Protein AF-A0A1V9Y0Q7-F1 (afdb_monomer)

Mean predicted aligned error: 17.85 Å

Organism: NCBI:txid418985

pLDDT: mean 79.02, std 21.68, range [22.36, 98.44]

InterPro domains:
  IPR000162 GPCR, family 3, metabotropic glutamate receptor [PR00593] (241-253)
  IPR000162 GPCR, family 3, metabotropic glutamate receptor [PR00593] (308-323)
  IPR000162 GPCR, family 3, metabotropic glutamate receptor [PR00593] (645-659)
  IPR000162 GPCR, family 3, metabotropic glutamate receptor [PR00593] (801-815)
  IPR000337 GPCR, family 3 [PR00248] (16-28)
  IPR000337 GPCR, family 3 [PR00248] (45-60)
  IPR000337 GPCR, family 3 [PR00248] (60-79)
  IPR000337 GPCR, family 3 [PR00248] (130-156)
  IPR000337 GPCR, family 3 [PR00248] (163-182)
  IPR000337 GPCR, family 3 [PR00248] (182-198)
  IPR000337 GPCR, family 3 [PR00248] (198-215)
  IPR000337 GPCR, family 3 [PR00248] (604-626)
  IPR000337 GPCR, family 3 [PR00248] (649-670)
  IPR000337 GPCR, family 3 [PR00248] (689-712)
  IPR000337 GPCR, family 3 [PR00248] (743-766)
  IPR000337 GPCR, family 3 [PR00248] (766-787)
  IPR001828 Receptor, ligand binding region [PF01094] (48-460)
  IPR011500 GPCR, family 3, nine cysteines domain [PF07562] (505-555)
  IPR017978 GPCR family 3, C-terminal [PF00003] (570-821)
  IPR017978 GPCR family 3, C-terminal [PS50259] (576-841)

Radius of gyration: 60.85 Å; Cα contacts (8 Å, |Δi|>4): 1452; chains: 1; bounding box: 143×88×180 Å

Sequence (961 aa):
MPRSTRWPIQRSSNISGDIMLGALFPIHEANSSYECGRIQIEDEGVQQLEALLYTIKKINEDQSILPGVKLGVIALDSCDNSAYALEQSLDFIKGFISRNNFFKTERQLLCSDGSLPTYRNGSFDNVVGIIGGQSSSVSIQLANLLRLFKVPQISYQSTSPTLSNKGKFEYFFRTVPSDSNQVLAIMEILKEFRWTYVSIVYSDTDYGNRGYEKLQELAARYNICFSNPQSINADFNETKYDLIIQNLMNKSNARVVVVFSDKQVAKKLMKAAYRKRASRRFVWIGSDAWGGLKTLFETDGERAVVEGAINVLPKQRALAGFKEYFSQLNPTTHKQNPWFAEYWEEFWKCRMVEFAETPFNGNFTSWCNTNKSIPTQEFKGLHFVRDAAYAFAYALHDIHKMRCGNQTGICGEMRNMGIDGTVLKSALEKVSFKDESGKPFRFLPSGDAPPRYTIINFQRNERPDGKHEFIWKPVGSYDPSDDGEAHLELRRDEMVFKWDETPYPRSYCSEECRRDQVMLKLEGDTCCWICSNCTQYQFLRDKNHCEDCELGYLPNDDKTKCVKIPEVYLDYRNPWAIGSISFASFGMLVVVFIALVFRKFSSTPIIKASGRELSYLLLFGIFLSFLLTFVIVAKPTSITCGLTRFFLGFCYTMCYAAIVTKTSRIARIFAQGSRGRQAKIRYTSPTSQLFITAILVSVEVVVNALWLMHDPPKPTNIYPTREESVLICARSDDHKYLIGLVYPFVLMCFCTIYAFKTRKCPDGFNEARYLTFTNYTTCVIWLAFLPLFILSTSNAIRAVTLSFLLNLSGTVQIFCLFVPKVYIALFKPSKNTKESIMCHHNRIGQQQFCQSSTLSRSTGTICCNAQLSVSEGHINRFCHRDVHTGVPLPGISLNNSTSNIFLVVPQSNEAGDIQSLASSDLISLAPTREVKALVHLRTSGSSSATASKVTCTAERNSDTM

Structure (mmCIF, N/CA/C/O backbone):
data_AF-A0A1V9Y0Q7-F1
#
_entry.id   AF-A0A1V9Y0Q7-F1
#
loop_
_atom_site.group_PDB
_atom_site.id
_atom_site.type_symbol
_atom_site.label_atom_id
_atom_site.label_alt_id
_atom_site.label_comp_id
_atom_site.label_asym_id
_atom_site.label_entity_id
_atom_site.label_seq_id
_atom_site.pdbx_PDB_ins_code
_atom_site.Cartn_x
_atom_site.Cartn_y
_atom_site.Cartn_z
_atom_site.occupancy
_atom_site.B_iso_or_equiv
_atom_site.auth_seq_id
_atom_site.auth_comp_id
_atom_site.auth_asym_id
_atom_site.auth_atom_id
_atom_site.pdbx_PDB_model_num
ATOM 1 N N . MET A 1 1 ? -14.344 29.943 49.797 1.00 30.12 1 MET A N 1
ATOM 2 C CA . MET A 1 1 ? -14.377 28.673 49.040 1.00 30.12 1 MET A CA 1
ATOM 3 C C . MET A 1 1 ? -15.531 27.836 49.575 1.00 30.12 1 MET A C 1
ATOM 5 O O . MET A 1 1 ? -15.540 27.601 50.779 1.00 30.12 1 MET A O 1
ATOM 9 N N . PRO A 1 2 ? -16.513 27.435 48.750 1.00 35.03 2 PRO A N 1
ATOM 10 C CA . PRO A 1 2 ? -17.442 26.357 49.092 1.00 35.03 2 PRO A CA 1
ATOM 11 C C . PRO A 1 2 ? -16.703 25.012 49.198 1.00 35.03 2 PRO A C 1
ATOM 13 O O . PRO A 1 2 ? -15.532 24.911 48.830 1.00 35.03 2 PRO A O 1
ATOM 16 N N . ARG A 1 3 ? -17.377 23.986 49.728 1.00 35.16 3 ARG A N 1
ATOM 17 C CA . ARG A 1 3 ? -16.796 22.653 49.968 1.00 35.16 3 ARG A CA 1
ATOM 18 C C . ARG A 1 3 ? -16.327 21.998 48.664 1.00 35.16 3 ARG A C 1
ATOM 20 O O . ARG A 1 3 ? -17.037 22.052 47.667 1.00 35.16 3 ARG A O 1
ATOM 27 N N . SER A 1 4 ? -15.187 21.307 48.716 1.00 43.09 4 SER A N 1
ATOM 28 C CA . SER A 1 4 ? -14.802 20.349 47.676 1.00 43.09 4 SER A CA 1
ATOM 29 C C . SER A 1 4 ? -15.705 19.116 47.769 1.00 43.09 4 SER A C 1
ATOM 31 O O . SER A 1 4 ? -15.537 18.278 48.656 1.00 43.09 4 SER A O 1
ATOM 33 N N . THR A 1 5 ? -16.700 19.027 46.891 1.00 54.91 5 THR A N 1
ATOM 34 C CA . THR A 1 5 ? -17.446 17.794 46.632 1.00 54.91 5 THR A CA 1
ATOM 35 C C . THR A 1 5 ? -16.606 16.912 45.713 1.00 54.91 5 THR A C 1
ATOM 37 O O . THR A 1 5 ? -16.371 17.279 44.562 1.00 54.91 5 THR A O 1
ATOM 40 N N . ARG A 1 6 ? -16.151 15.748 46.203 1.00 70.94 6 ARG A N 1
ATOM 41 C CA . ARG A 1 6 ? -15.485 14.744 45.355 1.00 70.94 6 ARG A CA 1
ATOM 42 C C . ARG A 1 6 ? -16.469 14.320 44.259 1.00 70.94 6 ARG A C 1
ATOM 44 O O . ARG A 1 6 ? -17.574 13.879 44.575 1.00 70.94 6 ARG A O 1
ATOM 51 N N . TRP A 1 7 ? -16.082 14.520 43.000 1.00 77.81 7 TRP A N 1
ATOM 52 C CA . TRP A 1 7 ? -16.889 14.195 41.826 1.00 77.81 7 TRP A CA 1
ATOM 53 C C . TRP A 1 7 ? -16.145 13.178 40.948 1.00 77.81 7 TRP A C 1
ATOM 55 O O . TRP A 1 7 ? -14.990 13.452 40.604 1.00 77.81 7 TRP A O 1
ATOM 65 N N . PRO A 1 8 ? -16.788 12.060 40.560 1.00 79.94 8 PRO A N 1
ATOM 66 C CA . PRO A 1 8 ? -18.205 11.741 40.751 1.00 79.94 8 PRO A CA 1
ATOM 67 C C . PRO A 1 8 ? -18.516 11.203 42.156 1.00 79.94 8 PRO A C 1
ATOM 69 O O . PRO A 1 8 ? -17.638 10.806 42.920 1.00 79.94 8 PRO A O 1
ATOM 72 N N . ILE A 1 9 ? -19.806 11.143 42.488 1.00 82.06 9 ILE A N 1
ATOM 73 C CA . ILE A 1 9 ? -20.286 10.392 43.654 1.00 82.06 9 ILE A CA 1
ATOM 74 C C . ILE A 1 9 ? -20.245 8.899 43.297 1.00 82.06 9 ILE A C 1
ATOM 76 O O . ILE A 1 9 ? -20.854 8.511 42.301 1.00 82.06 9 ILE A O 1
ATOM 80 N N . GLN A 1 10 ? -19.583 8.053 44.102 1.00 82.31 10 GLN A N 1
ATOM 81 C CA . GLN A 1 10 ? -19.576 6.603 43.854 1.00 82.31 10 GLN A CA 1
ATOM 82 C C . GLN A 1 10 ? -21.015 6.059 43.905 1.00 82.31 10 GLN A C 1
ATOM 84 O O . GLN A 1 10 ? -21.682 6.122 44.939 1.00 82.31 10 GLN A O 1
ATOM 89 N N . ARG A 1 11 ? -21.488 5.522 42.779 1.00 87.56 11 ARG A N 1
ATOM 90 C CA . ARG A 1 11 ? -22.803 4.888 42.609 1.00 87.56 11 ARG A CA 1
ATOM 91 C C . ARG A 1 11 ? -22.612 3.513 41.961 1.00 87.56 11 ARG A C 1
ATOM 93 O O . ARG A 1 11 ? -21.604 3.270 41.301 1.00 87.56 11 ARG A O 1
ATOM 100 N N . SER A 1 12 ? -23.583 2.622 42.138 1.00 90.62 12 SER A N 1
ATOM 101 C CA . SER A 1 12 ? -23.622 1.319 41.473 1.00 90.62 12 SER A CA 1
ATOM 102 C C . SER A 1 12 ? -25.061 0.928 41.150 1.00 90.62 12 SER A C 1
ATOM 104 O O . SER A 1 12 ? -25.950 1.071 41.988 1.00 90.62 12 SER A O 1
ATOM 106 N N . SER A 1 13 ? -25.301 0.419 39.941 1.00 92.12 13 SER A N 1
ATOM 107 C CA . SER A 1 13 ? -26.555 -0.284 39.645 1.00 92.12 13 SER A CA 1
ATOM 108 C C . SER A 1 13 ? -26.420 -1.716 40.158 1.00 92.12 13 SER A C 1
ATOM 110 O O . SER A 1 13 ? -25.427 -2.373 39.853 1.00 92.12 13 SER A O 1
ATOM 112 N N . ASN A 1 14 ? -27.371 -2.187 40.966 1.00 92.31 14 ASN A N 1
ATOM 113 C CA . ASN A 1 14 ? -27.361 -3.534 41.540 1.00 92.31 14 ASN A CA 1
ATOM 114 C C . ASN A 1 14 ? -28.741 -4.183 41.367 1.00 92.31 14 ASN A C 1
ATOM 116 O O . ASN A 1 14 ? -29.726 -3.712 41.937 1.00 92.31 14 ASN A O 1
ATOM 120 N N . ILE A 1 15 ? -28.804 -5.261 40.586 1.00 92.25 15 ILE A N 1
ATOM 121 C CA . ILE A 1 15 ? -29.971 -6.137 40.461 1.00 92.25 15 ILE A CA 1
ATOM 122 C C . ILE A 1 15 ? -29.576 -7.503 41.013 1.00 92.25 15 ILE A C 1
ATOM 124 O O . ILE A 1 15 ? -28.804 -8.220 40.380 1.00 92.25 15 ILE A O 1
ATOM 128 N N . SER A 1 16 ? -30.118 -7.868 42.174 1.00 90.62 16 SER A N 1
ATOM 129 C CA . SER A 1 16 ? -29.838 -9.145 42.833 1.00 90.62 16 SER A CA 1
ATOM 130 C C . SER A 1 16 ? -30.293 -10.353 42.006 1.00 90.62 16 SER A C 1
ATOM 132 O O . SER A 1 16 ? -31.409 -10.378 41.484 1.00 90.62 16 SER A O 1
ATOM 134 N N . GLY A 1 17 ? -29.459 -11.389 41.977 1.00 91.19 17 GLY A N 1
ATOM 135 C CA . GLY A 1 17 ? -29.755 -12.718 41.445 1.00 91.19 17 GLY A CA 1
ATOM 136 C C . GLY A 1 17 ? -29.002 -13.794 42.230 1.00 91.19 17 GLY A C 1
ATOM 137 O O . GLY A 1 17 ? -28.267 -13.483 43.166 1.00 91.19 17 GLY A O 1
ATOM 138 N N . ASP A 1 18 ? -29.182 -15.056 41.849 1.00 90.56 18 ASP A N 1
ATOM 139 C CA . ASP A 1 18 ? -28.507 -16.201 42.473 1.00 90.56 18 ASP A CA 1
ATOM 140 C C . ASP A 1 18 ? -27.046 -16.345 41.993 1.00 90.56 18 ASP A C 1
ATOM 142 O O . ASP A 1 18 ? -26.212 -16.935 42.679 1.00 90.56 18 ASP A O 1
ATOM 146 N N . ILE A 1 19 ? -26.729 -15.794 40.814 1.00 92.50 19 ILE A N 1
ATOM 147 C CA . ILE A 1 19 ? -25.373 -15.648 40.259 1.00 92.50 19 ILE A CA 1
ATOM 148 C C . ILE A 1 19 ? -25.228 -14.203 39.774 1.00 92.50 19 ILE A C 1
ATOM 150 O O . ILE A 1 19 ? -26.077 -13.733 39.017 1.00 92.50 19 ILE A O 1
ATOM 154 N N . MET A 1 20 ? -24.158 -13.501 40.159 1.00 94.00 20 MET A N 1
ATOM 155 C CA . MET A 1 20 ? -23.948 -12.104 39.762 1.00 94.00 20 MET A CA 1
ATOM 156 C C . MET A 1 20 ? -22.920 -11.984 38.627 1.00 94.00 20 MET A C 1
ATOM 158 O O . MET A 1 20 ? -21.883 -12.654 38.618 1.00 94.00 20 MET A O 1
ATOM 162 N N . LEU A 1 21 ? -23.170 -11.066 37.696 1.00 96.56 21 LEU A N 1
ATOM 163 C CA . LEU A 1 21 ? -22.183 -10.564 36.740 1.00 96.56 21 LEU A CA 1
ATOM 164 C C . LEU A 1 21 ? -21.789 -9.135 37.131 1.00 96.56 21 LEU A C 1
ATOM 166 O O . LEU A 1 21 ? -22.640 -8.315 37.470 1.00 96.56 21 LEU A O 1
ATOM 170 N N . GLY A 1 22 ? -20.499 -8.821 37.094 1.00 96.00 22 GLY A N 1
ATOM 171 C CA . GLY A 1 22 ? -20.039 -7.441 37.214 1.00 96.00 22 GLY A CA 1
ATOM 172 C C . GLY A 1 22 ? -20.061 -6.765 35.847 1.00 96.00 22 GLY A C 1
ATOM 173 O O . GLY A 1 22 ? -19.923 -7.432 34.822 1.00 96.00 22 GLY A O 1
ATOM 174 N N . ALA A 1 23 ? -20.209 -5.447 35.806 1.00 96.44 23 ALA A N 1
ATOM 175 C CA . ALA A 1 23 ? -20.116 -4.688 34.567 1.00 96.44 23 ALA A CA 1
ATOM 176 C C . ALA A 1 23 ? -19.411 -3.343 34.764 1.00 96.44 23 ALA A C 1
ATOM 178 O O . ALA A 1 23 ? -19.514 -2.732 35.830 1.00 96.44 23 ALA A O 1
ATOM 179 N N . LEU A 1 24 ? -18.716 -2.883 33.723 1.00 95.25 24 LEU A N 1
ATOM 180 C CA . LEU A 1 24 ? -18.186 -1.524 33.631 1.00 95.25 24 LEU A CA 1
ATOM 181 C C . LEU A 1 24 ? -18.662 -0.861 32.332 1.00 95.25 24 LEU A C 1
ATOM 183 O O . LEU A 1 24 ? -18.374 -1.344 31.231 1.00 95.25 24 LEU A O 1
ATOM 187 N N . PHE A 1 25 ? -19.345 0.272 32.480 1.00 93.56 25 PHE A N 1
ATOM 188 C CA . PHE A 1 25 ? -19.798 1.133 31.385 1.00 93.56 25 PHE A CA 1
ATOM 189 C C . PHE A 1 25 ? -19.267 2.555 31.593 1.00 93.56 25 PHE A C 1
ATOM 191 O O . PHE A 1 25 ? -19.192 2.994 32.741 1.00 93.56 25 PHE A O 1
ATOM 198 N N . PRO A 1 26 ? -18.898 3.285 30.528 1.00 91.19 26 PRO A N 1
ATOM 199 C CA . PRO A 1 26 ? -18.490 4.677 30.647 1.00 91.19 26 PRO A CA 1
ATOM 200 C C . PRO A 1 26 ? -19.744 5.551 30.756 1.00 91.19 26 PRO A C 1
ATOM 202 O O . PRO A 1 26 ? -20.305 6.005 29.762 1.00 91.19 26 PRO A O 1
ATOM 205 N N . ILE A 1 27 ? -20.236 5.747 31.979 1.00 92.88 27 ILE A N 1
ATOM 206 C CA . ILE A 1 27 ? -21.424 6.569 32.212 1.00 92.88 27 ILE A CA 1
ATOM 207 C C . ILE A 1 27 ? -21.067 8.046 32.040 1.00 92.88 27 ILE A C 1
ATOM 209 O O . ILE A 1 27 ? -21.832 8.774 31.415 1.00 92.88 27 ILE A O 1
ATOM 213 N N . HIS A 1 28 ? -19.891 8.478 32.505 1.00 90.38 28 HIS A N 1
ATOM 214 C CA . HIS A 1 28 ? -19.380 9.843 32.323 1.00 90.38 28 HIS A CA 1
ATOM 215 C C . HIS A 1 28 ? -18.194 9.914 31.349 1.00 90.38 28 HIS A C 1
ATOM 217 O O . HIS A 1 28 ? -17.474 8.940 31.150 1.00 90.38 28 HIS A O 1
ATOM 223 N N . GLU A 1 29 ? -17.985 11.059 30.699 1.00 84.25 29 GLU A N 1
ATOM 224 C CA . GLU A 1 29 ? -16.807 11.327 29.859 1.00 84.25 29 GLU A CA 1
ATOM 225 C C . GLU A 1 29 ? -15.522 11.422 30.701 1.00 84.25 29 GLU A C 1
ATOM 227 O O . GLU A 1 29 ? -15.556 11.824 31.868 1.00 84.25 29 GLU A O 1
ATOM 232 N N . ALA A 1 30 ? -14.371 11.116 30.100 1.00 80.25 30 ALA A N 1
ATOM 233 C CA . ALA A 1 30 ? -13.083 11.401 30.722 1.00 80.25 30 ALA A CA 1
ATOM 234 C C . ALA A 1 30 ? -12.863 12.924 30.808 1.00 80.25 30 ALA A C 1
ATOM 236 O O . ALA A 1 30 ? -13.125 13.658 29.852 1.00 80.25 30 ALA A O 1
ATOM 237 N N . ASN A 1 31 ? -12.369 13.414 31.947 1.00 81.50 31 ASN A N 1
ATOM 238 C CA . ASN A 1 31 ? -12.177 14.843 32.204 1.00 81.50 31 ASN A CA 1
ATOM 239 C C . ASN A 1 31 ? -10.793 15.115 32.818 1.00 81.50 31 ASN A C 1
ATOM 241 O O . ASN A 1 31 ? -10.178 14.223 33.395 1.00 81.50 31 ASN A O 1
ATOM 245 N N . SER A 1 32 ? -10.296 16.347 32.681 1.00 71.25 32 SER A N 1
ATOM 246 C CA . SER A 1 32 ? -9.000 16.784 33.226 1.00 71.25 32 SER A CA 1
ATOM 247 C C . SER A 1 32 ? -9.115 17.650 34.487 1.00 71.25 32 SER A C 1
ATOM 249 O O . SER A 1 32 ? -8.124 17.825 35.193 1.00 71.25 32 SER A O 1
ATOM 251 N N . SER A 1 33 ? -10.307 18.179 34.786 1.00 72.12 33 SER A N 1
ATOM 252 C CA . SER A 1 33 ? -10.583 19.038 35.952 1.00 72.12 33 SER A CA 1
ATOM 253 C C . SER A 1 33 ? -11.250 18.294 37.117 1.00 72.12 33 SER A C 1
ATOM 255 O O . SER A 1 33 ? -11.296 18.813 38.230 1.00 72.12 33 SER A O 1
ATOM 257 N N . TYR A 1 34 ? -11.777 17.097 36.859 1.00 73.81 34 TYR A N 1
ATOM 258 C CA . TYR A 1 34 ? -12.482 16.217 37.797 1.00 73.81 34 TYR A CA 1
ATOM 259 C C . TYR A 1 34 ? -12.119 14.756 37.486 1.00 73.81 34 TYR A C 1
ATOM 261 O O . TYR A 1 34 ? -11.660 14.479 36.380 1.00 73.81 34 TYR A O 1
ATOM 269 N N . GLU A 1 35 ? -12.360 13.813 38.409 1.00 80.31 35 GLU A N 1
ATOM 270 C CA . GLU A 1 35 ? -12.104 12.380 38.152 1.00 80.31 35 GLU A CA 1
ATOM 271 C C . GLU A 1 35 ? -12.927 11.871 36.945 1.00 80.31 35 GLU A C 1
ATOM 273 O O . GLU A 1 35 ? -12.442 11.048 36.164 1.00 80.31 35 GLU A O 1
ATOM 278 N N . CYS A 1 36 ? -14.136 12.425 36.762 1.00 87.81 36 CYS A N 1
ATOM 279 C CA . CYS A 1 36 ? -15.059 12.163 35.653 1.00 87.81 36 CYS A CA 1
ATOM 280 C C . CYS A 1 36 ? -15.813 13.437 35.218 1.00 87.81 36 CYS A C 1
ATOM 282 O O . CYS A 1 36 ? -15.979 14.364 36.012 1.00 87.81 36 CYS A O 1
ATOM 284 N N . GLY A 1 37 ? -16.277 13.498 33.968 1.00 87.81 37 GLY A N 1
ATOM 285 C CA . GLY A 1 37 ? -16.950 14.660 33.370 1.00 87.81 37 GLY A CA 1
ATOM 286 C C . GLY A 1 37 ? -18.480 14.568 33.326 1.00 87.81 37 GLY A C 1
ATOM 287 O O . GLY A 1 37 ? -19.103 14.046 34.251 1.00 87.81 37 GLY A O 1
ATOM 288 N N . ARG A 1 38 ? -19.081 15.108 32.255 1.00 87.88 38 ARG A N 1
ATOM 289 C CA . ARG A 1 38 ? -20.522 15.028 31.947 1.00 87.88 38 ARG A CA 1
ATOM 290 C C . ARG A 1 38 ? -20.963 13.600 31.635 1.00 87.88 38 ARG A C 1
ATOM 292 O O . ARG A 1 38 ? -20.158 12.780 31.204 1.00 87.88 38 ARG A O 1
ATOM 299 N N . ILE A 1 39 ? -22.256 13.320 31.785 1.00 88.38 39 ILE A N 1
ATOM 300 C CA . ILE A 1 39 ? -22.839 12.020 31.434 1.00 88.38 39 ILE A CA 1
ATOM 301 C C . ILE A 1 39 ? -22.874 11.812 29.904 1.00 88.38 39 ILE A C 1
ATOM 303 O O . ILE A 1 39 ? -23.230 12.717 29.144 1.00 88.38 39 ILE A O 1
ATOM 307 N N . GLN A 1 40 ? -22.473 10.628 29.432 1.00 82.69 40 GLN A N 1
ATOM 308 C CA . GLN A 1 40 ? -22.271 10.330 28.011 1.00 82.69 40 GLN A CA 1
ATOM 309 C C . GLN A 1 40 ? -23.606 10.095 27.285 1.00 82.69 40 GLN A C 1
ATOM 311 O O . GLN A 1 40 ? -24.157 8.993 27.288 1.00 82.69 40 GLN A O 1
ATOM 316 N N . ILE A 1 41 ? -24.112 11.134 26.612 1.00 79.75 41 ILE A N 1
ATOM 317 C CA . ILE A 1 41 ? -25.256 11.011 25.691 1.00 79.75 41 ILE A CA 1
ATOM 318 C C . ILE A 1 41 ? -24.823 10.429 24.330 1.00 79.75 41 ILE A C 1
ATOM 320 O O . ILE A 1 41 ? -25.581 9.677 23.724 1.00 79.75 41 ILE A O 1
ATOM 324 N N . GLU A 1 42 ? -23.619 10.762 23.841 1.00 64.75 42 GLU A N 1
ATOM 325 C CA . GLU A 1 42 ? -23.163 10.399 22.483 1.00 64.75 42 GLU A CA 1
ATOM 326 C C . GLU A 1 42 ? -22.651 8.962 22.336 1.00 64.75 42 GLU A C 1
ATOM 328 O O . GLU A 1 42 ? -22.814 8.368 21.276 1.00 64.75 42 GLU A O 1
ATOM 333 N N . ASP A 1 43 ? -22.006 8.424 23.371 1.00 64.44 43 ASP A N 1
ATOM 334 C CA . ASP A 1 43 ? -21.430 7.070 23.385 1.00 64.44 43 ASP A CA 1
ATOM 335 C C . ASP A 1 43 ? -22.392 6.027 23.970 1.00 64.44 43 ASP A C 1
ATOM 337 O O . ASP A 1 43 ? -22.035 4.867 24.154 1.00 64.44 43 ASP A O 1
ATOM 341 N N . GLU A 1 44 ? -23.627 6.443 24.266 1.00 76.44 44 GLU A N 1
ATOM 342 C CA . GLU A 1 44 ? -24.729 5.571 24.671 1.00 76.44 44 GLU A CA 1
ATOM 343 C C . GLU A 1 44 ? -24.506 4.826 26.011 1.00 76.44 44 GLU A C 1
ATOM 345 O O . GLU A 1 44 ? -25.300 3.954 26.339 1.00 76.44 44 GLU A O 1
ATOM 350 N N . GLY A 1 45 ? -23.499 5.159 26.834 1.00 86.44 45 GLY A N 1
ATOM 351 C CA . GLY A 1 45 ? -23.095 4.373 28.022 1.00 86.44 45 GLY A CA 1
ATOM 352 C C . GLY A 1 45 ? -24.221 4.023 29.015 1.00 86.44 45 GLY A C 1
ATOM 353 O O . GLY A 1 45 ? -24.308 2.893 29.497 1.00 86.44 45 GLY A O 1
ATOM 354 N N . VAL A 1 46 ? -25.160 4.946 29.258 1.00 91.12 46 VAL A N 1
ATOM 355 C CA . VAL A 1 46 ? -26.379 4.684 30.058 1.00 91.12 46 VAL A CA 1
ATOM 356 C C . VAL A 1 46 ? -27.315 3.682 29.374 1.00 91.12 46 VAL A C 1
ATOM 358 O O . VAL A 1 46 ? -27.928 2.850 30.035 1.00 91.12 46 VAL A O 1
ATOM 361 N N . GLN A 1 47 ? -27.420 3.734 28.049 1.00 91.12 47 GLN A N 1
ATOM 362 C CA . GLN A 1 47 ? -28.248 2.836 27.246 1.00 91.12 47 GLN A CA 1
ATOM 363 C C . GLN A 1 47 ? -27.600 1.459 27.075 1.00 91.12 47 GLN A C 1
ATOM 365 O O . GLN A 1 47 ? -28.314 0.466 27.019 1.00 91.12 47 GLN A O 1
ATOM 370 N N . GLN A 1 48 ? -26.267 1.380 27.031 1.00 92.19 48 GLN A N 1
ATOM 371 C CA . GLN A 1 48 ? -25.522 0.121 27.086 1.00 92.19 48 GLN A CA 1
ATOM 372 C C . GLN A 1 48 ? -25.782 -0.600 28.416 1.00 92.19 48 GLN A C 1
ATOM 374 O O . GLN A 1 48 ? -26.066 -1.800 28.420 1.00 92.19 48 GLN A O 1
ATOM 379 N N . LEU A 1 49 ? -25.782 0.144 29.531 1.00 94.44 49 LEU A N 1
ATOM 380 C CA . LEU A 1 49 ? -26.219 -0.368 30.828 1.00 94.44 49 LEU A CA 1
ATOM 381 C C . LEU A 1 49 ? -27.680 -0.845 30.772 1.00 94.44 49 LEU A C 1
ATOM 383 O O . LEU A 1 49 ? -27.938 -2.004 31.084 1.00 94.44 49 LEU A O 1
ATOM 387 N N . GLU A 1 50 ? -28.628 -0.023 30.307 1.00 94.06 50 GLU A N 1
ATOM 388 C CA . GLU A 1 50 ? -30.031 -0.456 30.161 1.00 94.06 50 GLU A CA 1
ATOM 389 C C . GLU A 1 50 ? -30.199 -1.666 29.226 1.00 94.06 50 GLU A C 1
ATOM 391 O O . GLU A 1 50 ? -31.050 -2.516 29.476 1.00 94.06 50 GLU A O 1
ATOM 396 N N . ALA A 1 51 ? -29.387 -1.799 28.174 1.00 94.75 51 ALA A N 1
ATOM 397 C CA . ALA A 1 51 ? -29.405 -2.953 27.277 1.00 94.75 51 ALA A CA 1
ATOM 398 C C . ALA A 1 51 ? -28.941 -4.231 27.992 1.00 94.75 51 ALA A C 1
ATOM 400 O O . ALA A 1 51 ? -29.499 -5.304 27.740 1.00 94.75 51 ALA A O 1
ATOM 401 N N . LEU A 1 52 ? -27.991 -4.130 28.931 1.00 96.56 52 LEU A N 1
ATOM 402 C CA . LEU A 1 52 ? -27.650 -5.230 29.832 1.00 96.56 52 LEU A CA 1
ATOM 403 C C . LEU A 1 52 ? -28.806 -5.548 30.792 1.00 96.56 52 LEU A C 1
ATOM 405 O O . LEU A 1 52 ? -29.172 -6.716 30.909 1.00 96.56 52 LEU A O 1
ATOM 409 N N . LEU A 1 53 ? -29.415 -4.545 31.439 1.00 95.94 53 LEU A N 1
ATOM 410 C CA . LEU A 1 53 ? -30.527 -4.765 32.381 1.00 95.94 53 LEU A CA 1
ATOM 411 C C . LEU A 1 53 ? -31.743 -5.408 31.678 1.00 95.94 53 LEU A C 1
ATOM 413 O O . LEU A 1 53 ? -32.313 -6.380 32.179 1.00 95.94 53 LEU A O 1
ATOM 417 N N . TYR A 1 54 ? -32.081 -4.930 30.477 1.00 95.19 54 TYR A N 1
ATOM 418 C CA . TYR A 1 54 ? -33.092 -5.504 29.586 1.00 95.19 54 TYR A CA 1
ATOM 419 C C . TYR A 1 54 ? -32.763 -6.946 29.185 1.00 95.19 54 TYR A C 1
ATOM 421 O O . TYR A 1 54 ? -33.618 -7.828 29.287 1.00 95.19 54 TYR A O 1
ATOM 429 N N . THR A 1 55 ? -31.520 -7.211 28.769 1.00 96.38 55 THR A N 1
ATOM 430 C CA . THR A 1 55 ? -31.098 -8.556 28.349 1.00 96.38 55 THR A CA 1
ATOM 431 C C . THR A 1 55 ? -31.130 -9.546 29.511 1.00 96.38 55 THR A C 1
ATOM 433 O O . THR A 1 55 ? -31.621 -10.659 29.353 1.00 96.38 55 THR A O 1
ATOM 436 N N . ILE A 1 56 ? -30.673 -9.147 30.699 1.00 97.06 56 ILE A N 1
ATOM 437 C CA . ILE A 1 56 ? -30.693 -9.996 31.897 1.00 97.06 56 ILE A CA 1
ATOM 438 C C . ILE A 1 56 ? -32.130 -10.267 32.350 1.00 97.06 56 ILE A C 1
ATOM 440 O O . ILE A 1 56 ? -32.456 -11.404 32.687 1.00 97.06 56 ILE A O 1
ATOM 444 N N . LYS A 1 57 ? -33.030 -9.277 32.259 1.00 95.81 57 LYS A N 1
ATOM 445 C CA . LYS A 1 57 ? -34.471 -9.512 32.427 1.00 95.81 57 LYS A CA 1
ATOM 446 C C . LYS A 1 57 ? -34.993 -10.549 31.423 1.00 95.81 57 LYS A C 1
ATOM 448 O O . LYS A 1 57 ? -35.707 -11.454 31.836 1.00 95.81 57 LYS A O 1
ATOM 453 N N . LYS A 1 58 ? -34.617 -10.460 30.142 1.00 95.81 58 LYS A N 1
ATOM 454 C CA . LYS A 1 58 ? -35.039 -11.419 29.105 1.00 95.81 58 LYS A CA 1
ATOM 455 C C . LYS A 1 58 ? -34.507 -12.834 29.335 1.00 95.81 58 LYS A C 1
ATOM 457 O O . LYS A 1 58 ? -35.271 -13.781 29.192 1.00 95.81 58 LYS A O 1
ATOM 462 N N . ILE A 1 59 ? -33.250 -12.981 29.752 1.00 96.81 59 ILE A N 1
ATOM 463 C CA . ILE A 1 59 ? -32.669 -14.283 30.116 1.00 96.81 59 ILE A CA 1
ATOM 464 C C . ILE A 1 59 ? -33.398 -14.874 31.334 1.00 96.81 59 ILE A C 1
ATOM 466 O O . ILE A 1 59 ? -33.744 -16.045 31.318 1.00 96.81 59 ILE A O 1
ATOM 470 N N . ASN A 1 60 ? -33.716 -14.061 32.347 1.00 96.62 60 ASN A N 1
ATOM 471 C CA . ASN A 1 60 ? -34.464 -14.501 33.533 1.00 96.62 60 ASN A CA 1
ATOM 472 C C . ASN A 1 60 ? -35.960 -14.801 33.265 1.00 96.62 60 ASN A C 1
ATOM 474 O O . ASN A 1 60 ? -36.625 -15.386 34.122 1.00 96.62 60 ASN A O 1
ATOM 478 N N . GLU A 1 61 ? -36.509 -14.380 32.120 1.00 95.69 61 GLU A N 1
ATOM 479 C CA . GLU A 1 61 ? -37.857 -14.743 31.652 1.00 95.69 61 GLU A CA 1
ATOM 480 C C . GLU A 1 61 ? -37.852 -16.084 30.879 1.00 95.69 61 GLU A C 1
ATOM 482 O O . GLU A 1 61 ? -38.826 -16.839 30.943 1.00 95.69 61 GLU A O 1
ATOM 487 N N . ASP A 1 62 ? -36.756 -16.415 30.188 1.00 94.62 62 ASP A N 1
ATOM 488 C CA . ASP A 1 62 ? -36.611 -17.606 29.340 1.00 94.62 62 ASP A CA 1
ATOM 489 C C . ASP A 1 62 ? -36.350 -18.885 30.158 1.00 94.62 62 ASP A C 1
ATOM 491 O O . ASP A 1 62 ? -35.312 -19.048 30.789 1.00 94.62 62 ASP A O 1
ATOM 495 N N . GLN A 1 63 ? -37.281 -19.842 30.114 1.00 91.38 63 GLN A N 1
ATOM 496 C CA . GLN A 1 63 ? -37.150 -21.116 30.838 1.00 91.38 63 GLN A CA 1
ATOM 497 C C . GLN A 1 63 ? -36.238 -22.144 30.140 1.00 91.38 63 GLN A C 1
ATOM 499 O O . GLN A 1 63 ? -36.024 -23.229 30.680 1.00 91.38 63 GLN A O 1
ATOM 504 N N . SER A 1 64 ? -35.715 -21.849 28.944 1.00 92.75 64 SER A N 1
ATOM 505 C CA . SER A 1 64 ? -34.797 -22.739 28.217 1.00 92.75 64 SER A CA 1
ATOM 506 C C . SER A 1 64 ? -33.324 -22.557 28.608 1.00 92.75 64 SER A C 1
ATOM 508 O O . SER A 1 64 ? -32.516 -23.455 28.367 1.00 92.75 64 SER A O 1
ATOM 510 N N . ILE A 1 65 ? -32.978 -21.438 29.253 1.00 93.19 65 ILE A N 1
ATOM 511 C CA . ILE A 1 65 ? -31.625 -21.101 29.712 1.00 93.19 65 ILE A CA 1
ATOM 512 C C . ILE A 1 65 ? -31.670 -20.955 31.236 1.00 93.19 65 ILE A C 1
ATOM 514 O O . ILE A 1 65 ? -32.529 -20.263 31.761 1.00 93.19 65 ILE A O 1
ATOM 518 N N . LEU A 1 66 ? -30.740 -21.598 31.955 1.00 92.56 66 LEU A N 1
ATOM 519 C CA . LEU A 1 66 ? -30.629 -21.499 33.426 1.00 92.56 66 LEU A CA 1
ATOM 520 C C . LEU A 1 66 ? -31.972 -21.682 34.194 1.00 92.56 66 LEU A C 1
ATOM 522 O O . LEU A 1 66 ? -32.310 -20.869 35.056 1.00 92.56 66 LEU A O 1
ATOM 526 N N . PRO A 1 67 ? -32.755 -22.751 33.932 1.00 92.25 67 PRO A N 1
ATOM 527 C CA . PRO A 1 67 ? -34.116 -22.887 34.456 1.00 92.25 67 PRO A CA 1
ATOM 528 C C . PRO A 1 67 ? -34.164 -22.835 35.991 1.00 92.25 67 PRO A C 1
ATOM 530 O O . PRO A 1 67 ? -33.594 -23.680 36.686 1.00 92.25 67 PRO A O 1
ATOM 533 N N . GLY A 1 68 ? -34.870 -21.837 36.528 1.00 90.88 68 GLY A N 1
ATOM 534 C CA . GLY A 1 68 ? -35.001 -21.601 37.970 1.00 90.88 68 GLY A CA 1
ATOM 535 C C . GLY A 1 68 ? -33.795 -20.934 38.650 1.00 90.88 68 GLY A C 1
ATOM 536 O O . GLY A 1 68 ? -33.775 -20.883 39.877 1.00 90.88 68 GLY A O 1
ATOM 537 N N . VAL A 1 69 ? -32.807 -20.434 37.898 1.00 93.31 69 VAL A N 1
ATOM 538 C CA . VAL A 1 69 ? -31.654 -19.663 38.403 1.00 93.31 69 VAL A CA 1
ATOM 539 C C . VAL A 1 69 ? -31.713 -18.246 37.835 1.00 93.31 69 VAL A C 1
ATOM 541 O O . VAL A 1 69 ? -31.790 -18.075 36.622 1.00 93.31 69 VAL A O 1
ATOM 544 N N . LYS A 1 70 ? -31.645 -17.217 38.683 1.00 95.06 70 LYS A N 1
ATOM 545 C CA . LYS A 1 70 ? -31.639 -15.816 38.239 1.00 95.06 70 LYS A CA 1
ATOM 546 C C . LYS A 1 70 ? -30.221 -15.278 38.105 1.00 95.06 70 LYS A C 1
ATOM 548 O O . LYS A 1 70 ? -29.442 -15.322 39.057 1.00 95.06 70 LYS A O 1
ATOM 553 N N . LEU A 1 71 ? -29.919 -14.678 36.958 1.00 95.88 71 LEU A N 1
ATOM 554 C CA . LEU A 1 71 ? -28.749 -13.822 36.795 1.00 95.88 71 LEU A CA 1
ATOM 555 C C . LEU A 1 71 ? -29.028 -12.429 37.368 1.00 95.88 71 LEU A C 1
ATOM 557 O O . LEU A 1 71 ? -30.062 -11.823 37.081 1.00 95.88 71 LEU A O 1
ATOM 561 N N . GLY A 1 72 ? -28.086 -11.922 38.156 1.00 95.81 72 GLY A N 1
ATOM 562 C CA . GLY A 1 72 ? -28.041 -10.548 38.647 1.00 95.81 72 GLY A CA 1
ATOM 563 C C . GLY A 1 72 ? -26.856 -9.770 38.073 1.00 95.81 72 GLY A C 1
ATOM 564 O O . GLY A 1 72 ? -25.951 -10.345 37.466 1.00 95.81 72 GLY A O 1
ATOM 565 N N . VAL A 1 73 ? -26.851 -8.451 38.264 1.00 95.75 73 VAL A N 1
ATOM 566 C CA . VAL A 1 73 ? -25.814 -7.540 37.748 1.00 95.75 73 VAL A CA 1
ATOM 567 C C . VAL A 1 73 ? -25.396 -6.529 38.805 1.00 95.75 73 VAL A C 1
ATOM 569 O O . VAL A 1 73 ? -26.251 -5.948 39.468 1.00 95.75 73 VAL A O 1
ATOM 572 N N . ILE A 1 74 ? -24.091 -6.260 38.893 1.00 94.94 74 ILE A N 1
ATOM 573 C CA . ILE A 1 74 ? -23.537 -5.071 39.553 1.00 94.94 74 ILE A CA 1
ATOM 574 C C . ILE A 1 74 ? -22.757 -4.263 38.519 1.00 94.94 74 ILE A C 1
ATOM 576 O O . ILE A 1 74 ? -21.678 -4.679 38.104 1.00 94.94 74 ILE A O 1
ATOM 580 N N . ALA A 1 75 ? -23.280 -3.108 38.115 1.00 95.44 75 ALA A N 1
ATOM 581 C CA . ALA A 1 75 ? -22.598 -2.208 37.190 1.00 95.44 75 ALA A CA 1
ATOM 582 C C . ALA A 1 75 ? -21.967 -1.018 37.923 1.00 95.44 75 ALA A C 1
ATOM 584 O O . ALA A 1 75 ? -22.627 -0.351 38.728 1.00 95.44 75 ALA A O 1
ATOM 585 N N . LEU A 1 76 ? -20.701 -0.754 37.602 1.00 94.44 76 LEU A N 1
ATOM 586 C CA . LEU A 1 76 ? -19.931 0.414 38.025 1.00 94.44 76 LEU A CA 1
ATOM 587 C C . LEU A 1 76 ? -19.627 1.309 36.816 1.00 94.44 76 LEU A C 1
ATOM 589 O O . LEU A 1 76 ? -19.635 0.859 35.668 1.00 94.44 76 LEU A O 1
ATOM 593 N N . ASP A 1 77 ? -19.331 2.573 37.094 1.00 93.81 77 ASP A N 1
ATOM 594 C CA . ASP A 1 77 ? -18.866 3.527 36.090 1.00 93.81 77 ASP A CA 1
ATOM 595 C C . ASP A 1 77 ? -17.359 3.357 35.825 1.00 93.81 77 ASP A C 1
ATOM 597 O O . ASP A 1 77 ? -16.578 3.147 36.755 1.00 93.81 77 ASP A O 1
ATOM 601 N N . SER A 1 78 ? -16.941 3.451 34.563 1.00 91.38 78 SER A N 1
ATOM 602 C CA . SER A 1 78 ? -15.527 3.510 34.166 1.00 91.38 78 SER A CA 1
ATOM 603 C C . SER A 1 78 ? -15.037 4.925 33.847 1.00 91.38 78 SER A C 1
ATOM 605 O O . SER A 1 78 ? -13.827 5.132 33.760 1.00 91.38 78 SER A O 1
ATOM 607 N N . CYS A 1 79 ? -15.950 5.878 33.635 1.00 88.50 79 CYS A N 1
ATOM 608 C CA . CYS A 1 79 ? -15.692 7.242 33.163 1.00 88.50 79 CYS A CA 1
ATOM 609 C C . CYS A 1 79 ? -14.816 7.360 31.896 1.00 88.50 79 CYS A C 1
ATOM 611 O O . CYS A 1 79 ? -14.138 8.366 31.693 1.00 88.50 79 CYS A O 1
ATOM 613 N N . ASP A 1 80 ? -14.741 6.286 31.101 1.00 81.88 80 ASP A N 1
ATOM 614 C CA . ASP A 1 80 ? -13.738 6.065 30.044 1.00 81.88 80 ASP A CA 1
ATOM 615 C C . ASP A 1 80 ? -12.271 6.338 30.468 1.00 81.88 80 ASP A C 1
ATOM 617 O O . ASP A 1 80 ? -11.398 6.647 29.658 1.00 81.88 80 ASP A O 1
ATOM 621 N N . ASN A 1 81 ? -11.980 6.214 31.767 1.00 85.19 81 ASN A N 1
ATOM 622 C CA . ASN A 1 81 ? -10.700 6.548 32.380 1.00 85.19 81 ASN A CA 1
ATOM 623 C C . ASN A 1 81 ? -10.074 5.285 32.991 1.00 85.19 81 ASN A C 1
ATOM 625 O O . ASN A 1 81 ? -10.604 4.689 33.929 1.00 85.19 81 ASN A O 1
ATOM 629 N N . SER A 1 82 ? -8.914 4.873 32.474 1.00 86.00 82 SER A N 1
ATOM 630 C CA . SER A 1 82 ? -8.250 3.621 32.867 1.00 86.00 82 SER A CA 1
ATOM 631 C C . SER A 1 82 ? -7.737 3.598 34.311 1.00 86.00 82 SER A C 1
ATOM 633 O O . SER A 1 82 ? -7.595 2.511 34.870 1.00 86.00 82 SER A O 1
ATOM 635 N N . ALA A 1 83 ? -7.498 4.757 34.934 1.00 87.75 83 ALA A N 1
ATOM 636 C CA . ALA A 1 83 ? -7.154 4.847 36.352 1.00 87.75 83 ALA A CA 1
ATOM 637 C C . ALA A 1 83 ? -8.408 4.762 37.238 1.00 87.75 83 ALA A C 1
ATOM 639 O O . ALA A 1 83 ? -8.442 3.968 38.178 1.00 87.75 83 ALA A O 1
ATOM 640 N N . TYR A 1 84 ? -9.465 5.509 36.898 1.00 88.94 84 TYR A N 1
ATOM 641 C CA . TYR A 1 84 ? -10.726 5.493 37.648 1.00 88.94 84 TYR A CA 1
ATOM 642 C C . TYR A 1 84 ? -11.407 4.117 37.595 1.00 88.94 84 TYR A C 1
ATOM 644 O O . TYR A 1 84 ? -11.773 3.557 38.628 1.00 88.94 84 TYR A O 1
ATOM 652 N N . ALA A 1 85 ? -11.493 3.514 36.406 1.00 90.31 85 ALA A N 1
ATOM 653 C CA . ALA A 1 85 ? -12.027 2.167 36.222 1.00 90.31 85 ALA A CA 1
ATOM 654 C C . ALA A 1 85 ? -11.252 1.109 37.032 1.00 90.31 85 ALA A C 1
ATOM 656 O O . ALA A 1 85 ? -11.845 0.136 37.504 1.00 90.31 85 ALA A O 1
ATOM 657 N N . LEU A 1 86 ? -9.942 1.301 37.230 1.00 89.12 86 LEU A N 1
ATOM 658 C CA . LEU A 1 86 ? -9.115 0.430 38.065 1.00 89.12 86 LEU A CA 1
ATOM 659 C C . LEU A 1 86 ? -9.407 0.626 39.564 1.00 89.12 86 LEU A C 1
ATOM 661 O O . LEU A 1 86 ? -9.524 -0.376 40.267 1.00 89.12 86 LEU A O 1
ATOM 665 N N . GLU A 1 87 ? -9.599 1.867 40.040 1.00 89.56 87 GLU A N 1
ATOM 666 C CA . GLU A 1 87 ? -10.046 2.161 41.419 1.00 89.56 87 GLU A CA 1
ATOM 667 C C . GLU A 1 87 ? -11.411 1.515 41.703 1.00 89.56 87 GLU A C 1
ATOM 669 O O . GLU A 1 87 ? -11.545 0.781 42.684 1.00 89.56 87 GLU A O 1
ATOM 674 N N . GLN A 1 88 ? -12.396 1.689 40.812 1.00 88.75 88 GLN A N 1
ATOM 675 C CA . GLN A 1 88 ? -13.717 1.060 40.957 1.00 88.75 88 GLN A CA 1
ATOM 676 C C . GLN A 1 88 ? -13.637 -0.474 40.937 1.00 88.75 88 GLN A C 1
ATOM 678 O O . GLN A 1 88 ? -14.324 -1.153 41.703 1.00 88.75 88 GLN A O 1
ATOM 683 N N . SER A 1 89 ? -12.741 -1.041 40.125 1.00 90.38 89 SER A N 1
ATOM 684 C CA . SER A 1 89 ? -12.552 -2.494 40.046 1.00 90.38 89 SER A CA 1
ATOM 685 C C . SER A 1 89 ? -12.035 -3.121 41.345 1.00 90.38 89 SER A C 1
ATOM 687 O O . SER A 1 89 ? -12.256 -4.313 41.560 1.00 90.38 89 SER A O 1
ATOM 689 N N . LEU A 1 90 ? -11.420 -2.350 42.254 1.00 89.06 90 LEU A N 1
ATOM 690 C CA . LEU A 1 90 ? -10.991 -2.849 43.568 1.00 89.06 90 LEU A CA 1
ATOM 691 C C . LEU A 1 90 ? -12.158 -3.382 44.414 1.00 89.06 90 LEU A C 1
ATOM 693 O O . LEU A 1 90 ? -11.939 -4.249 45.261 1.00 89.06 90 LEU A O 1
ATOM 697 N N . ASP A 1 91 ? -13.387 -2.911 44.191 1.00 89.62 91 ASP A N 1
ATOM 698 C CA . ASP A 1 91 ? -14.573 -3.416 44.892 1.00 89.62 91 ASP A CA 1
ATOM 699 C C . ASP A 1 91 ? -14.998 -4.807 44.388 1.00 89.62 91 ASP A C 1
ATOM 701 O O . ASP A 1 91 ? -15.379 -5.656 45.198 1.00 89.62 91 ASP A O 1
ATOM 705 N N . PHE A 1 92 ? -14.802 -5.112 43.098 1.00 91.38 92 PHE A N 1
ATOM 706 C CA . PHE A 1 92 ? -14.889 -6.491 42.599 1.00 91.38 92 PHE A CA 1
ATOM 707 C C . PHE A 1 92 ? -13.774 -7.374 43.176 1.00 91.38 92 PHE A C 1
ATOM 709 O O . PHE A 1 92 ? -14.041 -8.508 43.564 1.00 91.38 92 PHE A O 1
ATOM 716 N N . ILE A 1 93 ? -12.542 -6.861 43.313 1.00 89.31 93 ILE A N 1
ATOM 717 C CA . ILE A 1 93 ? -11.423 -7.645 43.871 1.00 89.31 93 ILE A CA 1
ATOM 718 C C . ILE A 1 93 ? -11.667 -8.042 45.332 1.00 89.31 93 ILE A C 1
ATOM 720 O O . ILE A 1 93 ? -11.415 -9.190 45.699 1.00 89.31 93 ILE A O 1
ATOM 724 N N . LYS A 1 94 ? -12.213 -7.138 46.156 1.00 87.62 94 LYS A N 1
ATOM 725 C CA . LYS A 1 94 ? -12.627 -7.448 47.539 1.00 87.62 94 LYS A CA 1
ATOM 726 C C . LYS A 1 94 ? -13.654 -8.588 47.560 1.00 87.62 94 LYS A C 1
ATOM 728 O O . LYS A 1 94 ? -13.488 -9.534 48.331 1.00 87.62 94 LYS A O 1
ATOM 733 N N . GLY A 1 95 ? -14.630 -8.545 46.648 1.00 88.50 95 GLY A N 1
ATOM 734 C CA . GLY A 1 95 ? -15.592 -9.628 46.433 1.00 88.50 95 GLY A CA 1
ATOM 735 C C . GLY A 1 95 ? -14.936 -10.954 46.035 1.00 88.50 95 GLY A C 1
ATOM 736 O O . GLY A 1 95 ? -15.203 -11.985 46.645 1.00 88.50 95 GLY A O 1
ATOM 737 N N . PHE A 1 96 ? -14.004 -10.952 45.077 1.00 88.25 96 PHE A N 1
ATOM 738 C CA . PHE A 1 96 ? -13.300 -12.174 44.659 1.00 88.25 96 PHE A CA 1
ATOM 739 C C . PHE A 1 96 ? -12.433 -12.783 45.768 1.00 88.25 96 PHE A C 1
ATOM 741 O O . PHE A 1 96 ? -12.309 -14.006 45.834 1.00 88.25 96 PHE A O 1
ATOM 748 N N . ILE A 1 97 ? -11.851 -11.962 46.646 1.00 85.06 97 ILE A N 1
ATOM 749 C CA . ILE A 1 97 ? -11.101 -12.435 47.818 1.00 85.06 97 ILE A CA 1
ATOM 750 C C . ILE A 1 97 ? -12.049 -13.113 48.818 1.00 85.06 97 ILE A C 1
ATOM 752 O O . ILE A 1 97 ? -11.765 -14.236 49.234 1.00 85.06 97 ILE A O 1
ATOM 756 N N . SER A 1 98 ? -13.194 -12.495 49.137 1.00 83.19 98 SER A N 1
ATOM 757 C CA . SER A 1 98 ? -14.240 -13.115 49.969 1.00 83.19 98 SER A CA 1
ATOM 758 C C . SER A 1 98 ? -14.726 -14.444 49.372 1.00 83.19 98 SER A C 1
ATOM 760 O O . SER A 1 98 ? -14.652 -15.489 50.023 1.00 83.19 98 SER A O 1
ATOM 762 N N . ARG A 1 99 ? -15.108 -14.435 48.090 1.00 81.88 99 ARG A N 1
ATOM 763 C CA . ARG A 1 99 ? -15.573 -15.602 47.325 1.00 81.88 99 ARG A CA 1
ATOM 764 C C . ARG A 1 99 ? -14.580 -16.763 47.370 1.00 81.88 99 ARG A C 1
ATOM 766 O O . ARG A 1 99 ? -14.943 -17.889 47.704 1.00 81.88 99 ARG A O 1
ATOM 773 N N . ASN A 1 100 ? -13.309 -16.490 47.079 1.00 80.69 100 ASN A N 1
ATOM 774 C CA . ASN A 1 100 ? -12.251 -17.501 47.108 1.00 80.69 100 ASN A CA 1
ATOM 775 C C . ASN A 1 100 ? -12.015 -18.057 48.521 1.00 80.69 100 ASN A C 1
ATOM 777 O O . ASN A 1 100 ? -11.649 -19.220 48.658 1.00 80.69 100 ASN A O 1
ATOM 781 N N . ASN A 1 101 ? -12.229 -17.251 49.560 1.00 78.88 101 ASN A N 1
ATOM 782 C CA . ASN A 1 101 ? -12.109 -17.652 50.960 1.00 78.88 101 ASN A CA 1
ATOM 783 C C . ASN A 1 101 ? -13.333 -18.446 51.472 1.00 78.88 101 ASN A C 1
ATOM 785 O O . ASN A 1 101 ? -13.208 -19.207 52.428 1.00 78.88 101 ASN A O 1
ATOM 789 N N . PHE A 1 102 ? -14.495 -18.317 50.822 1.00 75.50 102 PHE A N 1
ATOM 790 C CA . PHE A 1 102 ? -15.676 -19.149 51.079 1.00 75.50 102 PHE A CA 1
ATOM 791 C C . PHE A 1 102 ? -15.554 -20.545 50.443 1.00 75.50 102 PHE A C 1
ATOM 793 O O . PHE A 1 102 ? -15.840 -21.542 51.103 1.00 75.50 102 PHE A O 1
ATOM 800 N N . PHE A 1 103 ? -15.114 -20.625 49.178 1.00 73.75 103 PHE A N 1
ATOM 801 C CA . PHE A 1 103 ? -15.104 -21.876 48.398 1.00 73.75 103 PHE A CA 1
ATOM 802 C C . PHE A 1 103 ? -13.815 -22.714 48.496 1.00 73.75 103 PHE A C 1
ATOM 804 O O . PHE A 1 103 ? -13.804 -23.857 48.040 1.00 73.75 103 PHE A O 1
ATOM 811 N N . LYS A 1 104 ? -12.722 -22.196 49.074 1.00 70.00 104 LYS A N 1
ATOM 812 C CA . LYS A 1 104 ? -11.502 -22.988 49.316 1.00 70.00 104 LYS A CA 1
ATOM 813 C C . LYS A 1 104 ? -11.576 -23.779 50.622 1.00 70.00 104 LYS A C 1
ATOM 815 O O . LYS A 1 104 ? -12.045 -23.282 51.641 1.00 70.00 104 LYS A O 1
ATOM 820 N N . THR A 1 105 ? -11.002 -24.982 50.601 1.00 60.78 105 THR A N 1
ATOM 821 C CA . THR A 1 105 ? -10.843 -25.860 51.773 1.00 60.78 105 THR A CA 1
ATOM 822 C C . THR A 1 105 ? -10.019 -25.204 52.886 1.00 60.78 105 THR A C 1
ATOM 824 O O . THR A 1 105 ? -10.334 -25.353 54.064 1.00 60.78 105 THR A O 1
ATOM 827 N N . GLU A 1 106 ? -8.985 -24.446 52.514 1.00 63.03 106 GLU A N 1
ATOM 828 C CA . GLU A 1 106 ? -8.168 -23.646 53.429 1.00 63.03 106 GLU A CA 1
ATOM 829 C C . GLU A 1 106 ? -8.677 -22.200 53.457 1.00 63.03 106 GLU A C 1
ATOM 831 O O . GLU A 1 106 ? -8.489 -21.435 52.505 1.00 63.03 106 GLU A O 1
ATOM 836 N N . ARG A 1 107 ? -9.326 -21.825 54.564 1.00 70.94 107 ARG A N 1
ATOM 837 C CA . ARG A 1 107 ? -9.794 -20.456 54.824 1.00 70.94 107 ARG A CA 1
ATOM 838 C C . ARG A 1 107 ? -8.608 -19.593 55.243 1.00 70.94 107 ARG A C 1
ATOM 840 O O . ARG A 1 107 ? -7.996 -19.841 56.276 1.00 70.94 107 ARG A O 1
ATOM 847 N N . GLN A 1 108 ? -8.288 -18.590 54.434 1.00 68.25 108 GLN A N 1
ATOM 848 C CA . GLN A 1 108 ? -7.121 -17.720 54.612 1.00 68.25 108 GLN A CA 1
ATOM 849 C C . GLN A 1 108 ? -7.429 -16.468 55.447 1.00 68.25 108 GLN A C 1
ATOM 851 O O . GLN A 1 108 ? -6.510 -15.836 55.960 1.00 68.25 108 GLN A O 1
ATOM 856 N N . LEU A 1 109 ? -8.708 -16.098 55.577 1.00 74.06 109 LEU A N 1
ATOM 857 C CA . LEU A 1 109 ? -9.167 -14.918 56.312 1.00 74.06 109 LEU A CA 1
ATOM 858 C C . LEU A 1 109 ? -10.403 -15.266 57.152 1.00 74.06 109 LEU A C 1
ATOM 860 O O . LEU A 1 109 ? -11.354 -15.863 56.647 1.00 74.06 109 LEU A O 1
ATOM 864 N N . LEU A 1 110 ? -10.422 -14.846 58.415 1.00 79.69 110 LEU A N 1
ATOM 865 C CA . LEU A 1 110 ? -11.608 -14.876 59.272 1.00 79.69 110 LEU A CA 1
ATOM 866 C C . LEU A 1 110 ? -11.780 -13.514 59.946 1.00 79.69 110 LEU A C 1
ATOM 868 O O . LEU A 1 110 ? -10.802 -12.811 60.206 1.00 79.69 110 LEU A O 1
ATOM 872 N N . CYS A 1 111 ? -13.026 -13.149 60.224 1.00 80.25 111 CYS A N 1
ATOM 873 C CA . CYS A 1 111 ? -13.357 -12.008 61.068 1.00 80.25 111 CYS A CA 1
ATOM 874 C C . CYS A 1 111 ? -13.066 -12.320 62.548 1.00 80.25 111 CYS A C 1
ATOM 876 O O . CYS A 1 111 ? -12.951 -13.482 62.943 1.00 80.25 111 CYS A O 1
ATOM 878 N N . SER A 1 112 ? -12.984 -11.286 63.391 1.00 82.50 112 SER A N 1
ATOM 879 C CA . SER A 1 112 ? -12.673 -11.420 64.828 1.00 82.50 112 SER A CA 1
ATOM 880 C C . SER A 1 112 ? -13.714 -12.207 65.641 1.00 82.50 112 SER A C 1
ATOM 882 O O . SER A 1 112 ? -13.437 -12.596 66.771 1.00 82.50 112 SER A O 1
ATOM 884 N N . ASP A 1 113 ? -14.903 -12.429 65.081 1.00 84.94 113 ASP A N 1
ATOM 885 C CA . ASP A 1 113 ? -15.996 -13.250 65.616 1.00 84.94 113 ASP A CA 1
ATOM 886 C C . ASP A 1 113 ? -15.981 -14.703 65.089 1.00 84.94 113 ASP A C 1
ATOM 888 O O . ASP A 1 113 ? -16.863 -15.494 65.415 1.00 84.94 113 ASP A O 1
ATOM 892 N N . GLY A 1 114 ? -14.996 -15.064 64.257 1.00 79.56 114 GLY A N 1
ATOM 893 C CA . GLY A 1 114 ? -14.904 -16.361 63.584 1.00 79.56 114 GLY A CA 1
ATOM 894 C C . GLY A 1 114 ? -15.775 -16.496 62.327 1.00 79.56 114 GLY A C 1
ATOM 895 O O . GLY A 1 114 ? -15.794 -17.570 61.721 1.00 79.56 114 GLY A O 1
ATOM 896 N N . SER A 1 115 ? -16.483 -15.441 61.906 1.00 82.44 115 SER A N 1
ATOM 897 C CA . SER A 1 115 ? -17.260 -15.448 60.661 1.00 82.44 115 SER A CA 1
ATOM 898 C C . SER A 1 115 ? -16.369 -15.336 59.414 1.00 82.44 115 SER A C 1
ATOM 900 O O . SER A 1 115 ? -15.191 -14.967 59.477 1.00 82.44 115 SER A O 1
ATOM 902 N N . LEU A 1 116 ? -16.933 -15.672 58.248 1.00 78.25 116 LEU A N 1
ATOM 903 C CA . LEU A 1 116 ? -16.284 -15.432 56.958 1.00 78.25 116 LEU A CA 1
ATOM 904 C C . LEU A 1 116 ? -16.521 -13.972 56.521 1.00 78.25 116 LEU A C 1
ATOM 906 O O . LEU A 1 116 ? -17.674 -13.536 56.504 1.00 78.25 116 LEU A O 1
ATOM 910 N N . PRO A 1 117 ? -15.474 -13.221 56.127 1.00 76.06 117 PRO A N 1
ATOM 911 C CA . PRO A 1 117 ? -15.625 -11.842 55.670 1.00 76.06 117 PRO A CA 1
ATOM 912 C C . PRO A 1 117 ? -16.430 -11.774 54.366 1.00 76.06 117 PRO A C 1
ATOM 914 O O . PRO A 1 117 ? -16.057 -12.409 53.380 1.00 76.06 117 PRO A O 1
ATOM 917 N N . THR A 1 118 ? -17.493 -10.967 54.347 1.00 75.50 118 THR A N 1
ATOM 918 C CA . THR A 1 118 ? -18.339 -10.692 53.167 1.00 75.50 118 THR A CA 1
ATOM 919 C C . THR A 1 118 ? -18.250 -9.217 52.772 1.00 75.50 118 THR A C 1
ATOM 921 O O . THR A 1 118 ? -18.166 -8.343 53.640 1.00 75.50 118 THR A O 1
ATOM 924 N N . TYR A 1 119 ? -18.247 -8.903 51.473 1.00 77.75 119 TYR A N 1
ATOM 925 C CA . TYR A 1 119 ? -18.125 -7.528 50.984 1.00 77.75 119 TYR A CA 1
ATOM 926 C C . TYR A 1 119 ? -19.482 -6.928 50.585 1.00 77.75 119 TYR A C 1
ATOM 928 O O . TYR A 1 119 ? -20.214 -7.475 49.758 1.00 77.75 119 TYR A O 1
ATOM 936 N N . ARG A 1 120 ? -19.817 -5.768 51.182 1.00 70.00 120 ARG A N 1
ATOM 937 C CA . ARG A 1 120 ? -21.082 -5.022 50.985 1.00 70.00 120 ARG A CA 1
ATOM 938 C C . ARG A 1 120 ? -22.310 -5.958 50.960 1.00 70.00 120 ARG A C 1
ATOM 940 O O . ARG A 1 120 ? -23.023 -6.046 49.960 1.00 70.00 120 ARG A O 1
ATOM 947 N N . ASN A 1 121 ? -22.535 -6.670 52.067 1.00 65.25 121 ASN A N 1
ATOM 948 C CA . ASN A 1 121 ? -23.653 -7.604 52.274 1.00 65.25 121 ASN A CA 1
ATOM 949 C C . ASN A 1 121 ? -23.747 -8.731 51.219 1.00 65.25 121 ASN A C 1
ATOM 951 O O . ASN A 1 121 ? -24.844 -9.098 50.802 1.00 65.25 121 ASN A O 1
ATOM 955 N N . GLY A 1 122 ? -22.614 -9.269 50.752 1.00 67.38 122 GLY A N 1
ATOM 956 C CA . GLY A 1 122 ? -22.587 -10.445 49.873 1.00 67.38 122 GLY A CA 1
ATOM 957 C C . GLY A 1 122 ? -22.853 -10.178 48.389 1.00 67.38 122 GLY A C 1
ATOM 958 O O . GLY A 1 122 ? -22.864 -11.116 47.595 1.00 67.38 122 GLY A O 1
ATOM 959 N N . SER A 1 123 ? -23.071 -8.924 47.977 1.00 77.62 123 SER A N 1
ATOM 960 C CA . SER A 1 123 ? -23.416 -8.620 46.577 1.00 77.62 123 SER A CA 1
ATOM 961 C C . SER A 1 123 ? -22.237 -8.893 45.630 1.00 77.62 123 SER A C 1
ATOM 963 O O . SER A 1 123 ? -22.380 -9.602 44.636 1.00 77.62 123 SER A O 1
ATOM 965 N N . PHE A 1 124 ? -21.053 -8.365 45.955 1.00 86.50 124 PHE A N 1
ATOM 966 C CA . PHE A 1 124 ? -19.846 -8.505 45.126 1.00 86.50 124 PHE A CA 1
ATOM 967 C C . PHE A 1 124 ? -19.221 -9.903 45.227 1.00 86.50 124 PHE A C 1
ATOM 969 O O . PHE A 1 124 ? -18.601 -10.374 44.275 1.00 86.50 124 PHE A O 1
ATOM 976 N N . ASP A 1 125 ? -19.420 -10.583 46.357 1.00 84.00 125 ASP A N 1
ATOM 977 C CA . ASP A 1 125 ? -18.875 -11.918 46.636 1.00 84.00 125 ASP A CA 1
ATOM 978 C C . ASP A 1 125 ? -19.453 -12.987 45.686 1.00 84.00 125 ASP A C 1
ATOM 980 O O . ASP A 1 125 ? -18.824 -14.010 45.435 1.00 84.00 125 ASP A O 1
ATOM 984 N N . ASN A 1 126 ? -20.626 -12.733 45.098 1.00 86.19 126 ASN A N 1
ATOM 985 C CA . ASN A 1 126 ? -21.286 -13.627 44.143 1.00 86.19 126 ASN A CA 1
ATOM 986 C C . ASN A 1 126 ? -20.943 -13.337 42.667 1.00 86.19 126 ASN A C 1
ATOM 988 O O . ASN A 1 126 ? -21.533 -13.950 41.774 1.00 86.19 126 ASN A O 1
ATOM 992 N N . VAL A 1 127 ? -20.011 -12.415 42.380 1.00 92.12 127 VAL A N 1
ATOM 993 C CA . VAL A 1 127 ? -19.625 -12.071 41.001 1.00 92.12 127 VAL A CA 1
ATOM 994 C C . VAL A 1 127 ? -18.701 -13.137 40.400 1.00 92.12 127 VAL A C 1
ATOM 996 O O . VAL A 1 127 ? -17.650 -13.452 40.961 1.00 92.12 127 VAL A O 1
ATOM 999 N N . VAL A 1 128 ? -19.080 -13.681 39.237 1.00 93.69 128 VAL A N 1
ATOM 1000 C CA . VAL A 1 128 ? -18.349 -14.783 38.566 1.00 93.69 128 VAL A CA 1
ATOM 1001 C C . VAL A 1 128 ? -17.625 -14.384 37.276 1.00 93.69 128 VAL A C 1
ATOM 1003 O O . VAL A 1 128 ? -16.720 -15.094 36.842 1.00 93.69 128 VAL A O 1
ATOM 1006 N N . GLY A 1 129 ? -17.993 -13.252 36.677 1.00 95.94 129 GLY A N 1
ATOM 1007 C CA . GLY A 1 129 ? -17.437 -12.735 35.426 1.00 95.94 129 GLY A CA 1
ATOM 1008 C C . GLY A 1 129 ? -17.770 -11.255 35.236 1.00 95.94 129 GLY A C 1
ATOM 1009 O O . GLY A 1 129 ? -18.690 -10.750 35.885 1.00 95.94 129 GLY A O 1
ATOM 1010 N N . ILE A 1 130 ? -17.015 -10.564 34.377 1.00 97.38 130 ILE A N 1
ATOM 1011 C CA . ILE A 1 130 ? -17.164 -9.122 34.115 1.00 97.38 130 ILE A CA 1
ATOM 1012 C C . ILE A 1 130 ? -17.544 -8.847 32.652 1.00 97.38 130 ILE A C 1
ATOM 1014 O O . ILE A 1 130 ? -16.933 -9.394 31.734 1.00 97.38 130 ILE A O 1
ATOM 1018 N N . ILE A 1 131 ? -18.505 -7.950 32.427 1.00 98.00 131 ILE A N 1
ATOM 1019 C CA . ILE A 1 131 ? -18.854 -7.389 31.114 1.00 98.00 131 ILE A CA 1
ATOM 1020 C C . ILE A 1 131 ? -18.221 -5.992 30.967 1.00 98.00 131 ILE A C 1
ATOM 1022 O O . ILE A 1 131 ? -18.405 -5.125 31.819 1.00 98.00 131 ILE A O 1
ATOM 1026 N N . GLY A 1 132 ? -17.480 -5.766 29.881 1.00 93.31 132 GLY A N 1
ATOM 1027 C CA . GLY A 1 132 ? -16.770 -4.512 29.592 1.00 93.31 132 GLY A CA 1
ATOM 1028 C C . GLY A 1 132 ? -15.238 -4.633 29.595 1.00 93.31 132 GLY A C 1
ATOM 1029 O O . GLY A 1 132 ? -14.687 -5.731 29.572 1.00 93.31 132 GLY A O 1
ATOM 1030 N N . GLY A 1 133 ? -14.492 -3.527 29.574 1.00 88.88 133 GLY A N 1
ATOM 1031 C CA . GLY A 1 133 ? -14.976 -2.156 29.366 1.00 88.88 133 GLY A CA 1
ATOM 1032 C C . GLY A 1 133 ? -15.220 -1.833 27.886 1.00 88.88 133 GLY A C 1
ATOM 1033 O O . GLY A 1 133 ? -15.085 -2.705 27.025 1.00 88.88 133 GLY A O 1
ATOM 1034 N N . GLN A 1 134 ? -15.556 -0.573 27.602 1.00 87.50 134 GLN A N 1
ATOM 1035 C CA . GLN A 1 134 ? -15.704 -0.044 26.244 1.00 87.50 134 GLN A CA 1
ATOM 1036 C C . GLN A 1 134 ? -14.337 0.126 25.563 1.00 87.50 134 GLN A C 1
ATOM 1038 O O . GLN A 1 134 ? -14.001 -0.629 24.649 1.00 87.50 134 GLN A O 1
ATOM 1043 N N . SER A 1 135 ? -13.516 1.066 26.035 1.00 84.69 135 SER A N 1
ATOM 1044 C CA . SER A 1 135 ? -12.208 1.375 25.451 1.00 84.69 135 SER A CA 1
ATOM 1045 C C . SER A 1 135 ? -11.150 0.300 25.726 1.00 84.69 135 SER A C 1
ATOM 1047 O O . SER A 1 135 ? -11.066 -0.297 26.805 1.00 84.69 135 SER A O 1
ATOM 1049 N N . SER A 1 136 ? -10.291 0.071 24.728 1.00 88.88 136 SER A N 1
ATOM 1050 C CA . SER A 1 136 ? -9.241 -0.955 24.792 1.00 88.88 136 SER A CA 1
ATOM 1051 C C . SER A 1 136 ? -8.233 -0.713 25.923 1.00 88.88 136 SER A C 1
ATOM 1053 O O . SER A 1 136 ? -7.751 -1.671 26.521 1.00 88.88 136 SER A O 1
ATOM 1055 N N . SER A 1 137 ? -7.951 0.548 26.262 1.00 85.12 137 SER A N 1
ATOM 1056 C CA . SER A 1 137 ? -7.074 0.943 27.374 1.00 85.12 137 SER A CA 1
ATOM 1057 C C . SER A 1 137 ? -7.625 0.510 28.739 1.00 85.12 137 SER A C 1
ATOM 1059 O O . SER A 1 137 ? -6.897 -0.092 29.531 1.00 85.12 137 SER A O 1
ATOM 1061 N N . VAL A 1 138 ? -8.918 0.744 29.000 1.00 88.44 138 VAL A N 1
ATOM 1062 C CA . VAL A 1 138 ? -9.615 0.265 30.206 1.00 88.44 138 VAL A CA 1
ATOM 1063 C C . VAL A 1 138 ? -9.608 -1.265 30.250 1.00 88.44 138 VAL A C 1
ATOM 1065 O O . VAL A 1 138 ? -9.219 -1.854 31.261 1.00 88.44 138 VAL A O 1
ATOM 1068 N N . SER A 1 139 ? -9.965 -1.926 29.143 1.00 93.94 139 SER A N 1
ATOM 1069 C CA . SER A 1 139 ? -10.022 -3.392 29.082 1.00 93.94 139 SER A CA 1
ATOM 1070 C C . SER A 1 139 ? -8.665 -4.074 29.276 1.00 93.94 139 SER A C 1
ATOM 1072 O O . SER A 1 139 ? -8.624 -5.119 29.921 1.00 93.94 139 SER A O 1
ATOM 1074 N N . ILE A 1 140 ? -7.559 -3.496 28.791 1.00 92.19 140 ILE A N 1
ATOM 1075 C CA . ILE A 1 140 ? -6.198 -4.018 29.022 1.00 92.19 140 ILE A CA 1
ATOM 1076 C C . ILE A 1 140 ? -5.847 -3.989 30.516 1.00 92.19 140 ILE A C 1
ATOM 1078 O O . ILE A 1 140 ? -5.364 -4.990 31.051 1.00 92.19 140 ILE A O 1
ATOM 1082 N N . GLN A 1 141 ? -6.108 -2.871 31.201 1.00 91.12 141 GLN A N 1
ATOM 1083 C CA . GLN A 1 141 ? -5.808 -2.728 32.630 1.00 91.12 141 GLN A CA 1
ATOM 1084 C C . GLN A 1 141 ? -6.669 -3.655 33.490 1.00 91.12 141 GLN A C 1
ATOM 1086 O O . GLN A 1 141 ? -6.154 -4.317 34.393 1.00 91.12 141 GLN A O 1
ATOM 1091 N N . LEU A 1 142 ? -7.952 -3.777 33.151 1.00 92.62 142 LEU A N 1
ATOM 1092 C CA . LEU A 1 142 ? -8.880 -4.686 33.811 1.00 92.62 142 LEU A CA 1
ATOM 1093 C C . LEU A 1 142 ? -8.471 -6.160 33.620 1.00 92.62 142 LEU A C 1
ATOM 1095 O O . LEU A 1 142 ? -8.354 -6.896 34.600 1.00 92.62 142 LEU A O 1
ATOM 1099 N N . ALA A 1 143 ? -8.139 -6.580 32.396 1.00 94.81 143 ALA A N 1
ATOM 1100 C CA . ALA A 1 143 ? -7.738 -7.958 32.103 1.00 94.81 143 ALA A CA 1
ATOM 1101 C C . ALA A 1 143 ? -6.410 -8.351 32.780 1.00 94.81 143 ALA A C 1
ATOM 1103 O O . ALA A 1 143 ? -6.251 -9.493 33.223 1.00 94.81 143 ALA A O 1
ATOM 1104 N N . ASN A 1 144 ? -5.465 -7.407 32.914 1.00 92.69 144 ASN A N 1
ATOM 1105 C CA . ASN A 1 144 ? -4.210 -7.609 33.651 1.00 92.69 144 ASN A CA 1
ATOM 1106 C C . ASN A 1 144 ? -4.441 -7.945 35.139 1.00 92.69 144 ASN A C 1
ATOM 1108 O O . ASN A 1 144 ? -3.626 -8.670 35.718 1.00 92.69 144 ASN A O 1
ATOM 1112 N N . LEU A 1 145 ? -5.534 -7.440 35.726 1.00 91.50 145 LEU A N 1
ATOM 1113 C CA . LEU A 1 145 ? -5.942 -7.645 37.118 1.00 91.50 145 LEU A CA 1
ATOM 1114 C C . LEU A 1 145 ? -6.833 -8.891 37.283 1.00 91.50 145 LEU A C 1
ATOM 1116 O O . LEU A 1 145 ? -6.526 -9.760 38.098 1.00 91.50 145 LEU A O 1
ATOM 1120 N N . LEU A 1 146 ? -7.901 -9.023 36.486 1.00 93.12 146 LEU A N 1
ATOM 1121 C CA . LEU A 1 146 ? -8.882 -10.116 36.599 1.00 93.12 146 LEU A CA 1
ATOM 1122 C C . LEU A 1 146 ? -8.267 -11.508 36.400 1.00 93.12 146 LEU A C 1
ATOM 1124 O O . LEU A 1 146 ? -8.657 -12.457 37.086 1.00 93.12 146 LEU A O 1
ATOM 1128 N N . ARG A 1 147 ? -7.247 -11.629 35.537 1.00 93.06 147 ARG A N 1
ATOM 1129 C CA . ARG A 1 147 ? -6.504 -12.884 35.323 1.00 93.06 147 ARG A CA 1
ATOM 1130 C C . ARG A 1 147 ? -5.847 -13.434 36.597 1.00 93.06 147 ARG A C 1
ATOM 1132 O O . ARG A 1 147 ? -5.731 -14.647 36.727 1.00 93.06 147 ARG A O 1
ATOM 1139 N N . LEU A 1 148 ? -5.465 -12.577 37.553 1.00 91.00 148 LEU A N 1
ATOM 1140 C CA . LEU A 1 148 ? -4.873 -13.000 38.835 1.00 91.00 148 LEU A CA 1
ATOM 1141 C C . LEU A 1 148 ? -5.890 -13.751 39.709 1.00 91.00 148 LEU A C 1
ATOM 1143 O O . LEU A 1 148 ? -5.531 -14.667 40.443 1.00 91.00 148 LEU A O 1
ATOM 1147 N N . PHE A 1 149 ? -7.169 -13.396 39.575 1.00 90.12 149 PHE A N 1
ATOM 1148 C CA . PHE A 1 149 ? -8.303 -14.035 40.246 1.00 90.12 149 PHE A CA 1
ATOM 1149 C C . PHE A 1 149 ? -9.012 -15.065 39.348 1.00 90.12 149 PHE A C 1
ATOM 1151 O O . PHE A 1 149 ? -10.039 -15.617 39.742 1.00 90.12 149 PHE A O 1
ATOM 1158 N N . LYS A 1 150 ? -8.452 -15.335 38.156 1.00 93.00 150 LYS A N 1
ATOM 1159 C CA . LYS A 1 150 ? -8.990 -16.207 37.099 1.00 93.00 150 LYS A CA 1
ATOM 1160 C C . LYS A 1 150 ? -10.409 -15.844 36.635 1.00 93.00 150 LYS A C 1
ATOM 1162 O O . LYS A 1 150 ? -11.155 -16.718 36.209 1.00 93.00 150 LYS A O 1
ATOM 1167 N N . VAL A 1 151 ? -10.809 -14.575 36.735 1.00 95.19 151 VAL A N 1
ATOM 1168 C CA . VAL A 1 151 ? -12.175 -14.130 36.408 1.00 95.19 151 VAL A CA 1
ATOM 1169 C C . VAL A 1 151 ? -12.291 -13.823 34.908 1.00 95.19 151 VAL A C 1
ATOM 1171 O O . VAL A 1 151 ? -11.543 -12.971 34.423 1.00 95.19 151 VAL A O 1
ATOM 1174 N N . PRO A 1 152 ? -13.214 -14.464 34.160 1.00 97.38 152 PRO A N 1
ATOM 1175 C CA . PRO A 1 152 ? -13.454 -14.139 32.757 1.00 97.38 152 PRO A CA 1
ATOM 1176 C C . PRO A 1 152 ? -14.017 -12.730 32.549 1.00 97.38 152 PRO A C 1
ATOM 1178 O O . PRO A 1 152 ? -14.879 -12.266 33.300 1.00 97.38 152 PRO A O 1
ATOM 1181 N N . GLN A 1 153 ? -13.558 -12.078 31.484 1.00 97.69 153 GLN A N 1
ATOM 1182 C CA . GLN A 1 153 ? -13.988 -10.751 31.053 1.00 97.69 153 GLN A CA 1
ATOM 1183 C C . GLN A 1 153 ? -14.489 -10.819 29.608 1.00 97.69 153 GLN A C 1
ATOM 1185 O O . GLN A 1 153 ? -13.778 -11.343 28.753 1.00 97.69 153 GLN A O 1
ATOM 1190 N N . ILE A 1 154 ? -15.668 -10.262 29.321 1.00 98.44 154 ILE A N 1
ATOM 1191 C CA . ILE A 1 154 ? -16.200 -10.127 27.956 1.00 98.44 154 ILE A CA 1
ATOM 1192 C C . ILE A 1 154 ? -16.409 -8.644 27.637 1.00 98.44 154 ILE A C 1
ATOM 1194 O O . ILE A 1 154 ? -17.339 -8.024 28.152 1.00 98.44 154 ILE A O 1
ATOM 1198 N N . SER A 1 155 ? -15.569 -8.062 26.780 1.00 97.06 155 SER A N 1
ATOM 1199 C CA . SER A 1 155 ? -15.784 -6.691 26.293 1.00 97.06 155 SER A CA 1
ATOM 1200 C C . SER A 1 155 ? -16.785 -6.652 25.135 1.00 97.06 155 SER A C 1
ATOM 1202 O O . SER A 1 155 ? -16.770 -7.504 24.247 1.00 97.06 155 SER A O 1
ATOM 1204 N N . TYR A 1 156 ? -17.623 -5.617 25.120 1.00 93.94 156 TYR A N 1
ATOM 1205 C CA . TYR A 1 156 ? -18.586 -5.329 24.056 1.00 93.94 156 TYR A CA 1
ATOM 1206 C C . TYR A 1 156 ? -18.063 -4.335 23.000 1.00 93.94 156 TYR A C 1
ATOM 1208 O O . TYR A 1 156 ? -18.782 -4.075 22.040 1.00 93.94 156 TYR A O 1
ATOM 1216 N N . GLN A 1 157 ? -16.854 -3.762 23.154 1.00 91.12 157 GLN A N 1
ATOM 1217 C CA . GLN A 1 157 ? -16.346 -2.729 22.223 1.00 91.12 157 GLN A CA 1
ATOM 1218 C C . GLN A 1 157 ? -14.809 -2.567 22.139 1.00 91.12 157 GLN A C 1
ATOM 1220 O O . GLN A 1 157 ? -14.323 -1.798 21.317 1.00 91.12 157 GLN A O 1
ATOM 1225 N N . SER A 1 158 ? -14.004 -3.282 22.932 1.00 91.12 158 SER A N 1
ATOM 1226 C CA . SER A 1 158 ? -12.538 -3.137 22.908 1.00 91.12 158 SER A CA 1
ATOM 1227 C C . SER A 1 158 ? -11.891 -3.951 21.782 1.00 91.12 158 SER A C 1
ATOM 1229 O O . SER A 1 158 ? -11.629 -5.143 21.950 1.00 91.12 158 SER A O 1
ATOM 1231 N N . THR A 1 159 ? -11.599 -3.325 20.643 1.00 92.38 159 THR A N 1
ATOM 1232 C CA . THR A 1 159 ? -11.154 -3.998 19.405 1.00 92.38 159 THR A CA 1
ATOM 1233 C C . THR A 1 159 ? -9.633 -4.194 19.248 1.00 92.38 159 THR A C 1
ATOM 1235 O O . THR A 1 159 ? -9.229 -5.016 18.422 1.00 92.38 159 THR A O 1
ATOM 1238 N N . SER A 1 160 ? -8.782 -3.589 20.098 1.00 91.00 160 SER A N 1
ATOM 1239 C CA . SER A 1 160 ? -7.304 -3.617 19.951 1.00 91.00 160 SER A CA 1
ATOM 1240 C C . SER A 1 160 ? -6.718 -5.029 19.726 1.00 91.00 160 SER A C 1
ATOM 1242 O O . SER A 1 160 ? -7.081 -5.964 20.459 1.00 91.00 160 SER A O 1
ATOM 1244 N N . PRO A 1 161 ? -5.754 -5.220 18.795 1.00 91.56 161 PRO A N 1
ATOM 1245 C CA . PRO A 1 161 ? -5.101 -6.510 18.552 1.00 91.56 161 PRO A CA 1
ATOM 1246 C C . PRO A 1 161 ? -4.376 -7.074 19.780 1.00 91.56 161 PRO A C 1
ATOM 1248 O O . PRO A 1 161 ? -4.285 -8.295 19.931 1.00 91.56 161 PRO A O 1
ATOM 1251 N N . THR A 1 162 ? -3.903 -6.204 20.682 1.00 90.81 162 THR A N 1
ATOM 1252 C CA . THR A 1 162 ? -3.187 -6.566 21.917 1.00 90.81 162 THR A CA 1
ATOM 1253 C C . THR A 1 162 ? -3.968 -7.580 22.763 1.00 90.81 162 THR A C 1
ATOM 1255 O O . THR A 1 162 ? -3.386 -8.533 23.283 1.00 90.81 162 THR A O 1
ATOM 1258 N N . LEU A 1 163 ? -5.290 -7.410 22.863 1.00 93.44 163 LEU A N 1
ATOM 1259 C CA . LEU A 1 163 ? -6.179 -8.217 23.710 1.00 93.44 163 LEU A CA 1
ATOM 1260 C C . LEU A 1 163 ? -6.401 -9.652 23.194 1.00 93.44 163 LEU A C 1
ATOM 1262 O O . LEU A 1 163 ? -6.717 -10.548 23.975 1.00 93.44 163 LEU A O 1
ATOM 1266 N N . SER A 1 164 ? -6.167 -9.898 21.901 1.00 94.00 164 SER A N 1
ATOM 1267 C CA . SER A 1 164 ? -6.278 -11.230 21.281 1.00 94.00 164 SER A CA 1
ATOM 1268 C C . SER A 1 164 ? -5.143 -12.192 21.695 1.00 94.00 164 SER A C 1
ATOM 1270 O O . SER A 1 164 ? -5.228 -13.396 21.451 1.00 94.00 164 SER A O 1
ATOM 1272 N N . ASN A 1 165 ? -4.076 -11.702 22.347 1.00 93.81 165 ASN A N 1
ATOM 1273 C CA . ASN A 1 165 ? -2.964 -12.535 22.816 1.00 93.81 165 ASN A CA 1
ATOM 1274 C C . ASN A 1 165 ? -3.328 -13.310 24.099 1.00 93.81 165 ASN A C 1
ATOM 1276 O O . ASN A 1 165 ? -3.121 -12.834 25.220 1.00 93.81 165 ASN A O 1
ATOM 1280 N N . LYS A 1 166 ? -3.803 -14.549 23.928 1.00 93.06 166 LYS A N 1
ATOM 1281 C CA . LYS A 1 166 ? -4.167 -15.474 25.018 1.00 93.06 166 LYS A CA 1
ATOM 1282 C C . LYS A 1 166 ? -3.017 -15.839 25.968 1.00 93.06 166 LYS A C 1
ATOM 1284 O O . LYS A 1 166 ? -3.291 -16.189 27.109 1.00 93.06 166 LYS A O 1
ATOM 1289 N N . GLY A 1 167 ? -1.753 -15.685 25.559 1.00 92.94 167 GLY A N 1
ATOM 1290 C CA . GLY A 1 167 ? -0.592 -15.860 26.444 1.00 92.94 167 GLY A CA 1
ATOM 1291 C C . GLY A 1 167 ? -0.423 -14.739 27.482 1.00 92.94 167 GLY A C 1
ATOM 1292 O O . GLY A 1 167 ? 0.214 -14.948 28.511 1.00 92.94 167 GLY A O 1
ATOM 1293 N N . LYS A 1 168 ? -1.014 -13.556 27.249 1.00 93.25 168 LYS A N 1
ATOM 1294 C CA . LYS A 1 168 ? -1.050 -12.440 28.215 1.00 93.25 168 LYS A CA 1
ATOM 1295 C C . LYS A 1 168 ? -2.433 -12.258 28.851 1.00 93.25 168 LYS A C 1
ATOM 1297 O O . LYS A 1 168 ? -2.518 -11.990 30.053 1.00 93.25 168 LYS A O 1
ATOM 1302 N N . PHE A 1 169 ? -3.487 -12.421 28.050 1.00 95.75 169 PHE A N 1
ATOM 1303 C CA . PHE A 1 169 ? -4.889 -12.160 28.385 1.00 95.75 169 PHE A CA 1
ATOM 1304 C C . PHE A 1 169 ? -5.736 -13.439 28.267 1.00 95.75 169 PHE A C 1
ATOM 1306 O O . PHE A 1 169 ? -6.697 -13.509 27.499 1.00 95.75 169 PHE A O 1
ATOM 1313 N N . GLU A 1 170 ? -5.359 -14.475 29.024 1.00 95.81 170 GLU A N 1
ATOM 1314 C CA . GLU A 1 170 ? -6.006 -15.796 28.993 1.00 95.81 170 GLU A CA 1
ATOM 1315 C C . GLU A 1 170 ? -7.535 -15.724 29.191 1.00 95.81 170 GLU A C 1
ATOM 1317 O O . GLU A 1 170 ? -8.281 -16.396 28.481 1.00 95.81 170 GLU A O 1
ATOM 1322 N N . TYR A 1 171 ? -7.994 -14.895 30.133 1.00 97.06 171 TYR A N 1
ATOM 1323 C CA . TYR A 1 171 ? -9.394 -14.808 30.573 1.00 97.06 171 TYR A CA 1
ATOM 1324 C C . TYR A 1 171 ? -10.225 -13.751 29.818 1.00 97.06 171 TYR A C 1
ATOM 1326 O O . TYR A 1 171 ? -11.375 -13.509 30.178 1.00 97.06 171 TYR A O 1
ATOM 1334 N N . PHE A 1 172 ? -9.660 -13.107 28.791 1.00 98.00 172 PHE A N 1
ATOM 1335 C CA . PHE A 1 172 ? -10.342 -12.065 28.018 1.00 98.00 172 PHE A CA 1
ATOM 1336 C C . PHE A 1 172 ? -11.044 -12.625 26.773 1.00 98.00 172 PHE A C 1
ATOM 1338 O O . PHE A 1 172 ? -10.442 -13.362 25.990 1.00 98.00 172 PHE A O 1
ATOM 1345 N N . PHE A 1 173 ? -12.277 -12.190 26.542 1.00 98.25 173 PHE A N 1
ATOM 1346 C CA . PHE A 1 173 ? -13.083 -12.433 25.346 1.00 98.25 173 PHE A CA 1
ATOM 1347 C C . PHE A 1 173 ? -13.747 -11.124 24.895 1.00 98.25 173 PHE A C 1
ATOM 1349 O O . PHE A 1 173 ? -13.800 -10.147 25.649 1.00 98.25 173 PHE A O 1
ATOM 1356 N N . ARG A 1 174 ? -14.300 -11.090 23.680 1.00 97.25 174 ARG A N 1
ATOM 1357 C CA . ARG A 1 174 ? -15.095 -9.947 23.205 1.00 97.25 174 ARG A CA 1
ATOM 1358 C C . ARG A 1 174 ? -16.129 -10.315 22.152 1.00 97.25 174 ARG A C 1
ATOM 1360 O O . ARG A 1 174 ? -15.887 -11.171 21.306 1.00 97.25 174 ARG A O 1
ATOM 1367 N N . THR A 1 175 ? -17.269 -9.632 22.193 1.00 96.38 175 THR A N 1
ATOM 1368 C CA . THR A 1 175 ? -18.368 -9.788 21.223 1.00 96.38 175 THR A CA 1
ATOM 1369 C C . THR A 1 175 ? -18.234 -8.897 19.988 1.00 96.38 175 THR A C 1
ATOM 1371 O O . THR A 1 175 ? -18.989 -9.070 19.034 1.00 96.38 175 THR A O 1
ATOM 1374 N N . VAL A 1 176 ? -17.224 -8.022 19.953 1.00 94.62 176 VAL A N 1
ATOM 1375 C CA . VAL A 1 176 ? -16.762 -7.337 18.735 1.00 94.62 176 VAL A CA 1
ATOM 1376 C C . VAL A 1 176 ? -15.541 -8.032 18.112 1.00 94.62 176 VAL A C 1
ATOM 1378 O O . VAL A 1 176 ? -14.768 -8.678 18.826 1.00 94.62 176 VAL A O 1
ATOM 1381 N N . PRO A 1 177 ? -15.335 -7.915 16.788 1.00 94.00 177 PRO A N 1
ATOM 1382 C CA . PRO A 1 177 ? -14.118 -8.382 16.123 1.00 94.00 177 PRO A CA 1
ATOM 1383 C C . PRO A 1 177 ? -12.832 -7.668 16.585 1.00 94.00 177 PRO A C 1
ATOM 1385 O O . PRO A 1 177 ? -12.866 -6.564 17.121 1.00 94.00 177 PRO A O 1
ATOM 1388 N N . SER A 1 178 ? -11.679 -8.281 16.304 1.00 94.06 178 SER A N 1
ATOM 1389 C CA . SER A 1 178 ? -10.348 -7.662 16.452 1.00 94.06 178 SER A CA 1
ATOM 1390 C C . SER A 1 178 ? -10.032 -6.690 15.307 1.00 94.06 178 SER A C 1
ATOM 1392 O O . SER A 1 178 ? -10.280 -7.027 14.146 1.00 94.06 178 SER A O 1
ATOM 1394 N N . ASP A 1 179 ? -9.390 -5.553 15.600 1.00 92.06 179 ASP A N 1
ATOM 1395 C CA . ASP A 1 179 ? -8.883 -4.583 14.608 1.00 92.06 179 ASP A CA 1
ATOM 1396 C C . ASP A 1 179 ? -7.992 -5.232 13.540 1.00 92.06 179 ASP A C 1
ATOM 1398 O O . ASP A 1 179 ? -7.952 -4.770 12.404 1.00 92.06 179 ASP A O 1
ATOM 1402 N N . SER A 1 180 ? -7.325 -6.348 13.861 1.00 92.50 180 SER A N 1
ATOM 1403 C CA . SER A 1 180 ? -6.574 -7.157 12.890 1.00 92.50 180 SER A CA 1
ATOM 1404 C C . SER A 1 180 ? -7.396 -7.514 11.646 1.00 92.50 180 SER A C 1
ATOM 1406 O O . SER A 1 180 ? -6.850 -7.574 10.546 1.00 92.50 180 SER A O 1
ATOM 1408 N N . ASN A 1 181 ? -8.706 -7.724 11.808 1.00 92.31 181 ASN A N 1
ATOM 1409 C CA . ASN A 1 181 ? -9.629 -8.030 10.715 1.00 92.31 181 ASN A CA 1
ATOM 1410 C C . ASN A 1 181 ? -10.193 -6.757 10.058 1.00 92.31 181 ASN A C 1
ATOM 1412 O O . ASN A 1 181 ? -10.446 -6.751 8.857 1.00 92.31 181 ASN A O 1
ATOM 1416 N N . GLN A 1 182 ? -10.326 -5.660 10.813 1.00 94.00 182 GLN A N 1
ATOM 1417 C CA . GLN A 1 182 ? -10.694 -4.347 10.271 1.00 94.00 182 GLN A CA 1
ATOM 1418 C C . GLN A 1 182 ? -9.597 -3.835 9.329 1.00 94.00 182 GLN A C 1
ATOM 1420 O O . GLN A 1 182 ? -9.892 -3.329 8.250 1.00 94.00 182 GLN A O 1
ATOM 1425 N N . VAL A 1 183 ? -8.327 -4.037 9.693 1.00 95.44 183 VAL A N 1
ATOM 1426 C CA . VAL A 1 183 ? -7.177 -3.745 8.833 1.00 95.44 183 VAL A CA 1
ATOM 1427 C C . VAL A 1 183 ? -7.199 -4.612 7.571 1.00 95.44 183 VAL A C 1
ATOM 1429 O O . VAL A 1 183 ? -6.983 -4.073 6.491 1.00 95.44 183 VAL A O 1
ATOM 1432 N N . LEU A 1 184 ? -7.521 -5.910 7.650 1.00 94.44 184 LEU A N 1
ATOM 1433 C CA . LEU A 1 184 ? -7.689 -6.747 6.449 1.00 94.44 184 LEU A CA 1
ATOM 1434 C C . LEU A 1 184 ? -8.786 -6.200 5.517 1.00 94.44 184 LEU A C 1
ATOM 1436 O O . LEU A 1 184 ? -8.544 -6.053 4.320 1.00 94.44 184 LEU A O 1
ATOM 1440 N N . ALA A 1 185 ? -9.939 -5.799 6.061 1.00 95.44 185 ALA A N 1
ATOM 1441 C CA . ALA A 1 185 ? -11.002 -5.153 5.290 1.00 95.44 185 ALA A CA 1
ATOM 1442 C C . ALA A 1 185 ? -10.548 -3.822 4.652 1.00 95.44 185 ALA A C 1
ATOM 1444 O O . ALA A 1 185 ? -10.821 -3.579 3.478 1.00 95.44 185 ALA A O 1
ATOM 1445 N N . ILE A 1 186 ? -9.804 -2.979 5.382 1.00 96.38 186 ILE A N 1
ATOM 1446 C CA . ILE A 1 186 ? -9.207 -1.737 4.852 1.00 96.38 186 ILE A CA 1
ATOM 1447 C C . ILE A 1 186 ? -8.235 -2.040 3.701 1.00 96.38 186 ILE A C 1
ATOM 1449 O O . ILE A 1 186 ? -8.262 -1.351 2.682 1.00 96.38 186 ILE A O 1
ATOM 1453 N N . MET A 1 187 ? -7.401 -3.074 3.824 1.00 95.81 187 MET A N 1
ATOM 1454 C CA . MET A 1 187 ? -6.419 -3.443 2.797 1.00 95.81 187 MET A CA 1
ATOM 1455 C C . MET A 1 187 ? -7.082 -4.001 1.529 1.00 95.81 187 MET A C 1
ATOM 1457 O O . MET A 1 187 ? -6.653 -3.671 0.423 1.00 95.81 187 MET A O 1
ATOM 1461 N N . GLU A 1 188 ? -8.172 -4.762 1.664 1.00 95.50 188 GLU A N 1
ATOM 1462 C CA . GLU A 1 188 ? -9.013 -5.163 0.528 1.00 95.50 188 GLU A CA 1
ATOM 1463 C C . GLU A 1 188 ? -9.714 -3.958 -0.132 1.00 95.50 188 GLU A C 1
ATOM 1465 O O . GLU A 1 188 ? -9.726 -3.868 -1.359 1.00 95.50 188 GLU A O 1
ATOM 1470 N N . ILE A 1 189 ? -10.195 -2.966 0.634 1.00 95.88 189 ILE A N 1
ATOM 1471 C CA . ILE A 1 189 ? -10.749 -1.715 0.073 1.00 95.88 189 ILE A CA 1
ATOM 1472 C C . ILE A 1 189 ? -9.677 -0.955 -0.726 1.00 95.88 189 ILE A C 1
ATOM 1474 O O . ILE A 1 189 ? -9.919 -0.562 -1.868 1.00 95.88 189 ILE A O 1
ATOM 1478 N N . LEU A 1 190 ? -8.476 -0.771 -0.164 1.00 96.06 190 LEU A N 1
ATOM 1479 C CA . LEU A 1 190 ? -7.367 -0.082 -0.839 1.00 96.06 190 LEU A CA 1
ATOM 1480 C C . LEU A 1 190 ? -6.985 -0.765 -2.167 1.00 96.06 190 LEU A C 1
ATOM 1482 O O . LEU A 1 190 ? -6.787 -0.094 -3.183 1.00 96.06 190 LEU A O 1
ATOM 1486 N N . LYS A 1 191 ? -6.949 -2.100 -2.170 1.00 94.62 191 LYS A N 1
ATOM 1487 C CA . LYS A 1 191 ? -6.704 -2.956 -3.341 1.00 94.62 191 LYS A CA 1
ATOM 1488 C C . LYS A 1 191 ? -7.810 -2.844 -4.395 1.00 94.62 191 LYS A C 1
ATOM 1490 O O . LYS A 1 191 ? -7.494 -2.673 -5.572 1.00 94.62 191 LYS A O 1
ATOM 1495 N N . GLU A 1 192 ? -9.081 -2.857 -3.997 1.00 93.56 192 GLU A N 1
ATOM 1496 C CA . GLU A 1 192 ? -10.225 -2.790 -4.920 1.00 93.56 192 GLU A CA 1
ATOM 1497 C C . GLU A 1 192 ? -10.356 -1.423 -5.622 1.00 93.56 192 GLU A C 1
ATOM 1499 O O . GLU A 1 192 ? -10.784 -1.343 -6.777 1.00 93.56 192 GLU A O 1
ATOM 1504 N N . PHE A 1 193 ? -9.911 -0.342 -4.974 1.00 93.06 193 PHE A N 1
ATOM 1505 C CA . PHE A 1 193 ? -9.760 0.985 -5.593 1.00 93.06 193 PHE A CA 1
ATOM 1506 C C . PHE A 1 193 ? -8.399 1.205 -6.289 1.00 93.06 193 PHE A C 1
ATOM 1508 O O . PHE A 1 193 ? -8.183 2.255 -6.898 1.00 93.06 193 PHE A O 1
ATOM 1515 N N . ARG A 1 194 ? -7.489 0.218 -6.251 1.00 92.88 194 ARG A N 1
ATOM 1516 C CA . ARG A 1 194 ? -6.115 0.276 -6.800 1.00 92.88 194 ARG A CA 1
ATOM 1517 C C . ARG A 1 194 ? -5.281 1.443 -6.247 1.00 92.88 194 ARG A C 1
ATOM 1519 O O . ARG A 1 194 ? -4.491 2.059 -6.965 1.00 92.88 194 ARG A O 1
ATOM 1526 N N . TRP A 1 195 ? -5.457 1.753 -4.966 1.00 93.69 195 TRP A N 1
ATOM 1527 C CA . TRP A 1 195 ? -4.713 2.790 -4.255 1.00 93.69 195 TRP A CA 1
ATOM 1528 C C . TRP A 1 195 ? -3.397 2.232 -3.696 1.00 93.69 195 TRP A C 1
ATOM 1530 O O . TRP A 1 195 ? -3.385 1.535 -2.685 1.00 93.69 195 TRP A O 1
ATOM 1540 N N . THR A 1 196 ? -2.279 2.552 -4.351 1.00 91.06 196 THR A N 1
ATOM 1541 C CA . THR A 1 196 ? -0.939 2.034 -4.015 1.00 91.06 196 THR A CA 1
ATOM 1542 C C . THR A 1 196 ? -0.074 3.012 -3.219 1.00 91.06 196 THR A C 1
ATOM 1544 O O . THR A 1 196 ? 0.930 2.595 -2.646 1.00 91.06 196 THR A O 1
ATOM 1547 N N . TYR A 1 197 ? -0.440 4.296 -3.144 1.00 92.50 197 TYR A N 1
ATOM 1548 C CA . TYR A 1 197 ? 0.266 5.307 -2.346 1.00 92.50 197 TYR A CA 1
ATOM 1549 C C . TYR A 1 197 ? -0.716 6.033 -1.433 1.00 92.50 197 TYR A C 1
ATOM 1551 O O . TYR A 1 197 ? -1.617 6.732 -1.899 1.00 92.50 197 TYR A O 1
ATOM 1559 N N . VAL A 1 198 ? -0.567 5.816 -0.131 1.00 94.38 198 VAL A N 1
ATOM 1560 C CA . VAL A 1 198 ? -1.552 6.147 0.906 1.00 94.38 198 VAL A CA 1
ATOM 1561 C C . VAL A 1 198 ? -0.814 6.774 2.089 1.00 94.38 198 VAL A C 1
ATOM 1563 O O . VAL A 1 198 ? 0.326 6.407 2.357 1.00 94.38 198 VAL A O 1
ATOM 1566 N N . SER A 1 199 ? -1.429 7.695 2.824 1.00 94.31 199 SER A N 1
ATOM 1567 C CA . SER A 1 199 ? -0.879 8.179 4.102 1.00 94.31 199 SER A CA 1
ATOM 1568 C C . SER A 1 199 ? -1.622 7.558 5.285 1.00 94.31 199 SER A C 1
ATOM 1570 O O . SER A 1 199 ? -2.805 7.243 5.168 1.00 94.31 199 SER A O 1
ATOM 1572 N N . ILE A 1 200 ? -0.961 7.406 6.437 1.00 94.69 200 ILE A N 1
ATOM 1573 C CA . ILE A 1 200 ? -1.619 6.977 7.685 1.00 94.69 200 ILE A CA 1
ATOM 1574 C C . ILE A 1 200 ? -1.498 8.077 8.738 1.00 94.69 200 ILE A C 1
ATOM 1576 O O . ILE A 1 200 ? -0.424 8.647 8.936 1.00 94.69 200 ILE A O 1
ATOM 1580 N N . VAL A 1 201 ? -2.596 8.323 9.448 1.00 96.06 201 VAL A N 1
ATOM 1581 C CA . VAL A 1 201 ? -2.628 9.059 10.710 1.00 96.06 201 VAL A CA 1
ATOM 1582 C C . VAL A 1 201 ? -3.202 8.139 11.791 1.00 96.06 201 VAL A C 1
ATOM 1584 O O . VAL A 1 201 ? -4.240 7.513 11.574 1.00 96.06 201 VAL A O 1
ATOM 1587 N N . TYR A 1 202 ? -2.551 8.032 12.946 1.00 95.25 202 TYR A N 1
ATOM 1588 C CA . TYR A 1 202 ? -2.976 7.131 14.026 1.00 95.25 202 TYR A CA 1
ATOM 1589 C C . TYR A 1 202 ? -2.837 7.778 15.405 1.00 95.25 202 TYR A C 1
ATOM 1591 O O . TYR A 1 202 ? -1.985 8.646 15.594 1.00 95.25 202 TYR A O 1
ATOM 1599 N N . SER A 1 203 ? -3.679 7.391 16.370 1.00 91.81 203 SER A N 1
ATOM 1600 C CA . SER A 1 203 ? -3.514 7.873 17.748 1.00 91.81 203 SER A CA 1
ATOM 1601 C C . SER A 1 203 ? -2.354 7.193 18.472 1.00 91.81 203 SER A C 1
ATOM 1603 O O . SER A 1 203 ? -2.109 5.998 18.303 1.00 91.81 203 SER A O 1
ATOM 1605 N N . ASP A 1 204 ? -1.672 7.955 19.326 1.00 89.88 204 ASP A N 1
ATOM 1606 C CA . ASP A 1 204 ? -0.620 7.457 20.217 1.00 89.88 204 ASP A CA 1
ATOM 1607 C C . ASP A 1 204 ? -1.208 6.676 21.410 1.00 89.88 204 ASP A C 1
ATOM 1609 O O . ASP A 1 204 ? -1.169 7.104 22.563 1.00 89.88 204 ASP A O 1
ATOM 1613 N N . THR A 1 205 ? -1.857 5.551 21.106 1.00 84.25 205 THR A N 1
ATOM 1614 C CA . THR A 1 205 ? -2.546 4.665 22.055 1.00 84.25 205 THR A CA 1
ATOM 1615 C C . THR A 1 205 ? -2.338 3.197 21.663 1.00 84.25 205 THR A C 1
ATOM 1617 O O . THR A 1 205 ? -2.021 2.890 20.515 1.00 84.25 205 THR A O 1
ATOM 1620 N N . ASP A 1 206 ? -2.577 2.251 22.583 1.00 82.62 206 ASP A N 1
ATOM 1621 C CA . ASP A 1 206 ? -2.588 0.792 22.306 1.00 82.62 206 ASP A CA 1
ATOM 1622 C C . ASP A 1 206 ? -3.630 0.353 21.246 1.00 82.62 206 ASP A C 1
ATOM 1624 O O . ASP A 1 206 ? -3.677 -0.816 20.851 1.00 82.62 206 ASP A O 1
ATOM 1628 N N . TYR A 1 207 ? -4.487 1.272 20.799 1.00 84.00 207 TYR A N 1
ATOM 1629 C CA . TYR A 1 207 ? -5.398 1.103 19.673 1.00 84.00 207 TYR A CA 1
ATOM 1630 C C . TYR A 1 207 ? -4.734 1.595 18.376 1.00 84.00 207 TYR A C 1
ATOM 1632 O O . TYR A 1 207 ? -4.400 0.781 17.512 1.00 84.00 207 TYR A O 1
ATOM 1640 N N . GLY A 1 208 ? -4.434 2.897 18.271 1.00 88.56 208 GLY A N 1
ATOM 1641 C CA . GLY A 1 208 ? -3.872 3.495 17.054 1.00 88.56 208 GLY A CA 1
ATOM 1642 C C . GLY A 1 208 ? -2.499 2.935 16.664 1.00 88.56 208 GLY A C 1
ATOM 1643 O O . GLY A 1 208 ? -2.299 2.558 15.507 1.00 88.56 208 GLY A O 1
ATOM 1644 N N . ASN A 1 209 ? -1.585 2.774 17.629 1.00 91.44 209 ASN A N 1
ATOM 1645 C CA . ASN A 1 209 ? -0.248 2.220 17.388 1.00 91.44 209 ASN A CA 1
ATOM 1646 C C . ASN A 1 209 ? -0.313 0.775 16.847 1.00 91.44 209 ASN A C 1
ATOM 1648 O O . ASN A 1 209 ? 0.434 0.420 15.937 1.00 91.44 209 ASN A O 1
ATOM 1652 N N . ARG A 1 210 ? -1.245 -0.055 17.342 1.00 90.12 210 ARG A N 1
ATOM 1653 C CA . ARG A 1 210 ? -1.411 -1.454 16.897 1.00 90.12 210 ARG A CA 1
ATOM 1654 C C . ARG A 1 210 ? -2.122 -1.581 15.550 1.00 90.12 210 ARG A C 1
ATOM 1656 O O . ARG A 1 210 ? -1.758 -2.448 14.757 1.00 90.12 210 ARG A O 1
ATOM 1663 N N . GLY A 1 211 ? -3.092 -0.710 15.266 1.00 91.19 211 GLY A N 1
ATOM 1664 C CA . GLY A 1 211 ? -3.683 -0.597 13.930 1.00 91.19 211 GLY A CA 1
ATOM 1665 C C . GLY A 1 211 ? -2.633 -0.211 12.884 1.00 91.19 211 GLY A C 1
ATOM 1666 O O . GLY A 1 211 ? -2.552 -0.836 11.826 1.00 91.19 211 GLY A O 1
ATOM 1667 N N . TYR A 1 212 ? -1.763 0.752 13.213 1.00 93.62 212 TYR A N 1
ATOM 1668 C CA . TYR A 1 212 ? -0.633 1.152 12.371 1.00 93.62 212 TYR A CA 1
ATOM 1669 C C . TYR A 1 212 ? 0.386 0.018 12.150 1.00 93.62 212 TYR A C 1
ATOM 1671 O O . TYR A 1 212 ? 0.716 -0.271 10.999 1.00 93.62 212 TYR A O 1
ATOM 1679 N N . GLU A 1 213 ? 0.835 -0.670 13.209 1.00 93.81 213 GLU A N 1
ATOM 1680 C CA . GLU A 1 213 ? 1.726 -1.840 13.090 1.00 93.81 213 GLU A CA 1
ATOM 1681 C C . GLU A 1 213 ? 1.156 -2.888 12.118 1.00 93.81 213 GLU A C 1
ATOM 1683 O O . GLU A 1 213 ? 1.870 -3.377 11.238 1.00 93.81 213 GLU A O 1
ATOM 1688 N N . LYS A 1 214 ? -0.143 -3.204 12.229 1.00 93.94 214 LYS A N 1
ATOM 1689 C CA . LYS A 1 214 ? -0.786 -4.227 11.394 1.00 93.94 214 LYS A CA 1
ATOM 1690 C C . LYS A 1 214 ? -1.002 -3.781 9.945 1.00 93.94 214 LYS A C 1
ATOM 1692 O O . LYS A 1 214 ? -0.883 -4.605 9.037 1.00 93.94 214 LYS A O 1
ATOM 1697 N N . LEU A 1 215 ? -1.261 -2.492 9.709 1.00 94.12 215 LEU A N 1
ATOM 1698 C CA . LEU A 1 215 ? -1.244 -1.903 8.364 1.00 94.12 215 LEU A CA 1
ATOM 1699 C C . LEU A 1 215 ? 0.153 -2.042 7.740 1.00 94.12 215 LEU A C 1
ATOM 1701 O O . LEU A 1 215 ? 0.277 -2.529 6.615 1.00 94.12 215 LEU A O 1
ATOM 1705 N N . GLN A 1 216 ? 1.207 -1.680 8.479 1.00 92.31 216 GLN A N 1
ATOM 1706 C CA . GLN A 1 216 ? 2.588 -1.746 7.995 1.00 92.31 216 GLN A CA 1
ATOM 1707 C C . GLN A 1 216 ? 3.048 -3.190 7.711 1.00 92.31 216 GLN A C 1
ATOM 1709 O O . GLN A 1 216 ? 3.715 -3.418 6.703 1.00 92.31 216 GLN A O 1
ATOM 1714 N N . GLU A 1 217 ? 2.647 -4.165 8.534 1.00 93.38 217 GLU A N 1
ATOM 1715 C CA . GLU A 1 217 ? 2.894 -5.601 8.309 1.00 93.38 217 GLU A CA 1
ATOM 1716 C C . GLU A 1 217 ? 2.310 -6.087 6.968 1.00 93.38 217 GLU A C 1
ATOM 1718 O O . GLU A 1 217 ? 2.967 -6.800 6.207 1.00 93.38 217 GLU A O 1
ATOM 1723 N N . LEU A 1 218 ? 1.076 -5.681 6.653 1.00 93.50 218 LEU A N 1
ATOM 1724 C CA . LEU A 1 218 ? 0.348 -6.147 5.469 1.00 93.50 218 LEU A CA 1
ATOM 1725 C C . LEU A 1 218 ? 0.676 -5.359 4.189 1.00 93.50 218 LEU A C 1
ATOM 1727 O O . LEU A 1 218 ? 0.397 -5.851 3.094 1.00 93.50 218 LEU A O 1
ATOM 1731 N N . ALA A 1 219 ? 1.293 -4.177 4.301 1.00 91.94 219 ALA A N 1
ATOM 1732 C CA . ALA A 1 219 ? 1.617 -3.267 3.196 1.00 91.94 219 ALA A CA 1
ATOM 1733 C C . ALA A 1 219 ? 2.230 -3.982 1.974 1.00 91.94 219 ALA A C 1
ATOM 1735 O O . ALA A 1 219 ? 1.713 -3.897 0.855 1.00 91.94 219 ALA A O 1
ATOM 1736 N N . ALA A 1 220 ? 3.281 -4.775 2.210 1.00 88.31 220 ALA A N 1
ATOM 1737 C CA . ALA A 1 220 ? 4.003 -5.497 1.165 1.00 88.31 220 ALA A CA 1
ATOM 1738 C C . ALA A 1 220 ? 3.159 -6.591 0.482 1.00 88.31 220 ALA A C 1
ATOM 1740 O O . ALA A 1 220 ? 3.251 -6.754 -0.733 1.00 88.31 220 ALA A O 1
ATOM 1741 N N . ARG A 1 221 ? 2.296 -7.304 1.224 1.00 92.50 221 ARG A N 1
ATOM 1742 C CA . ARG A 1 221 ? 1.417 -8.359 0.671 1.00 92.50 221 ARG A CA 1
ATOM 1743 C C . ARG A 1 221 ? 0.404 -7.798 -0.333 1.00 92.50 221 ARG A C 1
ATOM 1745 O O . ARG A 1 221 ? 0.003 -8.504 -1.254 1.00 92.50 221 ARG A O 1
ATOM 1752 N N . TYR A 1 222 ? 0.006 -6.541 -0.155 1.00 91.81 222 TYR A N 1
ATOM 1753 C CA . TYR A 1 222 ? -1.000 -5.865 -0.973 1.00 91.81 222 TYR A CA 1
ATOM 1754 C C . TYR A 1 222 ? -0.408 -4.943 -2.056 1.00 91.81 222 TYR A C 1
ATOM 1756 O O . TYR A 1 222 ? -1.162 -4.378 -2.843 1.00 91.81 222 TYR A O 1
ATOM 1764 N N . ASN A 1 223 ? 0.924 -4.804 -2.133 1.00 88.62 223 ASN A N 1
ATOM 1765 C CA . ASN A 1 223 ? 1.619 -3.799 -2.957 1.00 88.62 223 ASN A CA 1
ATOM 1766 C C . ASN A 1 223 ? 1.182 -2.349 -2.650 1.00 88.62 223 ASN A C 1
ATOM 1768 O O . ASN A 1 223 ? 1.119 -1.499 -3.540 1.00 88.62 223 ASN A O 1
ATOM 1772 N N . ILE A 1 224 ? 0.882 -2.068 -1.378 1.00 91.00 224 ILE A N 1
ATOM 1773 C CA . ILE A 1 224 ? 0.488 -0.745 -0.884 1.00 91.00 224 ILE A CA 1
ATOM 1774 C C . ILE A 1 224 ? 1.678 -0.111 -0.169 1.00 91.00 224 ILE A C 1
ATOM 1776 O O . ILE A 1 224 ? 2.386 -0.767 0.593 1.00 91.00 224 ILE A O 1
ATOM 1780 N N . CYS A 1 225 ? 1.882 1.182 -0.394 1.00 88.94 225 CYS A N 1
ATOM 1781 C CA . CYS A 1 225 ? 2.922 1.963 0.247 1.00 88.94 225 CYS A CA 1
ATOM 1782 C C . CYS A 1 225 ? 2.336 3.049 1.145 1.00 88.94 225 CYS A C 1
ATOM 1784 O O . CYS A 1 225 ? 1.545 3.882 0.694 1.00 88.94 225 CYS A O 1
ATOM 1786 N N . PHE A 1 226 ? 2.779 3.063 2.402 1.00 89.31 226 PHE A N 1
ATOM 1787 C CA . PHE A 1 226 ? 2.369 4.053 3.388 1.00 89.31 226 PHE A CA 1
ATOM 1788 C C . PHE A 1 226 ? 3.404 5.172 3.508 1.00 89.31 226 PHE A C 1
ATOM 1790 O O . PHE A 1 226 ? 4.498 4.984 4.035 1.00 89.31 226 PHE A O 1
ATOM 1797 N N . SER A 1 227 ? 3.051 6.345 2.987 1.00 77.19 227 SER A N 1
ATOM 1798 C CA . SER A 1 227 ? 3.897 7.533 2.978 1.00 77.19 227 SER A CA 1
ATOM 1799 C C . SER A 1 227 ? 3.681 8.388 4.223 1.00 77.19 227 SER A C 1
ATOM 1801 O O . SER A 1 227 ? 2.540 8.633 4.615 1.00 77.19 227 SER A O 1
ATOM 1803 N N . ASN A 1 228 ? 4.780 8.881 4.800 1.00 78.31 228 ASN A N 1
ATOM 1804 C CA . ASN A 1 228 ? 4.793 9.886 5.868 1.00 78.31 228 ASN A CA 1
ATOM 1805 C C . ASN A 1 228 ? 3.782 9.614 7.014 1.00 78.31 228 ASN A C 1
ATOM 1807 O O . ASN A 1 228 ? 2.882 10.429 7.226 1.00 78.31 228 ASN A O 1
ATOM 1811 N N . PRO A 1 229 ? 3.883 8.476 7.731 1.00 90.25 229 PRO A N 1
ATOM 1812 C CA . PRO A 1 229 ? 2.991 8.161 8.848 1.00 90.25 229 PRO A CA 1
ATOM 1813 C C . PRO A 1 229 ? 3.041 9.251 9.931 1.00 90.25 229 PRO A C 1
ATOM 1815 O O . PRO A 1 229 ? 4.118 9.746 10.262 1.00 90.25 229 PRO A O 1
ATOM 1818 N N . GLN A 1 230 ? 1.887 9.655 10.469 1.00 93.94 230 GLN A N 1
ATOM 1819 C CA . GLN A 1 230 ? 1.779 10.717 11.482 1.00 93.94 230 GLN A CA 1
ATOM 1820 C C . GLN A 1 230 ? 1.072 10.206 12.745 1.00 93.94 230 GLN A C 1
ATOM 1822 O O . GLN A 1 230 ? -0.087 9.798 12.690 1.00 93.94 230 GLN A O 1
ATOM 1827 N N . SER A 1 231 ? 1.744 10.295 13.893 1.00 94.69 231 SER A N 1
ATOM 1828 C CA . SER A 1 231 ? 1.122 10.063 15.202 1.00 94.69 231 SER A CA 1
ATOM 1829 C C . SER A 1 231 ? 0.415 11.332 15.705 1.00 94.69 231 SER A C 1
ATOM 1831 O O . SER A 1 231 ? 0.952 12.438 15.587 1.00 94.69 231 SER A O 1
ATOM 1833 N N . ILE A 1 232 ? -0.790 11.179 16.261 1.00 93.31 232 ILE A N 1
ATOM 1834 C CA . ILE A 1 232 ? -1.600 12.243 16.875 1.00 93.31 232 ILE A CA 1
ATOM 1835 C C . ILE A 1 232 ? -1.968 11.894 18.319 1.00 93.31 232 ILE A C 1
ATOM 1837 O O . ILE A 1 232 ? -2.274 10.753 18.648 1.00 93.31 232 ILE A O 1
ATOM 1841 N N . ASN A 1 233 ? -1.990 12.898 19.193 1.00 89.38 233 ASN A N 1
ATOM 1842 C CA . ASN A 1 233 ? -2.348 12.736 20.600 1.00 89.38 233 ASN A CA 1
ATOM 1843 C C . ASN A 1 233 ? -3.423 13.766 20.998 1.00 89.38 233 ASN A C 1
ATOM 1845 O O . ASN A 1 233 ? -3.455 14.887 20.475 1.00 89.38 233 ASN A O 1
ATOM 1849 N N . ALA A 1 234 ? -4.321 13.388 21.912 1.00 83.00 234 ALA A N 1
ATOM 1850 C CA . ALA A 1 234 ? -5.392 14.246 22.413 1.00 83.00 234 ALA A CA 1
ATOM 1851 C C . ALA A 1 234 ? -4.878 15.592 22.961 1.00 83.00 234 ALA A C 1
ATOM 1853 O O . ALA A 1 234 ? -5.530 16.612 22.726 1.00 83.00 234 ALA A O 1
ATOM 1854 N N . ASP A 1 235 ? -3.699 15.618 23.586 1.00 85.12 235 ASP A N 1
ATOM 1855 C CA . ASP A 1 235 ? -3.102 16.801 24.225 1.00 85.12 235 ASP A CA 1
ATOM 1856 C C . ASP A 1 235 ? -2.384 17.746 23.247 1.00 85.12 235 ASP A C 1
ATOM 1858 O O . ASP A 1 235 ? -1.842 18.784 23.635 1.00 85.12 235 ASP A O 1
ATOM 1862 N N . PHE A 1 236 ? -2.354 17.421 21.951 1.00 89.06 236 PHE A N 1
ATOM 1863 C CA . PHE A 1 236 ? -1.767 18.312 20.954 1.00 89.06 236 PHE A CA 1
ATOM 1864 C C . PHE A 1 236 ? -2.577 19.610 20.818 1.00 89.06 236 PHE A C 1
ATOM 1866 O O . PHE A 1 236 ? -3.807 19.615 20.724 1.00 89.06 236 PHE A O 1
ATOM 1873 N N . ASN A 1 237 ? -1.856 20.730 20.760 1.00 92.12 237 ASN A N 1
ATOM 1874 C CA . ASN A 1 237 ? -2.423 22.035 20.451 1.00 92.12 237 ASN A CA 1
ATOM 1875 C C . ASN A 1 237 ? -2.810 22.139 18.965 1.00 92.12 237 ASN A C 1
ATOM 1877 O O . ASN A 1 237 ? -2.373 21.356 18.119 1.00 92.12 237 ASN A O 1
ATOM 1881 N N . GLU A 1 238 ? -3.619 23.145 18.637 1.00 91.94 238 GLU A N 1
ATOM 1882 C CA . GLU A 1 238 ? -4.168 23.317 17.287 1.00 91.94 238 GLU A CA 1
ATOM 1883 C C . GLU A 1 238 ? -3.083 23.418 16.206 1.00 91.94 238 GLU A C 1
ATOM 1885 O O . GLU A 1 238 ? -3.243 22.854 15.125 1.00 91.94 238 GLU A O 1
ATOM 1890 N N . THR A 1 239 ? -1.951 24.063 16.512 1.00 93.88 239 THR A N 1
ATOM 1891 C CA . THR A 1 239 ? -0.838 24.247 15.569 1.00 93.88 239 THR A CA 1
ATOM 1892 C C . THR A 1 239 ? -0.116 22.945 15.210 1.00 93.88 239 THR A C 1
ATOM 1894 O O . THR A 1 239 ? 0.350 22.824 14.079 1.00 93.88 239 THR A O 1
ATOM 1897 N N . LYS A 1 240 ? -0.075 21.940 16.102 1.00 94.88 240 LYS A N 1
ATOM 1898 C CA . LYS A 1 240 ? 0.443 20.597 15.775 1.00 94.88 240 LYS A CA 1
ATOM 1899 C C . LYS A 1 240 ? -0.464 19.849 14.795 1.00 94.88 240 LYS A C 1
ATOM 1901 O O . LYS A 1 240 ? 0.038 19.305 13.816 1.00 94.88 240 LYS A O 1
ATOM 1906 N N . TYR A 1 241 ? -1.783 19.850 15.010 1.00 95.31 241 TYR A N 1
ATOM 1907 C CA . TYR A 1 241 ? -2.725 19.250 14.050 1.00 95.31 241 TYR A CA 1
ATOM 1908 C C . TYR A 1 241 ? -2.663 19.959 12.689 1.00 95.31 241 TYR A C 1
ATOM 1910 O O . TYR A 1 241 ? -2.620 19.316 11.643 1.00 95.31 241 TYR A O 1
ATOM 1918 N N . ASP A 1 242 ? -2.591 21.289 12.704 1.00 95.75 242 ASP A N 1
ATOM 1919 C CA . ASP A 1 242 ? -2.439 22.124 11.514 1.00 95.75 242 ASP A CA 1
ATOM 1920 C C . ASP A 1 242 ? -1.151 21.811 10.719 1.00 95.75 242 ASP A C 1
ATOM 1922 O O . ASP A 1 242 ? -1.191 21.813 9.486 1.00 95.75 242 ASP A O 1
ATOM 1926 N N . LEU A 1 243 ? -0.037 21.514 11.402 1.00 95.44 243 LEU A N 1
ATOM 1927 C CA . LEU A 1 243 ? 1.222 21.067 10.790 1.00 95.44 243 LEU A CA 1
ATOM 1928 C C . LEU A 1 243 ? 1.104 19.653 10.199 1.00 95.44 243 LEU A C 1
ATOM 1930 O O . LEU A 1 243 ? 1.587 19.406 9.097 1.00 95.44 243 LEU A O 1
ATOM 1934 N N . ILE A 1 244 ? 0.420 18.735 10.884 1.00 95.31 244 ILE A N 1
ATOM 1935 C CA . ILE A 1 244 ? 0.188 17.366 10.397 1.00 95.31 244 ILE A CA 1
ATOM 1936 C C . ILE A 1 244 ? -0.609 17.377 9.083 1.00 95.31 244 ILE A C 1
ATOM 1938 O O . ILE A 1 244 ? -0.252 16.670 8.142 1.00 95.31 244 ILE A O 1
ATOM 1942 N N . ILE A 1 245 ? -1.612 18.251 8.944 1.00 96.06 245 ILE A N 1
ATOM 1943 C CA . ILE A 1 245 ? -2.302 18.424 7.655 1.00 96.06 245 ILE A CA 1
ATOM 1944 C C . ILE A 1 245 ? -1.364 18.993 6.577 1.00 96.06 245 ILE A C 1
ATOM 1946 O O . ILE A 1 245 ? -1.419 18.542 5.435 1.00 96.06 245 ILE A O 1
ATOM 1950 N N . GLN A 1 246 ? -0.467 19.930 6.903 1.00 94.69 246 GLN A N 1
ATOM 1951 C CA . GLN A 1 246 ? 0.537 20.424 5.945 1.00 94.69 246 GLN A CA 1
ATOM 1952 C C . GLN A 1 246 ? 1.493 19.307 5.489 1.00 94.69 246 GLN A C 1
ATOM 1954 O O . GLN A 1 246 ? 1.718 19.149 4.289 1.00 94.69 246 GLN A O 1
ATOM 1959 N N . ASN A 1 247 ? 1.961 18.466 6.413 1.00 93.56 247 ASN A N 1
ATOM 1960 C CA . ASN A 1 247 ? 2.796 17.296 6.127 1.00 93.56 247 ASN A CA 1
ATOM 1961 C C . ASN A 1 247 ? 2.111 16.282 5.191 1.00 93.56 247 ASN A C 1
ATOM 1963 O O . ASN A 1 247 ? 2.770 15.699 4.329 1.00 93.56 247 ASN A O 1
ATOM 1967 N N . LEU A 1 248 ? 0.793 16.093 5.323 1.00 93.69 248 LEU A N 1
ATOM 1968 C CA . LEU A 1 248 ? -0.004 15.271 4.405 1.00 93.69 248 LEU A CA 1
ATOM 1969 C C . LEU A 1 248 ? -0.192 15.952 3.039 1.00 93.69 248 LEU A C 1
ATOM 1971 O O . LEU A 1 248 ? -0.120 15.292 2.004 1.00 93.69 248 LEU A O 1
ATOM 1975 N N . MET A 1 249 ? -0.417 17.271 3.008 1.00 92.62 249 MET A N 1
ATOM 1976 C CA . MET A 1 249 ? -0.612 18.012 1.754 1.00 92.62 249 MET A CA 1
ATOM 1977 C C . MET A 1 249 ? 0.647 18.015 0.880 1.00 92.62 249 MET A C 1
ATOM 1979 O O . MET A 1 249 ? 0.513 17.860 -0.337 1.00 92.62 249 MET A O 1
ATOM 1983 N N . ASN A 1 250 ? 1.834 18.103 1.497 1.00 90.25 250 ASN A N 1
ATOM 1984 C CA . ASN A 1 250 ? 3.144 18.082 0.833 1.00 90.25 250 ASN A CA 1
ATOM 1985 C C . ASN A 1 250 ? 3.380 16.824 -0.028 1.00 90.25 250 ASN A C 1
ATOM 1987 O O . ASN A 1 250 ? 4.088 16.896 -1.030 1.00 90.25 250 ASN A O 1
ATOM 1991 N N . LYS A 1 251 ? 2.767 15.678 0.302 1.00 87.12 251 LYS A N 1
ATOM 1992 C CA . LYS A 1 251 ? 2.749 14.489 -0.567 1.00 87.12 251 LYS A CA 1
ATOM 1993 C C . LYS A 1 251 ? 1.561 14.582 -1.536 1.00 87.12 251 LYS A C 1
ATOM 1995 O O . LYS A 1 251 ? 0.531 13.936 -1.349 1.00 87.12 251 LYS A O 1
ATOM 2000 N N . SER A 1 252 ? 1.702 15.405 -2.581 1.00 85.75 252 SER A N 1
ATOM 2001 C CA . SER A 1 252 ? 0.670 15.709 -3.601 1.00 85.75 252 SER A CA 1
ATOM 2002 C C . SER A 1 252 ? -0.087 14.484 -4.132 1.00 85.75 252 SER A C 1
ATOM 2004 O O . SER A 1 252 ? -1.307 14.529 -4.296 1.00 85.75 252 SER A O 1
ATOM 2006 N N . ASN A 1 253 ? 0.643 13.391 -4.361 1.00 88.31 253 ASN A N 1
ATOM 2007 C CA . ASN A 1 253 ? 0.151 12.191 -5.037 1.00 88.31 253 ASN A CA 1
ATOM 2008 C C . ASN A 1 253 ? -0.541 11.207 -4.068 1.00 88.31 253 ASN A C 1
ATOM 2010 O O . ASN A 1 253 ? -1.275 10.322 -4.503 1.00 88.31 253 ASN A O 1
ATOM 2014 N N . ALA A 1 254 ? -0.373 11.389 -2.751 1.00 91.56 254 ALA A N 1
ATOM 2015 C CA . ALA A 1 254 ? -1.176 10.706 -1.742 1.00 91.56 254 ALA A CA 1
ATOM 2016 C C . ALA A 1 254 ? -2.535 11.414 -1.628 1.00 91.56 254 ALA A C 1
ATOM 2018 O O . ALA A 1 254 ? -2.647 12.505 -1.059 1.00 91.56 254 ALA A O 1
ATOM 2019 N N . ARG A 1 255 ? -3.579 10.817 -2.210 1.00 93.69 255 ARG A N 1
ATOM 2020 C CA . ARG A 1 255 ? -4.974 11.282 -2.123 1.00 93.69 255 ARG A CA 1
ATOM 2021 C C . ARG A 1 255 ? -5.757 10.593 -1.009 1.00 93.69 255 ARG A C 1
ATOM 2023 O O . ARG A 1 255 ? -6.743 11.165 -0.561 1.00 93.69 255 ARG A O 1
ATOM 2030 N N . VAL A 1 256 ? -5.327 9.421 -0.548 1.00 95.94 256 VAL A N 1
ATOM 2031 C CA . VAL A 1 256 ? -5.996 8.645 0.510 1.00 95.94 256 VAL A CA 1
ATOM 2032 C C . VAL A 1 256 ? -5.262 8.789 1.840 1.00 95.94 256 VAL A C 1
ATOM 2034 O O . VAL A 1 256 ? -4.033 8.712 1.880 1.00 95.94 256 VAL A O 1
ATOM 2037 N N . VAL A 1 257 ? -6.019 8.954 2.926 1.00 96.56 257 VAL A N 1
ATOM 2038 C CA . VAL A 1 257 ? -5.512 8.988 4.302 1.00 96.56 257 VAL A CA 1
ATOM 2039 C C . VAL A 1 257 ? -6.296 7.997 5.162 1.00 96.56 257 VAL A C 1
ATOM 2041 O O . VAL A 1 257 ? -7.497 8.169 5.370 1.00 96.56 257 VAL A O 1
ATOM 2044 N N . VAL A 1 258 ? -5.619 6.973 5.684 1.00 96.81 258 VAL A N 1
ATOM 2045 C CA . VAL A 1 258 ? -6.181 6.057 6.689 1.00 96.81 258 VAL A CA 1
ATOM 2046 C C . VAL A 1 258 ? -6.062 6.710 8.068 1.00 96.81 258 VAL A C 1
ATOM 2048 O O . VAL A 1 258 ? -4.982 7.170 8.433 1.00 96.81 258 VAL A O 1
ATOM 2051 N N . VAL A 1 259 ? -7.157 6.764 8.830 1.00 95.56 259 VAL A N 1
ATOM 2052 C CA . VAL A 1 259 ? -7.238 7.400 10.155 1.00 95.56 259 VAL A CA 1
ATOM 2053 C C . VAL A 1 259 ? -7.643 6.365 11.202 1.00 95.56 259 VAL A C 1
ATOM 2055 O O . VAL A 1 259 ? -8.832 6.085 11.391 1.00 95.56 259 VAL A O 1
ATOM 2058 N N . PHE A 1 260 ? -6.636 5.815 11.883 1.00 92.88 260 PHE A N 1
ATOM 2059 C CA . PHE A 1 260 ? -6.773 4.787 12.919 1.00 92.88 260 PHE A CA 1
ATOM 2060 C C . PHE A 1 260 ? -6.685 5.441 14.304 1.00 92.88 260 PHE A C 1
ATOM 2062 O O . PHE A 1 260 ? -5.623 5.494 14.928 1.00 92.88 260 PHE A O 1
ATOM 2069 N N . SER A 1 261 ? -7.773 6.094 14.721 1.00 90.06 261 SER A N 1
ATOM 2070 C CA . SER A 1 261 ? -7.718 7.081 15.803 1.00 90.06 261 SER A CA 1
ATOM 2071 C C . SER A 1 261 ? -9.018 7.214 16.593 1.00 90.06 261 SER A C 1
ATOM 2073 O O . SER A 1 261 ? -10.109 7.095 16.038 1.00 90.06 261 SER A O 1
ATOM 2075 N N . ASP A 1 262 ? -8.887 7.497 17.888 1.00 82.88 262 ASP A N 1
ATOM 2076 C CA . ASP A 1 262 ? -9.986 7.725 18.826 1.00 82.88 262 ASP A CA 1
ATOM 2077 C C . ASP A 1 262 ? -10.791 8.996 18.465 1.00 82.88 262 ASP A C 1
ATOM 2079 O O . ASP A 1 262 ? -10.225 10.006 18.027 1.00 82.88 262 ASP A O 1
ATOM 2083 N N . LYS A 1 263 ? -12.120 8.985 18.673 1.00 81.69 263 LYS A N 1
ATOM 2084 C CA . LYS A 1 263 ? -13.048 9.990 18.105 1.00 81.69 263 LYS A CA 1
ATOM 2085 C C . LYS A 1 263 ? -12.686 11.454 18.363 1.00 81.69 263 LYS A C 1
ATOM 2087 O O . LYS A 1 263 ? -12.834 12.288 17.471 1.00 81.69 263 LYS A O 1
ATOM 2092 N N . GLN A 1 264 ? -12.185 11.779 19.556 1.00 80.00 264 GLN A N 1
ATOM 2093 C CA . GLN A 1 264 ? -11.837 13.156 19.926 1.00 80.00 264 GLN A CA 1
ATOM 2094 C C . GLN A 1 264 ? -10.601 13.653 19.163 1.00 80.00 264 GLN A C 1
ATOM 2096 O O . GLN A 1 264 ? -10.534 14.811 18.750 1.00 80.00 264 GLN A O 1
ATOM 2101 N N . VAL A 1 265 ? -9.638 12.760 18.932 1.00 88.94 265 VAL A N 1
ATOM 2102 C CA . VAL A 1 265 ? -8.388 13.036 18.215 1.00 88.94 265 VAL A CA 1
ATOM 2103 C C . VAL A 1 265 ? -8.678 13.146 16.709 1.00 88.94 265 VAL A C 1
ATOM 2105 O O . VAL A 1 265 ? -8.233 14.093 16.057 1.00 88.94 265 VAL A O 1
ATOM 2108 N N . ALA A 1 266 ? -9.545 12.272 16.179 1.00 90.88 266 ALA A N 1
ATOM 2109 C CA . ALA A 1 266 ? -10.077 12.370 14.817 1.00 90.88 266 ALA A CA 1
ATOM 2110 C C . ALA A 1 266 ? -10.867 13.678 14.582 1.00 90.88 266 ALA A C 1
ATOM 2112 O O . ALA A 1 266 ? -10.637 14.368 13.589 1.00 90.88 266 ALA A O 1
ATOM 2113 N N . LYS A 1 267 ? -11.738 14.093 15.514 1.00 89.88 267 LYS A N 1
ATOM 2114 C CA . LYS A 1 267 ? -12.485 15.367 15.437 1.00 89.88 267 LYS A CA 1
ATOM 2115 C C . LYS A 1 267 ? -11.554 16.586 15.395 1.00 89.88 267 LYS A C 1
ATOM 2117 O O . LYS A 1 267 ? -11.776 17.496 14.594 1.00 89.88 267 LYS A O 1
ATOM 2122 N N . LYS A 1 268 ? -10.472 16.592 16.187 1.00 91.50 268 LYS A N 1
ATOM 2123 C CA . LYS A 1 268 ? -9.422 17.631 16.128 1.00 91.50 268 LYS A CA 1
ATOM 2124 C C . LYS A 1 268 ? -8.682 17.637 14.780 1.00 91.50 268 LYS A C 1
ATOM 2126 O O . LYS A 1 268 ? -8.463 18.714 14.222 1.00 91.50 268 LYS A O 1
ATOM 2131 N N . LEU A 1 269 ? -8.374 16.464 14.217 1.00 94.38 269 LEU A N 1
ATOM 2132 C CA . LEU A 1 269 ? -7.760 16.329 12.888 1.00 94.38 269 LEU A CA 1
ATOM 2133 C C . LEU A 1 269 ? -8.655 16.902 11.773 1.00 94.38 269 LEU A C 1
ATOM 2135 O O . LEU A 1 269 ? -8.178 17.694 10.960 1.00 94.38 269 LEU A O 1
ATOM 2139 N N . MET A 1 270 ? -9.955 16.581 11.762 1.00 93.88 270 MET A N 1
ATOM 2140 C CA . MET A 1 270 ? -10.889 17.100 10.748 1.00 93.88 270 MET A CA 1
ATOM 2141 C C . MET A 1 270 ? -11.094 18.620 10.866 1.00 93.88 270 MET A C 1
ATOM 2143 O O . MET A 1 270 ? -11.143 19.316 9.849 1.00 93.88 270 MET A O 1
ATOM 2147 N N . LYS A 1 271 ? -11.116 19.173 12.090 1.00 93.00 271 LYS A N 1
ATOM 2148 C CA . LYS A 1 271 ? -11.129 20.632 12.318 1.00 93.00 271 LYS A CA 1
ATOM 2149 C C . LYS A 1 271 ? -9.873 21.319 11.761 1.00 93.00 271 LYS A C 1
ATOM 2151 O O . LYS A 1 271 ? -9.986 22.349 11.096 1.00 93.00 271 LYS A O 1
ATOM 2156 N N . ALA A 1 272 ? -8.689 20.733 11.948 1.00 94.69 272 ALA A N 1
ATOM 2157 C CA . ALA A 1 272 ? -7.453 21.239 11.344 1.00 94.69 272 ALA A CA 1
ATOM 2158 C C . ALA A 1 272 ? -7.453 21.123 9.808 1.00 94.69 272 ALA A C 1
ATOM 2160 O O . ALA A 1 272 ? -7.018 22.045 9.116 1.00 94.69 272 ALA A O 1
ATOM 2161 N N . ALA A 1 273 ? -8.003 20.036 9.256 1.00 95.44 273 ALA A N 1
ATOM 2162 C CA . ALA A 1 273 ? -8.159 19.870 7.813 1.00 95.44 273 ALA A CA 1
ATOM 2163 C C . ALA A 1 273 ? -9.063 20.955 7.205 1.00 95.44 273 ALA A C 1
ATOM 2165 O O . ALA A 1 273 ? -8.726 21.511 6.157 1.00 95.44 273 ALA A O 1
ATOM 2166 N N . TYR A 1 274 ? -10.146 21.333 7.894 1.00 94.44 274 TYR A N 1
ATOM 2167 C CA . TYR A 1 274 ? -10.983 22.467 7.497 1.00 94.44 274 TYR A CA 1
ATOM 2168 C C . TYR A 1 274 ? -10.207 23.795 7.542 1.00 94.44 274 TYR A C 1
ATOM 2170 O O . TYR A 1 274 ? -10.172 24.515 6.542 1.00 94.44 274 TYR A O 1
ATOM 2178 N N . ARG A 1 275 ? -9.492 24.092 8.643 1.00 94.06 275 ARG A N 1
ATOM 2179 C CA . ARG A 1 275 ? -8.648 25.305 8.762 1.00 94.06 275 ARG A CA 1
ATOM 2180 C C . ARG A 1 275 ? -7.592 25.415 7.660 1.00 94.06 275 ARG A C 1
ATOM 2182 O O . ARG A 1 275 ? -7.362 26.505 7.138 1.00 94.06 275 ARG A O 1
ATOM 2189 N N . LYS A 1 276 ? -6.973 24.297 7.268 1.00 95.06 276 LYS A N 1
ATOM 2190 C CA . LYS A 1 276 ? -6.003 24.230 6.161 1.00 95.06 276 LYS A CA 1
ATOM 2191 C C . LYS A 1 276 ? -6.637 24.122 4.766 1.00 95.06 276 LYS A C 1
ATOM 2193 O O . LYS A 1 276 ? -5.906 23.948 3.796 1.00 95.06 276 LYS A O 1
ATOM 2198 N N . ARG A 1 277 ? -7.964 24.271 4.639 1.00 93.56 277 ARG A N 1
ATOM 2199 C CA . ARG A 1 277 ? -8.727 24.215 3.371 1.00 93.56 277 ARG A CA 1
A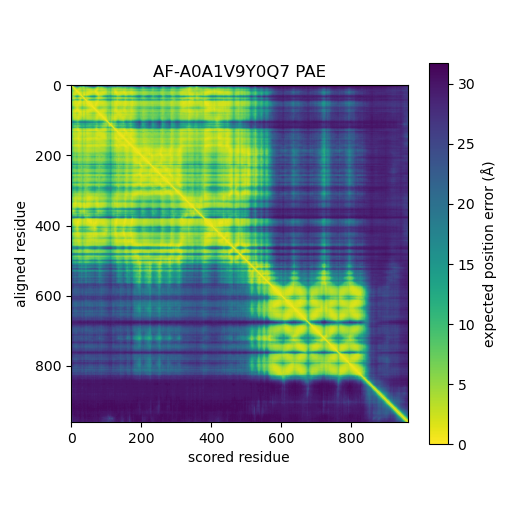TOM 2200 C C . ARG A 1 277 ? -8.586 22.880 2.618 1.00 93.56 277 ARG A C 1
ATOM 2202 O O . ARG A 1 277 ? -8.736 22.823 1.401 1.00 93.56 277 ARG A O 1
ATOM 2209 N N . ALA A 1 278 ? -8.335 21.789 3.340 1.00 92.69 278 ALA A N 1
ATOM 2210 C CA . ALA A 1 278 ? -8.076 20.462 2.784 1.00 92.69 278 ALA A CA 1
ATOM 2211 C C . ALA A 1 278 ? -9.352 19.640 2.479 1.00 92.69 278 ALA A C 1
ATOM 2213 O O . ALA A 1 278 ? -9.255 18.456 2.163 1.00 92.69 278 ALA A O 1
ATOM 2214 N N . SER A 1 279 ? -10.551 20.231 2.537 1.00 88.25 279 SER A N 1
ATOM 2215 C CA . SER A 1 279 ? -11.832 19.500 2.504 1.00 88.25 279 SER A CA 1
ATOM 2216 C C . SER A 1 279 ? -12.070 18.641 1.251 1.00 88.25 279 SER A C 1
ATOM 2218 O O . SER A 1 279 ? -12.720 17.605 1.338 1.00 88.25 279 SER A O 1
ATOM 2220 N N . ARG A 1 280 ? -11.519 19.030 0.090 1.00 88.81 280 ARG A N 1
ATOM 2221 C CA . ARG A 1 280 ? -11.538 18.238 -1.165 1.00 88.81 280 ARG A CA 1
ATOM 2222 C C . ARG A 1 280 ? -10.194 17.567 -1.493 1.00 88.81 280 ARG A C 1
ATOM 2224 O O . ARG A 1 280 ? -10.016 17.009 -2.574 1.00 88.81 280 ARG A O 1
ATOM 2231 N N . ARG A 1 281 ? -9.206 17.649 -0.596 1.00 91.25 281 ARG A N 1
ATOM 2232 C CA . ARG A 1 281 ? -7.827 17.196 -0.850 1.00 91.25 281 ARG A CA 1
ATOM 2233 C C . ARG A 1 281 ? -7.621 15.707 -0.565 1.00 91.25 281 ARG A C 1
ATOM 2235 O O . ARG A 1 281 ? -6.759 15.108 -1.213 1.00 91.25 281 ARG A O 1
ATOM 2242 N N . PHE A 1 282 ? -8.389 15.125 0.354 1.00 94.50 282 PHE A N 1
ATOM 2243 C CA . PHE A 1 282 ? -8.195 13.753 0.826 1.00 94.50 282 PHE A CA 1
ATOM 2244 C C . PHE A 1 282 ? -9.475 12.916 0.782 1.00 94.50 282 PHE A C 1
ATOM 2246 O O . PHE A 1 282 ? -10.564 13.421 1.041 1.00 94.50 282 PHE A O 1
ATOM 2253 N N . VAL A 1 283 ? -9.307 11.627 0.495 1.00 95.12 283 VAL A N 1
ATOM 2254 C CA . VAL A 1 283 ? -10.259 10.558 0.806 1.00 95.12 283 VAL A CA 1
ATOM 2255 C C . VAL A 1 283 ? -9.882 10.012 2.177 1.00 95.12 283 VAL A C 1
ATOM 2257 O O . VAL A 1 283 ? -8.765 9.523 2.354 1.00 95.12 283 VAL A O 1
ATOM 2260 N N . TRP A 1 284 ? -10.792 10.088 3.142 1.00 95.81 284 TRP A N 1
ATOM 2261 C CA . TRP A 1 284 ? -10.563 9.550 4.481 1.00 95.81 284 TRP A CA 1
ATOM 2262 C C . TRP A 1 284 ? -11.045 8.102 4.555 1.00 95.81 284 TRP A C 1
ATOM 2264 O O . TRP A 1 284 ? -12.197 7.822 4.228 1.00 95.81 284 TRP A O 1
ATOM 2274 N N . ILE A 1 285 ? -10.184 7.194 5.011 1.00 96.69 285 ILE A N 1
ATOM 2275 C CA . ILE A 1 285 ? -10.578 5.831 5.376 1.00 96.69 285 ILE A CA 1
ATOM 2276 C C . ILE A 1 285 ? -10.492 5.715 6.891 1.00 96.69 285 ILE A C 1
ATOM 2278 O O . ILE A 1 285 ? -9.413 5.852 7.461 1.00 96.69 285 ILE A O 1
ATOM 2282 N N . GLY A 1 286 ? -11.622 5.508 7.554 1.00 93.75 286 GLY A N 1
ATOM 2283 C CA . GLY A 1 286 ? -11.690 5.492 9.007 1.00 93.75 286 GLY A CA 1
ATOM 2284 C C . GLY A 1 286 ? -11.870 4.107 9.609 1.00 93.75 286 GLY A C 1
ATOM 2285 O O . GLY A 1 286 ? -12.626 3.273 9.103 1.00 93.75 286 GLY A O 1
ATOM 2286 N N . SER A 1 287 ? -11.226 3.909 10.755 1.00 91.44 287 SER A N 1
ATOM 2287 C CA . SER A 1 287 ? -11.608 2.870 11.706 1.00 91.44 287 SER A CA 1
ATOM 2288 C C . SER A 1 287 ? -13.016 3.122 12.281 1.00 91.44 287 SER A C 1
ATOM 2290 O O . SER A 1 287 ? -13.656 4.151 12.027 1.00 91.44 287 SER A O 1
ATOM 2292 N N . ASP A 1 288 ? -13.502 2.194 13.096 1.00 88.00 288 ASP A N 1
ATOM 2293 C CA . ASP A 1 288 ? -14.836 2.231 13.692 1.00 88.00 288 ASP A CA 1
ATOM 2294 C C . ASP A 1 288 ? -15.003 3.247 14.821 1.00 88.00 288 ASP A C 1
ATOM 2296 O O . ASP A 1 288 ? -16.073 3.844 14.917 1.00 88.00 288 ASP A O 1
ATOM 2300 N N . ALA A 1 289 ? -13.946 3.529 15.589 1.00 84.00 289 ALA A N 1
ATOM 2301 C CA . ALA A 1 289 ? -13.977 4.472 16.714 1.00 84.00 289 ALA A CA 1
ATOM 2302 C C . ALA A 1 289 ? -14.582 5.863 16.412 1.00 84.00 289 ALA A C 1
ATOM 2304 O O . ALA A 1 289 ? -15.019 6.537 17.341 1.00 84.00 289 ALA A O 1
ATOM 2305 N N . TRP A 1 290 ? -14.611 6.315 15.150 1.00 85.75 290 TRP A N 1
ATOM 2306 C CA . TRP A 1 290 ? -15.185 7.610 14.748 1.00 85.75 290 TRP A CA 1
ATOM 2307 C C . TRP A 1 290 ? -16.209 7.539 13.598 1.00 85.75 290 TRP A C 1
ATOM 2309 O O . TRP A 1 290 ? -16.758 8.568 13.198 1.00 85.75 290 TRP A O 1
ATOM 2319 N N . GLY A 1 291 ? -16.490 6.344 13.067 1.00 81.50 291 GLY A N 1
ATOM 2320 C CA . GLY A 1 291 ? -17.471 6.140 11.997 1.00 81.50 291 GLY A CA 1
ATOM 2321 C C . GLY A 1 291 ? -18.907 6.043 12.519 1.00 81.50 291 GLY A C 1
ATOM 2322 O O . GLY A 1 291 ? -19.143 5.694 13.670 1.00 81.50 291 GLY A O 1
ATOM 2323 N N . GLY A 1 292 ? -19.900 6.337 11.678 1.00 76.38 292 GLY A N 1
ATOM 2324 C CA . GLY A 1 292 ? -21.324 6.120 11.989 1.00 76.38 292 GLY A CA 1
ATOM 2325 C C . GLY A 1 292 ? -21.963 7.118 12.968 1.00 76.38 292 GLY A C 1
ATOM 2326 O O . GLY A 1 292 ? -23.176 7.331 12.905 1.00 76.38 292 GLY A O 1
ATOM 2327 N N . LEU A 1 293 ? -21.167 7.771 13.821 1.00 75.06 293 LEU A N 1
ATOM 2328 C CA . LEU A 1 293 ? -21.612 8.795 14.766 1.00 75.06 293 LEU A CA 1
ATOM 2329 C C . LEU A 1 293 ? -22.230 9.996 14.026 1.00 75.06 293 LEU A C 1
ATOM 2331 O O . LEU A 1 293 ? -21.618 10.566 13.119 1.00 75.06 293 LEU A O 1
ATOM 2335 N N . LYS A 1 294 ? -23.450 10.389 14.421 1.00 68.88 294 LYS A N 1
ATOM 2336 C CA . LYS A 1 294 ? -24.213 11.480 13.777 1.00 68.88 294 LYS A CA 1
ATOM 2337 C C . LYS A 1 294 ? -23.794 12.876 14.241 1.00 68.88 294 LYS A C 1
ATOM 2339 O O . LYS A 1 294 ? -23.783 13.805 13.442 1.00 68.88 294 LYS A O 1
ATOM 2344 N N . THR A 1 295 ? -23.490 13.029 15.528 1.00 67.81 295 THR A N 1
ATOM 2345 C CA . THR A 1 295 ? -23.235 14.327 16.180 1.00 67.81 295 THR A CA 1
ATOM 2346 C C . THR A 1 295 ? -21.756 14.702 16.242 1.00 67.81 295 THR A C 1
ATOM 2348 O O . THR A 1 295 ? -21.440 15.863 16.490 1.00 67.81 295 THR A O 1
ATOM 2351 N N . LEU A 1 296 ? -20.844 13.761 15.949 1.00 74.62 296 LEU A N 1
ATOM 2352 C CA . LEU A 1 296 ? -19.396 13.976 16.061 1.00 74.62 296 LEU A CA 1
ATOM 2353 C C . LEU A 1 296 ? -18.915 15.195 15.259 1.00 74.62 296 LEU A C 1
ATOM 2355 O O . LEU A 1 296 ? -18.040 15.914 15.733 1.00 74.62 296 LEU A O 1
ATOM 2359 N N . PHE A 1 297 ? -19.502 15.453 14.089 1.00 80.12 297 PHE A N 1
ATOM 2360 C CA . PHE A 1 297 ? -19.194 16.614 13.253 1.00 80.12 297 PHE A CA 1
ATOM 2361 C C . PHE A 1 297 ? -20.345 17.622 13.328 1.00 80.12 297 PHE A C 1
ATOM 2363 O O . PHE A 1 297 ? -21.442 17.384 12.812 1.00 80.12 297 PHE A O 1
ATOM 2370 N N . GLU A 1 298 ? -20.100 18.739 14.013 1.00 75.75 298 GLU A N 1
ATOM 2371 C CA . GLU A 1 298 ? -21.130 19.715 14.405 1.00 75.75 298 GLU A CA 1
ATOM 2372 C C . GLU A 1 298 ? -21.326 20.812 13.355 1.00 75.75 298 GLU A C 1
ATOM 2374 O O . GLU A 1 298 ? -22.456 21.240 13.103 1.00 75.75 298 GLU A O 1
ATOM 2379 N N . THR A 1 299 ? -20.231 21.252 12.734 1.00 82.69 299 THR A N 1
ATOM 2380 C CA . THR A 1 299 ? -20.229 22.326 11.737 1.00 82.69 299 THR A CA 1
ATOM 2381 C C . THR A 1 299 ? -20.238 21.770 10.316 1.00 82.69 299 THR A C 1
ATOM 2383 O O . THR A 1 299 ? -19.651 20.724 10.034 1.00 82.69 299 THR A O 1
ATOM 2386 N N . ASP A 1 300 ? -20.845 22.495 9.376 1.00 80.38 300 ASP A N 1
ATOM 2387 C CA . ASP A 1 300 ? -20.843 22.081 7.966 1.00 80.38 300 ASP A CA 1
ATOM 2388 C C . ASP A 1 300 ? -19.436 22.119 7.344 1.00 80.38 300 ASP A C 1
ATOM 2390 O O . ASP A 1 300 ? -19.157 21.385 6.399 1.00 80.38 300 ASP A O 1
ATOM 2394 N N . GLY A 1 301 ? -18.513 22.893 7.930 1.00 83.25 301 GLY A N 1
ATOM 2395 C CA . GLY A 1 301 ? -17.091 22.862 7.587 1.00 83.25 301 GLY A CA 1
ATOM 2396 C C . GLY A 1 301 ? -16.419 21.527 7.925 1.00 83.25 301 GLY A C 1
ATOM 2397 O O . GLY A 1 301 ? -15.703 20.975 7.090 1.00 83.25 301 GLY A O 1
ATOM 2398 N N . GLU A 1 302 ? -16.697 20.965 9.107 1.00 87.31 302 GLU A N 1
ATOM 2399 C CA . GLU A 1 302 ? -16.267 19.605 9.471 1.00 87.31 302 GLU A CA 1
ATOM 2400 C C . GLU A 1 302 ? -16.912 18.558 8.554 1.00 87.31 302 GLU A C 1
ATOM 2402 O O . GLU A 1 302 ? -16.221 17.686 8.026 1.00 87.31 302 GLU A O 1
ATOM 2407 N N . ARG A 1 303 ? -18.224 18.668 8.298 1.00 89.62 303 ARG A N 1
ATOM 2408 C CA . ARG A 1 303 ? -18.948 17.722 7.432 1.00 89.62 303 ARG A CA 1
ATOM 2409 C C . ARG A 1 303 ? -18.411 17.719 6.000 1.00 89.62 303 ARG A C 1
ATOM 2411 O O . ARG A 1 303 ? -18.208 16.646 5.444 1.00 89.62 303 ARG A O 1
ATOM 2418 N N . ALA A 1 304 ? -18.090 18.883 5.434 1.00 87.56 304 ALA A N 1
ATOM 2419 C CA . ALA A 1 304 ? -17.505 19.005 4.096 1.00 87.56 304 ALA A CA 1
ATOM 2420 C C . ALA A 1 304 ? -16.085 18.409 3.981 1.00 87.56 304 ALA A C 1
ATOM 2422 O O . ALA A 1 304 ? -15.674 18.008 2.888 1.00 87.56 304 ALA A O 1
ATOM 2423 N N . VAL A 1 305 ? -15.323 18.329 5.083 1.00 92.31 305 VAL A N 1
ATOM 2424 C CA . VAL A 1 305 ? -14.051 17.580 5.124 1.00 92.31 305 VAL A CA 1
ATOM 2425 C C . VAL A 1 305 ? -14.306 16.077 5.051 1.00 92.31 305 VAL A C 1
ATOM 2427 O O . VAL A 1 305 ? -13.626 15.391 4.291 1.00 92.31 305 VAL A O 1
ATOM 2430 N N . VAL A 1 306 ? -15.270 15.584 5.831 1.00 92.31 306 VAL A N 1
ATOM 2431 C CA . VAL A 1 306 ? -15.559 14.149 6.003 1.00 92.31 306 VAL A CA 1
ATOM 2432 C C . VAL A 1 306 ? -16.416 13.579 4.866 1.00 92.31 306 VAL A C 1
ATOM 2434 O O . VAL A 1 306 ? -16.422 12.372 4.657 1.00 92.31 306 VAL A O 1
ATOM 2437 N N . GLU A 1 307 ? -17.111 14.417 4.091 1.00 92.19 307 GLU A N 1
ATOM 2438 C CA . GLU A 1 307 ? -17.853 14.018 2.886 1.00 92.19 307 GLU A CA 1
ATOM 2439 C C . GLU A 1 307 ? -16.978 13.131 1.983 1.00 92.19 307 GLU A C 1
ATOM 2441 O O . GLU A 1 307 ? -15.839 13.489 1.670 1.00 92.19 307 GLU A O 1
ATOM 2446 N N . GLY A 1 308 ? -17.486 11.955 1.619 1.00 92.25 308 GLY A N 1
ATOM 2447 C CA . GLY A 1 308 ? -16.755 10.951 0.848 1.00 92.25 308 GLY A CA 1
ATOM 2448 C C . GLY A 1 308 ? -15.941 9.939 1.648 1.00 92.25 308 GLY A C 1
ATOM 2449 O O . GLY A 1 308 ? -15.443 8.980 1.052 1.00 92.25 308 GLY A O 1
ATOM 2450 N N . ALA A 1 309 ? -15.819 10.107 2.969 1.00 95.19 309 ALA A N 1
ATOM 2451 C CA . ALA A 1 309 ? -15.132 9.153 3.835 1.00 95.19 309 ALA A CA 1
ATOM 2452 C C . ALA A 1 309 ? -15.728 7.742 3.722 1.00 95.19 309 ALA A C 1
ATOM 2454 O O . ALA A 1 309 ? -16.926 7.583 3.468 1.00 95.19 309 ALA A O 1
ATOM 2455 N N . ILE A 1 310 ? -14.883 6.732 3.927 1.00 96.31 310 ILE A N 1
ATOM 2456 C CA . ILE A 1 310 ? -15.237 5.310 3.951 1.00 96.31 310 ILE A CA 1
ATOM 2457 C C . ILE A 1 310 ? -14.831 4.765 5.323 1.00 96.31 310 ILE A C 1
ATOM 2459 O O . ILE A 1 310 ? -13.647 4.778 5.649 1.00 96.31 310 ILE A O 1
ATOM 2463 N N . ASN A 1 311 ? -15.772 4.263 6.125 1.00 94.94 311 ASN A N 1
ATOM 2464 C CA . ASN A 1 311 ? -15.460 3.683 7.437 1.00 94.94 311 ASN A CA 1
ATOM 2465 C C . ASN A 1 311 ? -15.866 2.207 7.515 1.00 94.94 311 ASN A C 1
ATOM 2467 O O . ASN A 1 311 ? -16.863 1.785 6.923 1.00 94.94 311 ASN A O 1
ATOM 2471 N N . VAL A 1 312 ? -15.089 1.435 8.279 1.00 94.88 312 VAL A N 1
ATOM 2472 C CA . VAL A 1 312 ? -15.264 -0.013 8.463 1.00 94.88 312 VAL A CA 1
ATOM 2473 C C . VAL A 1 312 ? -15.789 -0.291 9.876 1.00 94.88 312 VAL A C 1
ATOM 2475 O O . VAL A 1 312 ? -15.010 -0.414 10.818 1.00 94.88 312 VAL A O 1
ATOM 2478 N N . LEU A 1 313 ? -17.114 -0.381 10.034 1.00 92.06 313 LEU A N 1
ATOM 2479 C CA . LEU A 1 313 ? -17.766 -0.649 11.326 1.00 92.06 313 LEU A CA 1
ATOM 2480 C C . LEU A 1 313 ? -17.997 -2.150 11.550 1.00 92.06 313 LEU A C 1
ATOM 2482 O O . LEU A 1 313 ? -18.418 -2.821 10.608 1.00 92.06 313 LEU A O 1
ATOM 2486 N N . PRO A 1 314 ? -17.850 -2.685 12.777 1.00 92.12 314 PRO A N 1
ATOM 2487 C CA . PRO A 1 314 ? -18.469 -3.952 13.167 1.00 92.12 314 PRO A CA 1
ATOM 2488 C C . PRO A 1 314 ? -19.959 -3.998 12.786 1.00 92.12 314 PRO A C 1
ATOM 2490 O O . PRO A 1 314 ? -20.653 -2.980 12.820 1.00 92.12 314 PRO A O 1
ATOM 2493 N N . LYS A 1 315 ? -20.471 -5.170 12.395 1.00 91.12 315 LYS A N 1
ATOM 2494 C CA . LYS A 1 315 ? -21.798 -5.315 11.764 1.00 91.12 315 LYS A CA 1
ATOM 2495 C C . LYS A 1 315 ? -22.969 -5.177 12.744 1.00 91.12 315 LYS A C 1
ATOM 2497 O O . LYS A 1 315 ? -23.590 -6.155 13.142 1.00 91.12 315 LYS A O 1
ATOM 2502 N N . GLN A 1 316 ? -23.276 -3.934 13.105 1.00 88.25 316 GLN A N 1
ATOM 2503 C CA . GLN A 1 316 ? -24.312 -3.556 14.069 1.00 88.25 316 GLN A CA 1
ATOM 2504 C C . GLN A 1 316 ? -25.728 -4.018 13.673 1.00 88.25 316 GLN A C 1
ATOM 2506 O O . GLN A 1 316 ? -26.166 -3.834 12.533 1.00 88.25 316 GLN A O 1
ATOM 2511 N N . ARG A 1 317 ? -26.485 -4.513 14.661 1.00 88.31 317 ARG A N 1
ATOM 2512 C CA . ARG A 1 317 ? -27.946 -4.695 14.614 1.00 88.31 317 ARG A CA 1
ATOM 2513 C C . ARG A 1 317 ? -28.645 -3.888 15.712 1.00 88.31 317 ARG A C 1
ATOM 2515 O O . ARG A 1 317 ? -28.037 -3.560 16.732 1.00 88.31 317 ARG A O 1
ATOM 2522 N N . ALA A 1 318 ? -29.920 -3.581 15.479 1.00 88.44 318 ALA A N 1
ATOM 2523 C CA . ALA A 1 318 ? -30.829 -3.060 16.494 1.00 88.44 318 ALA A CA 1
ATOM 2524 C C . ALA A 1 318 ? -31.311 -4.207 17.397 1.00 88.44 318 ALA A C 1
ATOM 2526 O O . ALA A 1 318 ? -31.525 -5.315 16.911 1.00 88.44 318 ALA A O 1
ATOM 2527 N N . LEU A 1 319 ? -31.470 -3.937 18.694 1.00 89.88 319 LEU A N 1
ATOM 2528 C CA . LEU A 1 319 ? -31.857 -4.923 19.707 1.00 89.88 319 LEU A CA 1
ATOM 2529 C C . LEU A 1 319 ? -33.389 -5.001 19.829 1.00 89.88 319 LEU A C 1
ATOM 2531 O O . LEU A 1 319 ? -34.040 -4.000 20.145 1.00 89.88 319 LEU A O 1
ATOM 2535 N N . ALA A 1 320 ? -33.974 -6.175 19.585 1.00 90.06 320 ALA A N 1
ATOM 2536 C CA . ALA A 1 320 ? -35.422 -6.342 19.487 1.00 90.06 320 ALA A CA 1
ATOM 2537 C C . ALA A 1 320 ? -36.157 -5.985 20.797 1.00 90.06 320 ALA A C 1
ATOM 2539 O O . ALA A 1 320 ? -35.829 -6.483 21.877 1.00 90.06 320 ALA A O 1
ATOM 2540 N N . GLY A 1 321 ? -37.170 -5.115 20.704 1.00 90.12 321 GLY A N 1
ATOM 2541 C CA . GLY A 1 321 ? -37.985 -4.648 21.837 1.00 90.12 321 GLY A CA 1
ATOM 2542 C C . GLY A 1 321 ? -37.300 -3.650 22.784 1.00 90.12 321 GLY A C 1
ATOM 2543 O O . GLY A 1 321 ? -37.953 -3.107 23.677 1.00 90.12 321 GLY A O 1
ATOM 2544 N N . PHE A 1 322 ? -36.000 -3.374 22.609 1.00 91.31 322 PHE A N 1
ATOM 2545 C CA . PHE A 1 322 ? -35.274 -2.441 23.478 1.00 91.31 322 PHE A CA 1
ATOM 2546 C C . PHE A 1 322 ? -35.757 -0.994 23.313 1.00 91.31 322 PHE A C 1
ATOM 2548 O O . PHE A 1 322 ? -35.815 -0.239 24.282 1.00 91.31 322 PHE A O 1
ATOM 2555 N N . LYS A 1 323 ? -36.142 -0.611 22.092 1.00 88.94 323 LYS A N 1
ATOM 2556 C CA . LYS A 1 323 ? -36.651 0.726 21.770 1.00 88.94 323 LYS A CA 1
ATOM 2557 C C . LYS A 1 323 ? -37.926 1.041 22.558 1.00 88.94 323 LYS A C 1
ATOM 2559 O O . LYS A 1 323 ? -38.056 2.113 23.152 1.00 88.94 323 LYS A O 1
ATOM 2564 N N . GLU A 1 324 ? -38.841 0.081 22.598 1.00 89.62 324 GLU A N 1
ATOM 2565 C CA . GLU A 1 324 ? -40.115 0.157 23.304 1.00 89.62 324 GLU A CA 1
ATOM 2566 C C . GLU A 1 324 ? -39.890 0.161 24.821 1.00 89.62 324 GLU A C 1
ATOM 2568 O O . GLU A 1 324 ? -40.509 0.960 25.519 1.00 89.62 324 GLU A O 1
ATOM 2573 N N . TYR A 1 325 ? -38.960 -0.666 25.315 1.00 90.88 325 TYR A N 1
ATOM 2574 C CA . TYR A 1 325 ? -38.536 -0.688 26.718 1.00 90.88 325 TYR A CA 1
ATOM 2575 C C . TYR A 1 325 ? -37.955 0.659 27.178 1.00 90.88 325 TYR A C 1
ATOM 2577 O O . TYR A 1 325 ? -38.470 1.258 28.121 1.00 90.88 325 TYR A O 1
ATOM 2585 N N . PHE A 1 326 ? -36.925 1.171 26.498 1.00 89.88 326 PHE A N 1
ATOM 2586 C CA . PHE A 1 326 ? -36.219 2.388 26.908 1.00 89.88 326 PHE A CA 1
ATOM 2587 C C . PHE A 1 326 ? -37.117 3.634 26.831 1.00 89.88 326 PHE A C 1
ATOM 2589 O O . PHE A 1 326 ? -37.043 4.509 27.692 1.00 89.88 326 PHE A O 1
ATOM 2596 N N . SER A 1 327 ? -38.033 3.686 25.855 1.00 87.75 327 SER A N 1
ATOM 2597 C CA . SER A 1 327 ? -39.027 4.765 25.720 1.00 87.75 327 SER A CA 1
ATOM 2598 C C . SER A 1 327 ? -40.030 4.846 26.882 1.00 87.75 327 SER A C 1
ATOM 2600 O O . SER A 1 327 ? -40.684 5.877 27.040 1.00 87.75 327 SER A O 1
ATOM 2602 N N . GLN A 1 328 ? -40.183 3.773 27.668 1.00 88.62 328 GLN A N 1
ATOM 2603 C CA . GLN A 1 328 ? -41.117 3.675 28.799 1.00 88.62 328 GLN A CA 1
ATOM 2604 C C . GLN A 1 328 ? -40.454 3.942 30.165 1.00 88.62 328 GLN A C 1
ATOM 2606 O O . GLN A 1 328 ? -41.153 3.997 31.179 1.00 88.62 328 GLN A O 1
ATOM 2611 N N . LEU A 1 329 ? -39.127 4.107 30.220 1.00 89.75 329 LEU A N 1
ATOM 2612 C CA . LEU A 1 329 ? -38.401 4.373 31.465 1.00 89.75 329 LEU A CA 1
ATOM 2613 C C . LEU A 1 329 ? -38.648 5.805 31.967 1.00 89.75 329 LEU A C 1
ATOM 2615 O O . LEU A 1 329 ? -38.666 6.760 31.191 1.00 89.75 329 LEU A O 1
ATOM 2619 N N . ASN A 1 330 ? -38.798 5.960 33.286 1.00 88.00 330 ASN A N 1
ATOM 2620 C CA . ASN A 1 330 ? -39.089 7.236 33.942 1.00 88.00 330 ASN A CA 1
ATOM 2621 C C . ASN A 1 330 ? -38.163 7.439 35.160 1.00 88.00 330 ASN A C 1
ATOM 2623 O O . ASN A 1 330 ? -38.073 6.532 35.991 1.00 88.00 330 ASN A O 1
ATOM 2627 N N . PRO A 1 331 ? -37.489 8.595 35.323 1.00 87.44 331 PRO A N 1
ATOM 2628 C CA . PRO A 1 331 ? -36.528 8.820 36.412 1.00 87.44 331 PRO A CA 1
ATOM 2629 C C . PRO A 1 331 ? -37.132 8.820 37.830 1.00 87.44 331 PRO A C 1
ATOM 2631 O O . PRO A 1 331 ? -36.396 8.700 38.818 1.00 87.44 331 PRO A O 1
ATOM 2634 N N . THR A 1 332 ? -38.457 8.922 37.978 1.00 84.06 332 THR A N 1
ATOM 2635 C CA . THR A 1 332 ? -39.112 8.773 39.291 1.00 84.06 332 THR A CA 1
ATOM 2636 C C . THR A 1 332 ? -39.315 7.310 39.686 1.00 84.06 332 THR A C 1
ATOM 2638 O O . THR A 1 332 ? -39.206 7.000 40.869 1.00 84.06 332 THR A O 1
ATOM 2641 N N . THR A 1 333 ? -39.547 6.397 38.735 1.00 86.50 333 THR A N 1
ATOM 2642 C CA . THR A 1 333 ? -39.840 4.976 39.017 1.00 86.50 333 THR A CA 1
ATOM 2643 C C . THR A 1 333 ? -38.637 4.053 38.823 1.00 86.50 333 THR A C 1
ATOM 2645 O O . THR A 1 333 ? -38.457 3.114 39.598 1.00 86.50 333 THR A O 1
ATOM 2648 N N . HIS A 1 334 ? -37.790 4.319 37.826 1.00 89.12 334 HIS A N 1
ATOM 2649 C CA . HIS A 1 334 ? -36.632 3.491 37.477 1.00 89.12 334 HIS A CA 1
ATOM 2650 C C . HIS A 1 334 ? -35.422 3.835 38.352 1.00 89.12 334 HIS A C 1
ATOM 2652 O O . HIS A 1 334 ? -34.505 4.542 37.939 1.00 89.12 334 HIS A O 1
ATOM 2658 N N . LYS A 1 335 ? -35.438 3.364 39.604 1.00 86.69 335 LYS A N 1
ATOM 2659 C CA . LYS A 1 335 ? -34.349 3.584 40.576 1.00 86.69 335 LYS A CA 1
ATOM 2660 C C . LYS A 1 335 ? -33.228 2.531 40.494 1.00 86.69 335 LYS A C 1
ATOM 2662 O O . LYS A 1 335 ? -32.218 2.670 41.176 1.00 86.69 335 LYS A O 1
ATOM 2667 N N . GLN A 1 336 ? -33.378 1.498 39.659 1.00 89.38 336 GLN A N 1
ATOM 2668 C CA . GLN A 1 336 ? -32.385 0.439 39.428 1.00 89.38 336 GLN A CA 1
ATOM 2669 C C . GLN A 1 336 ? -31.094 0.982 38.797 1.00 89.38 336 GLN A C 1
ATOM 2671 O O . GLN A 1 336 ? -30.004 0.499 39.108 1.00 89.38 336 GLN A O 1
ATOM 2676 N N . ASN A 1 337 ? -31.208 1.991 37.930 1.00 92.50 337 ASN A N 1
ATOM 2677 C CA . ASN A 1 337 ? -30.079 2.716 37.361 1.00 92.50 337 ASN A CA 1
ATOM 2678 C C . ASN A 1 337 ? -29.929 4.077 38.070 1.00 92.50 337 ASN A C 1
ATOM 2680 O O . ASN A 1 337 ? -30.709 4.997 37.806 1.00 92.50 337 ASN A O 1
ATOM 2684 N N . PRO A 1 338 ? -28.917 4.254 38.942 1.00 91.31 338 PRO A N 1
ATOM 2685 C CA . PRO A 1 338 ? -28.754 5.465 39.745 1.00 91.31 338 PRO A CA 1
ATOM 2686 C C . PRO A 1 338 ? -28.196 6.661 38.948 1.00 91.31 338 PRO A C 1
ATOM 2688 O O . PRO A 1 338 ? -27.909 7.707 39.532 1.00 91.31 338 PRO A O 1
ATOM 2691 N N . TRP A 1 339 ? -28.034 6.526 37.628 1.00 92.44 339 TRP A N 1
ATOM 2692 C CA . TRP A 1 339 ? -27.629 7.588 36.705 1.00 92.44 339 TRP A CA 1
ATOM 2693 C C . TRP A 1 339 ? -28.732 7.970 35.702 1.00 92.44 339 TRP A C 1
ATOM 2695 O O . TRP A 1 339 ? -28.595 8.970 35.003 1.00 92.44 339 TRP A O 1
ATOM 2705 N N . PHE A 1 340 ? -29.857 7.243 35.641 1.00 91.12 340 PHE A N 1
ATOM 2706 C CA . PHE A 1 340 ? -30.910 7.505 34.646 1.00 91.12 340 PHE A CA 1
ATOM 2707 C C . PHE A 1 340 ? -31.603 8.872 34.823 1.00 91.12 340 PHE A C 1
ATOM 2709 O O . PHE A 1 340 ? -32.002 9.498 33.844 1.00 91.12 340 PHE A O 1
ATOM 2716 N N . ALA A 1 341 ? -31.700 9.385 36.053 1.00 89.31 341 ALA A N 1
ATOM 2717 C CA . ALA A 1 341 ? -32.203 10.739 36.306 1.00 89.31 341 ALA A CA 1
ATOM 2718 C C . ALA A 1 341 ? -31.241 11.834 35.820 1.00 89.31 341 ALA A C 1
ATOM 2720 O O . ALA A 1 341 ? -31.666 12.812 35.219 1.00 89.31 341 ALA A O 1
ATOM 2721 N N . GLU A 1 342 ? -29.940 11.628 36.005 1.00 89.50 342 GLU A N 1
ATOM 2722 C CA . GLU A 1 342 ? -28.888 12.530 35.529 1.00 89.50 342 GLU A CA 1
ATOM 2723 C C . GLU A 1 342 ? -28.795 12.519 33.992 1.00 89.50 342 GLU A C 1
ATOM 2725 O O . GLU A 1 342 ? -28.643 13.562 33.356 1.00 89.50 342 GLU A O 1
ATOM 2730 N N . TYR A 1 343 ? -29.031 11.354 33.379 1.00 89.94 343 TYR A N 1
ATOM 2731 C CA . TYR A 1 343 ? -29.218 11.219 31.934 1.00 89.94 343 TYR A CA 1
ATOM 2732 C C . TYR A 1 343 ? -30.452 11.988 31.449 1.00 89.94 343 TYR A C 1
ATOM 2734 O O . TYR A 1 343 ? -30.403 12.624 30.400 1.00 89.94 343 TYR A O 1
ATOM 2742 N N . TRP A 1 344 ? -31.552 11.972 32.209 1.00 89.31 344 TRP A N 1
ATOM 2743 C CA . TRP A 1 344 ? -32.765 12.727 31.881 1.00 89.31 344 TRP A CA 1
ATOM 2744 C C . TRP A 1 344 ? -32.531 14.243 31.911 1.00 89.31 344 TRP A C 1
ATOM 2746 O O . TRP A 1 344 ? -32.968 14.944 30.995 1.00 89.31 344 TRP A O 1
ATOM 2756 N N . GLU A 1 345 ? -31.819 14.740 32.926 1.00 89.44 345 GLU A N 1
ATOM 2757 C CA . GLU A 1 345 ? -31.431 16.149 33.039 1.00 89.44 345 GLU A CA 1
ATOM 2758 C C . GLU A 1 345 ? -30.554 16.597 31.861 1.00 89.44 345 GLU A C 1
ATOM 2760 O O . GLU A 1 345 ? -30.894 17.559 31.167 1.00 89.44 345 GLU A O 1
ATOM 2765 N N . GLU A 1 346 ? -29.465 15.875 31.570 1.00 88.19 346 GLU A N 1
ATOM 2766 C CA . GLU A 1 346 ? -28.547 16.220 30.476 1.00 88.19 346 GLU A CA 1
ATOM 2767 C C . GLU A 1 346 ? -29.183 15.999 29.089 1.00 88.19 346 GLU A C 1
ATOM 2769 O O . GLU A 1 346 ? -28.892 16.759 28.165 1.00 88.19 346 GLU A O 1
ATOM 2774 N N . PHE A 1 347 ? -30.084 15.027 28.909 1.00 87.50 347 PHE A N 1
ATOM 2775 C CA . PHE A 1 347 ? -30.789 14.824 27.635 1.00 87.50 347 PHE A CA 1
ATOM 2776 C C . PHE A 1 347 ? -31.769 15.971 27.332 1.00 87.50 347 PHE A C 1
ATOM 2778 O O . PHE A 1 347 ? -31.817 16.467 26.206 1.00 87.50 347 PHE A O 1
ATOM 2785 N N . TRP A 1 348 ? -32.535 16.423 28.330 1.00 88.12 348 TRP A N 1
ATOM 2786 C CA . TRP A 1 348 ? -33.562 17.459 28.157 1.00 88.12 348 TRP A CA 1
ATOM 2787 C C . TRP A 1 348 ? -33.095 18.891 28.481 1.00 88.12 348 TRP A C 1
ATOM 2789 O O . TRP A 1 348 ? -33.868 19.825 28.259 1.00 88.12 348 TRP A O 1
ATOM 2799 N N . LYS A 1 349 ? -31.865 19.073 28.987 1.00 89.25 349 LYS A N 1
ATOM 2800 C CA . LYS A 1 349 ? -31.303 20.344 29.502 1.00 89.25 349 LYS A CA 1
ATOM 2801 C C . LYS A 1 349 ? -32.209 20.998 30.557 1.00 89.25 349 LYS A C 1
ATOM 2803 O O . LYS A 1 349 ? -32.511 22.194 30.516 1.00 89.25 349 LYS A O 1
ATOM 2808 N N . CYS A 1 350 ? -32.671 20.176 31.491 1.00 89.94 350 CYS A N 1
ATOM 2809 C CA . CYS A 1 350 ? -33.574 20.549 32.575 1.00 89.94 350 CYS A CA 1
ATOM 2810 C C . CYS A 1 350 ? -33.084 19.972 33.905 1.00 89.94 350 CYS A C 1
ATOM 2812 O O . CYS A 1 350 ? -32.211 19.113 33.927 1.00 89.94 350 CYS A O 1
ATOM 2814 N N . ARG A 1 351 ? -33.664 20.435 35.009 1.00 87.25 351 ARG A N 1
ATOM 2815 C CA . ARG A 1 351 ? -33.335 20.026 36.374 1.00 87.25 351 ARG A CA 1
ATOM 2816 C C . ARG A 1 351 ? -34.511 19.317 37.050 1.00 87.25 351 ARG A C 1
ATOM 2818 O O . ARG A 1 351 ? -35.672 19.626 36.776 1.00 87.25 351 ARG A O 1
ATOM 2825 N N . MET A 1 352 ? -34.229 18.397 37.965 1.00 84.19 352 MET A N 1
ATOM 2826 C CA . MET A 1 352 ? -35.197 17.728 38.833 1.00 84.19 352 MET A CA 1
ATOM 2827 C C . MET A 1 352 ? -35.065 18.209 40.287 1.00 84.19 352 MET A C 1
ATOM 2829 O O . MET A 1 352 ? -33.980 18.529 40.761 1.00 84.19 352 MET A O 1
ATOM 2833 N N . VAL A 1 353 ? -36.186 18.266 41.014 1.00 75.50 353 VAL A N 1
ATOM 2834 C CA . VAL A 1 353 ? -36.222 18.738 42.418 1.00 75.50 353 VAL A CA 1
ATOM 2835 C C . VAL A 1 353 ? -35.664 17.688 43.393 1.00 75.50 353 VAL A C 1
ATOM 2837 O O . VAL A 1 353 ? -35.108 18.036 44.428 1.00 75.50 353 VAL A O 1
ATOM 2840 N N . GLU A 1 354 ? -35.803 16.402 43.060 1.00 74.62 354 GLU A N 1
ATOM 2841 C CA . GLU A 1 354 ? -35.442 15.260 43.919 1.00 74.62 354 GLU A CA 1
ATOM 2842 C C . GLU A 1 354 ? -33.934 14.940 43.955 1.00 74.62 354 GLU A C 1
ATOM 2844 O O . GLU A 1 354 ? -33.511 14.089 44.737 1.00 74.62 354 GLU A O 1
ATOM 2849 N N . PHE A 1 355 ? -33.123 15.572 43.099 1.00 75.50 355 PHE A N 1
ATOM 2850 C CA . PHE A 1 355 ? -31.735 15.178 42.843 1.00 75.50 355 PHE A CA 1
ATOM 2851 C C . PHE A 1 355 ? -30.737 16.301 43.167 1.00 75.50 355 PHE A C 1
ATOM 2853 O O . PHE A 1 355 ? -31.065 17.488 43.169 1.00 75.50 355 PHE A O 1
ATOM 2860 N N . ALA A 1 356 ? -29.505 15.906 43.498 1.00 71.38 356 ALA A N 1
ATOM 2861 C CA . ALA A 1 356 ? -28.442 16.823 43.896 1.00 71.38 356 ALA A CA 1
ATOM 2862 C C . ALA A 1 356 ? -27.838 17.579 42.698 1.00 71.38 356 ALA A C 1
ATOM 2864 O O . ALA A 1 356 ? -27.795 17.071 41.580 1.00 71.38 356 ALA A O 1
ATOM 2865 N N . GLU A 1 357 ? -27.315 18.780 42.954 1.00 75.25 357 GLU A N 1
ATOM 2866 C CA . GLU A 1 357 ? -26.543 19.536 41.962 1.00 75.25 357 GLU A CA 1
ATOM 2867 C C . GLU A 1 357 ? -25.250 18.801 41.590 1.00 75.25 357 GLU A C 1
ATOM 2869 O O . GLU A 1 357 ? -24.545 18.266 42.451 1.00 75.25 357 GLU A O 1
ATOM 2874 N N . THR A 1 358 ? -24.932 18.809 40.299 1.00 81.81 358 THR A N 1
ATOM 2875 C CA . THR A 1 358 ? -23.689 18.282 39.732 1.00 81.81 358 THR A CA 1
ATOM 2876 C C . THR A 1 358 ? -22.835 19.449 39.223 1.00 81.81 358 THR A C 1
ATOM 2878 O O . THR A 1 358 ? -23.358 20.546 39.002 1.00 81.81 358 THR A O 1
ATOM 2881 N N . PRO A 1 359 ? -21.528 19.259 38.962 1.00 84.50 359 PRO A N 1
ATOM 2882 C CA . PRO A 1 359 ? -20.698 20.294 38.337 1.00 84.50 359 PRO A CA 1
ATOM 2883 C C . PRO A 1 359 ? -21.176 20.734 36.939 1.00 84.50 359 PRO A C 1
ATOM 2885 O O . PRO A 1 359 ? -20.652 21.705 36.395 1.00 84.50 359 PRO A O 1
ATOM 2888 N N . PHE A 1 360 ? -22.144 20.023 36.345 1.00 85.44 360 PHE A N 1
ATOM 2889 C CA . PHE A 1 360 ? -22.535 20.166 34.943 1.00 85.44 360 PHE A CA 1
ATOM 2890 C C . PHE A 1 360 ? -23.997 20.586 34.726 1.00 85.44 360 PHE A C 1
ATOM 2892 O O . PHE A 1 360 ? -24.258 21.244 33.719 1.00 85.44 360 PHE A O 1
ATOM 2899 N N . ASN A 1 361 ? -24.917 20.291 35.659 1.00 83.81 361 ASN A N 1
ATOM 2900 C CA . ASN A 1 361 ? -26.337 20.676 35.567 1.00 83.81 361 ASN A CA 1
ATOM 2901 C C . ASN A 1 361 ? -26.646 22.091 36.108 1.00 83.81 361 ASN A C 1
ATOM 2903 O O . ASN A 1 361 ? -27.753 22.597 35.925 1.00 83.81 361 ASN A O 1
ATOM 2907 N N . GLY A 1 362 ? -25.673 22.769 36.731 1.00 78.31 362 GLY A N 1
ATOM 2908 C CA . GLY A 1 362 ? -25.857 24.077 37.380 1.00 78.31 362 GLY A CA 1
ATOM 2909 C C . GLY A 1 362 ? -26.273 25.243 36.466 1.00 78.31 362 GLY A C 1
ATOM 2910 O O . GLY A 1 362 ? -26.613 26.311 36.969 1.00 78.31 362 GLY A O 1
ATOM 2911 N N . ASN A 1 363 ? -26.274 25.065 35.139 1.00 84.12 363 ASN A N 1
ATOM 2912 C CA . ASN A 1 363 ? -26.799 26.038 34.173 1.00 84.12 363 ASN A CA 1
ATOM 2913 C C . ASN A 1 363 ? -28.208 25.695 33.638 1.00 84.12 363 ASN A C 1
ATOM 2915 O O . ASN A 1 363 ? -28.734 26.441 32.810 1.00 84.12 363 ASN A O 1
ATOM 2919 N N . PHE A 1 364 ? -28.834 24.600 34.084 1.00 88.25 364 PHE A N 1
ATOM 2920 C CA . PHE A 1 364 ? -30.179 24.209 33.655 1.00 88.25 364 PHE A CA 1
ATOM 2921 C C . PHE A 1 364 ? -31.245 24.990 34.436 1.00 88.25 364 PHE A C 1
ATOM 2923 O O . PHE A 1 364 ? -31.500 24.746 35.614 1.00 88.25 364 PHE A O 1
ATOM 2930 N N . THR A 1 365 ? -31.887 25.943 33.758 1.00 82.38 365 THR A N 1
ATOM 2931 C CA . THR A 1 365 ? -32.870 26.874 34.342 1.00 82.38 365 THR A CA 1
ATOM 2932 C C . THR A 1 365 ? -34.324 26.395 34.265 1.00 82.38 365 THR A C 1
ATOM 2934 O O . THR A 1 365 ? -35.211 27.058 34.799 1.00 82.38 365 THR A O 1
ATOM 2937 N N . SER A 1 366 ? -34.592 25.266 33.600 1.00 88.62 366 SER A N 1
ATOM 2938 C CA . SER A 1 366 ? -35.942 24.716 33.415 1.00 88.62 366 SER A CA 1
ATOM 2939 C C . SER A 1 366 ? -36.162 23.453 34.249 1.00 88.62 366 SER A C 1
ATOM 2941 O O . SER A 1 366 ? -35.246 22.650 34.407 1.00 88.62 366 SER A O 1
ATOM 2943 N N . TRP A 1 367 ? -37.376 23.245 34.765 1.00 88.00 367 TRP A N 1
ATOM 2944 C CA . TRP A 1 367 ? -37.733 22.018 35.486 1.00 88.00 367 TRP A CA 1
ATOM 2945 C C . TRP A 1 367 ? -38.146 20.900 34.520 1.00 88.00 367 TRP A C 1
ATOM 2947 O O . TRP A 1 367 ? -38.880 21.130 33.555 1.00 88.00 367 TRP A O 1
ATOM 2957 N N . CYS A 1 368 ? -37.691 19.675 34.778 1.00 87.06 368 CYS A N 1
ATOM 2958 C CA . CYS A 1 368 ? -37.996 18.519 33.943 1.00 87.06 368 CYS A CA 1
ATOM 2959 C C . CYS A 1 368 ? -39.462 18.083 34.052 1.00 87.06 368 CYS A C 1
ATOM 2961 O O . CYS A 1 368 ? -39.998 17.901 35.142 1.00 87.06 368 CYS A O 1
ATOM 2963 N N . ASN A 1 369 ? -40.085 17.812 32.902 1.00 85.75 369 ASN A N 1
ATOM 2964 C CA . ASN A 1 369 ? -41.381 17.141 32.826 1.00 85.75 369 ASN A CA 1
ATOM 2965 C C . ASN A 1 369 ? -41.164 15.627 32.662 1.00 85.75 369 ASN A C 1
ATOM 2967 O O . ASN A 1 369 ? -40.623 15.184 31.647 1.00 85.75 369 ASN A O 1
ATOM 2971 N N . THR A 1 370 ? -41.598 14.852 33.654 1.00 80.81 370 THR A N 1
ATOM 2972 C CA . THR A 1 370 ? -41.471 13.387 33.730 1.00 80.81 370 THR A CA 1
ATOM 2973 C C . THR A 1 370 ? -42.543 12.626 32.944 1.00 80.81 370 THR A C 1
ATOM 2975 O O . THR A 1 370 ? -42.441 11.412 32.825 1.00 80.81 370 THR A O 1
ATOM 2978 N N . ASN A 1 371 ? -43.537 13.311 32.364 1.00 81.00 371 ASN A N 1
ATOM 2979 C CA . ASN A 1 371 ? -44.538 12.718 31.465 1.00 81.00 371 ASN A CA 1
ATOM 2980 C C . ASN A 1 371 ? -44.120 12.767 29.981 1.00 81.00 371 ASN A C 1
ATOM 2982 O O . ASN A 1 371 ? -44.884 12.359 29.107 1.00 81.00 371 ASN A O 1
ATOM 2986 N N . LYS A 1 372 ? -42.925 13.288 29.669 1.00 81.25 372 LYS A N 1
ATOM 2987 C CA . LYS A 1 372 ? -42.290 13.097 28.356 1.00 81.25 372 LYS A CA 1
ATOM 2988 C C . LYS A 1 372 ? -41.732 11.673 28.259 1.00 81.25 372 LYS A C 1
ATOM 2990 O O . LYS A 1 372 ? -41.360 11.103 29.276 1.00 81.25 372 LYS A O 1
ATOM 2995 N N . SER A 1 373 ? -41.577 11.148 27.047 1.00 80.94 373 SER A N 1
ATOM 2996 C CA . SER A 1 373 ? -40.726 9.986 26.755 1.00 80.94 373 SER A CA 1
ATOM 2997 C C . SER A 1 373 ? -39.479 10.434 25.994 1.00 80.94 373 SER A C 1
ATOM 2999 O O . SER A 1 373 ? -39.539 11.381 25.206 1.00 80.94 373 SER A O 1
ATOM 3001 N N . ILE A 1 374 ? -38.338 9.776 26.219 1.00 80.44 374 ILE A N 1
ATOM 3002 C CA . ILE A 1 374 ? -37.134 10.014 25.411 1.00 80.44 374 ILE A CA 1
ATOM 3003 C C . ILE A 1 374 ? -37.409 9.509 23.984 1.00 80.44 374 ILE A C 1
ATOM 3005 O O . ILE A 1 374 ? -37.728 8.330 23.822 1.00 80.44 374 ILE A O 1
ATOM 3009 N N . PRO A 1 375 ? -37.275 10.347 22.936 1.00 73.75 375 PRO A N 1
ATOM 3010 C CA . PRO A 1 375 ? -37.429 9.902 21.558 1.00 73.75 375 PRO A CA 1
ATOM 3011 C C . PRO A 1 375 ? -36.234 9.026 21.164 1.00 73.75 375 PRO A C 1
ATOM 3013 O O . PRO A 1 375 ? -35.200 9.518 20.711 1.00 73.75 375 PRO A O 1
ATOM 3016 N N . THR A 1 376 ? -36.376 7.712 21.335 1.00 63.25 376 THR A N 1
ATOM 3017 C CA . THR A 1 376 ? -35.371 6.726 20.927 1.00 63.25 376 THR A CA 1
ATOM 3018 C C . THR A 1 376 ? -35.100 6.821 19.429 1.00 63.25 376 THR A C 1
ATOM 3020 O O . THR A 1 376 ? -35.933 6.421 18.604 1.00 63.25 376 THR A O 1
ATOM 3023 N N . GLN A 1 377 ? -33.903 7.288 19.075 1.00 61.31 377 GLN A N 1
ATOM 3024 C CA . GLN A 1 377 ? -33.297 6.864 17.821 1.00 61.31 377 GLN A CA 1
ATOM 3025 C C . GLN A 1 377 ? -32.956 5.371 17.918 1.00 61.31 377 GLN A C 1
ATOM 3027 O O . GLN A 1 377 ? -32.895 4.794 19.001 1.00 61.31 377 GLN A O 1
ATOM 3032 N N . GLU A 1 378 ? -32.791 4.720 16.775 1.00 56.84 378 GLU A N 1
ATOM 3033 C CA . GLU A 1 378 ? -32.410 3.313 16.729 1.00 56.84 378 GLU A CA 1
ATOM 3034 C C . GLU A 1 378 ? -30.892 3.199 16.918 1.00 56.84 378 GLU A C 1
ATOM 3036 O O . GLU A 1 378 ? -30.114 3.401 15.982 1.00 56.84 378 GLU A O 1
ATOM 3041 N N . PHE A 1 379 ? -30.493 2.971 18.169 1.00 64.06 379 PHE A N 1
ATOM 3042 C CA . PHE A 1 379 ? -29.105 2.933 18.623 1.00 64.06 379 PHE A CA 1
ATOM 3043 C C . PHE A 1 379 ? -28.389 1.665 18.140 1.00 64.06 379 PHE A C 1
ATOM 3045 O O . PHE A 1 379 ? -28.952 0.564 18.147 1.00 64.06 379 PHE A O 1
ATOM 3052 N N . LYS A 1 380 ? -27.156 1.823 17.645 1.00 69.19 380 LYS A N 1
ATOM 3053 C CA . LYS A 1 380 ? -26.482 0.816 16.811 1.00 69.19 380 LYS A CA 1
ATOM 3054 C C . LYS A 1 380 ? -25.243 0.270 17.502 1.00 69.19 380 LYS A C 1
ATOM 3056 O O . LYS A 1 380 ? -24.171 0.856 17.436 1.00 69.19 380 LYS A O 1
ATOM 3061 N N . GLY A 1 381 ? -25.371 -0.914 18.086 1.00 82.12 381 GLY A N 1
ATOM 3062 C CA . GLY A 1 381 ? -24.260 -1.577 18.773 1.00 82.12 381 GLY A CA 1
ATOM 3063 C C . GLY A 1 381 ? -24.696 -2.361 19.997 1.00 82.12 381 GLY A C 1
ATOM 3064 O O . GLY A 1 381 ? -24.107 -3.400 20.260 1.00 82.12 381 GLY A O 1
ATOM 3065 N N . LEU A 1 382 ? -25.794 -1.958 20.648 1.00 90.50 382 LEU A N 1
ATOM 3066 C CA . LEU A 1 382 ? -26.324 -2.549 21.889 1.00 90.50 382 LEU A CA 1
ATOM 3067 C C . LEU A 1 382 ? -26.430 -4.089 21.880 1.00 90.50 382 LEU A C 1
ATOM 3069 O O . LEU A 1 382 ? -26.250 -4.724 22.919 1.00 90.50 382 LEU A O 1
ATOM 3073 N N . HIS A 1 383 ? -26.635 -4.713 20.714 1.00 92.12 383 HIS A N 1
ATOM 3074 C CA . HIS A 1 383 ? -26.595 -6.173 20.580 1.00 92.12 383 HIS A CA 1
ATOM 3075 C C . HIS A 1 383 ? -25.255 -6.823 21.001 1.00 92.12 383 HIS A C 1
ATOM 3077 O O . HIS A 1 383 ? -25.274 -7.956 21.458 1.00 92.12 383 HIS A O 1
ATOM 3083 N N . PHE A 1 384 ? -24.110 -6.125 20.960 1.00 94.81 384 PHE A N 1
ATOM 3084 C CA . PHE A 1 384 ? -22.829 -6.649 21.455 1.00 94.81 384 PHE A CA 1
ATOM 3085 C C . PHE A 1 384 ? -22.830 -6.812 22.984 1.00 94.81 384 PHE A C 1
ATOM 3087 O O . PHE A 1 384 ? -22.222 -7.750 23.504 1.00 94.81 384 PHE A O 1
ATOM 3094 N N . VAL A 1 385 ? -23.549 -5.943 23.707 1.00 95.81 385 VAL A N 1
ATOM 3095 C CA . VAL A 1 385 ? -23.780 -6.068 25.157 1.00 95.81 385 VAL A CA 1
ATOM 3096 C C . VAL A 1 385 ? -24.736 -7.230 25.437 1.00 95.81 385 VAL A C 1
ATOM 3098 O O . VAL A 1 385 ? -24.476 -8.044 26.324 1.00 95.81 385 VAL A O 1
ATOM 3101 N N . ARG A 1 386 ? -25.804 -7.358 24.632 1.00 95.31 386 ARG A N 1
ATOM 3102 C CA . ARG A 1 386 ? -26.736 -8.494 24.688 1.00 95.31 386 ARG A CA 1
ATOM 3103 C C . ARG A 1 386 ? -25.998 -9.822 24.483 1.00 95.31 386 ARG A C 1
ATOM 3105 O O . ARG A 1 386 ? -26.095 -10.712 25.324 1.00 95.31 386 ARG A O 1
ATOM 3112 N N . ASP A 1 387 ? -25.208 -9.936 23.423 1.00 96.62 387 ASP A N 1
ATOM 3113 C CA . ASP A 1 387 ? -24.450 -11.143 23.089 1.00 96.62 387 ASP A CA 1
ATOM 3114 C C . ASP A 1 387 ? -23.400 -11.477 24.171 1.00 96.62 387 ASP A C 1
ATOM 3116 O O . ASP A 1 387 ? -23.134 -12.652 24.417 1.00 96.62 387 ASP A O 1
ATOM 3120 N N . ALA A 1 388 ? -22.857 -10.484 24.891 1.00 97.88 388 ALA A N 1
ATOM 3121 C CA . ALA A 1 388 ? -21.938 -10.724 26.010 1.00 97.88 388 ALA A CA 1
ATOM 3122 C C . ALA A 1 388 ? -22.663 -11.324 27.229 1.00 97.88 388 ALA A C 1
ATOM 3124 O O . ALA A 1 388 ? -22.155 -12.250 27.865 1.00 97.88 388 ALA A O 1
ATOM 3125 N N . ALA A 1 389 ? -23.879 -10.853 27.522 1.00 97.69 389 ALA A N 1
ATOM 3126 C CA . ALA A 1 389 ? -24.730 -11.436 28.557 1.00 97.69 389 ALA A CA 1
ATOM 3127 C C . ALA A 1 389 ? -25.199 -12.857 28.190 1.00 97.69 389 ALA A C 1
ATOM 3129 O O . ALA A 1 389 ? -25.142 -13.750 29.035 1.00 97.69 389 ALA A O 1
ATOM 3130 N N . TYR A 1 390 ? -25.587 -13.104 26.931 1.00 97.56 390 TYR A N 1
ATOM 3131 C CA . TYR A 1 390 ? -25.932 -14.453 26.460 1.00 97.56 390 TYR A CA 1
ATOM 3132 C C . TYR A 1 390 ? -24.725 -15.400 26.448 1.00 97.56 390 TYR A C 1
ATOM 3134 O O . TYR A 1 390 ? -24.883 -16.563 26.811 1.00 97.56 390 TYR A O 1
ATOM 3142 N N . ALA A 1 391 ? -23.519 -14.931 26.110 1.00 98.12 391 ALA A N 1
ATOM 3143 C CA . ALA A 1 391 ? -22.305 -15.743 26.197 1.00 98.12 391 ALA A CA 1
ATOM 3144 C C . ALA A 1 391 ? -22.055 -16.237 27.634 1.00 98.12 391 ALA A C 1
ATOM 3146 O O . ALA A 1 391 ? -21.819 -17.429 27.836 1.00 98.12 391 ALA A O 1
ATOM 3147 N N . PHE A 1 392 ? -22.189 -15.362 28.639 1.00 98.19 392 PHE A N 1
ATOM 3148 C CA . PHE A 1 392 ? -22.158 -15.784 30.043 1.00 98.19 392 PHE A CA 1
ATOM 3149 C C . PHE A 1 392 ? -23.322 -16.720 30.399 1.00 98.19 392 PHE A C 1
ATOM 3151 O O . PHE A 1 392 ? -23.086 -17.749 31.026 1.00 98.19 392 PHE A O 1
ATOM 3158 N N . ALA A 1 393 ? -24.557 -16.414 29.993 1.00 97.75 393 ALA A N 1
ATOM 3159 C CA . ALA A 1 393 ? -25.731 -17.216 30.343 1.00 97.75 393 ALA A CA 1
ATOM 3160 C C . ALA A 1 393 ? -25.683 -18.644 29.776 1.00 97.75 393 ALA A C 1
ATOM 3162 O O . ALA A 1 393 ? -25.968 -19.593 30.503 1.00 97.75 393 ALA A O 1
ATOM 3163 N N . TYR A 1 394 ? -25.266 -18.820 28.518 1.00 97.56 394 TYR A N 1
ATOM 3164 C CA . TYR A 1 394 ? -25.090 -20.144 27.918 1.00 97.56 394 TYR A CA 1
ATOM 3165 C C . TYR A 1 394 ? -23.900 -20.900 28.524 1.00 97.56 394 TYR A C 1
ATOM 3167 O O . TYR A 1 394 ? -24.048 -22.072 28.856 1.00 97.56 394 TYR A O 1
ATOM 3175 N N . ALA A 1 395 ? -22.759 -20.243 28.769 1.00 97.56 395 ALA A N 1
ATOM 3176 C CA . ALA A 1 395 ? -21.625 -20.885 29.442 1.00 97.56 395 ALA A CA 1
ATOM 3177 C C . ALA A 1 395 ? -21.972 -21.328 30.880 1.00 97.56 395 ALA A C 1
ATOM 3179 O O . ALA A 1 395 ? -21.571 -22.405 31.322 1.00 97.56 395 ALA A O 1
ATOM 3180 N N . LEU A 1 396 ? -22.766 -20.530 31.602 1.00 96.25 396 LEU A N 1
ATOM 3181 C CA . LEU A 1 396 ? -23.306 -20.891 32.914 1.00 96.25 396 LEU A CA 1
ATOM 3182 C C . LEU A 1 396 ? -24.373 -21.991 32.821 1.00 96.25 396 LEU A C 1
ATOM 3184 O O . LEU A 1 396 ? -24.411 -22.846 33.701 1.00 96.25 396 LEU A O 1
ATOM 3188 N N . HIS A 1 397 ? -25.199 -22.017 31.769 1.00 95.50 397 HIS A N 1
ATOM 3189 C CA . HIS A 1 397 ? -26.157 -23.098 31.521 1.00 95.50 397 HIS A CA 1
ATOM 3190 C C . HIS A 1 397 ? -25.455 -24.432 31.241 1.00 95.50 397 HIS A C 1
ATOM 3192 O O . HIS A 1 397 ? -25.856 -25.445 31.804 1.00 95.50 397 HIS A O 1
ATOM 3198 N N . ASP A 1 398 ? -24.376 -24.446 30.455 1.00 94.81 398 ASP A N 1
ATOM 3199 C CA . ASP A 1 398 ? -23.592 -25.661 30.205 1.00 94.81 398 ASP A CA 1
ATOM 3200 C C . ASP A 1 398 ? -22.937 -26.192 31.496 1.00 94.81 398 ASP A C 1
ATOM 3202 O O . ASP A 1 398 ? -22.926 -27.400 31.734 1.00 94.81 398 ASP A O 1
ATOM 3206 N N . ILE A 1 399 ? -22.462 -25.306 32.382 1.00 94.06 399 ILE A N 1
ATOM 3207 C CA . ILE A 1 399 ? -21.930 -25.675 33.709 1.00 94.06 399 ILE A CA 1
ATOM 3208 C C . ILE A 1 399 ? -23.040 -26.172 34.646 1.00 94.06 399 ILE A C 1
ATOM 3210 O O . ILE A 1 399 ? -22.863 -27.174 35.341 1.00 94.06 399 ILE A O 1
ATOM 3214 N N . HIS A 1 400 ? -24.191 -25.498 34.656 1.00 93.81 400 HIS A N 1
ATOM 3215 C CA . HIS A 1 400 ? -25.371 -25.905 35.420 1.00 93.81 400 HIS A CA 1
ATOM 3216 C C . HIS A 1 400 ? -25.850 -27.289 34.980 1.00 93.81 400 HIS A C 1
ATOM 3218 O O . HIS A 1 400 ? -26.002 -28.173 35.814 1.00 93.81 400 HIS A O 1
ATOM 3224 N N . LYS A 1 401 ? -25.947 -27.536 33.675 1.00 92.81 401 LYS A N 1
ATOM 3225 C CA . LYS A 1 401 ? -26.297 -28.837 33.098 1.00 92.81 401 LYS A CA 1
ATOM 3226 C C . LYS A 1 401 ? -25.253 -29.920 33.384 1.00 92.81 401 LYS A C 1
ATOM 3228 O O . LYS A 1 401 ? -25.619 -31.067 33.625 1.00 92.81 401 LYS A O 1
ATOM 3233 N N . MET A 1 402 ? -23.965 -29.570 33.404 1.00 91.94 402 MET A N 1
ATOM 3234 C CA . MET A 1 402 ? -22.871 -30.493 33.734 1.00 91.94 402 MET A CA 1
ATOM 3235 C C . MET A 1 402 ? -22.922 -30.988 35.189 1.00 91.94 402 MET A C 1
ATOM 3237 O O . MET A 1 402 ? -22.607 -32.148 35.431 1.00 91.94 402 MET A O 1
ATOM 3241 N N . ARG A 1 403 ? -23.317 -30.129 36.141 1.00 91.94 403 ARG A N 1
ATOM 3242 C CA . ARG A 1 403 ? -23.290 -30.429 37.590 1.00 91.94 403 ARG A CA 1
ATOM 3243 C C . ARG A 1 403 ? -24.656 -30.764 38.195 1.00 91.94 403 ARG A C 1
ATOM 3245 O O . ARG A 1 403 ? -24.779 -31.630 39.050 1.00 91.94 403 ARG A O 1
ATOM 3252 N N . CYS A 1 404 ? -25.698 -30.067 37.756 1.00 91.19 404 CYS A N 1
ATOM 3253 C CA . CYS A 1 404 ? -27.074 -30.209 38.235 1.00 91.19 404 CYS A CA 1
ATOM 3254 C C . CYS A 1 404 ? -27.941 -31.090 37.313 1.00 91.19 404 CYS A C 1
ATOM 3256 O O . CYS A 1 404 ? -29.074 -31.422 37.669 1.00 91.19 404 CYS A O 1
ATOM 3258 N N . GLY A 1 405 ? -27.441 -31.484 36.135 1.00 89.19 405 GLY A N 1
ATOM 3259 C CA . GLY A 1 405 ? -28.183 -32.293 35.167 1.00 89.19 405 GLY A CA 1
ATOM 3260 C C . GLY A 1 405 ? -29.432 -31.568 34.664 1.00 89.19 405 GLY A C 1
ATOM 3261 O O . GLY A 1 405 ? -29.338 -30.530 34.017 1.00 89.19 405 GLY A O 1
ATOM 3262 N N . ASN A 1 406 ? -30.605 -32.115 34.995 1.00 86.50 406 ASN A N 1
ATOM 3263 C CA . ASN A 1 406 ? -31.913 -31.533 34.673 1.00 86.50 406 ASN A CA 1
ATOM 3264 C C . ASN A 1 406 ? -32.612 -30.896 35.900 1.00 86.50 406 ASN A C 1
ATOM 3266 O O . ASN A 1 406 ? -33.817 -30.654 35.854 1.00 86.50 406 ASN A O 1
ATOM 3270 N N . GLN A 1 407 ? -31.909 -30.664 37.017 1.00 89.94 407 GLN A N 1
ATOM 3271 C CA . GLN A 1 407 ? -32.492 -29.996 38.192 1.00 89.94 407 GLN A CA 1
ATOM 3272 C C . GLN A 1 407 ? -32.691 -28.496 37.936 1.00 89.94 407 GLN A C 1
ATOM 3274 O O . GLN A 1 407 ? -31.790 -27.819 37.448 1.00 89.94 407 GLN A O 1
ATOM 3279 N N . THR A 1 408 ? -33.845 -27.956 38.327 1.00 90.19 408 THR A N 1
ATOM 3280 C CA . THR A 1 408 ? -34.117 -26.511 38.301 1.00 90.19 408 THR A CA 1
ATOM 3281 C C . THR A 1 408 ? -33.497 -25.806 39.509 1.00 90.19 408 THR A C 1
ATOM 3283 O O . THR A 1 408 ? -33.617 -26.300 40.632 1.00 90.19 408 THR A O 1
ATOM 3286 N N . GLY A 1 409 ? -32.915 -24.624 39.310 1.00 91.19 409 GLY A N 1
ATOM 3287 C CA . GLY A 1 409 ? -32.259 -23.853 40.372 1.00 91.19 409 GLY A CA 1
ATOM 3288 C C . GLY A 1 409 ? -30.821 -24.298 40.679 1.00 91.19 409 GLY A C 1
ATOM 3289 O O . GLY A 1 409 ? -30.282 -25.219 40.062 1.00 91.19 409 GLY A O 1
ATOM 3290 N N . ILE A 1 410 ? -30.173 -23.618 41.634 1.00 89.69 410 ILE A N 1
ATOM 3291 C CA . ILE A 1 410 ? -28.790 -23.922 42.040 1.00 89.69 410 ILE A CA 1
ATOM 3292 C C . ILE A 1 410 ? -28.765 -25.167 42.935 1.00 89.69 410 ILE A C 1
ATOM 3294 O O . ILE A 1 410 ? -29.089 -25.096 44.128 1.00 89.69 410 ILE A O 1
ATOM 3298 N N . CYS A 1 411 ? -28.325 -26.287 42.356 1.00 90.69 411 CYS A N 1
ATOM 3299 C CA . CYS A 1 411 ? -28.118 -27.553 43.055 1.00 90.69 411 CYS A CA 1
ATOM 3300 C C . CYS A 1 411 ? -26.963 -27.500 44.074 1.00 90.69 411 CYS A C 1
ATOM 3302 O O . CYS A 1 411 ? -26.120 -26.597 44.063 1.00 90.69 411 CYS A O 1
ATOM 3304 N N . GLY A 1 412 ? -26.901 -28.510 44.950 1.00 86.75 412 GLY A N 1
ATOM 3305 C CA . GLY A 1 412 ? -25.914 -28.591 46.032 1.00 86.75 412 GLY A CA 1
ATOM 3306 C C . GLY A 1 412 ? -24.454 -28.538 45.568 1.00 86.75 412 GLY A C 1
ATOM 3307 O O . GLY A 1 412 ? -23.639 -27.901 46.226 1.00 86.75 412 GLY A O 1
ATOM 3308 N N . GLU A 1 413 ? -24.115 -29.125 44.416 1.00 86.12 413 GLU A N 1
ATOM 3309 C CA . GLU A 1 413 ? -22.737 -29.101 43.904 1.00 86.12 413 GLU A CA 1
ATOM 3310 C C . GLU A 1 413 ? -22.293 -27.682 43.513 1.00 86.12 413 GLU A C 1
ATOM 3312 O O . GLU A 1 413 ? -21.244 -27.215 43.955 1.00 86.12 413 GLU A O 1
ATOM 3317 N N . MET A 1 414 ? -23.123 -26.944 42.763 1.00 87.69 414 MET A N 1
ATOM 3318 C CA . MET A 1 414 ? -22.854 -25.534 42.455 1.00 87.69 414 MET A CA 1
ATOM 3319 C C . MET A 1 414 ? -22.832 -24.661 43.715 1.00 87.69 414 MET A C 1
ATOM 3321 O O . MET A 1 414 ? -22.001 -23.759 43.805 1.00 87.69 414 MET A O 1
ATOM 3325 N N . ARG A 1 415 ? -23.698 -24.939 44.699 1.00 84.62 415 ARG A N 1
ATOM 3326 C CA . ARG A 1 415 ? -23.746 -24.195 45.969 1.00 84.62 415 ARG A CA 1
ATOM 3327 C C . ARG A 1 415 ? -22.520 -24.431 46.854 1.00 84.62 415 ARG A C 1
ATOM 3329 O O . ARG A 1 415 ? -22.118 -23.515 47.562 1.00 84.62 415 ARG A O 1
ATOM 3336 N N . ASN A 1 416 ? -21.932 -25.626 46.812 1.00 79.69 416 ASN A N 1
ATOM 3337 C CA . ASN A 1 416 ? -20.813 -26.004 47.678 1.00 79.69 416 ASN A CA 1
ATOM 3338 C C . ASN A 1 416 ? -19.440 -25.747 47.035 1.00 79.69 416 ASN A C 1
ATOM 3340 O O . ASN A 1 416 ? -18.499 -25.418 47.748 1.00 79.69 416 ASN A O 1
ATOM 3344 N N . MET A 1 417 ? -19.312 -25.892 45.711 1.00 77.31 417 MET A N 1
ATOM 3345 C CA . MET A 1 417 ? -18.044 -25.681 44.988 1.00 77.31 417 MET A CA 1
ATOM 3346 C C . MET A 1 417 ? -17.920 -24.289 44.353 1.00 77.31 417 MET A C 1
ATOM 3348 O O . MET A 1 417 ? -16.826 -23.892 43.954 1.00 77.31 417 MET A O 1
ATOM 3352 N N . GLY A 1 418 ? -19.030 -23.560 44.205 1.00 81.88 418 GLY A N 1
ATOM 3353 C CA . GLY A 1 418 ? -19.064 -22.293 43.480 1.00 81.88 418 GLY A CA 1
ATOM 3354 C C . GLY A 1 418 ? -18.740 -22.454 41.990 1.00 81.88 418 GLY A C 1
ATOM 3355 O O . GLY A 1 418 ? -18.650 -23.561 41.452 1.00 81.88 418 GLY A O 1
ATOM 3356 N N . ILE A 1 419 ? -18.563 -21.332 41.293 1.00 85.25 419 ILE A N 1
ATOM 3357 C CA . ILE A 1 419 ? -18.198 -21.308 39.868 1.00 85.25 419 ILE A CA 1
ATOM 3358 C C . ILE A 1 419 ? -16.707 -20.975 39.746 1.00 85.25 419 ILE A C 1
ATOM 3360 O O . ILE A 1 419 ? -16.291 -19.835 39.969 1.00 85.25 419 ILE A O 1
ATOM 3364 N N . ASP A 1 420 ? -15.899 -21.981 39.406 1.00 87.31 420 ASP A N 1
ATOM 3365 C CA . ASP A 1 420 ? -14.476 -21.798 39.112 1.00 87.31 420 ASP A CA 1
ATOM 3366 C C . ASP A 1 420 ? -14.318 -21.052 37.777 1.00 87.31 420 ASP A C 1
ATOM 3368 O O . ASP A 1 420 ? -14.918 -21.417 36.762 1.00 87.31 420 ASP A O 1
ATOM 3372 N N . GLY A 1 421 ? -13.504 -19.997 37.777 1.00 90.50 421 GLY A N 1
ATOM 3373 C CA . GLY A 1 421 ? -13.272 -19.162 36.602 1.00 90.50 421 GLY A CA 1
ATOM 3374 C C . GLY A 1 421 ? -12.528 -19.869 35.462 1.00 90.50 421 GLY A C 1
ATOM 3375 O O . GLY A 1 421 ? -12.721 -19.508 34.305 1.00 90.50 421 GLY A O 1
ATOM 3376 N N . THR A 1 422 ? -11.756 -20.926 35.747 1.00 93.31 422 THR A N 1
ATOM 3377 C CA . THR A 1 422 ? -11.171 -21.813 34.720 1.00 93.31 422 THR A CA 1
ATOM 3378 C C . THR A 1 422 ? -12.248 -22.608 33.985 1.00 93.31 422 THR A C 1
ATOM 3380 O O . THR A 1 422 ? -12.232 -22.690 32.758 1.00 93.31 422 THR A O 1
ATOM 3383 N N . VAL A 1 423 ? -13.231 -23.133 34.721 1.00 94.19 423 VAL A N 1
ATOM 3384 C CA . VAL A 1 423 ? -14.363 -23.876 34.156 1.00 94.19 423 VAL A CA 1
ATOM 3385 C C . VAL A 1 423 ? -15.269 -22.927 33.368 1.00 94.19 423 VAL A C 1
ATOM 3387 O O . VAL A 1 423 ? -15.662 -23.257 32.253 1.00 94.19 423 VAL A O 1
ATOM 3390 N N . LEU A 1 424 ? -15.523 -21.716 33.882 1.00 95.94 424 LEU A N 1
ATOM 3391 C CA . LEU A 1 424 ? -16.274 -20.684 33.157 1.00 95.94 424 LEU A CA 1
ATOM 3392 C C . LEU A 1 424 ? -15.555 -20.227 31.878 1.00 95.94 424 LEU A C 1
ATOM 3394 O O . LEU A 1 424 ? -16.193 -20.122 30.834 1.00 95.94 424 LEU A O 1
ATOM 3398 N N . LYS A 1 425 ? -14.229 -20.042 31.919 1.00 96.31 425 LYS A N 1
ATOM 3399 C CA . LYS A 1 425 ? -13.404 -19.772 30.731 1.00 96.31 425 LYS A CA 1
ATOM 3400 C C . LYS A 1 425 ? -13.554 -20.887 29.686 1.00 96.31 425 LYS A C 1
ATOM 3402 O O . LYS A 1 425 ? -13.863 -20.587 28.538 1.00 96.31 425 LYS A O 1
ATOM 3407 N N . SER A 1 426 ? -13.406 -22.159 30.061 1.00 96.38 426 SER A N 1
ATOM 3408 C CA . SER A 1 426 ? -13.497 -23.273 29.101 1.00 96.38 426 SER A CA 1
ATOM 3409 C C . SER A 1 426 ? -14.915 -23.699 28.705 1.00 96.38 426 SER A C 1
ATOM 3411 O O . SER A 1 426 ? -15.068 -24.508 27.784 1.00 96.38 426 SER A O 1
ATOM 3413 N N . ALA A 1 427 ? -15.945 -23.138 29.342 1.00 97.12 427 ALA A N 1
ATOM 3414 C CA . ALA A 1 427 ? -17.309 -23.111 28.819 1.00 97.12 427 ALA A CA 1
ATOM 3415 C C . ALA A 1 427 ? -17.482 -21.977 27.787 1.00 97.12 427 ALA A C 1
ATOM 3417 O O . ALA A 1 427 ? -17.976 -22.224 26.689 1.00 97.12 427 ALA A O 1
ATOM 3418 N N . LEU A 1 428 ? -16.984 -20.765 28.076 1.00 97.75 428 LEU A N 1
ATOM 3419 C CA . LEU A 1 428 ? -16.976 -19.640 27.127 1.00 97.75 428 LEU A CA 1
ATOM 3420 C C . LEU A 1 428 ? -16.219 -19.975 25.830 1.00 97.75 428 LEU A C 1
ATOM 3422 O O . LEU A 1 428 ? -16.736 -19.703 24.752 1.00 97.75 428 LEU A O 1
ATOM 3426 N N . GLU A 1 429 ? -15.071 -20.659 25.904 1.00 96.62 429 GLU A N 1
ATOM 3427 C CA . GLU A 1 429 ? -14.309 -21.167 24.740 1.00 96.62 429 GLU A CA 1
ATOM 3428 C C . GLU A 1 429 ? -15.130 -22.066 23.786 1.00 96.62 429 GLU A C 1
ATOM 3430 O O . GLU A 1 429 ? -14.702 -22.309 22.659 1.00 96.62 429 GLU A O 1
ATOM 3435 N N . LYS A 1 430 ? -16.292 -22.578 24.218 1.00 96.19 430 LYS A N 1
ATOM 3436 C CA . LYS A 1 430 ? -17.144 -23.520 23.467 1.00 96.19 430 LYS A CA 1
ATOM 3437 C C . LYS A 1 430 ? -18.563 -22.998 23.216 1.00 96.19 430 LYS A C 1
ATOM 3439 O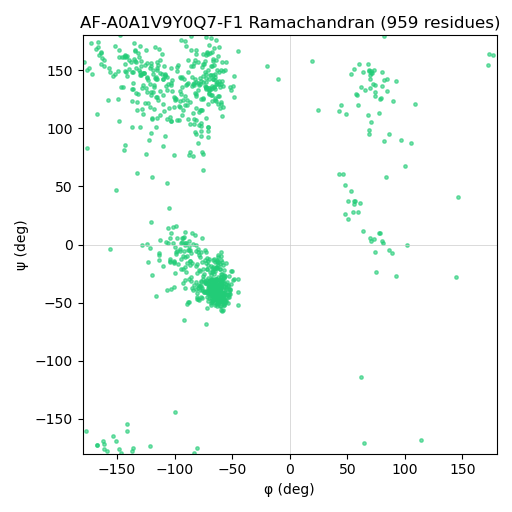 O . LYS A 1 430 ? -19.347 -23.684 22.558 1.00 96.19 430 LYS A O 1
ATOM 3444 N N . VAL A 1 431 ? -18.899 -21.811 23.729 1.00 95.81 431 VAL A N 1
ATOM 3445 C CA . VAL A 1 431 ? -20.271 -21.289 23.730 1.00 95.81 431 VAL A CA 1
ATOM 3446 C C . VAL A 1 431 ? -20.796 -21.075 22.306 1.00 95.81 431 VAL A C 1
ATOM 3448 O O . VAL A 1 431 ? -20.067 -20.636 21.414 1.00 95.81 431 VAL A O 1
ATOM 3451 N N . SER A 1 432 ? -22.068 -21.409 22.076 1.00 94.88 432 SER A N 1
ATOM 3452 C CA . SER A 1 432 ? -22.665 -21.435 20.738 1.00 94.88 432 SER A CA 1
ATOM 3453 C C . SER A 1 432 ? -24.149 -21.073 20.782 1.00 94.88 432 SER A C 1
ATOM 3455 O O . SER A 1 432 ? -24.969 -21.909 21.152 1.00 94.88 432 SER A O 1
ATOM 3457 N N . PHE A 1 433 ? -24.509 -19.868 20.340 1.00 94.81 433 PHE A N 1
ATOM 3458 C CA . PHE A 1 433 ? -25.896 -19.378 20.340 1.00 94.81 433 PHE A CA 1
ATOM 3459 C C . PHE A 1 433 ? -26.258 -18.643 19.040 1.00 94.81 433 PHE A C 1
ATOM 3461 O O . PHE A 1 433 ? -25.459 -18.610 18.104 1.00 94.81 433 PHE A O 1
ATOM 3468 N N . LYS A 1 434 ? -27.480 -18.101 18.946 1.00 93.25 434 LYS A N 1
ATOM 3469 C CA . LYS A 1 434 ? -27.918 -17.266 17.816 1.00 93.25 434 LYS A CA 1
ATOM 3470 C C . LYS A 1 434 ? -27.831 -15.781 18.159 1.00 93.25 434 LYS A C 1
ATOM 3472 O O . LYS A 1 434 ? -28.408 -15.345 19.157 1.00 93.25 434 LYS A O 1
ATOM 3477 N N . ASP A 1 435 ? -27.139 -15.032 17.310 1.00 90.31 435 ASP A N 1
ATOM 3478 C CA . ASP A 1 435 ? -27.102 -13.570 17.364 1.00 90.31 435 ASP A CA 1
ATOM 3479 C C . ASP A 1 435 ? -28.424 -12.932 16.895 1.00 90.31 435 ASP A C 1
ATOM 3481 O O . ASP A 1 435 ? -29.360 -13.611 16.467 1.00 90.31 435 ASP A O 1
ATOM 3485 N N . GLU A 1 436 ? -28.482 -11.600 16.939 1.00 89.81 436 GLU A N 1
ATOM 3486 C CA . GLU A 1 436 ? -29.658 -10.797 16.576 1.00 89.81 436 GLU A CA 1
ATOM 3487 C C . GLU A 1 436 ? -30.026 -10.879 15.078 1.00 89.81 436 GLU A C 1
ATOM 3489 O O . GLU A 1 436 ? -31.108 -10.465 14.672 1.00 89.81 436 GLU A O 1
ATOM 3494 N N . SER A 1 437 ? -29.141 -11.423 14.231 1.00 84.81 437 SER A N 1
ATOM 3495 C CA . SER A 1 437 ? -29.435 -11.750 12.825 1.00 84.81 437 SER A CA 1
ATOM 3496 C C . SER A 1 437 ? -29.892 -13.202 12.636 1.00 84.81 437 SER A C 1
ATOM 3498 O O . SER A 1 437 ? -30.052 -13.644 11.499 1.00 84.81 437 SER A O 1
ATOM 3500 N N . GLY A 1 438 ? -30.024 -13.978 13.717 1.00 88.69 438 GLY A N 1
ATOM 3501 C CA . GLY A 1 438 ? -30.269 -15.419 13.681 1.00 88.69 438 GLY A CA 1
ATOM 3502 C C . GLY A 1 438 ? -29.077 -16.256 13.197 1.00 88.69 438 GLY A C 1
ATOM 3503 O O . GLY A 1 438 ? -29.215 -17.480 13.094 1.00 88.69 438 GLY A O 1
ATOM 3504 N N . LYS A 1 439 ? -27.920 -15.634 12.911 1.00 88.62 439 LYS A N 1
ATOM 3505 C CA . LYS A 1 439 ? -26.683 -16.333 12.531 1.00 88.62 439 LYS A CA 1
ATOM 3506 C C . LYS A 1 439 ? -26.065 -16.989 13.784 1.00 88.62 439 LYS A C 1
ATOM 3508 O O . LYS A 1 439 ? -26.326 -16.554 14.908 1.00 88.62 439 LYS A O 1
ATOM 3513 N N . PRO A 1 440 ? -25.260 -18.056 13.634 1.00 91.19 440 PRO A N 1
ATOM 3514 C CA . PRO A 1 440 ? -24.532 -18.629 14.760 1.00 91.19 440 PRO A CA 1
ATOM 3515 C C . PRO A 1 440 ? -23.443 -17.662 15.252 1.00 91.19 440 PRO A C 1
ATOM 3517 O O . PRO A 1 440 ? -22.658 -17.139 14.454 1.00 91.19 440 PRO A O 1
ATOM 3520 N N . PHE A 1 441 ? -23.369 -17.477 16.569 1.00 93.69 441 PHE A N 1
ATOM 3521 C CA . PHE A 1 441 ? -22.273 -16.821 17.277 1.00 93.69 441 PHE A CA 1
ATOM 3522 C C . PHE A 1 441 ? -21.435 -17.866 18.022 1.00 93.69 441 PHE A C 1
ATOM 3524 O O . PHE A 1 441 ? -21.982 -18.723 18.722 1.00 93.69 441 PHE A O 1
ATOM 3531 N N . ARG A 1 442 ? -20.109 -17.765 17.883 1.00 94.44 442 ARG A N 1
ATOM 3532 C CA . ARG A 1 442 ? -19.072 -18.474 18.651 1.00 94.44 442 ARG A CA 1
ATOM 3533 C C . ARG A 1 442 ? -17.846 -17.571 18.730 1.00 94.44 442 ARG A C 1
ATOM 3535 O O . ARG A 1 442 ? -17.593 -16.835 17.775 1.00 94.44 442 ARG A O 1
ATOM 3542 N N . PHE A 1 443 ? -17.065 -17.657 19.803 1.00 95.81 443 PHE A N 1
ATOM 3543 C CA . PHE A 1 443 ? -15.747 -17.020 19.823 1.00 95.81 443 PHE A CA 1
ATOM 3544 C C . PHE A 1 443 ? -14.757 -17.785 18.930 1.00 95.81 443 PHE A C 1
ATOM 3546 O O . PHE A 1 443 ? -14.807 -19.011 18.818 1.00 95.81 443 PHE A O 1
ATOM 3553 N N . LEU A 1 444 ? -13.835 -17.052 18.311 1.00 93.25 444 LEU A N 1
ATOM 3554 C CA . LEU A 1 444 ? -12.650 -17.599 17.653 1.00 93.25 444 LEU A CA 1
ATOM 3555 C C . LEU A 1 444 ? -11.642 -18.115 18.705 1.00 93.25 444 LEU A C 1
ATOM 3557 O O . LEU A 1 444 ? -11.723 -17.713 19.868 1.00 93.25 444 LEU A O 1
ATOM 3561 N N . PRO A 1 445 ? -10.624 -18.918 18.331 1.00 92.81 445 PRO A N 1
ATOM 3562 C CA . PRO A 1 445 ? -9.566 -19.350 19.258 1.00 92.81 445 PRO A CA 1
ATOM 3563 C C . PRO A 1 445 ? -8.800 -18.200 19.943 1.00 92.81 445 PRO A C 1
ATOM 3565 O O . PRO A 1 445 ? -8.225 -18.379 21.014 1.00 92.81 445 PRO A O 1
ATOM 3568 N N . SER A 1 446 ? -8.817 -16.998 19.360 1.00 93.00 446 SER A N 1
ATOM 3569 C CA . SER A 1 446 ? -8.287 -15.761 19.951 1.00 93.00 446 SER A CA 1
ATOM 3570 C C . SER A 1 446 ? -9.189 -15.130 21.026 1.00 93.00 446 SER A C 1
ATOM 3572 O O . SER A 1 446 ? -8.774 -14.175 21.681 1.00 93.00 446 SER A O 1
ATOM 3574 N N . GLY A 1 447 ? -10.399 -15.656 21.248 1.00 94.50 447 GLY A N 1
ATOM 3575 C CA . GLY A 1 447 ? -11.448 -15.083 22.103 1.00 94.50 447 GLY A CA 1
ATOM 3576 C C . GLY A 1 447 ? -12.234 -13.929 21.463 1.00 94.50 447 GLY A C 1
ATOM 3577 O O . GLY A 1 447 ? -12.991 -13.256 22.160 1.00 94.50 447 GLY A O 1
ATOM 3578 N N . ASP A 1 448 ? -12.042 -13.686 20.165 1.00 95.75 448 ASP A N 1
ATOM 3579 C CA . ASP A 1 448 ? -12.708 -12.619 19.408 1.00 95.75 448 ASP A CA 1
ATOM 3580 C C . ASP A 1 448 ? -14.048 -13.081 18.819 1.00 95.75 448 ASP A C 1
ATOM 3582 O O . ASP A 1 448 ? -14.247 -14.274 18.584 1.00 95.75 448 ASP A O 1
ATOM 3586 N N . ALA A 1 449 ? -14.938 -12.145 18.488 1.00 93.94 449 ALA A N 1
ATOM 3587 C CA . ALA A 1 449 ? -16.102 -12.445 17.658 1.00 93.94 449 ALA A CA 1
ATOM 3588 C C . ALA A 1 449 ? -15.725 -12.660 16.172 1.00 93.94 449 ALA A C 1
ATOM 3590 O O . ALA A 1 449 ? -14.697 -12.143 15.716 1.00 93.94 449 ALA A O 1
ATOM 3591 N N . PRO A 1 450 ? -16.559 -13.371 15.383 1.00 91.62 450 PRO A N 1
ATOM 3592 C CA . PRO A 1 450 ? -16.328 -13.570 13.951 1.00 91.62 450 PRO A CA 1
ATOM 3593 C C . PRO A 1 450 ? -16.253 -12.232 13.189 1.00 91.62 450 PRO A C 1
ATOM 3595 O O . PRO A 1 450 ? -17.054 -11.339 13.475 1.00 91.62 450 PRO A O 1
ATOM 3598 N N . PRO A 1 451 ? -15.348 -12.076 12.202 1.00 91.50 451 PRO A N 1
ATOM 3599 C CA . PRO A 1 451 ? -15.029 -10.785 11.589 1.00 91.50 451 PRO A CA 1
ATOM 3600 C C . PRO A 1 451 ? -16.112 -10.321 10.607 1.00 91.50 451 PRO A C 1
ATOM 3602 O O . PRO A 1 451 ? -15.982 -10.475 9.398 1.00 91.50 451 PRO A O 1
ATOM 3605 N N . ARG A 1 452 ? -17.200 -9.767 11.144 1.00 92.56 452 ARG A N 1
ATOM 3606 C CA . ARG A 1 452 ? -18.353 -9.262 10.389 1.00 92.56 452 ARG A CA 1
ATOM 3607 C C . ARG A 1 452 ? -18.408 -7.744 10.470 1.00 92.56 452 ARG A C 1
ATOM 3609 O O . ARG A 1 452 ? -18.550 -7.187 11.562 1.00 92.56 452 ARG A O 1
ATOM 3616 N N . TYR A 1 453 ? -18.354 -7.085 9.319 1.00 94.06 453 TYR A N 1
ATOM 3617 C CA . TYR A 1 453 ? -18.299 -5.632 9.199 1.00 94.06 453 TYR A CA 1
ATOM 3618 C C . TYR A 1 453 ? -19.278 -5.095 8.147 1.00 94.06 453 TYR A C 1
ATOM 3620 O O . TYR A 1 453 ? -19.592 -5.747 7.147 1.00 94.06 453 TYR A O 1
ATOM 3628 N N . THR A 1 454 ? -19.716 -3.858 8.357 1.00 94.06 454 THR A N 1
ATOM 3629 C CA . THR A 1 454 ? -20.459 -3.036 7.399 1.00 94.06 454 THR A CA 1
ATOM 3630 C C . THR A 1 454 ? -19.554 -1.905 6.927 1.00 94.06 454 THR A C 1
ATOM 3632 O O . THR A 1 454 ? -19.000 -1.166 7.743 1.00 94.06 454 THR A O 1
ATOM 3635 N N . ILE A 1 455 ? -19.439 -1.734 5.611 1.00 96.12 455 ILE A N 1
ATOM 3636 C CA . ILE A 1 455 ? -18.729 -0.602 5.015 1.00 96.12 455 ILE A CA 1
ATOM 3637 C C . ILE A 1 455 ? -19.729 0.538 4.827 1.00 96.12 455 ILE A C 1
ATOM 3639 O O . ILE A 1 455 ? -20.770 0.360 4.185 1.00 96.12 455 ILE A O 1
ATOM 3643 N N . ILE A 1 456 ? -19.426 1.704 5.394 1.00 94.69 456 ILE A N 1
ATOM 3644 C CA . ILE A 1 456 ? -20.271 2.902 5.326 1.00 94.69 456 ILE A CA 1
ATOM 3645 C C . ILE A 1 456 ? -19.544 4.051 4.624 1.00 94.69 456 ILE A C 1
ATOM 3647 O O . ILE A 1 456 ? -18.323 4.161 4.704 1.00 94.69 456 ILE A O 1
ATOM 3651 N N . ASN A 1 457 ? -20.303 4.923 3.964 1.00 94.69 457 ASN A N 1
ATOM 3652 C CA . ASN A 1 457 ? -19.806 6.109 3.271 1.00 94.69 457 ASN A CA 1
ATOM 3653 C C . ASN A 1 457 ? -20.576 7.357 3.738 1.00 94.69 457 ASN A C 1
ATOM 3655 O O . ASN A 1 457 ? -21.792 7.295 3.935 1.00 94.69 457 ASN A O 1
ATOM 3659 N N . PHE A 1 458 ? -19.873 8.471 3.968 1.00 93.31 458 PHE A N 1
ATOM 3660 C CA . PHE A 1 458 ? -20.480 9.723 4.438 1.00 93.31 458 PHE A CA 1
ATOM 3661 C C . PHE A 1 458 ? -20.935 10.579 3.252 1.00 93.31 458 PHE A C 1
ATOM 3663 O O . PHE A 1 458 ? -20.109 11.130 2.522 1.00 93.31 458 PHE A O 1
ATOM 3670 N N . GLN A 1 459 ? -22.248 10.674 3.053 1.00 91.19 459 GLN A N 1
ATOM 3671 C CA . GLN A 1 459 ? -22.869 11.260 1.865 1.00 91.19 459 GLN A CA 1
ATOM 3672 C C . GLN A 1 459 ? -23.684 12.502 2.212 1.00 91.19 459 GLN A C 1
ATOM 3674 O O . GLN A 1 459 ? -24.338 12.550 3.253 1.00 91.19 459 GLN A O 1
ATOM 3679 N N . ARG A 1 460 ? -23.665 13.491 1.314 1.00 88.50 460 ARG A N 1
ATOM 3680 C CA . ARG A 1 460 ? -24.506 14.688 1.365 1.00 88.50 460 ARG A CA 1
ATOM 3681 C C . ARG A 1 460 ? -25.767 14.445 0.532 1.00 88.50 460 ARG A C 1
ATOM 3683 O O . ARG A 1 460 ? -25.688 14.396 -0.690 1.00 88.50 460 ARG A O 1
ATOM 3690 N N . ASN A 1 461 ? -26.915 14.343 1.190 1.00 82.69 461 ASN A N 1
ATOM 3691 C CA . ASN A 1 461 ? -28.223 14.279 0.546 1.00 82.69 461 ASN A CA 1
ATOM 3692 C C . ASN A 1 461 ? -28.844 15.678 0.464 1.00 82.69 461 ASN A C 1
ATOM 3694 O O . ASN A 1 461 ? -28.745 16.470 1.405 1.00 82.69 461 ASN A O 1
ATOM 3698 N N . GLU A 1 462 ? -29.550 15.959 -0.627 1.00 79.44 462 GLU A N 1
ATOM 3699 C CA . GLU A 1 462 ? -30.498 17.072 -0.697 1.00 79.44 462 GLU A CA 1
ATOM 3700 C C . GLU A 1 462 ? -31.810 16.685 -0.002 1.00 79.44 462 GLU A C 1
ATOM 3702 O O . GLU A 1 462 ? -32.310 15.566 -0.150 1.00 79.44 462 GLU A O 1
ATOM 3707 N N . ARG A 1 463 ? -32.370 17.610 0.780 1.00 77.56 463 ARG A N 1
ATOM 3708 C CA . ARG A 1 463 ? -33.700 17.487 1.384 1.00 77.56 463 ARG A CA 1
ATOM 3709 C C . ARG A 1 463 ? -34.743 18.222 0.530 1.00 77.56 463 ARG A C 1
ATOM 3711 O O . ARG A 1 463 ? -34.410 19.227 -0.098 1.00 77.56 463 ARG A O 1
ATOM 3718 N N . PRO A 1 464 ? -36.031 17.827 0.587 1.00 74.75 464 PRO A N 1
ATOM 3719 C CA . PRO A 1 464 ? -37.112 18.524 -0.121 1.00 74.75 464 PRO A CA 1
ATOM 3720 C C . PRO A 1 464 ? -37.311 20.005 0.256 1.00 74.75 464 PRO A C 1
ATOM 3722 O O . PRO A 1 464 ? -38.022 20.711 -0.449 1.00 74.75 464 PRO A O 1
ATOM 3725 N N . ASP A 1 465 ? -36.710 20.487 1.352 1.00 78.81 465 ASP A N 1
ATOM 3726 C CA . ASP A 1 465 ? -36.735 21.896 1.770 1.00 78.81 465 ASP A CA 1
ATOM 3727 C C . ASP A 1 465 ? -35.554 22.727 1.223 1.00 78.81 465 ASP A C 1
ATOM 3729 O O . ASP A 1 465 ? -35.326 23.848 1.682 1.00 78.81 465 ASP A O 1
ATOM 3733 N N . GLY A 1 466 ? -34.780 22.181 0.277 1.00 69.56 466 GLY A N 1
ATOM 3734 C CA . GLY A 1 466 ? -33.609 22.832 -0.322 1.00 69.56 466 GLY A CA 1
ATOM 3735 C C . GLY A 1 466 ? -32.384 22.902 0.597 1.00 69.56 466 GLY A C 1
ATOM 3736 O O . GLY A 1 466 ? -31.378 23.519 0.243 1.00 69.56 466 GLY A O 1
ATOM 3737 N N . LYS A 1 467 ? -32.447 22.289 1.787 1.00 76.75 467 LYS A N 1
ATOM 3738 C CA . LYS A 1 467 ? -31.290 22.128 2.674 1.00 76.75 467 LYS A CA 1
ATOM 3739 C C . LYS A 1 467 ? -30.558 20.824 2.370 1.00 76.75 467 LYS A C 1
ATOM 3741 O O . LYS A 1 467 ? -31.036 19.966 1.633 1.00 76.75 467 LYS A O 1
ATOM 3746 N N . HIS A 1 468 ? -29.391 20.671 2.979 1.00 76.62 468 HIS A N 1
ATOM 3747 C CA . HIS A 1 468 ? -28.545 19.496 2.816 1.00 76.62 468 HIS A CA 1
ATOM 3748 C C . HIS A 1 468 ? -28.397 18.775 4.149 1.00 76.62 468 HIS A C 1
ATOM 3750 O O . HIS A 1 468 ? -28.304 19.411 5.199 1.00 76.62 468 HIS A O 1
ATOM 3756 N N . GLU A 1 469 ? -28.363 17.452 4.103 1.00 84.38 469 GLU A N 1
ATOM 3757 C CA . GLU A 1 469 ? -28.163 16.593 5.263 1.00 84.38 469 GLU A CA 1
ATOM 3758 C C . GLU A 1 469 ? -27.032 15.614 4.979 1.00 84.38 469 GLU A C 1
ATOM 3760 O O . GLU A 1 469 ? -26.982 15.008 3.912 1.00 84.38 469 GLU A O 1
ATOM 3765 N N . PHE A 1 470 ? -26.122 15.452 5.935 1.00 86.44 470 PHE A N 1
ATOM 3766 C CA . PHE A 1 470 ? -25.032 14.494 5.815 1.00 86.44 470 PHE A CA 1
ATOM 3767 C C . PHE A 1 470 ? -25.381 13.218 6.583 1.00 86.44 470 PHE A C 1
ATOM 3769 O O . PHE A 1 470 ? -25.681 13.276 7.777 1.00 86.44 470 PHE A O 1
ATOM 3776 N N . ILE A 1 471 ? -25.337 12.070 5.906 1.00 87.94 471 ILE A N 1
ATOM 3777 C CA . ILE A 1 471 ? -25.666 10.763 6.484 1.00 87.94 471 ILE A CA 1
ATOM 3778 C C . ILE A 1 471 ? -24.551 9.742 6.260 1.00 87.94 471 ILE A C 1
ATOM 3780 O O . ILE A 1 471 ? -23.883 9.723 5.228 1.00 87.94 471 ILE A O 1
ATOM 3784 N N . TRP A 1 472 ? -24.397 8.827 7.215 1.00 89.31 472 TRP A N 1
ATOM 3785 C CA . TRP A 1 472 ? -23.626 7.601 7.028 1.00 89.31 472 TRP A CA 1
ATOM 3786 C C . TRP A 1 472 ? -24.502 6.544 6.348 1.00 89.31 472 TRP A C 1
ATOM 3788 O O . TRP A 1 472 ? -25.367 5.940 6.990 1.00 89.31 472 TRP A O 1
ATOM 3798 N N . LYS A 1 473 ? -24.285 6.321 5.050 1.00 91.62 473 LYS A N 1
ATOM 3799 C CA . LYS A 1 473 ? -25.010 5.327 4.252 1.00 91.62 473 LYS A CA 1
ATOM 3800 C C . LYS A 1 473 ? -24.221 4.008 4.195 1.00 91.62 473 LYS A C 1
ATOM 3802 O O . LYS A 1 473 ? -23.022 4.049 3.918 1.00 91.62 473 LYS A O 1
ATOM 3807 N N . PRO A 1 474 ? -24.835 2.834 4.435 1.00 93.44 474 PRO A N 1
ATOM 3808 C CA . PRO A 1 474 ? -24.176 1.552 4.198 1.00 93.44 474 PRO A CA 1
ATOM 3809 C C . PRO A 1 474 ? -24.017 1.308 2.695 1.00 93.44 474 PRO A C 1
ATOM 3811 O O . PRO A 1 474 ? -24.983 1.409 1.943 1.00 93.44 474 PRO A O 1
ATOM 3814 N N . VAL A 1 475 ? -22.807 0.959 2.261 1.00 95.00 475 VAL A N 1
ATOM 3815 C CA . VAL A 1 475 ? -22.445 0.746 0.845 1.00 95.00 475 VAL A CA 1
ATOM 3816 C C . VAL A 1 475 ? -21.868 -0.647 0.577 1.00 95.00 475 VAL A C 1
ATOM 3818 O O . VAL A 1 475 ? -21.878 -1.096 -0.566 1.00 95.00 475 VAL A O 1
ATOM 3821 N N . GLY A 1 476 ? -21.460 -1.385 1.610 1.00 95.12 476 GLY A N 1
ATOM 3822 C CA . GLY A 1 476 ? -20.932 -2.740 1.456 1.00 95.12 476 GLY A CA 1
ATOM 3823 C C . GLY A 1 476 ? -20.815 -3.515 2.766 1.00 95.12 476 GLY A C 1
ATOM 3824 O O . GLY A 1 476 ? -21.234 -3.036 3.824 1.00 95.12 476 GLY A O 1
ATOM 3825 N N . SER A 1 477 ? -20.200 -4.694 2.710 1.00 94.75 477 SER A N 1
ATOM 3826 C CA . SER A 1 477 ? -19.835 -5.475 3.896 1.00 94.75 477 SER A CA 1
ATOM 3827 C C . SER A 1 477 ? -18.561 -6.293 3.703 1.00 94.75 477 SER A C 1
ATOM 3829 O O . SER A 1 477 ? -18.131 -6.543 2.582 1.00 94.75 477 SER A O 1
ATOM 3831 N N . TYR A 1 478 ? -17.976 -6.707 4.826 1.00 93.75 478 TYR A N 1
ATOM 3832 C CA . TYR A 1 478 ? -16.891 -7.679 4.894 1.00 93.75 478 TYR A CA 1
ATOM 3833 C C . TYR A 1 478 ? -17.286 -8.732 5.937 1.00 93.75 478 TYR A C 1
ATOM 3835 O O . TYR A 1 478 ? -17.258 -8.456 7.135 1.00 93.75 478 TYR A O 1
ATOM 3843 N N . ASP A 1 479 ? -17.763 -9.888 5.471 1.00 89.62 479 ASP A N 1
ATOM 3844 C CA . ASP A 1 479 ? -18.307 -10.997 6.274 1.00 89.62 479 ASP A CA 1
ATOM 3845 C C . ASP A 1 479 ? -17.619 -12.314 5.852 1.00 89.62 479 ASP A C 1
ATOM 3847 O O . ASP A 1 479 ? -17.235 -12.439 4.687 1.00 89.62 479 ASP A O 1
ATOM 3851 N N . PRO A 1 480 ? -17.531 -13.329 6.736 1.00 83.31 480 PRO A N 1
ATOM 3852 C CA . PRO A 1 480 ? -17.181 -14.691 6.342 1.00 83.31 480 PRO A CA 1
ATOM 3853 C C . PRO A 1 480 ? -18.251 -15.317 5.438 1.00 83.31 480 PRO A C 1
ATOM 3855 O O . PRO A 1 480 ? -19.443 -15.258 5.771 1.00 83.31 480 PRO A O 1
ATOM 3858 N N . SER A 1 481 ? -17.811 -15.948 4.350 1.00 74.56 481 SER A N 1
ATOM 3859 C CA . SER A 1 481 ? -18.619 -16.819 3.488 1.00 74.56 481 SER A CA 1
ATOM 3860 C C . SER A 1 481 ? -18.642 -18.263 4.022 1.00 74.56 481 SER A C 1
ATOM 3862 O O . SER A 1 481 ? -18.041 -18.572 5.054 1.00 74.56 481 SER A O 1
ATOM 3864 N N . ASP A 1 482 ? -19.348 -19.167 3.332 1.00 67.81 482 ASP A N 1
ATOM 3865 C CA . ASP A 1 482 ? -19.475 -20.585 3.723 1.00 67.81 482 ASP A CA 1
ATOM 3866 C C . ASP A 1 482 ? -18.152 -21.382 3.627 1.00 67.81 482 ASP A C 1
ATOM 3868 O O . ASP A 1 482 ? -18.044 -22.475 4.182 1.00 67.81 482 ASP A O 1
ATOM 3872 N N . ASP A 1 483 ? -17.135 -20.827 2.959 1.00 68.38 483 ASP A N 1
ATOM 3873 C CA . ASP A 1 483 ? -15.748 -21.317 2.935 1.00 68.38 483 ASP A CA 1
ATOM 3874 C C . ASP A 1 483 ? -14.963 -20.995 4.227 1.00 68.38 483 ASP A C 1
ATOM 3876 O O . ASP A 1 483 ? -13.919 -21.594 4.486 1.00 68.38 483 ASP A O 1
ATOM 3880 N N . GLY A 1 484 ? -15.473 -20.077 5.055 1.00 67.88 484 GLY A N 1
ATOM 3881 C CA . GLY A 1 484 ? -14.820 -19.566 6.257 1.00 67.88 484 GLY A CA 1
ATOM 3882 C C . GLY A 1 484 ? -13.860 -18.393 6.023 1.00 67.88 484 GLY A C 1
ATOM 3883 O O . GLY A 1 484 ? -13.372 -17.831 7.006 1.00 67.88 484 GLY A O 1
ATOM 3884 N N . GLU A 1 485 ? -13.610 -17.981 4.775 1.00 77.25 485 GLU A N 1
ATOM 3885 C CA . GLU A 1 485 ? -12.830 -16.778 4.468 1.00 77.25 485 GLU A CA 1
ATOM 3886 C C . GLU A 1 485 ? -13.737 -15.539 4.416 1.00 77.25 485 GLU A C 1
ATOM 3888 O O . GLU A 1 485 ? -14.921 -15.612 4.084 1.00 77.25 485 GLU A O 1
ATOM 3893 N N . ALA A 1 486 ? -13.193 -14.380 4.798 1.00 81.19 486 ALA A N 1
ATOM 3894 C CA . ALA A 1 486 ? -13.934 -13.122 4.824 1.00 81.19 486 ALA A CA 1
ATOM 3895 C C . ALA A 1 486 ? -13.698 -12.324 3.537 1.00 81.19 486 ALA A C 1
ATOM 3897 O O . ALA A 1 486 ? -12.567 -11.938 3.228 1.00 81.19 486 ALA A O 1
ATOM 3898 N N . HIS A 1 487 ? -14.785 -12.073 2.804 1.00 89.06 487 HIS A N 1
ATOM 3899 C CA . HIS A 1 487 ? -14.771 -11.464 1.471 1.00 89.06 487 HIS A CA 1
ATOM 3900 C C . HIS A 1 487 ? -15.360 -10.052 1.500 1.00 89.06 487 HIS A C 1
ATOM 3902 O O . HIS A 1 487 ? -16.270 -9.763 2.277 1.00 89.06 487 HIS A O 1
ATOM 3908 N N . LEU A 1 488 ? -14.841 -9.164 0.646 1.00 94.56 488 LEU A N 1
ATOM 3909 C CA . LEU A 1 488 ? -15.282 -7.772 0.543 1.00 94.56 488 LEU A CA 1
ATOM 3910 C C . LEU A 1 488 ? -16.331 -7.599 -0.563 1.00 94.56 488 LEU A C 1
ATOM 3912 O O . LEU A 1 488 ? -16.057 -7.852 -1.733 1.00 94.56 488 LEU A O 1
ATOM 3916 N N . GLU A 1 489 ? -17.496 -7.068 -0.201 1.00 94.62 489 GLU A N 1
ATOM 3917 C CA . GLU A 1 489 ? -18.551 -6.658 -1.128 1.00 94.62 489 GLU A CA 1
ATOM 3918 C C . GLU A 1 489 ? -18.730 -5.132 -1.069 1.00 94.62 489 GLU A C 1
ATOM 3920 O O . GLU A 1 489 ? -18.974 -4.577 0.005 1.00 94.62 489 GLU A O 1
ATOM 3925 N N . LEU A 1 490 ? -18.631 -4.442 -2.215 1.00 94.31 490 LEU A N 1
ATOM 3926 C CA . LEU A 1 490 ? -18.809 -2.988 -2.338 1.00 94.31 490 LEU A CA 1
ATOM 3927 C C . LEU A 1 490 ? -19.731 -2.626 -3.508 1.00 94.31 490 LEU A C 1
ATOM 3929 O O . LEU A 1 490 ? -19.417 -2.900 -4.668 1.00 94.31 490 LEU A O 1
ATOM 3933 N N . ARG A 1 491 ? -20.815 -1.902 -3.219 1.00 94.50 491 ARG A N 1
ATOM 3934 C CA . ARG A 1 491 ? -21.729 -1.337 -4.223 1.00 94.50 491 ARG A CA 1
ATOM 3935 C C . ARG A 1 491 ? -21.208 0.027 -4.669 1.00 94.50 491 ARG A C 1
ATOM 3937 O O . ARG A 1 491 ? -21.607 1.065 -4.146 1.00 94.50 491 ARG A O 1
ATOM 3944 N N . ARG A 1 492 ? -20.210 0.013 -5.565 1.00 89.38 492 ARG A N 1
ATOM 3945 C CA . ARG A 1 492 ? -19.481 1.217 -6.029 1.00 89.38 492 ARG A CA 1
ATOM 3946 C C . ARG A 1 492 ? -20.374 2.267 -6.692 1.00 89.38 492 ARG A C 1
ATOM 3948 O O . ARG A 1 492 ? -20.048 3.444 -6.636 1.00 89.38 492 ARG A O 1
ATOM 3955 N N . ASP A 1 493 ? -21.475 1.838 -7.291 1.00 89.06 493 ASP A N 1
ATOM 3956 C CA . ASP A 1 493 ? -22.555 2.660 -7.838 1.00 89.06 493 ASP A CA 1
ATOM 3957 C C . ASP A 1 493 ? -23.296 3.479 -6.766 1.00 89.06 493 ASP A C 1
ATOM 3959 O O . ASP A 1 493 ? -23.759 4.583 -7.042 1.00 89.06 493 ASP A O 1
ATOM 3963 N N . GLU A 1 494 ? -23.355 2.982 -5.528 1.00 91.00 494 GLU A N 1
ATOM 3964 C CA . GLU A 1 494 ? -23.949 3.692 -4.394 1.00 91.00 494 GLU A CA 1
ATOM 3965 C C . GLU A 1 494 ? -22.962 4.596 -3.637 1.00 91.00 494 GLU A C 1
ATOM 3967 O O . GLU A 1 494 ? -23.395 5.271 -2.699 1.00 91.00 494 GLU A O 1
ATOM 3972 N N . MET A 1 495 ? -21.669 4.601 -3.987 1.00 91.75 495 MET A N 1
ATOM 3973 C CA . MET A 1 495 ? -20.611 5.350 -3.292 1.00 91.75 495 MET A CA 1
ATOM 3974 C C . MET A 1 495 ? -20.342 6.715 -3.938 1.00 91.75 495 MET A C 1
ATOM 3976 O O . MET A 1 495 ? -20.363 6.858 -5.157 1.00 91.75 495 MET A O 1
ATOM 3980 N N . VAL A 1 496 ? -20.036 7.721 -3.114 1.00 90.94 496 VAL A N 1
ATOM 3981 C CA . VAL A 1 496 ? -19.828 9.113 -3.546 1.00 90.94 496 VAL A CA 1
ATOM 3982 C C . VAL A 1 496 ? -18.599 9.684 -2.841 1.00 90.94 496 VAL A C 1
ATOM 3984 O O . VAL A 1 496 ? -18.481 9.529 -1.625 1.00 90.94 496 VAL A O 1
ATOM 3987 N N . PHE A 1 497 ? -17.705 10.369 -3.570 1.00 91.25 497 PHE A N 1
ATOM 3988 C CA . PHE A 1 497 ? -16.590 11.115 -2.968 1.00 91.25 497 PHE A CA 1
ATOM 3989 C C . PHE A 1 497 ? -16.980 12.557 -2.597 1.00 91.25 497 PHE A C 1
ATOM 3991 O O . PHE A 1 497 ? -16.770 12.960 -1.457 1.00 91.25 497 PHE A O 1
ATOM 3998 N N . LYS A 1 498 ? -17.593 13.323 -3.503 1.00 89.19 498 LYS A N 1
ATOM 3999 C CA . LYS A 1 498 ? -18.325 14.566 -3.184 1.00 89.19 498 LYS A CA 1
ATOM 4000 C C . LYS A 1 498 ? -19.622 14.609 -3.987 1.00 89.19 498 LYS A C 1
ATOM 4002 O O . LYS A 1 498 ? -19.715 13.971 -5.032 1.00 89.19 498 LYS A O 1
ATOM 4007 N N . TRP A 1 499 ? -20.607 15.373 -3.523 1.00 80.00 499 TRP A N 1
ATOM 4008 C CA . TRP A 1 499 ? -21.904 15.567 -4.191 1.00 80.00 499 TRP A CA 1
ATOM 4009 C C . TRP A 1 499 ? -21.808 15.933 -5.692 1.00 80.00 499 TRP A C 1
ATOM 4011 O O . TRP A 1 499 ? -22.687 15.562 -6.463 1.00 80.00 499 TRP A O 1
ATOM 4021 N N . ASP A 1 500 ? -20.740 16.621 -6.109 1.00 81.75 500 ASP A N 1
ATOM 4022 C CA . ASP A 1 500 ? -20.434 17.025 -7.490 1.00 81.75 500 ASP A CA 1
ATOM 4023 C C . ASP A 1 500 ? -19.300 16.205 -8.148 1.00 81.75 500 ASP A C 1
ATOM 4025 O O . ASP A 1 500 ? -18.924 16.460 -9.290 1.00 81.75 500 ASP A O 1
ATOM 4029 N N . GLU A 1 501 ? -18.741 15.219 -7.442 1.00 78.19 501 GLU A N 1
ATOM 4030 C CA . GLU A 1 501 ? -17.565 14.440 -7.844 1.00 78.19 501 GLU A CA 1
ATOM 4031 C C . GLU A 1 501 ? -17.738 12.983 -7.378 1.00 78.19 501 GLU A C 1
ATOM 4033 O O . GLU A 1 501 ? -17.246 12.568 -6.326 1.00 78.19 501 GLU A O 1
ATOM 4038 N N . THR A 1 502 ? -18.485 12.190 -8.153 1.00 71.88 502 THR A N 1
ATOM 4039 C CA . THR A 1 502 ? -18.711 10.764 -7.865 1.00 71.88 502 THR A CA 1
ATOM 4040 C C . THR A 1 502 ? -17.470 9.866 -8.010 1.00 71.88 502 THR A C 1
ATOM 4042 O O . THR A 1 502 ? -17.320 8.980 -7.164 1.00 71.88 502 THR A O 1
ATOM 4045 N N . PRO A 1 503 ? -16.554 10.028 -8.995 1.00 85.44 503 PRO A N 1
ATOM 4046 C CA . PRO A 1 503 ? -15.399 9.144 -9.099 1.00 85.44 503 PRO A CA 1
ATOM 4047 C C . PRO A 1 503 ? -14.355 9.481 -8.030 1.00 85.44 503 PRO A C 1
ATOM 4049 O O . PRO A 1 503 ? -13.842 10.595 -7.955 1.00 85.44 503 PRO A O 1
ATOM 4052 N N . TYR A 1 504 ? -13.980 8.480 -7.238 1.00 91.75 504 TYR A N 1
ATOM 4053 C CA . TYR A 1 504 ? -12.896 8.611 -6.272 1.00 91.75 504 TYR A CA 1
ATOM 4054 C C . TYR A 1 504 ? -11.546 8.930 -6.955 1.00 91.75 504 TYR A C 1
ATOM 4056 O O . TYR A 1 504 ? -11.205 8.310 -7.969 1.00 91.75 504 TYR A O 1
ATOM 4064 N N . PRO A 1 505 ? -10.732 9.850 -6.400 1.00 91.81 505 PRO A N 1
ATOM 4065 C CA . PRO A 1 505 ? -9.445 10.219 -6.980 1.00 91.81 505 PRO A CA 1
ATOM 4066 C C . PRO A 1 505 ? -8.422 9.077 -6.883 1.00 91.81 505 PRO A C 1
ATOM 4068 O O . PRO A 1 505 ? -8.375 8.331 -5.902 1.00 91.81 505 PRO A O 1
ATOM 4071 N N . ARG A 1 506 ? -7.551 8.960 -7.892 1.00 91.31 506 ARG A N 1
ATOM 4072 C CA . ARG A 1 506 ? -6.457 7.971 -7.915 1.00 91.31 506 ARG A CA 1
ATOM 4073 C C . ARG A 1 506 ? -5.360 8.339 -6.908 1.00 91.31 506 ARG A C 1
ATOM 4075 O O . ARG A 1 506 ? -5.138 9.516 -6.643 1.00 91.31 506 ARG A O 1
ATOM 4082 N N . SER A 1 507 ? -4.666 7.337 -6.365 1.00 92.75 507 SER A N 1
ATOM 4083 C CA . SER A 1 507 ? -3.653 7.511 -5.311 1.00 92.75 507 SER A CA 1
ATOM 4084 C C . SER A 1 507 ? -2.490 6.536 -5.530 1.00 92.75 507 SER A C 1
ATOM 4086 O O . SER A 1 507 ? -2.484 5.423 -5.007 1.00 92.75 507 SER A O 1
ATOM 4088 N N . TYR A 1 508 ? -1.532 6.947 -6.361 1.00 88.81 508 TYR A N 1
ATOM 4089 C CA . TYR A 1 508 ? -0.290 6.237 -6.690 1.00 88.81 508 TYR A CA 1
ATOM 4090 C C . TYR A 1 508 ? 0.872 7.235 -6.667 1.00 88.81 508 TYR A C 1
ATOM 4092 O O . TYR A 1 508 ? 0.662 8.406 -6.971 1.00 88.81 508 TYR A O 1
ATOM 4100 N N . CYS A 1 509 ? 2.093 6.817 -6.311 1.00 85.19 509 CYS A N 1
ATOM 4101 C CA . CYS A 1 509 ? 3.216 7.765 -6.245 1.00 85.19 509 CYS A CA 1
ATOM 4102 C C . CYS A 1 509 ? 3.677 8.192 -7.643 1.00 85.19 509 CYS A C 1
ATOM 4104 O O . CYS A 1 509 ? 3.944 9.369 -7.881 1.00 85.19 509 CYS A O 1
ATOM 4106 N N . SER A 1 510 ? 3.718 7.223 -8.557 1.00 83.94 510 SER A N 1
ATOM 4107 C CA . SER A 1 510 ? 4.294 7.323 -9.893 1.00 83.94 510 SER A CA 1
ATOM 4108 C C . SER A 1 510 ? 3.440 6.529 -10.880 1.00 83.94 510 SER A C 1
ATOM 4110 O O . SER A 1 510 ? 2.828 5.529 -10.501 1.00 83.94 510 SER A O 1
ATOM 4112 N N . GLU A 1 511 ? 3.396 6.961 -12.139 1.00 80.94 511 GLU A N 1
ATOM 4113 C CA . GLU A 1 511 ? 2.690 6.237 -13.204 1.00 80.94 511 GLU A CA 1
ATOM 4114 C C . GLU A 1 511 ? 3.523 5.068 -13.740 1.00 80.94 511 GLU A C 1
ATOM 4116 O O . GLU A 1 511 ? 4.749 5.047 -13.610 1.00 80.94 511 GLU A O 1
ATOM 4121 N N . GLU A 1 512 ? 2.869 4.073 -14.344 1.00 82.25 512 GLU A N 1
ATOM 4122 C CA . GLU A 1 512 ? 3.583 2.984 -15.014 1.00 82.25 512 GLU A CA 1
ATOM 4123 C C . GLU A 1 512 ? 4.368 3.527 -16.217 1.00 82.25 512 GLU A C 1
ATOM 4125 O O . GLU A 1 512 ? 3.806 4.167 -17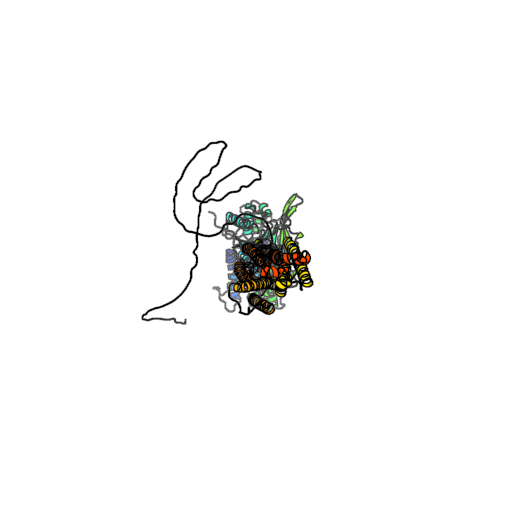.108 1.00 82.25 512 GLU A O 1
ATOM 4130 N N . CYS A 1 513 ? 5.676 3.268 -16.243 1.00 85.44 513 CYS A N 1
ATOM 4131 C CA . CYS A 1 513 ? 6.544 3.733 -17.319 1.00 85.44 513 CYS A CA 1
ATOM 4132 C C . CYS A 1 513 ? 6.190 3.081 -18.662 1.00 85.44 513 CYS A C 1
ATOM 4134 O O . CYS A 1 513 ? 5.782 1.916 -18.726 1.00 85.44 513 CYS A O 1
ATOM 4136 N N . ARG A 1 514 ? 6.372 3.836 -19.750 1.00 82.81 514 ARG A N 1
ATOM 4137 C CA . ARG A 1 514 ? 6.157 3.340 -21.115 1.00 82.81 514 ARG A CA 1
ATOM 4138 C C . ARG A 1 514 ? 7.219 2.301 -21.501 1.00 82.81 514 ARG A C 1
ATOM 4140 O O . ARG A 1 514 ? 8.243 2.165 -20.840 1.00 82.81 514 ARG A O 1
ATOM 4147 N N . ARG A 1 515 ? 6.977 1.549 -22.580 1.00 77.31 515 ARG A N 1
ATOM 4148 C CA . ARG A 1 515 ? 7.843 0.426 -23.007 1.00 77.31 515 ARG A CA 1
ATOM 4149 C C . ARG A 1 515 ? 9.241 0.854 -23.480 1.00 77.31 515 ARG A C 1
ATOM 4151 O O . ARG A 1 515 ? 10.146 0.032 -23.467 1.00 77.31 515 ARG A O 1
ATOM 4158 N N . ASP A 1 516 ? 9.399 2.124 -23.835 1.00 79.62 516 ASP A N 1
ATOM 4159 C CA . ASP A 1 516 ? 10.642 2.807 -24.208 1.00 79.62 516 ASP A CA 1
ATOM 4160 C C . ASP A 1 516 ? 11.377 3.459 -23.011 1.00 79.62 516 ASP A C 1
ATOM 4162 O O . ASP A 1 516 ? 12.420 4.102 -23.185 1.00 79.62 516 ASP A O 1
ATOM 4166 N N . GLN A 1 517 ? 10.835 3.313 -21.794 1.00 85.75 517 GLN A N 1
ATOM 4167 C CA . GLN A 1 517 ? 11.281 4.011 -20.589 1.00 85.75 517 GLN A CA 1
ATOM 4168 C C . GLN A 1 517 ? 11.718 3.060 -19.471 1.00 85.75 517 GLN A C 1
ATOM 4170 O O . GLN A 1 517 ? 11.041 2.086 -19.145 1.00 85.75 517 GLN A O 1
ATOM 4175 N N . VAL A 1 518 ? 12.823 3.407 -18.813 1.00 86.00 518 VAL A N 1
ATOM 4176 C CA . VAL A 1 518 ? 13.311 2.745 -17.604 1.00 86.00 518 VAL A CA 1
ATOM 4177 C C . VAL A 1 518 ? 12.714 3.369 -16.343 1.00 86.00 518 VAL A C 1
ATOM 4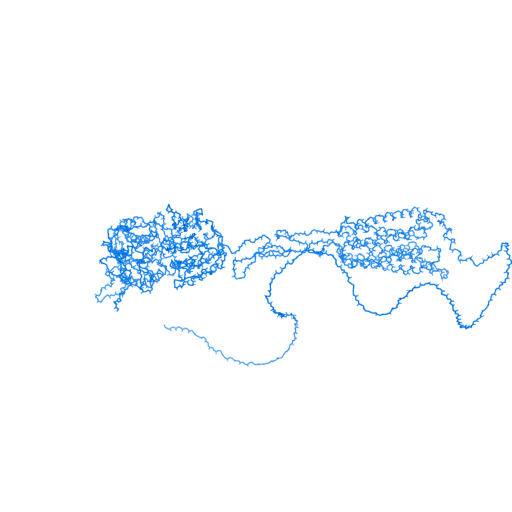179 O O . VAL A 1 518 ? 12.608 4.591 -16.214 1.00 86.00 518 VAL A O 1
ATOM 4182 N N . MET A 1 519 ? 12.354 2.508 -15.392 1.00 86.56 519 MET A N 1
ATOM 4183 C CA . MET A 1 519 ? 11.916 2.870 -14.050 1.00 86.56 519 MET A CA 1
ATOM 4184 C C . MET A 1 519 ? 13.129 3.099 -13.137 1.00 86.56 519 MET A C 1
ATOM 4186 O O . MET A 1 519 ? 13.794 2.150 -12.718 1.00 86.56 519 MET A O 1
ATOM 4190 N N . LEU A 1 520 ? 13.399 4.359 -12.791 1.00 83.31 520 LEU A N 1
ATOM 4191 C CA . LEU A 1 520 ? 14.449 4.745 -11.845 1.00 83.31 520 LEU A CA 1
ATOM 4192 C C . LEU A 1 520 ? 13.818 5.041 -10.481 1.00 83.31 520 LEU A C 1
ATOM 4194 O O . LEU A 1 520 ? 12.993 5.945 -10.366 1.00 83.31 520 LEU A O 1
ATOM 4198 N N . LYS A 1 521 ? 14.183 4.290 -9.437 1.00 81.69 521 LYS A N 1
ATOM 4199 C CA . LYS A 1 521 ? 13.692 4.548 -8.073 1.00 81.69 521 LYS A CA 1
ATOM 4200 C C . LYS A 1 521 ? 14.297 5.835 -7.508 1.00 81.69 521 LYS A C 1
ATOM 4202 O O . LYS A 1 521 ? 15.472 6.110 -7.736 1.00 81.69 521 LYS A O 1
ATOM 4207 N N . LEU A 1 522 ? 13.502 6.591 -6.755 1.00 77.25 522 LEU A N 1
ATOM 4208 C CA . LEU A 1 522 ? 13.975 7.766 -6.019 1.00 77.25 522 LEU A CA 1
ATOM 4209 C C . LEU A 1 522 ? 14.759 7.338 -4.770 1.00 77.25 522 LEU A C 1
ATOM 4211 O O . LEU A 1 522 ? 14.362 6.409 -4.066 1.00 77.25 522 LEU A O 1
ATOM 4215 N N . GLU A 1 523 ? 15.856 8.030 -4.467 1.00 66.81 523 GLU A N 1
ATOM 4216 C CA . GLU A 1 523 ? 16.569 7.829 -3.204 1.00 66.81 523 GLU A CA 1
ATOM 4217 C C . GLU A 1 523 ? 15.698 8.322 -2.032 1.00 66.81 523 GLU A C 1
ATOM 4219 O O . GLU A 1 523 ? 15.173 9.433 -2.054 1.00 66.81 523 GLU A O 1
ATOM 4224 N N . GLY A 1 524 ? 15.512 7.477 -1.014 1.00 63.34 524 GLY A N 1
ATOM 4225 C CA . GLY A 1 524 ? 14.732 7.788 0.193 1.00 63.34 524 GLY A CA 1
ATOM 4226 C C . GLY A 1 524 ? 13.243 7.397 0.171 1.00 63.34 524 GLY A C 1
ATOM 4227 O O . GLY A 1 524 ? 12.708 7.089 1.233 1.00 63.34 524 GLY A O 1
ATOM 4228 N N . ASP A 1 525 ? 12.578 7.321 -0.989 1.00 63.44 525 ASP A N 1
ATOM 4229 C CA . ASP A 1 525 ? 11.188 6.829 -1.110 1.00 63.44 525 ASP A CA 1
ATOM 4230 C C . ASP A 1 525 ? 11.181 5.396 -1.692 1.00 63.44 525 ASP A C 1
ATOM 4232 O O . ASP A 1 525 ? 11.437 5.176 -2.875 1.00 63.44 525 ASP A O 1
ATOM 4236 N N . THR A 1 526 ? 10.834 4.391 -0.881 1.00 63.66 526 THR A N 1
ATOM 4237 C CA . THR A 1 526 ? 10.913 2.954 -1.241 1.00 63.66 526 THR A CA 1
ATOM 4238 C C . THR A 1 526 ? 10.011 2.517 -2.405 1.00 63.66 526 THR A C 1
ATOM 4240 O O . THR A 1 526 ? 10.255 1.471 -3.020 1.00 63.66 526 THR A O 1
ATOM 4243 N N . CYS A 1 527 ? 8.981 3.310 -2.707 1.00 74.44 527 CYS A N 1
ATOM 4244 C CA . CYS A 1 527 ? 7.867 2.965 -3.595 1.00 74.44 527 CYS A CA 1
ATOM 4245 C C . CYS A 1 527 ? 7.665 3.943 -4.760 1.00 74.44 527 CYS A C 1
ATOM 4247 O O . CYS A 1 527 ? 6.713 3.783 -5.519 1.00 74.44 527 CYS A O 1
ATOM 4249 N N . CYS A 1 528 ? 8.499 4.978 -4.870 1.00 83.75 528 CYS A N 1
ATOM 4250 C CA . CYS A 1 528 ? 8.350 6.027 -5.872 1.00 83.75 528 CYS A CA 1
ATOM 4251 C C . CYS A 1 528 ? 9.460 5.917 -6.918 1.00 83.75 528 CYS A C 1
ATOM 4253 O O . CYS A 1 528 ? 10.617 5.624 -6.605 1.00 83.75 528 CYS A O 1
ATOM 4255 N N . TRP A 1 529 ? 9.108 6.180 -8.170 1.00 85.06 529 TRP A N 1
ATOM 4256 C CA . TRP A 1 529 ? 10.031 6.142 -9.297 1.00 85.06 529 TRP A CA 1
ATOM 4257 C C . TRP A 1 529 ? 9.799 7.294 -10.274 1.00 85.06 529 TRP A C 1
ATOM 4259 O O . TRP A 1 529 ? 8.713 7.871 -10.343 1.00 85.06 529 TRP A O 1
ATOM 4269 N N . ILE A 1 530 ? 10.821 7.602 -11.061 1.00 87.50 530 ILE A N 1
ATOM 4270 C CA . ILE A 1 530 ? 10.720 8.442 -12.252 1.00 87.50 530 ILE A CA 1
ATOM 4271 C C . ILE A 1 530 ? 10.920 7.567 -13.490 1.00 87.50 530 ILE A C 1
ATOM 4273 O O . ILE A 1 530 ? 11.721 6.630 -13.483 1.00 87.50 530 ILE A O 1
ATOM 4277 N N . CYS A 1 531 ? 10.178 7.865 -14.550 1.00 89.00 531 CYS A N 1
ATOM 4278 C CA . CYS A 1 531 ? 10.331 7.207 -15.841 1.00 89.00 531 CYS A CA 1
ATOM 4279 C C . CYS A 1 531 ? 11.293 8.030 -16.698 1.00 89.00 531 CYS A C 1
ATOM 4281 O O . CYS A 1 531 ? 11.063 9.221 -16.903 1.00 89.00 531 CYS A O 1
ATOM 4283 N N . SER A 1 532 ? 12.365 7.408 -17.185 1.00 87.94 532 SER A N 1
ATOM 4284 C CA . SER A 1 532 ? 13.364 8.054 -18.043 1.00 87.94 532 SER A CA 1
ATOM 4285 C C . SER A 1 532 ? 13.497 7.296 -19.358 1.00 87.94 532 SER A C 1
ATOM 4287 O O . SER A 1 532 ? 13.432 6.070 -19.370 1.00 87.94 532 SER A O 1
ATOM 4289 N N . ASN A 1 533 ? 13.676 7.994 -20.476 1.00 86.81 533 ASN A N 1
ATOM 4290 C CA . ASN A 1 533 ? 13.791 7.350 -21.785 1.00 86.81 533 ASN A CA 1
ATOM 4291 C C . ASN A 1 533 ? 15.163 6.667 -21.918 1.00 86.81 533 ASN A C 1
ATOM 4293 O O . ASN A 1 533 ? 16.186 7.289 -21.621 1.00 86.81 533 ASN A O 1
ATOM 4297 N N . CYS A 1 534 ? 15.220 5.438 -22.447 1.00 85.38 534 CYS A N 1
ATOM 4298 C CA . CYS A 1 534 ? 16.504 4.878 -22.889 1.00 85.38 534 CYS A CA 1
ATOM 4299 C C . CYS A 1 534 ? 17.098 5.746 -24.021 1.00 85.38 534 CYS A C 1
ATOM 4301 O O . CYS A 1 534 ? 16.357 6.334 -24.821 1.00 85.38 534 CYS A O 1
ATOM 4303 N N . THR A 1 535 ? 18.431 5.842 -24.118 1.00 84.62 535 THR A N 1
ATOM 4304 C CA . THR A 1 535 ? 19.106 6.686 -25.132 1.00 84.62 535 THR A CA 1
ATOM 4305 C C . THR A 1 535 ? 18.918 6.153 -26.565 1.00 84.62 535 THR A C 1
ATOM 4307 O O . THR A 1 535 ? 18.260 5.135 -26.780 1.00 84.62 535 THR A O 1
ATOM 4310 N N . GLN A 1 536 ? 19.433 6.844 -27.591 1.00 82.94 536 GLN A N 1
ATOM 4311 C CA . GLN A 1 536 ? 19.288 6.445 -29.009 1.00 82.94 536 GLN A CA 1
ATOM 4312 C C . GLN A 1 536 ? 19.827 5.036 -29.311 1.00 82.94 536 GLN A C 1
ATOM 4314 O O . GLN A 1 536 ? 19.349 4.387 -30.235 1.00 82.94 536 GLN A O 1
ATOM 4319 N N . TYR A 1 537 ? 20.794 4.556 -28.529 1.00 87.88 537 TYR A N 1
ATOM 4320 C CA . TYR A 1 537 ? 21.530 3.321 -28.803 1.00 87.88 537 TYR A CA 1
ATOM 4321 C C . TYR A 1 537 ? 21.260 2.190 -27.807 1.00 87.88 537 TYR A C 1
ATOM 4323 O O . TYR A 1 537 ? 21.870 1.123 -27.898 1.00 87.88 537 TYR A O 1
ATOM 4331 N N . GLN A 1 538 ? 20.341 2.423 -26.871 1.00 87.69 538 GLN A N 1
ATOM 4332 C CA . GLN A 1 538 ? 20.016 1.507 -25.789 1.00 87.69 538 GLN A CA 1
ATOM 4333 C C . GLN A 1 538 ? 18.603 0.948 -25.933 1.00 87.69 538 GLN A C 1
ATOM 4335 O O . GLN A 1 538 ? 17.689 1.642 -26.384 1.00 87.69 538 GLN A O 1
ATOM 4340 N N . PHE A 1 539 ? 18.430 -0.293 -25.489 1.00 88.19 539 PHE A N 1
ATOM 4341 C CA . PHE A 1 539 ? 17.139 -0.961 -25.366 1.00 88.19 539 PHE A CA 1
ATOM 4342 C C . PHE A 1 539 ? 16.829 -1.247 -23.890 1.00 88.19 539 PHE A C 1
ATOM 4344 O O . PHE A 1 539 ? 17.733 -1.405 -23.069 1.00 88.19 539 PHE A O 1
ATOM 4351 N N . LEU A 1 540 ? 15.546 -1.304 -23.546 1.00 88.50 540 LEU A N 1
ATOM 4352 C CA . LEU A 1 540 ? 15.059 -1.689 -22.230 1.00 88.50 540 LEU A CA 1
ATOM 4353 C C . LEU A 1 540 ? 15.156 -3.215 -22.095 1.00 88.50 540 LEU A C 1
ATOM 4355 O O . LEU A 1 540 ? 14.327 -3.948 -22.633 1.00 88.50 540 LEU A O 1
ATOM 4359 N N . ARG A 1 541 ? 16.184 -3.692 -21.387 1.00 82.81 541 ARG A N 1
ATOM 4360 C CA . ARG A 1 541 ? 16.393 -5.124 -21.118 1.00 82.81 541 ARG A CA 1
ATOM 4361 C C . ARG A 1 541 ? 15.451 -5.632 -20.031 1.00 82.81 541 ARG A C 1
ATOM 4363 O O . ARG A 1 541 ? 14.826 -6.675 -20.181 1.00 82.81 541 ARG A O 1
ATOM 4370 N N . ASP A 1 542 ? 15.353 -4.862 -18.956 1.00 80.12 542 ASP A N 1
ATOM 4371 C CA . ASP A 1 542 ? 14.493 -5.092 -17.799 1.00 80.12 542 ASP A CA 1
ATOM 4372 C C . ASP A 1 542 ? 13.810 -3.768 -17.447 1.00 80.12 542 ASP A C 1
ATOM 4374 O O . ASP A 1 542 ? 14.360 -2.703 -17.727 1.00 80.12 542 ASP A O 1
ATOM 4378 N N . LYS A 1 543 ? 12.663 -3.791 -16.748 1.00 80.62 543 LYS A N 1
ATOM 4379 C CA . LYS A 1 543 ? 11.944 -2.558 -16.338 1.00 80.62 543 LYS A CA 1
ATOM 4380 C C . LYS A 1 543 ? 12.828 -1.524 -15.615 1.00 80.62 543 LYS A C 1
ATOM 4382 O O . LYS A 1 543 ? 12.497 -0.343 -15.616 1.00 80.62 543 LYS A O 1
ATOM 4387 N N . ASN A 1 544 ? 13.936 -1.964 -15.015 1.00 83.00 544 ASN A N 1
ATOM 4388 C CA . ASN A 1 544 ? 14.851 -1.156 -14.210 1.00 83.00 544 ASN A CA 1
ATOM 4389 C C . ASN A 1 544 ? 16.203 -0.874 -14.909 1.00 83.00 544 ASN A C 1
ATOM 4391 O O . ASN A 1 544 ? 17.077 -0.275 -14.281 1.00 83.00 544 ASN A O 1
ATOM 4395 N N . HIS A 1 545 ? 16.428 -1.326 -16.155 1.00 84.44 545 HIS A N 1
ATOM 4396 C CA . HIS A 1 545 ? 17.728 -1.169 -16.821 1.00 84.44 545 HIS A CA 1
ATOM 4397 C C . HIS A 1 545 ? 17.647 -1.037 -18.353 1.00 84.44 545 HIS A C 1
ATOM 4399 O O . HIS A 1 545 ? 17.127 -1.917 -19.044 1.00 84.44 545 HIS A O 1
ATOM 4405 N N . CYS A 1 546 ? 18.238 0.041 -18.878 1.00 89.12 546 CYS A N 1
ATOM 4406 C CA . CYS A 1 546 ? 18.586 0.181 -20.293 1.00 89.12 546 CYS A CA 1
ATOM 4407 C C . CYS A 1 546 ? 19.998 -0.382 -20.530 1.00 89.12 546 CYS A C 1
ATOM 4409 O O . CYS A 1 546 ? 20.899 -0.073 -19.753 1.00 89.12 546 CYS A O 1
ATOM 4411 N N . GLU A 1 547 ? 20.215 -1.125 -21.614 1.00 88.56 547 GLU A N 1
ATOM 4412 C CA . GLU A 1 547 ? 21.533 -1.640 -22.019 1.00 88.56 547 GLU A CA 1
ATOM 4413 C C . GLU A 1 547 ? 21.843 -1.256 -23.476 1.00 88.56 547 GLU A C 1
ATOM 4415 O O . GLU A 1 547 ? 20.937 -1.118 -24.297 1.00 88.56 547 GLU A O 1
ATOM 4420 N N . ASP A 1 548 ? 23.117 -1.027 -23.801 1.00 89.12 548 ASP A N 1
ATOM 4421 C CA . ASP A 1 548 ? 23.564 -0.629 -25.143 1.00 89.12 548 ASP A CA 1
ATOM 4422 C C . ASP A 1 548 ? 23.495 -1.796 -26.141 1.00 89.12 548 ASP A C 1
ATOM 4424 O O . ASP A 1 548 ? 24.003 -2.884 -25.878 1.00 89.12 548 ASP A O 1
ATOM 4428 N N . CYS A 1 549 ? 22.943 -1.557 -27.335 1.00 89.19 549 CYS A N 1
ATOM 4429 C CA . CYS A 1 549 ? 23.008 -2.536 -28.421 1.00 89.19 549 CYS A CA 1
ATOM 4430 C C . CYS A 1 549 ? 24.450 -2.722 -28.923 1.00 89.19 549 CYS A C 1
ATOM 4432 O O . CYS A 1 549 ? 25.196 -1.746 -29.051 1.00 89.19 549 CYS A O 1
ATOM 4434 N N . GLU A 1 550 ? 24.827 -3.956 -29.271 1.00 89.88 550 GLU A N 1
ATOM 4435 C CA . GLU A 1 550 ? 26.144 -4.288 -29.835 1.00 89.88 550 GLU A CA 1
ATOM 4436 C C . GLU A 1 550 ? 26.451 -3.538 -31.149 1.00 89.88 550 GLU A C 1
ATOM 4438 O O . GLU A 1 550 ? 25.555 -3.121 -31.886 1.00 89.88 550 GLU A O 1
ATOM 4443 N N . LEU A 1 551 ? 27.739 -3.397 -31.484 1.00 85.00 551 LEU A N 1
ATOM 4444 C CA . LEU A 1 551 ? 28.169 -2.780 -32.744 1.00 85.00 551 LEU A CA 1
ATOM 4445 C C . LEU A 1 551 ? 27.703 -3.608 -33.953 1.00 85.00 551 LEU A C 1
ATOM 4447 O O . LEU A 1 551 ? 28.027 -4.790 -34.078 1.00 85.00 551 LEU A O 1
ATOM 4451 N N . GLY A 1 552 ? 26.960 -2.963 -34.854 1.00 85.00 552 GLY A N 1
ATOM 4452 C CA . GLY A 1 552 ? 26.239 -3.623 -35.947 1.00 85.00 552 GLY A CA 1
ATOM 4453 C C . GLY A 1 552 ? 24.740 -3.799 -35.697 1.00 85.00 552 GLY A C 1
ATOM 4454 O O . GLY A 1 552 ? 24.043 -4.298 -36.583 1.00 85.00 552 GLY A O 1
ATOM 4455 N N . TYR A 1 553 ? 24.233 -3.361 -34.540 1.00 88.56 553 TYR A N 1
ATOM 4456 C CA . TYR A 1 553 ? 22.812 -3.349 -34.207 1.00 88.56 553 TYR A CA 1
ATOM 4457 C C . TYR A 1 553 ? 22.361 -1.982 -33.666 1.00 88.56 553 TYR A C 1
ATOM 4459 O O . TYR A 1 553 ? 23.108 -1.283 -32.979 1.00 88.56 553 TYR A O 1
ATOM 4467 N N . LEU A 1 554 ? 21.101 -1.638 -33.935 1.00 89.81 554 LEU A N 1
ATOM 4468 C CA . LEU A 1 554 ? 20.385 -0.491 -33.366 1.00 89.81 554 LEU A CA 1
ATOM 4469 C C . LEU A 1 554 ? 19.128 -0.984 -32.630 1.00 89.81 554 LEU A C 1
ATOM 4471 O O . LEU A 1 554 ? 18.591 -2.025 -33.015 1.00 89.81 554 LEU A O 1
ATOM 4475 N N . PRO A 1 555 ? 18.631 -0.290 -31.593 1.00 90.12 555 PRO A N 1
ATOM 4476 C CA . PRO A 1 555 ? 17.332 -0.617 -31.009 1.00 90.12 555 PRO A CA 1
ATOM 4477 C C . PRO A 1 555 ? 16.197 -0.422 -32.033 1.00 90.12 555 PRO A C 1
ATOM 4479 O O . PRO A 1 555 ? 16.289 0.433 -32.913 1.00 90.12 555 PRO A O 1
ATOM 4482 N N . ASN A 1 556 ? 15.118 -1.202 -31.919 1.00 87.81 556 ASN A N 1
ATOM 4483 C CA . ASN A 1 556 ? 13.866 -0.931 -32.637 1.00 87.81 556 ASN A CA 1
ATOM 4484 C C . ASN A 1 556 ? 13.156 0.320 -32.091 1.00 87.81 556 ASN A C 1
ATOM 4486 O O . ASN A 1 556 ? 13.513 0.826 -31.029 1.00 87.81 556 ASN A O 1
ATOM 4490 N N . ASP A 1 557 ? 12.097 0.762 -32.773 1.00 83.69 557 ASP A N 1
ATOM 4491 C CA . ASP A 1 557 ? 11.338 1.972 -32.419 1.00 83.69 557 ASP A CA 1
ATOM 4492 C C . ASP A 1 557 ? 10.791 1.938 -30.976 1.00 83.69 557 ASP A C 1
ATOM 4494 O O . ASP A 1 557 ? 10.916 2.916 -30.243 1.00 83.69 557 ASP A O 1
ATOM 4498 N N . ASP A 1 558 ? 10.278 0.784 -30.522 1.00 82.75 558 ASP A N 1
ATOM 4499 C CA . ASP A 1 558 ? 9.821 0.572 -29.134 1.00 82.75 558 ASP A CA 1
ATOM 4500 C C . ASP A 1 558 ? 10.965 0.448 -28.104 1.00 82.75 558 ASP A C 1
ATOM 4502 O O . ASP A 1 558 ? 10.701 0.246 -26.920 1.00 82.75 558 ASP A O 1
ATOM 4506 N N . LYS A 1 559 ? 12.229 0.449 -28.547 1.00 83.06 559 LYS A N 1
ATOM 4507 C CA . LYS A 1 559 ? 13.445 0.202 -27.750 1.00 83.06 559 LYS A CA 1
ATOM 4508 C C . LYS A 1 559 ? 13.403 -1.062 -26.887 1.00 83.06 559 LYS A C 1
ATOM 4510 O O . LYS A 1 559 ? 13.940 -1.087 -25.788 1.00 83.06 559 LYS A O 1
ATOM 4515 N N . THR A 1 560 ? 12.808 -2.137 -27.393 1.00 85.06 560 THR A N 1
ATOM 4516 C CA . THR A 1 560 ? 12.656 -3.427 -26.692 1.00 85.06 560 THR A CA 1
ATOM 4517 C C . THR A 1 560 ? 13.618 -4.516 -27.174 1.00 85.06 560 THR A C 1
ATOM 4519 O O . THR A 1 560 ? 13.755 -5.545 -26.517 1.00 85.06 560 THR A O 1
ATOM 4522 N N . LYS A 1 561 ? 14.283 -4.330 -28.320 1.00 87.69 561 LYS A N 1
ATOM 4523 C CA . LYS A 1 561 ? 15.232 -5.292 -28.904 1.00 87.69 561 LYS A CA 1
ATOM 4524 C C . LYS A 1 561 ? 16.223 -4.612 -29.846 1.00 87.69 561 LYS A C 1
ATOM 4526 O O . LYS A 1 561 ? 15.884 -3.640 -30.515 1.00 87.69 561 LYS A O 1
ATOM 4531 N N . CYS A 1 562 ? 17.409 -5.193 -29.974 1.00 90.31 562 CYS A N 1
ATOM 4532 C CA . CYS A 1 562 ? 18.391 -4.800 -30.981 1.00 90.31 562 CYS A CA 1
ATOM 4533 C C . CYS A 1 562 ? 18.100 -5.476 -32.337 1.00 90.31 562 CYS A C 1
ATOM 4535 O O . CYS A 1 562 ? 17.763 -6.659 -32.402 1.00 90.31 562 CYS A O 1
ATOM 4537 N N . VAL A 1 563 ? 18.242 -4.726 -33.429 1.00 90.94 563 VAL A N 1
ATOM 4538 C CA . VAL A 1 563 ? 17.982 -5.125 -34.820 1.00 90.94 563 VAL A CA 1
ATOM 4539 C C . VAL A 1 563 ? 19.246 -4.878 -35.644 1.00 90.94 563 VAL A C 1
ATOM 4541 O O . VAL A 1 563 ? 19.890 -3.841 -35.497 1.00 90.94 563 VAL A O 1
ATOM 4544 N N . LYS A 1 564 ? 19.638 -5.841 -36.489 1.00 89.06 564 LYS A N 1
ATOM 4545 C CA . LYS A 1 564 ? 20.897 -5.762 -37.246 1.00 89.06 564 LYS A CA 1
ATOM 4546 C C . LYS A 1 564 ? 20.824 -4.688 -38.338 1.00 89.06 564 LYS A C 1
ATOM 4548 O O . LYS A 1 564 ? 19.888 -4.676 -39.136 1.00 89.06 564 LYS A O 1
ATOM 4553 N N . ILE A 1 565 ? 21.861 -3.858 -38.416 1.00 88.50 565 ILE A N 1
ATOM 4554 C CA . ILE A 1 565 ? 22.057 -2.841 -39.455 1.00 88.50 565 ILE A CA 1
ATOM 4555 C C . ILE A 1 565 ? 22.257 -3.522 -40.831 1.00 88.50 565 ILE A C 1
ATOM 4557 O O . ILE A 1 565 ? 23.008 -4.503 -40.923 1.00 88.50 565 ILE A O 1
ATOM 4561 N N . PRO A 1 566 ? 21.618 -3.039 -41.916 1.00 86.38 566 PRO A N 1
ATOM 4562 C CA . PRO A 1 566 ? 21.812 -3.581 -43.261 1.00 86.38 566 PRO A CA 1
ATOM 4563 C C . PRO A 1 566 ? 23.236 -3.337 -43.790 1.00 86.38 566 PRO A C 1
ATOM 4565 O O . PRO A 1 566 ? 23.838 -2.289 -43.571 1.00 86.38 566 PRO A O 1
ATOM 4568 N N . GLU A 1 567 ? 23.779 -4.316 -44.517 1.00 84.62 567 GLU A N 1
ATOM 4569 C CA . GLU A 1 567 ? 25.161 -4.287 -45.014 1.00 84.62 567 GLU A CA 1
ATOM 4570 C C . GLU A 1 567 ? 25.291 -3.505 -46.329 1.00 84.62 567 GLU A C 1
ATOM 4572 O O . GLU A 1 567 ? 24.832 -3.950 -47.385 1.00 84.62 567 GLU A O 1
ATOM 4577 N N . VAL A 1 568 ? 25.986 -2.370 -46.271 1.00 81.81 568 VAL A N 1
ATOM 4578 C CA . VAL A 1 568 ? 26.345 -1.528 -47.416 1.00 81.81 568 VAL A CA 1
ATOM 4579 C C . VAL A 1 568 ? 27.633 -2.049 -48.064 1.00 81.81 568 VAL A C 1
ATOM 4581 O O . VAL A 1 568 ? 28.599 -2.389 -47.382 1.00 81.81 568 VAL A O 1
ATOM 4584 N N . TYR A 1 569 ? 27.671 -2.106 -49.395 1.00 82.31 569 TYR A N 1
ATOM 4585 C CA . TYR A 1 569 ? 28.850 -2.499 -50.175 1.00 82.31 569 TYR A CA 1
ATOM 4586 C C . TYR A 1 569 ? 28.887 -1.757 -51.518 1.00 82.31 569 TYR A C 1
ATOM 4588 O O . TYR A 1 569 ? 27.906 -1.132 -51.924 1.00 82.31 569 TYR A O 1
ATOM 4596 N N . LEU A 1 570 ? 30.025 -1.820 -52.217 1.00 77.88 570 LEU A N 1
ATOM 4597 C CA . LEU A 1 570 ? 30.140 -1.304 -53.581 1.00 77.88 570 LEU A CA 1
ATOM 4598 C C . LEU A 1 570 ? 29.348 -2.211 -54.535 1.00 77.88 570 LEU A C 1
ATOM 4600 O O . LEU A 1 570 ? 29.826 -3.268 -54.932 1.00 77.88 570 LEU A O 1
ATOM 4604 N N . ASP A 1 571 ? 28.122 -1.811 -54.863 1.00 78.31 571 ASP A N 1
ATOM 4605 C CA . ASP A 1 571 ? 27.280 -2.494 -55.848 1.00 78.31 571 ASP A CA 1
ATOM 4606 C C . ASP A 1 571 ? 27.605 -2.038 -57.285 1.00 78.31 571 ASP A C 1
ATOM 4608 O O . ASP A 1 571 ? 28.018 -0.899 -57.527 1.00 78.31 571 ASP A O 1
ATOM 4612 N N . TYR A 1 572 ? 27.334 -2.910 -58.259 1.00 81.56 572 TYR A N 1
ATOM 4613 C CA . TYR A 1 572 ? 27.482 -2.659 -59.696 1.00 81.56 572 TYR A CA 1
ATOM 4614 C C . TYR A 1 572 ? 26.654 -1.467 -60.201 1.00 81.56 572 TYR A C 1
ATOM 4616 O O . TYR A 1 572 ? 26.936 -0.942 -61.275 1.00 81.56 572 TYR A O 1
ATOM 4624 N N . ARG A 1 573 ? 25.648 -1.019 -59.437 1.00 82.25 573 ARG A N 1
ATOM 4625 C CA . ARG A 1 573 ? 24.839 0.180 -59.716 1.00 82.25 573 ARG A CA 1
ATOM 4626 C C . ARG A 1 573 ? 25.578 1.500 -59.467 1.00 82.25 573 ARG A C 1
ATOM 4628 O O . ARG A 1 573 ? 25.085 2.549 -59.872 1.00 82.25 573 ARG A O 1
ATOM 4635 N N . ASN A 1 574 ? 26.732 1.488 -58.795 1.00 85.31 574 ASN A N 1
ATOM 4636 C CA . ASN A 1 574 ? 27.491 2.707 -58.520 1.00 85.31 574 ASN A CA 1
ATOM 4637 C C . ASN A 1 574 ? 28.081 3.294 -59.829 1.00 85.31 574 ASN A C 1
ATOM 4639 O O . ASN A 1 574 ? 28.780 2.570 -60.541 1.00 85.31 574 ASN A O 1
ATOM 4643 N N . PRO A 1 575 ? 27.889 4.592 -60.150 1.00 87.94 575 PRO A N 1
ATOM 4644 C CA . PRO A 1 575 ? 28.398 5.188 -61.393 1.00 87.94 575 PRO A CA 1
ATOM 4645 C C . PRO A 1 575 ? 29.903 4.979 -61.633 1.00 87.94 575 PRO A C 1
ATOM 4647 O O . PRO A 1 575 ? 30.330 4.740 -62.764 1.00 87.94 575 PRO A O 1
ATOM 4650 N N . TRP A 1 576 ? 30.711 4.995 -60.569 1.00 87.56 576 TRP A N 1
ATOM 4651 C CA . TRP A 1 576 ? 32.155 4.772 -60.654 1.00 87.56 576 TRP A CA 1
ATOM 4652 C C . TRP A 1 576 ? 32.518 3.310 -60.957 1.00 87.56 576 TRP A C 1
ATOM 4654 O O . TRP A 1 576 ? 33.479 3.050 -61.685 1.00 87.56 576 TRP A O 1
ATOM 4664 N N . ALA A 1 577 ? 31.726 2.360 -60.450 1.00 88.06 577 ALA A N 1
ATOM 4665 C CA . ALA A 1 577 ? 31.846 0.937 -60.764 1.00 88.06 577 ALA A CA 1
ATOM 4666 C C . ALA A 1 577 ? 31.513 0.666 -62.242 1.00 88.06 577 ALA A C 1
ATOM 4668 O O . ALA A 1 577 ? 32.300 0.027 -62.944 1.00 88.06 577 ALA A O 1
ATOM 4669 N N . ILE A 1 578 ? 30.402 1.231 -62.734 1.00 89.31 578 ILE A N 1
ATOM 4670 C CA . ILE A 1 578 ? 29.966 1.136 -64.139 1.00 89.31 578 ILE A CA 1
ATOM 4671 C C . ILE A 1 578 ? 31.056 1.665 -65.081 1.00 89.31 578 ILE A C 1
ATOM 4673 O O . ILE A 1 578 ? 31.427 0.989 -66.046 1.00 89.31 578 ILE A O 1
ATOM 4677 N N . GLY A 1 579 ? 31.619 2.841 -64.778 1.00 90.44 579 GLY A N 1
ATOM 4678 C CA . GLY A 1 579 ? 32.692 3.449 -65.568 1.00 90.44 579 GLY A CA 1
ATOM 4679 C C . GLY A 1 579 ? 33.951 2.577 -65.647 1.00 90.44 579 GLY A C 1
ATOM 4680 O O . GLY A 1 579 ? 34.499 2.379 -66.733 1.00 90.44 579 GLY A O 1
ATOM 4681 N N . SER A 1 580 ? 34.382 1.998 -64.519 1.00 90.62 580 SER A N 1
ATOM 4682 C CA . SER A 1 580 ? 35.576 1.140 -64.485 1.00 90.62 580 SER A CA 1
ATOM 4683 C C . SER A 1 580 ? 35.371 -0.178 -65.244 1.00 90.62 580 SER A C 1
ATOM 4685 O O . SER A 1 580 ? 36.232 -0.580 -66.027 1.00 90.62 580 SER A O 1
ATOM 4687 N N . ILE A 1 581 ? 34.203 -0.814 -65.091 1.00 92.31 581 ILE A N 1
ATOM 4688 C CA . ILE A 1 581 ? 33.841 -2.051 -65.807 1.00 92.31 581 ILE A CA 1
ATOM 4689 C C . ILE A 1 581 ? 33.724 -1.817 -67.318 1.00 92.31 581 ILE A C 1
ATOM 4691 O O . ILE A 1 581 ? 34.198 -2.637 -68.108 1.00 92.31 581 ILE A O 1
ATOM 4695 N N . SER A 1 582 ? 33.152 -0.688 -67.740 1.00 93.44 582 SER A N 1
ATOM 4696 C CA . SER A 1 582 ? 33.043 -0.329 -69.162 1.00 93.44 582 SER A CA 1
ATOM 4697 C C . SER A 1 582 ? 34.424 -0.171 -69.806 1.00 93.44 582 SER A C 1
ATOM 4699 O O . SER A 1 582 ? 34.683 -0.723 -70.879 1.00 93.44 582 SER A O 1
ATOM 4701 N N . PHE A 1 583 ? 35.349 0.506 -69.117 1.00 94.56 583 PHE A N 1
ATOM 4702 C CA . PHE A 1 583 ? 36.726 0.672 -69.585 1.00 94.56 583 PHE A CA 1
ATOM 4703 C C . PHE A 1 583 ? 37.488 -0.665 -69.634 1.00 94.56 583 PHE A C 1
ATOM 4705 O O . PHE A 1 583 ? 38.148 -0.959 -70.634 1.00 94.56 583 PHE A O 1
ATOM 4712 N N . ALA A 1 584 ? 37.334 -1.520 -68.616 1.00 95.31 584 ALA A N 1
ATOM 4713 C CA . ALA A 1 584 ? 37.935 -2.855 -68.597 1.00 95.31 584 ALA A CA 1
ATOM 4714 C C . ALA A 1 584 ? 37.413 -3.765 -69.724 1.00 95.31 584 ALA A C 1
ATOM 4716 O O . ALA A 1 584 ? 38.193 -4.462 -70.376 1.00 95.31 584 ALA A O 1
ATOM 4717 N N . SER A 1 585 ? 36.107 -3.712 -70.000 1.00 95.50 585 SER A N 1
ATOM 4718 C CA . SER A 1 585 ? 35.457 -4.459 -71.087 1.00 95.50 585 SER A CA 1
ATOM 4719 C C . SER A 1 585 ? 36.056 -4.108 -72.451 1.00 95.50 585 SER A C 1
ATOM 4721 O O . SER A 1 585 ? 36.439 -4.996 -73.215 1.00 95.50 585 SER A O 1
ATOM 4723 N N . PHE A 1 586 ? 36.208 -2.810 -72.735 1.00 95.62 586 PHE A N 1
ATOM 4724 C CA . PHE A 1 586 ? 36.853 -2.332 -73.958 1.00 95.62 586 PHE A CA 1
ATOM 4725 C C . PHE A 1 586 ? 38.329 -2.761 -74.037 1.00 95.62 586 PHE A C 1
ATOM 4727 O O . PHE A 1 586 ? 38.777 -3.247 -75.077 1.00 95.62 586 PHE A O 1
ATOM 4734 N N . GLY A 1 587 ? 39.066 -2.670 -72.923 1.00 94.31 587 GLY A N 1
ATOM 4735 C CA . GLY A 1 587 ? 40.445 -3.150 -72.815 1.00 94.31 587 GLY A CA 1
ATOM 4736 C C . GLY A 1 587 ? 40.600 -4.627 -73.195 1.00 94.31 587 GLY A C 1
ATOM 4737 O O . GLY A 1 587 ? 41.428 -4.960 -74.045 1.00 94.31 587 GLY A O 1
ATOM 4738 N N . MET A 1 588 ? 39.758 -5.512 -72.648 1.00 95.69 588 MET A N 1
ATOM 4739 C CA . MET A 1 588 ? 39.774 -6.945 -72.981 1.00 95.69 588 MET A CA 1
ATOM 4740 C C . MET A 1 588 ? 39.503 -7.213 -74.467 1.00 95.69 588 MET A C 1
ATOM 4742 O O . MET A 1 588 ? 40.221 -8.008 -75.078 1.00 95.69 588 MET A O 1
ATOM 4746 N N . LEU A 1 589 ? 38.522 -6.532 -75.072 1.00 95.50 589 LEU A N 1
ATOM 4747 C CA . LEU A 1 589 ? 38.218 -6.671 -76.504 1.00 95.50 589 LEU A CA 1
ATOM 4748 C C . LEU A 1 589 ? 39.423 -6.288 -77.380 1.00 95.50 589 LEU A C 1
ATOM 4750 O O . LEU A 1 589 ? 39.755 -7.007 -78.327 1.00 95.50 589 LEU A O 1
ATOM 4754 N N . VAL A 1 590 ? 40.132 -5.210 -77.027 1.00 94.38 590 VAL A N 1
ATOM 4755 C CA . VAL A 1 590 ? 41.360 -4.792 -77.719 1.00 94.38 590 VAL A CA 1
ATOM 4756 C C . VAL A 1 590 ? 42.485 -5.823 -77.546 1.00 94.38 590 VAL A C 1
ATOM 4758 O O . VAL A 1 590 ? 43.158 -6.147 -78.526 1.00 94.38 590 VAL A O 1
ATOM 4761 N N . VAL A 1 591 ? 42.673 -6.408 -76.354 1.00 95.25 591 VAL A N 1
ATOM 4762 C CA . VAL A 1 591 ? 43.668 -7.484 -76.145 1.00 95.25 591 VAL A CA 1
ATOM 4763 C C . VAL A 1 591 ? 43.363 -8.706 -77.014 1.00 95.25 591 VAL A C 1
ATOM 4765 O O . VAL A 1 591 ? 44.265 -9.222 -77.679 1.00 95.25 591 VAL A O 1
ATOM 4768 N N . VAL A 1 592 ? 42.102 -9.150 -77.057 1.00 94.25 592 VAL A N 1
ATOM 4769 C CA . VAL A 1 592 ? 41.672 -10.302 -77.870 1.00 94.25 592 VAL A CA 1
ATOM 4770 C C . VAL A 1 592 ? 41.882 -10.030 -79.362 1.00 94.25 592 VAL A C 1
ATOM 4772 O O . VAL A 1 592 ? 42.448 -10.873 -80.062 1.00 94.25 592 VAL A O 1
ATOM 4775 N N . PHE A 1 593 ? 41.524 -8.838 -79.850 1.00 93.81 593 PHE A N 1
ATOM 4776 C CA . PHE A 1 593 ? 41.795 -8.421 -81.230 1.00 93.81 593 PHE A CA 1
ATOM 4777 C C . PHE A 1 593 ? 43.296 -8.479 -81.565 1.00 93.81 593 PHE A C 1
ATOM 4779 O O . PHE A 1 593 ? 43.692 -9.090 -82.562 1.00 93.81 593 PHE A O 1
ATOM 4786 N N . ILE A 1 594 ? 44.152 -7.917 -80.705 1.00 92.44 594 ILE A N 1
ATOM 4787 C CA . ILE A 1 594 ? 45.611 -7.928 -80.893 1.00 92.44 594 ILE A CA 1
ATOM 4788 C C . ILE A 1 594 ? 46.156 -9.362 -80.893 1.00 92.44 594 ILE A C 1
ATOM 4790 O O . ILE A 1 594 ? 46.974 -9.698 -81.752 1.00 92.44 594 ILE A O 1
ATOM 4794 N N . ALA A 1 595 ? 45.683 -10.230 -79.994 1.00 90.38 595 ALA A N 1
ATOM 4795 C CA . ALA A 1 595 ? 46.080 -11.636 -79.943 1.00 90.38 595 ALA A CA 1
ATOM 4796 C C . ALA A 1 595 ? 45.683 -12.403 -81.221 1.00 90.38 595 ALA A C 1
ATOM 4798 O O . ALA A 1 595 ? 46.485 -13.178 -81.750 1.00 90.38 595 ALA A O 1
ATOM 4799 N N . LEU A 1 596 ? 44.490 -12.150 -81.773 1.00 90.56 596 LEU A N 1
ATOM 4800 C CA . LEU A 1 596 ? 44.036 -12.744 -83.036 1.00 90.56 596 LEU A CA 1
ATOM 4801 C C . LEU A 1 596 ? 44.877 -12.279 -84.237 1.00 90.56 596 LEU A C 1
ATOM 4803 O O . LEU A 1 596 ? 45.260 -13.111 -85.067 1.00 90.56 596 LEU A O 1
ATOM 4807 N N . VAL A 1 597 ? 45.236 -10.991 -84.304 1.00 89.50 597 VAL A N 1
ATOM 4808 C CA . VAL A 1 597 ? 46.169 -10.463 -85.319 1.00 89.50 597 VAL A CA 1
ATOM 4809 C C . VAL A 1 597 ? 47.555 -11.100 -85.161 1.00 89.50 597 VAL A C 1
ATOM 4811 O O . VAL A 1 597 ? 48.120 -11.591 -86.141 1.00 89.50 597 VAL A O 1
ATOM 4814 N N . PHE A 1 598 ? 48.084 -11.177 -83.936 1.00 87.44 598 PHE A N 1
ATOM 4815 C CA . PHE A 1 598 ? 49.371 -11.823 -83.652 1.00 87.44 598 PHE A CA 1
ATOM 4816 C C . PHE A 1 598 ? 49.377 -13.308 -84.040 1.00 87.44 598 PHE A C 1
ATOM 4818 O O . PHE A 1 598 ? 50.390 -13.792 -84.546 1.00 87.44 598 PHE A O 1
ATOM 4825 N N . ARG A 1 599 ? 48.244 -14.011 -83.898 1.00 87.62 599 ARG A N 1
ATOM 4826 C CA . ARG A 1 599 ? 48.067 -15.397 -84.357 1.00 87.62 599 ARG A CA 1
ATOM 4827 C C . ARG A 1 599 ? 48.079 -15.499 -85.881 1.00 87.62 599 ARG A C 1
ATOM 4829 O O . ARG A 1 599 ? 48.865 -16.279 -86.426 1.00 87.62 599 ARG A O 1
ATOM 4836 N N . LYS A 1 600 ? 47.262 -14.695 -86.575 1.00 87.94 600 LYS A N 1
ATOM 4837 C CA . LYS A 1 600 ? 47.134 -14.706 -88.047 1.00 87.94 600 LYS A CA 1
ATOM 4838 C C . LYS A 1 600 ? 48.444 -14.337 -88.752 1.00 87.94 600 LYS A C 1
ATOM 4840 O O . LYS A 1 600 ? 48.804 -14.988 -89.727 1.00 87.94 600 LYS A O 1
ATOM 4845 N N . PHE A 1 601 ? 49.180 -13.353 -88.233 1.00 84.69 601 PHE A N 1
ATOM 4846 C CA . PHE A 1 601 ? 50.456 -12.884 -88.790 1.00 84.69 601 PHE A CA 1
ATOM 4847 C C . PHE A 1 601 ? 51.690 -13.464 -88.072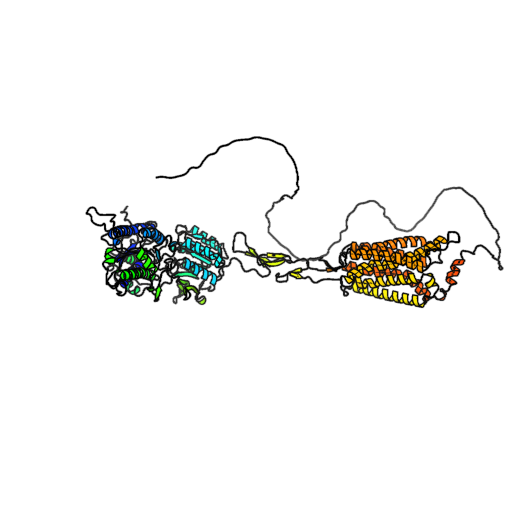 1.00 84.69 601 PHE A C 1
ATOM 4849 O O . PHE A 1 601 ? 52.807 -12.975 -88.249 1.00 84.69 601 PHE A O 1
ATOM 4856 N N . SER A 1 602 ? 51.523 -14.533 -87.287 1.00 80.19 602 SER A N 1
ATOM 4857 C CA . SER A 1 602 ? 52.570 -15.109 -86.424 1.00 80.19 602 SER A CA 1
ATOM 4858 C C . SER A 1 602 ? 53.853 -15.528 -87.155 1.00 80.19 602 SER A C 1
ATOM 4860 O O . SER A 1 602 ? 54.928 -15.529 -86.546 1.00 80.19 602 SER A O 1
ATOM 4862 N N . SER A 1 603 ? 53.770 -15.881 -88.440 1.00 76.81 603 SER A N 1
ATOM 4863 C CA . SER A 1 603 ? 54.916 -16.250 -89.290 1.00 76.81 603 SER A CA 1
ATOM 4864 C C . SER A 1 603 ? 55.732 -15.057 -89.806 1.00 76.81 603 SER A C 1
ATOM 4866 O O . SER A 1 603 ? 56.816 -15.265 -90.350 1.00 76.81 603 SER A O 1
ATOM 4868 N N . THR A 1 604 ? 55.246 -13.822 -89.645 1.00 80.00 604 THR A N 1
ATOM 4869 C CA . THR A 1 604 ? 55.912 -12.629 -90.189 1.00 80.00 604 THR A CA 1
ATOM 4870 C C . THR A 1 604 ? 57.233 -12.302 -89.471 1.00 80.00 604 THR A C 1
ATOM 4872 O O . THR A 1 604 ? 57.338 -12.502 -88.254 1.00 80.00 604 THR A O 1
ATOM 4875 N N . PRO A 1 605 ? 58.248 -11.768 -90.184 1.00 71.81 605 PRO A N 1
ATOM 4876 C CA . PRO A 1 605 ? 59.536 -11.395 -89.599 1.00 71.81 605 PRO A CA 1
ATOM 4877 C C . PRO A 1 605 ? 59.432 -10.482 -88.370 1.00 71.81 605 PRO A C 1
ATOM 4879 O O . PRO A 1 605 ? 60.110 -10.743 -87.375 1.00 71.81 605 PRO A O 1
ATOM 4882 N N . ILE A 1 606 ? 58.554 -9.469 -88.389 1.00 76.62 606 ILE A N 1
ATOM 4883 C CA . ILE A 1 606 ? 58.438 -8.496 -87.290 1.00 76.62 606 ILE A CA 1
ATOM 4884 C C . ILE A 1 606 ? 57.917 -9.120 -85.981 1.00 76.62 606 ILE A C 1
ATOM 4886 O O . ILE A 1 606 ? 58.495 -8.897 -84.914 1.00 76.62 606 ILE A O 1
ATOM 4890 N N . ILE A 1 607 ? 56.884 -9.971 -86.048 1.00 79.44 607 ILE A N 1
ATOM 4891 C CA . ILE A 1 607 ? 56.345 -10.678 -84.871 1.00 79.44 607 ILE A CA 1
ATOM 4892 C C . ILE A 1 607 ? 57.334 -11.754 -84.394 1.00 79.44 607 ILE A C 1
ATOM 4894 O O . ILE A 1 607 ? 57.536 -11.925 -83.189 1.00 79.44 607 ILE A O 1
ATOM 4898 N N . LYS A 1 608 ? 58.021 -12.436 -85.321 1.00 76.81 608 LYS A N 1
ATOM 4899 C CA . LYS A 1 608 ? 59.022 -13.463 -84.992 1.00 76.81 608 LYS A CA 1
ATOM 4900 C C . LYS A 1 608 ? 60.263 -12.878 -84.299 1.00 76.81 608 LYS A C 1
ATOM 4902 O O . LYS A 1 608 ? 60.743 -13.472 -83.334 1.00 76.81 608 LYS A O 1
ATOM 4907 N N . ALA A 1 609 ? 60.754 -11.711 -84.725 1.00 70.19 609 ALA A N 1
ATOM 4908 C CA . ALA A 1 609 ? 61.914 -11.040 -84.122 1.00 70.19 609 ALA A CA 1
ATOM 4909 C C . ALA A 1 609 ? 61.648 -10.557 -82.680 1.00 70.19 609 ALA A C 1
ATOM 4911 O O . ALA A 1 609 ? 62.482 -10.761 -81.784 1.00 70.19 609 ALA A O 1
ATOM 4912 N N . SER A 1 610 ? 60.456 -9.991 -82.453 1.00 74.75 610 SER A N 1
ATOM 4913 C CA . SER A 1 610 ? 59.996 -9.451 -81.162 1.00 74.75 610 SER A CA 1
ATOM 4914 C C . SER A 1 610 ? 59.876 -10.517 -80.053 1.00 74.75 610 SER A C 1
ATOM 4916 O O . SER A 1 610 ? 59.838 -10.185 -78.868 1.00 74.75 610 SER A O 1
ATOM 4918 N N . GLY A 1 611 ? 59.877 -11.806 -80.408 1.00 79.31 611 GLY A N 1
ATOM 4919 C CA . GLY A 1 611 ? 59.734 -12.923 -79.472 1.00 79.31 611 GLY A CA 1
ATOM 4920 C C . GLY A 1 611 ? 58.262 -13.235 -79.221 1.00 79.31 611 GLY A C 1
ATOM 4921 O O . GLY A 1 611 ? 57.620 -12.608 -78.377 1.00 79.31 611 GLY A O 1
ATOM 4922 N N . ARG A 1 612 ? 57.742 -14.207 -79.978 1.00 81.75 612 ARG A N 1
ATOM 4923 C CA . ARG A 1 612 ? 56.323 -14.589 -80.010 1.00 81.75 612 ARG A CA 1
ATOM 4924 C C . ARG A 1 612 ? 55.803 -14.995 -78.624 1.00 81.75 612 ARG A C 1
ATOM 4926 O O . ARG A 1 612 ? 54.893 -14.343 -78.124 1.00 81.75 612 ARG A O 1
ATOM 4933 N N . GLU A 1 613 ? 56.433 -15.973 -77.973 1.00 86.44 613 GLU A N 1
ATOM 4934 C CA . GLU A 1 613 ? 55.921 -16.546 -76.712 1.00 86.44 613 GLU A CA 1
ATOM 4935 C C . GLU A 1 613 ? 55.860 -15.521 -75.565 1.00 86.44 613 GLU A C 1
ATOM 4937 O O . GLU A 1 613 ? 54.825 -15.377 -74.920 1.00 86.44 613 GLU A O 1
ATOM 4942 N N . LEU A 1 614 ? 56.920 -14.720 -75.371 1.00 86.00 614 LEU A N 1
ATOM 4943 C CA . LEU A 1 614 ? 56.917 -13.626 -74.384 1.00 86.00 614 LEU A CA 1
ATOM 4944 C C . LEU A 1 614 ? 55.849 -12.564 -74.682 1.00 86.00 614 LEU A C 1
ATOM 4946 O O . LEU A 1 614 ? 55.353 -11.915 -73.766 1.00 86.00 614 LEU A O 1
ATOM 4950 N N . SER A 1 615 ? 55.512 -12.358 -75.958 1.00 89.50 615 SER A N 1
ATOM 4951 C CA . SER A 1 615 ? 54.499 -11.376 -76.354 1.00 89.50 615 SER A CA 1
ATOM 4952 C C . SER A 1 615 ? 53.079 -11.892 -76.097 1.00 89.50 615 SER A C 1
ATOM 4954 O O . SER A 1 615 ? 52.222 -11.093 -75.735 1.00 89.50 615 SER A O 1
ATOM 4956 N N . TYR A 1 616 ? 52.833 -13.205 -76.198 1.00 90.31 616 TYR A N 1
ATOM 4957 C CA . TYR A 1 616 ? 51.576 -13.808 -75.738 1.00 90.31 616 TYR A CA 1
ATOM 4958 C C . TYR A 1 616 ? 51.460 -13.834 -74.213 1.00 90.31 616 TYR A C 1
ATOM 4960 O O . TYR A 1 616 ? 50.397 -13.500 -73.701 1.00 90.31 616 TYR A O 1
ATOM 4968 N N . LEU A 1 617 ? 52.539 -14.148 -73.483 1.00 90.75 617 LEU A N 1
ATOM 4969 C CA . LEU A 1 617 ? 52.531 -14.096 -72.015 1.00 90.75 617 LEU A CA 1
ATOM 4970 C C . LEU A 1 617 ? 52.206 -12.680 -71.504 1.00 90.75 617 LEU A C 1
ATOM 4972 O O . LEU A 1 617 ? 51.398 -12.513 -70.594 1.00 90.75 617 LEU A O 1
ATOM 4976 N N . LEU A 1 618 ? 52.779 -11.656 -72.147 1.00 91.44 618 LEU A N 1
ATOM 4977 C CA . LEU A 1 618 ? 52.491 -10.252 -71.858 1.00 91.44 618 LEU A CA 1
ATOM 4978 C C . LEU A 1 618 ? 51.032 -9.875 -72.185 1.00 91.44 618 LEU A C 1
ATOM 4980 O O . LEU A 1 618 ? 50.384 -9.232 -71.368 1.00 91.44 618 LEU A O 1
ATOM 4984 N N . LEU A 1 619 ? 50.481 -10.310 -73.328 1.00 92.94 619 LEU A N 1
ATOM 4985 C CA . LEU A 1 619 ? 49.055 -10.103 -73.640 1.00 92.94 619 LEU A CA 1
ATOM 4986 C C . LEU A 1 619 ? 48.134 -10.799 -72.626 1.00 92.94 619 LEU A C 1
ATOM 4988 O O . LEU A 1 619 ? 47.116 -10.227 -72.248 1.00 92.94 619 LEU A O 1
ATOM 4992 N N . PHE A 1 620 ? 48.495 -11.994 -72.155 1.00 94.06 620 PHE A N 1
ATOM 4993 C CA . PHE A 1 620 ? 47.731 -12.720 -71.140 1.00 94.06 620 PHE A CA 1
ATOM 4994 C C . PHE A 1 620 ? 47.776 -12.020 -69.771 1.00 94.06 620 PHE A C 1
ATOM 4996 O O . PHE A 1 620 ? 46.744 -11.902 -69.117 1.00 94.06 620 PHE A O 1
ATOM 5003 N N . GLY A 1 621 ? 48.925 -11.466 -69.367 1.00 93.50 621 GLY A N 1
ATOM 5004 C CA . GLY A 1 621 ? 49.031 -10.652 -68.148 1.00 93.50 621 GLY A CA 1
ATOM 5005 C C . GLY A 1 621 ? 48.181 -9.379 -68.215 1.00 93.50 621 GLY A C 1
ATOM 5006 O O . GLY A 1 621 ? 47.455 -9.068 -67.272 1.00 93.50 621 GLY A O 1
ATOM 5007 N N . ILE A 1 622 ? 48.184 -8.700 -69.368 1.00 94.31 622 ILE A N 1
ATOM 5008 C CA . ILE A 1 622 ? 47.332 -7.530 -69.614 1.00 94.31 622 ILE A CA 1
ATOM 5009 C C . ILE A 1 622 ? 45.844 -7.931 -69.587 1.00 94.31 622 ILE A C 1
ATOM 5011 O O . ILE A 1 622 ? 45.052 -7.258 -68.931 1.00 94.31 622 ILE A O 1
ATOM 5015 N N . PHE A 1 623 ? 45.455 -9.049 -70.212 1.00 95.69 623 PHE A N 1
ATOM 5016 C CA . PHE A 1 623 ? 44.083 -9.571 -70.143 1.00 95.69 623 PHE A CA 1
ATOM 5017 C C . PHE A 1 623 ? 43.629 -9.811 -68.694 1.00 95.69 623 PHE A C 1
ATOM 5019 O O . PHE A 1 623 ? 42.564 -9.336 -68.302 1.00 95.69 623 PHE A O 1
ATOM 5026 N N . LEU A 1 624 ? 44.459 -10.475 -67.880 1.00 93.94 624 LEU A N 1
ATOM 5027 C CA . LEU A 1 624 ? 44.165 -10.702 -66.461 1.00 93.94 624 LEU A CA 1
ATOM 5028 C C . LEU A 1 624 ? 44.047 -9.391 -65.666 1.00 93.94 624 LEU A C 1
ATOM 5030 O O . LEU A 1 624 ? 43.187 -9.308 -64.794 1.00 93.94 624 LEU A O 1
ATOM 5034 N N . SER A 1 625 ? 44.838 -8.357 -65.982 1.00 93.94 625 SER A N 1
ATOM 5035 C CA . SER A 1 625 ? 44.724 -7.051 -65.307 1.00 93.94 625 SER A CA 1
ATOM 5036 C C . SER A 1 625 ? 43.400 -6.325 -65.583 1.00 93.94 625 SER A C 1
ATOM 5038 O O . SER A 1 625 ? 42.875 -5.678 -64.682 1.00 93.94 625 SER A O 1
ATOM 5040 N N . PHE A 1 626 ? 42.812 -6.484 -66.777 1.00 95.06 626 PHE A N 1
ATOM 5041 C CA . PHE A 1 626 ? 41.466 -5.972 -67.063 1.00 95.06 626 PHE A CA 1
ATOM 5042 C C . PHE A 1 626 ? 40.371 -6.851 -66.438 1.00 95.06 626 PHE A C 1
ATOM 5044 O O . PHE A 1 626 ? 39.397 -6.329 -65.900 1.00 95.06 626 PHE A O 1
ATOM 5051 N N . LEU A 1 627 ? 40.536 -8.179 -66.454 1.00 94.69 627 LEU A N 1
ATOM 5052 C CA . LEU A 1 627 ? 39.595 -9.114 -65.826 1.00 94.69 627 LEU A CA 1
ATOM 5053 C C . LEU A 1 627 ? 39.483 -8.889 -64.306 1.00 94.69 627 LEU A C 1
ATOM 5055 O O . LEU A 1 627 ? 38.394 -8.974 -63.742 1.00 94.69 627 LEU A O 1
ATOM 5059 N N . LEU A 1 628 ? 40.594 -8.540 -63.651 1.00 93.06 628 LEU A N 1
ATOM 5060 C CA . LEU A 1 628 ? 40.667 -8.256 -62.216 1.00 93.06 628 LEU A CA 1
ATOM 5061 C C . LEU A 1 628 ? 39.732 -7.114 -61.769 1.00 93.06 628 LEU A C 1
ATOM 5063 O O . LEU A 1 628 ? 39.180 -7.190 -60.673 1.00 93.06 628 LEU A O 1
ATOM 5067 N N . THR A 1 629 ? 39.464 -6.116 -62.621 1.00 92.44 629 THR A N 1
ATOM 5068 C CA . THR A 1 629 ? 38.497 -5.034 -62.337 1.00 92.44 629 THR A CA 1
ATOM 5069 C C . THR A 1 629 ? 37.107 -5.573 -61.974 1.00 92.44 629 THR A C 1
ATOM 5071 O O . THR A 1 629 ? 36.466 -5.064 -61.057 1.00 92.44 629 THR A O 1
ATOM 5074 N N . PHE A 1 630 ? 36.648 -6.649 -62.621 1.00 91.88 630 PHE A N 1
ATOM 5075 C CA . PHE A 1 630 ? 35.349 -7.264 -62.316 1.00 91.88 630 PHE A CA 1
ATOM 5076 C C . PHE A 1 630 ? 35.327 -7.927 -60.933 1.00 91.88 630 PHE A C 1
ATOM 5078 O O . PHE A 1 630 ? 34.278 -7.972 -60.295 1.00 91.88 630 PHE A O 1
ATOM 5085 N N . VAL A 1 631 ? 36.477 -8.427 -60.471 1.00 92.12 631 VAL A N 1
ATOM 5086 C CA . VAL A 1 631 ? 36.631 -9.097 -59.172 1.00 92.12 631 VAL A CA 1
ATOM 5087 C C . VAL A 1 631 ? 36.744 -8.077 -58.034 1.00 92.12 631 VAL A C 1
ATOM 5089 O O . VAL A 1 631 ? 36.151 -8.295 -56.982 1.00 92.12 631 VAL A O 1
ATOM 5092 N N . ILE A 1 632 ? 37.429 -6.947 -58.264 1.00 89.19 632 ILE A N 1
ATOM 5093 C CA . ILE A 1 632 ? 37.533 -5.827 -57.306 1.00 89.19 632 ILE A CA 1
ATOM 5094 C C . ILE A 1 632 ? 36.164 -5.178 -57.048 1.00 89.19 632 ILE A C 1
ATOM 5096 O O . ILE A 1 632 ? 35.877 -4.765 -55.927 1.00 89.19 632 ILE A O 1
ATOM 5100 N N . VAL A 1 633 ? 35.328 -5.072 -58.086 1.00 88.81 633 VAL A N 1
ATOM 5101 C CA . VAL A 1 633 ? 34.001 -4.434 -58.020 1.00 88.81 633 VAL A CA 1
ATOM 5102 C C . VAL A 1 633 ? 32.894 -5.408 -57.574 1.00 88.81 633 VAL A C 1
ATOM 5104 O O . VAL A 1 633 ? 31.806 -4.976 -57.204 1.00 88.81 633 VAL A O 1
ATOM 5107 N N . ALA A 1 634 ? 33.145 -6.720 -57.574 1.00 87.81 634 ALA A N 1
ATOM 5108 C CA . ALA A 1 634 ? 32.185 -7.710 -57.088 1.00 87.81 634 ALA A CA 1
ATOM 5109 C C . ALA A 1 634 ? 31.954 -7.610 -55.569 1.00 87.81 634 ALA A C 1
ATOM 5111 O O . ALA A 1 634 ? 32.853 -7.239 -54.812 1.00 87.81 634 ALA A O 1
ATOM 5112 N N . LYS A 1 635 ? 30.767 -8.034 -55.099 1.00 88.12 635 LYS A N 1
ATOM 5113 C CA . LYS A 1 635 ? 30.456 -8.084 -53.659 1.00 88.12 635 LYS A CA 1
ATOM 5114 C C . LYS A 1 635 ? 31.566 -8.837 -52.891 1.00 88.12 635 LYS A C 1
ATOM 5116 O O . LYS A 1 635 ? 31.948 -9.937 -53.313 1.00 88.12 635 LYS A O 1
ATOM 5121 N N . PRO A 1 636 ? 32.071 -8.304 -51.760 1.00 89.38 636 PRO A N 1
ATOM 5122 C CA . PRO A 1 636 ? 33.075 -8.990 -50.953 1.00 89.38 636 PRO A CA 1
ATOM 5123 C C . PRO A 1 636 ? 32.590 -10.351 -50.441 1.00 89.38 636 PRO A C 1
ATOM 5125 O O . PRO A 1 636 ? 31.582 -10.468 -49.746 1.00 89.38 636 PRO A O 1
ATOM 5128 N N . THR A 1 637 ? 33.345 -11.388 -50.786 1.00 89.94 637 THR A N 1
ATOM 5129 C CA . THR A 1 637 ? 33.191 -12.783 -50.357 1.00 89.94 637 THR A CA 1
ATOM 5130 C C . THR A 1 637 ? 34.587 -13.371 -50.168 1.00 89.94 637 THR A C 1
ATOM 5132 O O . THR A 1 637 ? 35.552 -12.849 -50.725 1.00 89.94 637 THR A O 1
ATOM 5135 N N . SER A 1 638 ? 34.733 -14.485 -49.449 1.00 89.62 638 SER A N 1
ATOM 5136 C CA . SER A 1 638 ? 36.049 -15.124 -49.259 1.00 89.62 638 SER A CA 1
ATOM 5137 C C . SER A 1 638 ? 36.745 -15.438 -50.596 1.00 89.62 638 SER A C 1
ATOM 5139 O O . SER A 1 638 ? 37.959 -15.284 -50.723 1.00 89.62 638 SER A O 1
ATOM 5141 N N . ILE A 1 639 ? 35.960 -15.783 -51.626 1.00 90.19 639 ILE A N 1
ATOM 5142 C CA . ILE A 1 639 ? 36.438 -16.059 -52.986 1.00 90.19 639 ILE A CA 1
ATOM 5143 C C . ILE A 1 639 ? 36.874 -14.766 -53.694 1.00 90.19 639 ILE A C 1
ATOM 5145 O O . ILE A 1 639 ? 38.017 -14.685 -54.140 1.00 90.19 639 ILE A O 1
ATOM 5149 N N . THR A 1 640 ? 36.021 -13.737 -53.775 1.00 91.31 640 THR A N 1
ATOM 5150 C CA . THR A 1 640 ? 36.366 -12.475 -54.470 1.00 91.31 640 THR A CA 1
ATOM 5151 C C . THR A 1 640 ? 37.513 -11.732 -53.781 1.00 91.31 640 THR A C 1
ATOM 5153 O O . THR A 1 640 ? 38.404 -11.217 -54.457 1.00 91.31 640 THR A O 1
ATOM 5156 N N . CYS A 1 641 ? 37.585 -11.771 -52.448 1.00 90.19 641 CYS A N 1
ATOM 5157 C CA . CYS A 1 641 ? 38.707 -11.226 -51.683 1.00 90.19 641 CYS A CA 1
ATOM 5158 C C . CYS A 1 641 ? 40.019 -11.998 -51.919 1.00 90.19 641 CYS A C 1
ATOM 5160 O O . CYS A 1 641 ? 41.075 -11.377 -52.054 1.00 90.19 641 CYS A O 1
ATOM 5162 N N . GLY A 1 642 ? 39.969 -13.335 -51.995 1.00 91.00 642 GLY A N 1
ATOM 5163 C CA . GLY A 1 642 ? 41.141 -14.174 -52.270 1.00 91.00 642 GLY A CA 1
ATOM 5164 C C . GLY A 1 642 ? 41.674 -13.991 -53.689 1.00 91.00 642 GLY A C 1
ATOM 5165 O O . GLY A 1 642 ? 42.863 -13.728 -53.872 1.00 91.00 642 GLY A O 1
ATOM 5166 N N . LEU A 1 643 ? 40.779 -14.041 -54.681 1.00 92.19 643 LEU A N 1
ATOM 5167 C CA . LEU A 1 643 ? 41.104 -13.774 -56.082 1.00 92.19 643 LEU A CA 1
ATOM 5168 C C . LEU A 1 643 ? 41.709 -12.377 -56.257 1.00 92.19 643 LEU A C 1
ATOM 5170 O O . LEU A 1 643 ? 42.740 -12.248 -56.912 1.00 92.19 643 LEU A O 1
ATOM 5174 N N . THR A 1 644 ? 41.122 -11.345 -55.637 1.00 90.44 644 THR A N 1
ATOM 5175 C CA . THR A 1 644 ? 41.635 -9.973 -55.765 1.00 90.44 644 THR A CA 1
ATOM 5176 C C . THR A 1 644 ? 43.060 -9.849 -55.234 1.00 90.44 644 THR A C 1
ATOM 5178 O O . THR A 1 644 ? 43.929 -9.353 -55.948 1.00 90.44 644 THR A O 1
ATOM 5181 N N . ARG A 1 645 ? 43.330 -10.343 -54.014 1.00 90.12 645 ARG A N 1
ATOM 5182 C CA . ARG A 1 645 ? 44.675 -10.286 -53.417 1.00 90.12 645 ARG A CA 1
ATOM 5183 C C . ARG A 1 645 ? 45.718 -11.027 -54.256 1.00 90.12 645 ARG A C 1
ATOM 5185 O O . ARG A 1 645 ? 46.791 -10.482 -54.484 1.00 90.12 645 ARG A O 1
ATOM 5192 N N . PHE A 1 646 ? 45.399 -12.235 -54.733 1.00 92.00 646 PHE A N 1
ATOM 5193 C CA . PHE A 1 646 ? 46.327 -13.042 -55.531 1.00 92.00 646 PHE A CA 1
ATOM 5194 C C . PHE A 1 646 ? 46.616 -12.413 -56.902 1.00 92.00 646 PHE A C 1
ATOM 5196 O O . PHE A 1 646 ? 47.774 -12.275 -57.298 1.00 92.00 646 PHE A O 1
ATOM 5203 N N . PHE A 1 647 ? 45.576 -12.021 -57.645 1.00 92.88 647 PHE A N 1
ATOM 5204 C CA . PHE A 1 647 ? 45.756 -11.545 -59.018 1.00 92.88 647 PHE A CA 1
ATOM 5205 C C . PHE A 1 647 ? 46.353 -10.136 -59.106 1.00 92.88 647 PHE A C 1
ATOM 5207 O O . PHE A 1 647 ? 47.026 -9.857 -60.098 1.00 92.88 647 PHE A O 1
ATOM 5214 N N . LEU A 1 648 ? 46.181 -9.294 -58.077 1.00 89.12 648 LEU A N 1
ATOM 5215 C CA . LEU A 1 648 ? 46.714 -7.927 -58.013 1.00 89.12 648 LEU A CA 1
ATOM 5216 C C . LEU A 1 648 ? 48.234 -7.854 -58.230 1.00 89.12 648 LEU A C 1
ATOM 5218 O O . LEU A 1 648 ? 48.700 -7.049 -59.037 1.00 89.12 648 LEU A O 1
ATOM 5222 N N . GLY A 1 649 ? 49.001 -8.706 -57.548 1.00 89.81 649 GLY A N 1
ATOM 5223 C CA . GLY A 1 649 ? 50.442 -8.826 -57.777 1.00 89.81 649 GLY A CA 1
ATOM 5224 C C . GLY A 1 649 ? 50.771 -9.681 -59.004 1.00 89.81 649 GLY A C 1
ATOM 5225 O O . GLY A 1 649 ? 51.531 -9.270 -59.890 1.00 89.81 649 GLY A O 1
ATOM 5226 N N . PHE A 1 650 ? 50.118 -10.844 -59.118 1.00 93.50 650 PHE A N 1
ATOM 5227 C CA . PHE A 1 650 ? 50.408 -11.850 -60.143 1.00 93.50 650 PHE A CA 1
ATOM 5228 C C . PHE A 1 650 ? 50.294 -11.333 -61.586 1.00 93.50 650 PHE A C 1
ATOM 5230 O O . PHE A 1 650 ? 51.201 -11.580 -62.389 1.00 93.50 650 PHE A O 1
ATOM 5237 N N . CYS A 1 651 ? 49.233 -10.594 -61.945 1.00 93.06 651 CYS A N 1
ATOM 5238 C CA . CYS A 1 651 ? 49.078 -10.119 -63.326 1.00 93.06 651 CYS A CA 1
ATOM 5239 C C . CYS A 1 651 ? 50.181 -9.121 -63.713 1.00 93.06 651 CYS A C 1
ATOM 5241 O O . CYS A 1 651 ? 50.714 -9.185 -64.824 1.00 93.06 651 CYS A O 1
ATOM 5243 N N . TYR A 1 652 ? 50.575 -8.242 -62.784 1.00 91.00 652 TYR A N 1
ATOM 5244 C CA . TYR A 1 652 ? 51.603 -7.234 -63.027 1.00 91.00 652 TYR A CA 1
ATOM 5245 C C . TYR A 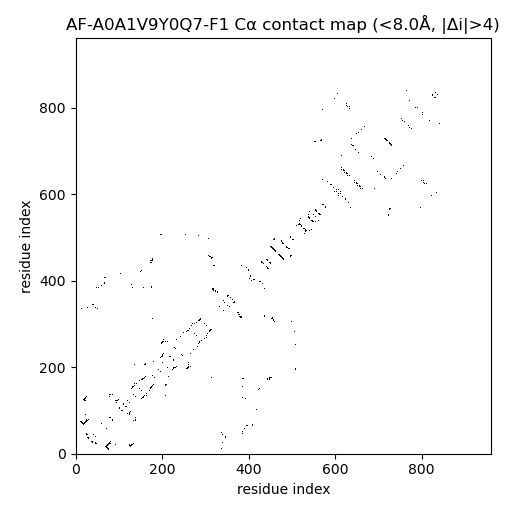1 652 ? 53.008 -7.846 -63.060 1.00 91.00 652 TYR A C 1
ATOM 5247 O O . TYR A 1 652 ? 53.782 -7.529 -63.966 1.00 91.00 652 TYR A O 1
ATOM 5255 N N . THR A 1 653 ? 53.317 -8.793 -62.163 1.00 94.25 653 THR A N 1
ATOM 5256 C CA . THR A 1 653 ? 54.557 -9.582 -62.245 1.00 94.25 653 THR A CA 1
ATOM 5257 C C . THR A 1 653 ? 54.644 -10.341 -63.567 1.00 94.25 653 THR A C 1
ATOM 5259 O O . THR A 1 653 ? 55.705 -10.329 -64.186 1.00 94.25 653 THR A O 1
ATOM 5262 N N . MET A 1 654 ? 53.567 -10.957 -64.063 1.00 92.88 654 MET A N 1
ATOM 5263 C CA . MET A 1 654 ? 53.630 -11.697 -65.331 1.00 92.88 654 MET A CA 1
ATOM 5264 C C . MET A 1 654 ? 53.934 -10.782 -66.531 1.00 92.88 654 MET A C 1
ATOM 5266 O O . MET A 1 654 ? 54.742 -11.145 -67.392 1.00 92.88 654 MET A O 1
ATOM 5270 N N . CYS A 1 655 ? 53.388 -9.561 -66.548 1.00 93.12 655 CYS A N 1
ATOM 5271 C CA . CYS A 1 655 ? 53.781 -8.530 -67.511 1.00 93.12 655 CYS A CA 1
ATOM 5272 C C . CYS A 1 655 ? 55.252 -8.117 -67.344 1.00 93.12 655 CYS A C 1
ATOM 5274 O O . CYS A 1 655 ? 56.033 -8.155 -68.300 1.00 93.12 655 CYS A O 1
ATOM 5276 N N . TYR A 1 656 ? 55.666 -7.748 -66.130 1.00 92.44 656 TYR A N 1
ATOM 5277 C CA . TYR A 1 656 ? 56.995 -7.188 -65.898 1.00 92.44 656 TYR A CA 1
ATOM 5278 C C . TYR A 1 656 ? 58.122 -8.218 -65.979 1.00 92.44 656 TYR A C 1
ATOM 5280 O O . TYR A 1 656 ? 59.182 -7.893 -66.502 1.00 92.44 656 TYR A O 1
ATOM 5288 N N . ALA A 1 657 ? 57.903 -9.478 -65.611 1.00 93.44 657 ALA A N 1
ATOM 5289 C CA . ALA A 1 657 ? 58.849 -10.566 -65.846 1.00 93.44 657 ALA A CA 1
ATOM 5290 C C . ALA A 1 657 ? 59.117 -10.771 -67.351 1.00 93.44 657 ALA A C 1
ATOM 5292 O O . ALA A 1 657 ? 60.268 -10.978 -67.756 1.00 93.44 657 ALA A O 1
ATOM 5293 N N . ALA A 1 658 ? 58.088 -10.645 -68.201 1.00 91.31 658 ALA A N 1
ATOM 5294 C CA . ALA A 1 658 ? 58.248 -10.682 -69.653 1.00 91.31 658 ALA A CA 1
ATOM 5295 C C . ALA A 1 658 ? 59.019 -9.452 -70.174 1.00 91.31 658 ALA A C 1
ATOM 5297 O O . ALA A 1 658 ? 59.928 -9.604 -70.996 1.00 91.31 658 ALA A O 1
ATOM 5298 N N . ILE A 1 659 ? 58.728 -8.245 -69.668 1.00 90.75 659 ILE A N 1
ATOM 5299 C CA . ILE A 1 659 ? 59.424 -7.002 -70.056 1.00 90.75 659 ILE A CA 1
ATOM 5300 C C . ILE A 1 659 ? 60.890 -7.001 -69.570 1.00 90.75 659 ILE A C 1
ATOM 5302 O O . ILE A 1 659 ? 61.777 -6.670 -70.362 1.00 90.75 659 ILE A O 1
ATOM 5306 N N . VAL A 1 660 ? 61.190 -7.454 -68.344 1.00 90.44 660 VAL A N 1
ATOM 5307 C CA . VAL A 1 660 ? 62.563 -7.663 -67.835 1.00 90.44 660 VAL A CA 1
ATOM 5308 C C . VAL A 1 660 ? 63.294 -8.663 -68.725 1.00 90.44 660 VAL A C 1
ATOM 5310 O O . VAL A 1 660 ? 64.397 -8.385 -69.190 1.00 90.44 660 VAL A O 1
ATOM 5313 N N . THR A 1 661 ? 62.684 -9.812 -69.031 1.00 89.62 661 THR A N 1
ATOM 5314 C CA . THR A 1 661 ? 63.321 -10.843 -69.869 1.00 89.62 661 THR A CA 1
ATOM 5315 C C . THR A 1 661 ? 63.624 -10.308 -71.275 1.00 89.62 661 THR A C 1
ATOM 5317 O O . THR A 1 661 ? 64.710 -10.545 -71.814 1.00 89.62 661 THR A O 1
ATOM 5320 N N . LYS A 1 662 ? 62.706 -9.522 -71.851 1.00 86.94 662 LYS A N 1
ATOM 5321 C CA . LYS A 1 662 ? 62.820 -8.920 -73.187 1.00 86.94 662 LYS A CA 1
ATOM 5322 C C . LYS A 1 662 ? 63.850 -7.786 -73.250 1.00 86.94 662 LYS A C 1
ATOM 5324 O O . LYS A 1 662 ? 64.692 -7.788 -74.148 1.00 86.94 662 LYS A O 1
ATOM 5329 N N . THR A 1 663 ? 63.857 -6.868 -72.284 1.00 85.56 663 THR A N 1
ATOM 5330 C CA . THR A 1 663 ? 64.863 -5.789 -72.189 1.00 85.56 663 THR A CA 1
ATOM 5331 C C . THR A 1 663 ? 66.247 -6.334 -71.828 1.00 85.56 663 THR A C 1
ATOM 5333 O O . THR A 1 663 ? 67.238 -5.930 -72.432 1.00 85.56 663 THR A O 1
ATOM 5336 N N . SER A 1 664 ? 66.334 -7.329 -70.942 1.00 84.12 664 SER A N 1
ATOM 5337 C CA . SER A 1 664 ? 67.589 -8.003 -70.587 1.00 84.12 664 SER A CA 1
ATOM 5338 C C . SER A 1 664 ? 68.164 -8.823 -71.755 1.00 84.12 664 SER A C 1
ATOM 5340 O O . SER A 1 664 ? 69.378 -8.812 -71.964 1.00 84.12 664 SER A O 1
ATOM 5342 N N . ARG A 1 665 ? 67.326 -9.464 -72.594 1.00 83.56 665 ARG A N 1
ATOM 5343 C CA . ARG A 1 665 ? 67.750 -10.055 -73.886 1.00 83.56 665 ARG A CA 1
ATOM 5344 C C . ARG A 1 665 ? 68.401 -8.996 -74.781 1.00 83.56 665 ARG A C 1
ATOM 5346 O O . ARG A 1 665 ? 69.498 -9.227 -75.283 1.00 83.56 665 ARG A O 1
ATOM 5353 N N . ILE A 1 666 ? 67.744 -7.848 -74.967 1.00 80.00 666 ILE A N 1
ATOM 5354 C CA . ILE A 1 666 ? 68.255 -6.736 -75.787 1.00 80.00 666 ILE A CA 1
ATOM 5355 C C . ILE A 1 666 ? 69.589 -6.225 -75.217 1.00 80.00 666 ILE A C 1
ATOM 5357 O O . ILE A 1 666 ? 70.575 -6.142 -75.947 1.00 80.00 666 ILE A O 1
ATOM 5361 N N . ALA A 1 667 ? 69.664 -5.986 -73.905 1.00 76.25 667 ALA A N 1
ATOM 5362 C CA . ALA A 1 667 ? 70.885 -5.551 -73.231 1.00 76.25 667 ALA A CA 1
ATOM 5363 C C . ALA A 1 667 ? 72.049 -6.549 -73.395 1.00 76.25 667 ALA A C 1
ATOM 5365 O O . ALA A 1 667 ? 73.171 -6.121 -73.654 1.00 76.25 667 ALA A O 1
ATOM 5366 N N . ARG A 1 668 ? 71.802 -7.869 -73.309 1.00 76.69 668 ARG A N 1
ATOM 5367 C CA . ARG A 1 668 ? 72.833 -8.901 -73.551 1.00 76.69 668 ARG A CA 1
ATOM 5368 C C . ARG A 1 668 ? 73.359 -8.890 -74.988 1.00 76.69 668 ARG A C 1
ATOM 5370 O O . ARG A 1 668 ? 74.559 -9.052 -75.180 1.00 76.69 668 ARG A O 1
ATOM 5377 N N . ILE A 1 669 ? 72.485 -8.683 -75.977 1.00 74.62 669 ILE A N 1
ATOM 5378 C CA . ILE A 1 669 ? 72.872 -8.612 -77.396 1.00 74.62 669 ILE A CA 1
ATOM 5379 C C . ILE A 1 669 ? 73.772 -7.392 -77.641 1.00 74.62 669 ILE A C 1
ATOM 5381 O O . ILE A 1 669 ? 74.867 -7.536 -78.179 1.00 74.62 669 ILE A O 1
ATOM 5385 N N . PHE A 1 670 ? 73.366 -6.203 -77.184 1.00 70.12 670 PHE A N 1
ATOM 5386 C CA . PHE A 1 670 ? 74.164 -4.987 -77.382 1.00 70.12 670 PHE A CA 1
ATOM 5387 C C . PHE A 1 670 ? 75.454 -4.958 -76.544 1.00 70.12 670 PHE A C 1
ATOM 5389 O O . PHE A 1 670 ? 76.465 -4.451 -77.023 1.00 70.12 670 PHE A O 1
ATOM 5396 N N . ALA A 1 671 ? 75.477 -5.565 -75.352 1.00 67.12 671 ALA A N 1
ATOM 5397 C CA . ALA A 1 671 ? 76.689 -5.674 -74.532 1.00 67.12 671 ALA A CA 1
ATOM 5398 C C . ALA A 1 671 ? 77.769 -6.606 -75.120 1.00 67.12 671 ALA A C 1
ATOM 5400 O O . ALA A 1 671 ? 78.932 -6.498 -74.733 1.00 67.12 671 ALA A O 1
ATOM 5401 N N . GLN A 1 672 ? 77.419 -7.502 -76.053 1.00 61.22 672 GLN A N 1
ATOM 5402 C CA . GLN A 1 672 ? 78.413 -8.234 -76.849 1.00 61.22 672 GLN A CA 1
ATOM 5403 C C . GLN A 1 672 ? 78.959 -7.412 -78.024 1.00 61.22 672 GLN A C 1
ATOM 5405 O O . GLN A 1 672 ? 80.079 -7.666 -78.449 1.00 61.22 672 GLN A O 1
ATOM 5410 N N . GLY A 1 673 ? 78.227 -6.412 -78.526 1.00 55.47 673 GLY A N 1
ATOM 5411 C CA . GLY A 1 673 ? 78.643 -5.611 -79.686 1.00 55.47 673 GLY A CA 1
ATOM 5412 C C . GLY A 1 673 ? 79.940 -4.812 -79.492 1.00 55.47 673 GLY A C 1
ATOM 5413 O O . GLY A 1 673 ? 80.555 -4.418 -80.476 1.00 55.47 673 GLY A O 1
ATOM 5414 N N . SER A 1 674 ? 80.376 -4.600 -78.244 1.00 55.44 674 SER A N 1
ATOM 5415 C CA . SER A 1 674 ? 81.639 -3.934 -77.892 1.00 55.44 674 SER A CA 1
ATOM 5416 C C . SER A 1 674 ? 82.760 -4.889 -77.454 1.00 55.44 674 SER A C 1
ATOM 5418 O O . SER A 1 674 ? 83.786 -4.434 -76.949 1.00 55.44 674 SER A O 1
ATOM 5420 N N . ARG A 1 675 ? 82.591 -6.211 -77.609 1.00 52.66 675 ARG A N 1
ATOM 5421 C CA . ARG A 1 675 ? 83.608 -7.221 -77.264 1.00 52.66 675 ARG A CA 1
ATOM 5422 C C . ARG A 1 675 ? 83.830 -8.193 -78.424 1.00 52.66 675 ARG A C 1
ATOM 5424 O O . ARG A 1 675 ? 82.912 -8.505 -79.173 1.00 52.66 675 ARG A O 1
ATOM 5431 N N . GLY A 1 676 ? 85.076 -8.647 -78.571 1.00 46.06 676 GLY A N 1
ATOM 5432 C CA . GLY A 1 676 ? 85.526 -9.482 -79.688 1.00 46.06 676 GLY A CA 1
ATOM 5433 C C . GLY A 1 676 ? 84.717 -10.770 -79.902 1.00 46.06 676 GLY A C 1
ATOM 5434 O O . GLY A 1 676 ? 84.053 -11.288 -79.005 1.00 46.06 676 GLY A O 1
ATOM 5435 N N . ARG A 1 677 ? 84.772 -11.274 -81.139 1.00 50.72 677 ARG A N 1
ATOM 5436 C CA . ARG A 1 677 ? 83.961 -12.390 -81.655 1.00 50.72 677 ARG A CA 1
ATOM 5437 C C . ARG A 1 677 ? 84.261 -13.720 -80.929 1.00 50.72 677 ARG A C 1
ATOM 5439 O O . ARG A 1 677 ? 85.354 -13.916 -80.421 1.00 50.72 677 ARG A O 1
ATOM 5446 N N . GLN A 1 678 ? 83.308 -14.659 -81.009 1.00 48.84 678 GLN A N 1
ATOM 5447 C CA . GLN A 1 678 ? 83.381 -16.067 -80.550 1.00 48.84 678 GLN A CA 1
ATOM 5448 C C . GLN A 1 678 ? 83.083 -16.385 -79.061 1.00 48.84 678 GLN A C 1
ATOM 5450 O O . GLN A 1 678 ? 83.832 -17.089 -78.395 1.00 48.84 678 GLN A O 1
ATOM 5455 N N . ALA A 1 679 ? 81.885 -16.030 -78.575 1.00 51.41 679 ALA A N 1
ATOM 5456 C CA . ALA A 1 679 ? 81.262 -16.731 -77.440 1.00 51.41 679 ALA A CA 1
ATOM 5457 C C . ALA A 1 679 ? 79.761 -16.982 -77.688 1.00 51.41 679 ALA A C 1
ATOM 5459 O O . ALA A 1 679 ? 79.005 -16.036 -77.925 1.00 51.41 679 ALA A O 1
ATOM 5460 N N . LYS A 1 680 ? 79.307 -18.249 -77.622 1.00 54.00 680 LYS A N 1
ATOM 5461 C CA . LYS A 1 680 ? 77.880 -18.617 -77.764 1.00 54.00 680 LYS A CA 1
ATOM 5462 C C . LYS A 1 680 ? 77.055 -17.981 -76.636 1.00 54.00 680 LYS A C 1
ATOM 5464 O O . LYS A 1 680 ? 77.281 -18.278 -75.463 1.00 54.00 680 LYS A O 1
ATOM 5469 N N . ILE A 1 681 ? 76.065 -17.157 -76.985 1.00 58.81 681 ILE A N 1
ATOM 5470 C CA . ILE A 1 681 ? 75.235 -16.444 -76.002 1.00 58.81 681 ILE A CA 1
ATOM 5471 C C . ILE A 1 681 ? 74.297 -17.424 -75.281 1.00 58.81 681 ILE A C 1
ATOM 5473 O O . ILE A 1 681 ? 73.243 -17.800 -75.804 1.00 58.81 681 ILE A O 1
ATOM 5477 N N . ARG A 1 682 ? 74.649 -17.820 -74.052 1.00 62.22 682 ARG A N 1
ATOM 5478 C CA . ARG A 1 682 ? 73.729 -18.555 -73.169 1.00 62.22 682 ARG A CA 1
ATOM 5479 C C . ARG A 1 682 ? 72.469 -17.710 -72.904 1.00 62.22 682 ARG A C 1
ATOM 5481 O O . ARG A 1 682 ? 72.506 -16.480 -72.928 1.00 62.22 682 ARG A O 1
ATOM 5488 N N . TYR A 1 683 ? 71.339 -18.379 -72.679 1.00 64.94 683 TYR A N 1
ATOM 5489 C CA . TYR A 1 683 ? 70.054 -17.754 -72.325 1.00 64.94 683 TYR A CA 1
ATOM 5490 C C . TYR A 1 683 ? 69.467 -16.771 -73.364 1.00 64.94 683 TYR A C 1
ATOM 5492 O O . TYR A 1 683 ? 68.856 -15.761 -73.007 1.00 64.94 683 TYR A O 1
ATOM 5500 N N . THR A 1 684 ? 69.652 -17.052 -74.661 1.00 67.75 684 THR A N 1
ATOM 5501 C CA . THR A 1 684 ? 69.053 -16.263 -75.765 1.00 67.75 684 THR A CA 1
ATOM 5502 C C . THR A 1 684 ? 68.007 -17.043 -76.580 1.00 67.75 684 THR A C 1
ATOM 5504 O O . THR A 1 684 ? 67.258 -16.438 -77.343 1.00 67.75 684 THR A O 1
ATOM 5507 N N . SER A 1 685 ? 67.856 -18.356 -76.368 1.00 77.75 685 SER A N 1
ATOM 5508 C CA . SER A 1 685 ? 66.772 -19.157 -76.969 1.00 77.75 685 SER A CA 1
ATOM 5509 C C . SER A 1 685 ? 65.392 -18.747 -76.419 1.00 77.75 685 SER A C 1
ATOM 5511 O O . SER A 1 685 ? 65.309 -18.457 -75.220 1.00 77.75 685 SER A O 1
ATOM 5513 N N . PRO A 1 686 ? 64.300 -18.784 -77.213 1.00 77.88 686 PRO A N 1
ATOM 5514 C CA . PRO A 1 686 ? 62.935 -18.603 -76.710 1.00 77.88 686 PRO A CA 1
ATOM 5515 C C . PRO A 1 686 ? 62.590 -19.517 -75.526 1.00 77.88 686 PRO A C 1
ATOM 5517 O O . PRO A 1 686 ? 62.001 -19.047 -74.558 1.00 77.88 686 PRO A O 1
ATOM 5520 N N . THR A 1 687 ? 63.038 -20.779 -75.541 1.00 80.75 687 THR A N 1
ATOM 5521 C CA . THR A 1 687 ? 62.832 -21.723 -74.425 1.00 80.75 687 THR A CA 1
ATOM 5522 C C . THR A 1 687 ? 63.502 -21.239 -73.138 1.00 80.75 687 THR A C 1
ATOM 5524 O O . THR A 1 687 ? 62.870 -21.184 -72.089 1.00 80.75 687 THR A O 1
ATOM 5527 N N . SER A 1 688 ? 64.758 -20.786 -73.223 1.00 83.25 688 SER A N 1
ATOM 5528 C CA . SER A 1 688 ? 65.476 -20.217 -72.074 1.00 83.25 688 SER A CA 1
ATOM 5529 C C . SER A 1 688 ? 64.920 -18.869 -71.603 1.00 83.25 688 SER A C 1
ATOM 5531 O O . SER A 1 688 ? 65.057 -18.536 -70.431 1.00 83.25 688 SER A O 1
ATOM 5533 N N . GLN A 1 689 ? 64.285 -18.095 -72.490 1.00 85.75 689 GLN A N 1
ATOM 5534 C CA . GLN A 1 689 ? 63.597 -16.858 -72.116 1.00 85.75 689 GLN A CA 1
ATOM 5535 C C . GLN A 1 689 ? 62.318 -17.175 -71.334 1.00 85.75 689 GLN A C 1
ATOM 5537 O O . GLN A 1 689 ? 62.140 -16.639 -70.247 1.00 85.75 689 GLN A O 1
ATOM 5542 N N . LEU A 1 690 ? 61.488 -18.098 -71.834 1.00 87.81 690 LEU A N 1
ATOM 5543 C CA . LEU A 1 690 ? 60.275 -18.541 -71.144 1.00 87.81 690 LEU A CA 1
ATOM 5544 C C . LEU A 1 690 ? 60.594 -19.148 -69.768 1.00 87.81 690 LEU A C 1
ATOM 5546 O O . LEU A 1 690 ? 59.917 -18.824 -68.801 1.00 87.81 690 LEU A O 1
ATOM 5550 N N . PHE A 1 691 ? 61.663 -19.944 -69.657 1.00 89.38 691 PHE A N 1
ATOM 5551 C CA . PHE A 1 691 ? 62.127 -20.505 -68.381 1.00 89.38 691 PHE A CA 1
ATOM 5552 C C . PHE A 1 691 ? 62.554 -19.424 -67.370 1.00 89.38 691 PHE A C 1
ATOM 5554 O O . PHE A 1 691 ? 62.138 -19.465 -66.216 1.00 89.38 691 PHE A O 1
ATOM 5561 N N . ILE A 1 692 ? 63.314 -18.406 -67.801 1.00 88.81 692 ILE A N 1
ATOM 5562 C CA . ILE A 1 692 ? 63.667 -17.258 -66.942 1.00 88.81 692 ILE A CA 1
ATOM 5563 C C . ILE A 1 692 ? 62.412 -16.494 -66.503 1.00 88.81 692 ILE A C 1
ATOM 5565 O O . ILE A 1 692 ? 62.290 -16.138 -65.334 1.00 88.81 692 ILE A O 1
ATOM 5569 N N . THR A 1 693 ? 61.462 -16.265 -67.413 1.00 90.62 693 THR A N 1
ATOM 5570 C CA . THR A 1 693 ? 60.200 -15.595 -67.075 1.00 90.62 693 THR A CA 1
ATOM 5571 C C . THR A 1 693 ? 59.363 -16.425 -66.096 1.00 90.62 693 THR A C 1
ATOM 5573 O O . THR A 1 693 ? 58.833 -15.866 -65.143 1.00 90.62 693 THR A O 1
ATOM 5576 N N . ALA A 1 694 ? 59.306 -17.750 -66.263 1.00 90.31 694 ALA A N 1
ATOM 5577 C CA . ALA A 1 694 ? 58.610 -18.658 -65.352 1.00 90.31 694 ALA A CA 1
ATOM 5578 C C . ALA A 1 694 ? 59.219 -18.657 -63.939 1.00 90.31 694 ALA A C 1
ATOM 5580 O O . ALA A 1 694 ? 58.469 -18.626 -62.968 1.00 90.31 694 ALA A O 1
ATOM 5581 N N . ILE A 1 695 ? 60.552 -18.606 -63.808 1.00 93.25 695 ILE A N 1
ATOM 5582 C CA . ILE A 1 695 ? 61.219 -18.462 -62.502 1.00 93.25 695 ILE A CA 1
ATOM 5583 C C . ILE A 1 695 ? 60.793 -17.154 -61.822 1.00 93.25 695 ILE A C 1
ATOM 5585 O O . ILE A 1 695 ? 60.353 -17.184 -60.675 1.00 93.25 695 ILE A O 1
ATOM 5589 N N . LEU A 1 696 ? 60.849 -16.021 -62.531 1.00 93.12 696 LEU A N 1
ATOM 5590 C CA . LEU A 1 696 ? 60.436 -14.721 -61.981 1.00 93.12 696 LEU A CA 1
ATOM 5591 C C . LEU A 1 696 ? 58.951 -14.709 -61.570 1.00 93.12 696 LEU A C 1
ATOM 5593 O O . LEU A 1 696 ? 58.611 -14.175 -60.521 1.00 93.12 696 LEU A O 1
ATOM 5597 N N . VAL A 1 697 ? 58.069 -15.350 -62.344 1.00 94.38 697 VAL A N 1
ATOM 5598 C CA . VAL A 1 697 ? 56.646 -15.491 -61.984 1.00 94.38 697 VAL A CA 1
ATOM 5599 C C . VAL A 1 697 ? 56.441 -16.451 -60.802 1.00 94.38 697 VAL A C 1
ATOM 5601 O O . VAL A 1 697 ? 55.577 -16.203 -59.967 1.00 94.38 697 VAL A O 1
ATOM 5604 N N . SER A 1 698 ? 57.240 -17.514 -60.663 1.00 93.19 698 SER A N 1
ATOM 5605 C CA . SER A 1 698 ? 57.087 -18.465 -59.548 1.00 93.19 698 SER A CA 1
ATOM 5606 C C . SER A 1 698 ? 57.389 -17.860 -58.173 1.00 93.19 698 SER A C 1
ATOM 5608 O O . SER A 1 698 ? 56.757 -18.257 -57.196 1.00 93.19 698 SER A O 1
ATOM 5610 N N . VAL A 1 699 ? 58.276 -16.858 -58.093 1.00 94.12 699 VAL A N 1
ATOM 5611 C CA . VAL A 1 699 ? 58.552 -16.126 -56.842 1.00 94.12 699 VAL A CA 1
ATOM 5612 C C . VAL A 1 699 ? 57.280 -15.446 -56.331 1.00 94.12 699 VAL A C 1
ATOM 5614 O O . VAL A 1 699 ? 56.924 -15.594 -55.166 1.00 94.12 699 VAL A O 1
ATOM 5617 N N . GLU A 1 700 ? 56.549 -14.776 -57.218 1.00 93.69 700 GLU A N 1
ATOM 5618 C CA . GLU A 1 700 ? 55.275 -14.113 -56.918 1.00 93.69 700 GLU A CA 1
ATOM 5619 C C . GLU A 1 700 ? 54.174 -15.094 -56.495 1.00 93.69 700 GLU A C 1
ATOM 5621 O O . GLU A 1 700 ? 53.396 -14.805 -55.587 1.00 93.69 700 GLU A O 1
ATOM 5626 N N . VAL A 1 701 ? 54.112 -16.275 -57.120 1.00 93.44 701 VAL A N 1
ATOM 5627 C CA . VAL A 1 701 ? 53.156 -17.324 -56.727 1.00 93.44 701 VAL A CA 1
ATOM 5628 C C . VAL A 1 701 ? 53.441 -17.808 -55.302 1.00 93.44 701 VAL A C 1
ATOM 5630 O O . VAL A 1 701 ? 52.505 -17.958 -54.520 1.00 93.44 701 VAL A O 1
ATOM 5633 N N . VAL A 1 702 ? 54.714 -17.988 -54.931 1.00 92.25 702 VAL A N 1
ATOM 5634 C CA . VAL A 1 702 ? 55.110 -18.371 -53.564 1.00 92.25 702 VAL A CA 1
ATOM 5635 C C . VAL A 1 702 ? 54.824 -17.249 -52.560 1.00 92.25 702 VAL A C 1
ATOM 5637 O O . VAL A 1 702 ? 54.269 -17.524 -51.498 1.00 92.25 702 VAL A O 1
ATOM 5640 N N . VAL A 1 703 ? 55.129 -15.989 -52.895 1.00 90.38 703 VAL A N 1
ATOM 5641 C CA . VAL A 1 703 ? 54.831 -14.823 -52.039 1.00 90.38 703 VAL A CA 1
ATOM 5642 C C . VAL A 1 703 ? 53.330 -14.715 -51.757 1.00 90.38 703 VAL A C 1
ATOM 5644 O O . VAL A 1 703 ? 52.936 -14.619 -50.594 1.00 90.38 703 VAL A O 1
ATOM 5647 N N . ASN A 1 704 ? 52.480 -14.803 -52.785 1.00 90.38 704 ASN A N 1
ATOM 5648 C CA . ASN A 1 704 ? 51.031 -14.739 -52.590 1.00 90.38 704 ASN A CA 1
ATOM 5649 C C . ASN A 1 704 ? 50.477 -15.975 -51.870 1.00 90.38 704 ASN A C 1
ATOM 5651 O O . ASN A 1 704 ? 49.587 -15.827 -51.038 1.00 90.38 704 ASN A O 1
ATOM 5655 N N . ALA A 1 705 ? 51.005 -17.178 -52.122 1.00 89.44 705 ALA A N 1
ATOM 5656 C CA . ALA A 1 705 ? 50.594 -18.377 -51.388 1.00 89.44 705 ALA A CA 1
ATOM 5657 C C . ALA A 1 705 ? 50.895 -18.254 -49.883 1.00 89.44 705 ALA A C 1
ATOM 5659 O O . ALA A 1 705 ? 50.018 -18.507 -49.060 1.00 89.44 705 ALA A O 1
ATOM 5660 N N . LEU A 1 706 ? 52.100 -17.802 -49.517 1.00 90.69 706 LEU A N 1
ATOM 5661 C CA . LEU A 1 706 ? 52.473 -17.539 -48.123 1.00 90.69 706 LEU A CA 1
ATOM 5662 C C . LEU A 1 706 ? 51.586 -16.454 -47.490 1.00 90.69 706 LEU A C 1
ATOM 5664 O O . LEU A 1 706 ? 51.125 -16.625 -46.362 1.00 90.69 706 LEU A O 1
ATOM 5668 N N . TRP A 1 707 ? 51.292 -15.374 -48.222 1.00 88.50 707 TRP A N 1
ATOM 5669 C CA . TRP A 1 707 ? 50.430 -14.296 -47.731 1.00 88.50 707 TRP A CA 1
ATOM 5670 C C . TRP A 1 707 ? 48.982 -14.752 -47.502 1.00 88.50 707 TRP A C 1
ATOM 5672 O O . TRP A 1 707 ? 48.429 -14.487 -46.437 1.00 88.50 707 TRP A O 1
ATOM 5682 N N . LEU A 1 708 ? 48.381 -15.490 -48.445 1.00 88.81 708 LEU A N 1
ATOM 5683 C CA . LEU A 1 708 ? 47.014 -16.014 -48.309 1.00 88.81 708 LEU A CA 1
ATOM 5684 C C . LEU A 1 708 ? 46.889 -17.117 -47.241 1.00 88.81 708 LEU A C 1
ATOM 5686 O O . LEU A 1 708 ? 45.794 -17.309 -46.718 1.00 88.81 708 LEU A O 1
ATOM 5690 N N . MET A 1 709 ? 47.974 -17.826 -46.904 1.00 89.06 709 MET A N 1
ATOM 5691 C CA . MET A 1 709 ? 47.991 -18.770 -45.776 1.00 89.06 709 MET A CA 1
ATOM 5692 C C . MET A 1 709 ? 48.116 -18.071 -44.415 1.00 89.06 709 MET A C 1
ATOM 5694 O O . MET A 1 709 ? 47.530 -18.544 -43.445 1.00 89.06 709 MET A O 1
ATOM 5698 N N . HIS A 1 710 ? 48.864 -16.965 -44.325 1.00 88.94 710 HIS A N 1
ATOM 5699 C CA . HIS A 1 710 ? 49.032 -16.217 -43.073 1.00 88.94 710 HIS A CA 1
ATOM 5700 C C . HIS A 1 710 ? 47.822 -15.321 -42.757 1.00 88.94 710 HIS A C 1
ATOM 5702 O O . HIS A 1 710 ? 47.293 -15.362 -41.650 1.00 88.94 710 HIS A O 1
ATOM 5708 N N . ASP A 1 711 ? 47.351 -14.557 -43.748 1.00 85.19 711 ASP A N 1
ATOM 5709 C CA . ASP A 1 711 ? 46.155 -13.716 -43.674 1.00 85.19 711 ASP A CA 1
ATOM 5710 C C . ASP A 1 711 ? 45.045 -14.324 -44.561 1.00 85.19 711 ASP A C 1
ATOM 5712 O O . ASP A 1 711 ? 44.894 -13.903 -45.713 1.00 85.19 711 ASP A O 1
ATOM 5716 N N . PRO A 1 712 ? 44.232 -15.287 -44.088 1.00 87.31 712 PRO A N 1
ATOM 5717 C CA . PRO A 1 712 ? 43.195 -15.901 -44.917 1.00 87.31 712 PRO A CA 1
ATOM 5718 C C . PRO A 1 712 ? 42.152 -14.873 -45.410 1.00 87.31 712 PRO A C 1
ATOM 5720 O O . PRO A 1 712 ? 41.681 -14.036 -44.628 1.00 87.31 712 PRO A O 1
ATOM 5723 N N . PRO A 1 713 ? 41.756 -14.907 -46.699 1.00 86.88 713 PRO A N 1
ATOM 5724 C CA . PRO A 1 713 ? 40.816 -13.946 -47.264 1.00 86.88 713 PRO A CA 1
ATOM 5725 C C . PRO A 1 713 ? 39.390 -14.203 -46.760 1.00 86.88 713 PRO A C 1
ATOM 5727 O O . PRO A 1 713 ? 38.727 -15.155 -47.170 1.00 86.88 713 PRO A O 1
ATOM 5730 N N . LYS A 1 714 ? 38.897 -13.311 -45.900 1.00 87.94 714 LYS A N 1
ATOM 5731 C CA . LYS A 1 714 ? 37.518 -13.305 -45.392 1.00 87.94 714 LYS A CA 1
ATOM 5732 C C . LYS A 1 714 ? 36.856 -11.936 -45.604 1.00 87.94 714 LYS A C 1
ATOM 5734 O O . LYS A 1 714 ? 37.557 -10.921 -45.543 1.00 87.94 714 LYS A O 1
ATOM 5739 N N . PRO A 1 715 ? 35.536 -11.878 -45.843 1.00 89.12 715 PRO A N 1
ATOM 5740 C CA . PRO A 1 715 ? 34.783 -10.637 -45.746 1.00 89.12 715 PRO A CA 1
ATOM 5741 C C . PRO A 1 715 ? 34.596 -10.257 -44.267 1.00 89.12 715 PRO A C 1
ATOM 5743 O O . PRO A 1 715 ? 34.510 -11.128 -43.399 1.00 89.12 715 PRO A O 1
ATOM 5746 N N . THR A 1 716 ? 34.546 -8.961 -43.975 1.00 87.56 716 THR A N 1
ATOM 5747 C CA . THR A 1 716 ? 34.366 -8.406 -42.625 1.00 87.56 716 THR A CA 1
ATOM 5748 C C . THR A 1 716 ? 33.561 -7.118 -42.692 1.00 87.56 716 THR A C 1
ATOM 5750 O O . THR A 1 716 ? 33.862 -6.257 -43.520 1.00 87.56 716 THR A O 1
ATOM 5753 N N . ASN A 1 717 ? 32.592 -6.959 -41.792 1.00 86.25 717 ASN A N 1
ATOM 5754 C CA . ASN A 1 717 ? 31.915 -5.681 -41.591 1.00 86.25 717 ASN A CA 1
ATOM 5755 C C . ASN A 1 717 ? 32.808 -4.743 -40.772 1.00 86.25 717 ASN A C 1
ATOM 5757 O O . ASN A 1 717 ? 33.428 -5.166 -39.794 1.00 86.25 717 ASN A O 1
ATOM 5761 N N . ILE A 1 718 ? 32.846 -3.475 -41.170 1.00 85.62 718 ILE A N 1
ATOM 5762 C CA . ILE A 1 718 ? 33.324 -2.358 -40.353 1.00 85.62 718 ILE A CA 1
ATOM 5763 C C . ILE A 1 718 ? 32.157 -1.405 -40.085 1.00 85.62 718 ILE A C 1
ATOM 5765 O O . ILE A 1 718 ? 31.204 -1.358 -40.863 1.00 85.62 718 ILE A O 1
ATOM 5769 N N . TYR A 1 719 ? 32.259 -0.622 -39.013 1.00 86.94 719 TYR A N 1
ATOM 5770 C CA . TYR A 1 719 ? 31.230 0.328 -38.588 1.00 86.94 719 TYR A CA 1
ATOM 5771 C C . TYR A 1 719 ? 31.843 1.739 -38.529 1.00 86.94 719 TYR A C 1
ATOM 5773 O O . TYR A 1 719 ? 32.440 2.091 -37.511 1.00 86.94 719 TYR A O 1
ATOM 5781 N N . PRO A 1 720 ? 31.807 2.525 -39.629 1.00 81.31 720 PRO A N 1
ATOM 5782 C CA . PRO A 1 720 ? 32.351 3.891 -39.656 1.00 81.31 720 PRO A CA 1
ATOM 5783 C C . PRO A 1 720 ? 31.585 4.846 -38.731 1.00 81.31 720 PRO A C 1
ATOM 5785 O O . PRO A 1 720 ? 32.163 5.766 -38.158 1.00 81.31 720 PRO A O 1
ATOM 5788 N N . THR A 1 721 ? 30.290 4.587 -38.573 1.00 82.31 721 THR A N 1
ATOM 5789 C CA . THR A 1 721 ? 29.361 5.226 -37.639 1.00 82.31 721 THR A CA 1
ATOM 5790 C C . THR A 1 721 ? 28.611 4.127 -36.876 1.00 82.31 721 THR A C 1
ATOM 5792 O O . THR A 1 721 ? 28.702 2.949 -37.230 1.00 82.31 721 THR A O 1
ATOM 5795 N N . ARG A 1 722 ? 27.846 4.471 -35.828 1.00 82.56 722 ARG A N 1
ATOM 5796 C CA . ARG A 1 722 ? 27.022 3.479 -35.101 1.00 82.56 722 ARG A CA 1
ATOM 5797 C C . ARG A 1 722 ? 25.784 3.024 -35.896 1.00 82.56 722 ARG A C 1
ATOM 5799 O O . ARG A 1 722 ? 25.094 2.120 -35.439 1.00 82.56 722 ARG A O 1
ATOM 5806 N N . GLU A 1 723 ? 25.514 3.642 -37.049 1.00 84.62 723 GLU A N 1
ATOM 5807 C CA . GLU A 1 723 ? 24.312 3.441 -37.874 1.00 84.62 723 GLU A CA 1
ATOM 5808 C C . GLU A 1 723 ? 24.609 2.782 -39.237 1.00 84.62 723 GLU A C 1
ATOM 5810 O O . GLU A 1 723 ? 23.695 2.286 -39.892 1.00 84.62 723 GLU A O 1
ATOM 5815 N N . GLU A 1 724 ? 25.879 2.703 -39.652 1.00 83.38 724 GLU A N 1
ATOM 5816 C CA . GLU A 1 724 ? 26.304 2.098 -40.920 1.00 83.38 724 GLU A CA 1
ATOM 5817 C C . GLU A 1 724 ? 27.120 0.817 -40.705 1.00 83.38 724 GLU A C 1
ATOM 5819 O O . GLU A 1 724 ? 28.106 0.805 -39.970 1.00 83.38 724 GLU A O 1
ATOM 5824 N N . SER A 1 725 ? 26.781 -0.249 -41.435 1.00 87.06 725 SER A N 1
ATOM 5825 C CA . SER A 1 725 ? 27.597 -1.464 -41.537 1.00 87.06 725 SER A CA 1
ATOM 5826 C C . SER A 1 725 ? 28.142 -1.594 -42.953 1.00 87.06 725 SER A C 1
ATOM 5828 O O . SER A 1 725 ? 27.380 -1.863 -43.881 1.00 87.06 725 SER A O 1
ATOM 5830 N N . VAL A 1 726 ? 29.454 -1.437 -43.138 1.00 87.56 726 VAL A N 1
ATOM 5831 C CA . VAL A 1 726 ? 30.102 -1.524 -44.457 1.00 87.56 726 VAL A CA 1
ATOM 5832 C C . VAL A 1 726 ? 30.856 -2.844 -44.588 1.00 87.56 726 VAL A C 1
ATOM 5834 O O . VAL A 1 726 ? 31.813 -3.105 -43.859 1.00 87.56 726 VAL A O 1
ATOM 5837 N N . LEU A 1 727 ? 30.442 -3.671 -45.545 1.00 88.25 727 LEU A N 1
ATOM 5838 C CA . LEU A 1 727 ? 31.055 -4.963 -45.845 1.00 88.25 727 LEU A CA 1
ATOM 5839 C C . LEU A 1 727 ? 32.297 -4.760 -46.727 1.00 88.25 727 LEU A C 1
ATOM 5841 O O . LEU A 1 727 ? 32.186 -4.312 -47.870 1.00 88.25 727 LEU A O 1
ATOM 5845 N N . ILE A 1 728 ? 33.476 -5.129 -46.220 1.00 87.81 728 ILE A N 1
ATOM 5846 C CA . ILE A 1 728 ? 34.755 -5.052 -46.945 1.00 87.81 728 ILE A CA 1
ATOM 5847 C C . ILE A 1 728 ? 35.478 -6.404 -46.974 1.00 87.81 728 ILE A C 1
ATOM 5849 O O . ILE A 1 728 ? 35.148 -7.330 -46.235 1.00 87.81 728 ILE A O 1
ATOM 5853 N N . CYS A 1 729 ? 36.511 -6.520 -47.809 1.00 87.88 729 CYS A N 1
ATOM 5854 C CA . CYS A 1 729 ? 37.508 -7.573 -47.639 1.00 87.88 729 CYS A CA 1
ATOM 5855 C C . CYS A 1 729 ? 38.389 -7.246 -46.431 1.00 87.88 729 CYS A C 1
ATOM 5857 O O . CYS A 1 729 ? 38.882 -6.124 -46.320 1.00 87.88 729 CYS A O 1
ATOM 5859 N N . ALA A 1 730 ? 38.653 -8.220 -45.559 1.00 84.25 730 ALA A N 1
ATOM 5860 C CA . ALA A 1 730 ? 39.534 -8.005 -44.417 1.00 84.25 730 ALA A CA 1
ATOM 5861 C C . ALA A 1 730 ? 40.878 -7.404 -44.861 1.00 84.25 730 ALA A C 1
ATOM 5863 O O . ALA A 1 730 ? 41.496 -7.878 -45.825 1.00 84.25 730 ALA A O 1
ATOM 5864 N N . ARG A 1 731 ? 41.350 -6.388 -44.131 1.00 80.56 731 ARG A N 1
ATOM 5865 C CA . ARG A 1 731 ? 42.621 -5.693 -44.373 1.00 80.56 731 ARG A CA 1
ATOM 5866 C C . ARG A 1 731 ? 42.682 -4.812 -45.634 1.00 80.56 731 ARG A C 1
ATOM 5868 O O . ARG A 1 731 ? 43.757 -4.290 -45.905 1.00 80.56 731 ARG A O 1
ATOM 5875 N N . SER A 1 732 ? 41.593 -4.611 -46.394 1.00 77.75 732 SER A N 1
ATOM 5876 C CA . SER A 1 732 ? 41.577 -3.641 -47.517 1.00 77.75 732 SER A CA 1
ATOM 5877 C C . SER A 1 732 ? 41.560 -2.176 -47.066 1.00 77.75 732 SER A C 1
ATOM 5879 O O . SER A 1 732 ? 41.849 -1.276 -47.849 1.00 77.75 732 SER A O 1
ATOM 5881 N N . ASP A 1 733 ? 41.227 -1.958 -45.798 1.00 71.44 733 ASP A N 1
ATOM 5882 C CA . ASP A 1 733 ? 41.312 -0.707 -45.053 1.00 71.44 733 ASP A CA 1
ATOM 5883 C C . ASP A 1 733 ? 42.763 -0.289 -44.731 1.00 71.44 733 ASP A C 1
ATOM 5885 O O . ASP A 1 733 ? 43.022 0.883 -44.453 1.00 71.44 733 ASP A O 1
ATOM 5889 N N . ASP A 1 734 ? 43.731 -1.205 -44.815 1.00 78.12 734 ASP A N 1
ATOM 5890 C CA . ASP A 1 734 ? 45.102 -0.994 -44.346 1.00 78.12 734 ASP A CA 1
ATOM 5891 C C . ASP A 1 734 ? 46.149 -0.990 -45.475 1.00 78.12 734 ASP A C 1
ATOM 5893 O O . ASP A 1 734 ? 46.009 -1.648 -46.506 1.00 78.12 734 ASP A O 1
ATOM 5897 N N . HIS A 1 735 ? 47.274 -0.307 -45.243 1.00 73.31 735 HIS A N 1
ATOM 5898 C CA . HIS A 1 735 ? 48.422 -0.266 -46.157 1.00 73.31 735 HIS A CA 1
ATOM 5899 C C . HIS A 1 735 ? 48.978 -1.663 -46.499 1.00 73.31 735 HIS A C 1
ATOM 5901 O O . HIS A 1 735 ? 49.501 -1.869 -47.596 1.00 73.31 735 HIS A O 1
ATOM 5907 N N . LYS A 1 736 ? 48.807 -2.650 -45.604 1.00 77.12 736 LYS A N 1
ATOM 5908 C CA . LYS A 1 736 ? 49.177 -4.058 -45.833 1.00 77.12 736 LYS A CA 1
ATOM 5909 C C . LYS A 1 736 ? 48.446 -4.711 -47.014 1.00 77.12 736 LYS A C 1
ATOM 5911 O O . LYS A 1 736 ? 48.932 -5.714 -47.527 1.00 77.12 736 LYS A O 1
ATOM 5916 N N . TYR A 1 737 ? 47.347 -4.140 -47.514 1.00 80.44 737 TYR A N 1
ATOM 5917 C CA . TYR A 1 737 ? 46.714 -4.605 -48.755 1.00 80.44 737 TYR A CA 1
ATOM 5918 C C . TYR A 1 737 ? 47.639 -4.501 -49.985 1.00 80.44 737 TYR A C 1
ATOM 5920 O O . TYR A 1 737 ? 47.448 -5.212 -50.968 1.00 80.44 737 TYR A O 1
ATOM 5928 N N . LEU A 1 738 ? 48.671 -3.649 -49.928 1.00 81.56 738 LEU A N 1
ATOM 5929 C CA . LEU A 1 738 ? 49.638 -3.443 -51.011 1.00 81.56 738 LEU A CA 1
ATOM 5930 C C . LEU A 1 738 ? 50.833 -4.421 -50.983 1.00 81.56 738 LEU A C 1
ATOM 5932 O O . LEU A 1 738 ? 51.717 -4.300 -51.829 1.00 81.56 738 LEU A O 1
ATOM 5936 N N . ILE A 1 739 ? 50.890 -5.388 -50.054 1.00 83.81 739 ILE A N 1
ATOM 5937 C CA . ILE A 1 739 ? 52.033 -6.320 -49.916 1.00 83.81 739 ILE A CA 1
ATOM 5938 C C . ILE A 1 739 ? 52.311 -7.088 -51.221 1.00 83.81 739 ILE A C 1
ATOM 5940 O O . ILE A 1 739 ? 53.464 -7.163 -51.648 1.00 83.81 739 ILE A O 1
ATOM 5944 N N . GLY A 1 740 ? 51.267 -7.562 -51.910 1.00 84.25 740 GLY A N 1
ATOM 5945 C CA . GLY A 1 740 ? 51.390 -8.230 -53.214 1.00 84.25 740 GLY A CA 1
ATOM 5946 C C . GLY A 1 740 ? 51.959 -7.358 -54.347 1.00 84.25 740 GLY A C 1
ATOM 5947 O O . GLY A 1 740 ? 52.316 -7.881 -55.392 1.00 84.25 740 GLY A O 1
ATOM 5948 N N . LEU A 1 741 ? 52.094 -6.037 -54.173 1.00 88.00 741 LEU A N 1
ATOM 5949 C CA . LEU A 1 741 ? 52.693 -5.146 -55.179 1.00 88.00 741 LEU A CA 1
ATOM 5950 C C . LEU A 1 741 ? 54.203 -4.920 -54.988 1.00 88.00 741 LEU A C 1
ATOM 5952 O O . LEU A 1 741 ? 54.863 -4.404 -55.891 1.00 88.00 741 LEU A O 1
ATOM 5956 N N . VAL A 1 742 ? 54.790 -5.362 -53.869 1.00 90.38 742 VAL A N 1
ATOM 5957 C CA . VAL A 1 742 ? 56.208 -5.118 -53.542 1.00 90.38 742 VAL A CA 1
ATOM 5958 C C . VAL A 1 742 ? 57.166 -5.796 -54.532 1.00 90.38 742 VAL A C 1
ATOM 5960 O O . VAL A 1 742 ? 58.033 -5.129 -55.101 1.00 90.38 742 VAL A O 1
ATOM 5963 N N . TYR A 1 743 ? 57.019 -7.101 -54.788 1.00 92.75 743 TYR A N 1
ATOM 5964 C CA . TYR A 1 743 ? 57.861 -7.808 -55.764 1.00 92.75 743 TYR A CA 1
ATOM 5965 C C . TYR A 1 743 ? 57.635 -7.341 -57.222 1.00 92.75 743 TYR A C 1
ATOM 5967 O O . TYR A 1 743 ? 58.628 -7.089 -57.917 1.00 92.75 743 TYR A O 1
ATOM 5975 N N . PRO A 1 744 ? 56.392 -7.099 -57.689 1.00 91.06 744 PRO A N 1
ATOM 5976 C CA . PRO A 1 744 ? 56.168 -6.504 -59.003 1.00 91.06 744 PRO A CA 1
ATOM 5977 C C . PRO A 1 744 ? 56.806 -5.105 -59.161 1.00 91.06 744 PRO A C 1
ATOM 5979 O O . PRO A 1 744 ? 57.335 -4.793 -60.234 1.00 91.06 744 PRO A O 1
ATOM 5982 N N . PHE A 1 745 ? 56.868 -4.281 -58.104 1.00 91.62 745 PHE A N 1
ATOM 5983 C CA . PHE A 1 745 ? 57.635 -3.024 -58.119 1.00 91.62 745 PHE A CA 1
ATOM 5984 C C . PHE A 1 745 ? 59.155 -3.242 -58.167 1.00 91.62 745 PHE A C 1
ATOM 5986 O O . PHE A 1 745 ? 59.848 -2.518 -58.885 1.00 91.62 745 PHE A O 1
ATOM 5993 N N . VAL A 1 746 ? 59.696 -4.263 -57.497 1.00 92.81 746 VAL A N 1
ATOM 5994 C CA . VAL A 1 746 ? 61.116 -4.640 -57.634 1.00 92.81 746 VAL A CA 1
ATOM 5995 C C . VAL A 1 746 ? 61.444 -5.028 -59.086 1.00 92.81 746 VAL A C 1
ATOM 5997 O O . VAL A 1 746 ? 62.458 -4.579 -59.630 1.00 92.81 746 VAL A O 1
ATOM 6000 N N . LEU A 1 747 ? 60.562 -5.768 -59.770 1.00 92.06 747 LEU A N 1
ATOM 6001 C CA . LEU A 1 747 ? 60.703 -6.042 -61.208 1.00 92.06 747 LEU A CA 1
ATOM 6002 C C . LEU A 1 747 ? 60.617 -4.767 -62.066 1.00 92.06 747 LEU A C 1
ATOM 6004 O O . LEU A 1 747 ? 61.369 -4.638 -63.033 1.00 92.06 747 LEU A O 1
ATOM 6008 N N . MET A 1 748 ? 59.770 -3.798 -61.705 1.00 90.94 748 MET A N 1
ATOM 6009 C CA . MET A 1 748 ? 59.693 -2.485 -62.364 1.00 90.94 748 MET A CA 1
ATOM 6010 C C . MET A 1 748 ? 60.986 -1.663 -62.199 1.00 90.94 748 MET A C 1
ATOM 6012 O O . MET A 1 748 ? 61.459 -1.045 -63.159 1.00 90.94 748 MET A O 1
ATOM 6016 N N . CYS A 1 749 ? 61.634 -1.725 -61.035 1.00 91.00 749 CYS A N 1
ATOM 6017 C CA . CYS A 1 749 ? 62.959 -1.140 -60.817 1.00 91.00 749 CYS A CA 1
ATOM 6018 C C . CYS A 1 749 ? 64.036 -1.819 -61.681 1.00 91.00 749 CYS A C 1
ATOM 6020 O O . CYS A 1 749 ? 64.810 -1.131 -62.352 1.00 91.00 749 CYS A O 1
ATOM 6022 N N . PHE A 1 750 ? 64.052 -3.156 -61.768 1.00 90.44 750 PHE A N 1
ATOM 6023 C CA . PHE A 1 750 ? 64.965 -3.865 -62.676 1.00 90.44 750 PHE A CA 1
ATOM 6024 C C . PHE A 1 750 ? 64.702 -3.533 -64.153 1.00 90.44 750 PHE A C 1
ATOM 6026 O O . PHE A 1 750 ? 65.654 -3.261 -64.889 1.00 90.44 750 PHE A O 1
ATOM 6033 N N . CYS A 1 751 ? 63.437 -3.475 -64.585 1.00 89.00 751 CYS A N 1
ATOM 6034 C CA . CYS A 1 751 ? 63.047 -2.978 -65.908 1.00 89.00 751 CYS A CA 1
ATOM 6035 C C . CYS A 1 751 ? 63.611 -1.579 -66.172 1.00 89.00 751 CYS A C 1
ATOM 6037 O O . CYS A 1 751 ? 64.189 -1.354 -67.231 1.00 89.00 751 CYS A O 1
ATOM 6039 N N . THR A 1 752 ? 63.513 -0.666 -65.205 1.00 88.56 752 THR A N 1
ATOM 6040 C CA . THR A 1 752 ? 64.028 0.708 -65.309 1.00 88.56 752 THR A CA 1
ATOM 6041 C C . THR A 1 752 ? 65.552 0.737 -65.494 1.00 88.56 752 THR A C 1
ATOM 6043 O O . THR A 1 752 ? 66.056 1.427 -66.384 1.00 88.56 752 THR A O 1
ATOM 6046 N N . ILE A 1 753 ? 66.296 -0.079 -64.739 1.00 88.19 753 ILE A N 1
ATOM 6047 C CA . ILE A 1 753 ? 67.759 -0.211 -64.868 1.00 88.19 753 ILE A CA 1
ATOM 6048 C C . ILE A 1 753 ? 68.151 -0.765 -66.251 1.00 88.19 753 ILE A C 1
ATOM 6050 O O . ILE A 1 753 ? 69.087 -0.259 -66.880 1.00 88.19 753 ILE A O 1
ATOM 6054 N N . TYR A 1 754 ? 67.443 -1.781 -66.758 1.00 84.69 754 TYR A N 1
ATOM 6055 C CA . TYR A 1 754 ? 67.699 -2.318 -68.100 1.00 84.69 754 TYR A CA 1
ATOM 6056 C C . TYR A 1 754 ? 67.288 -1.338 -69.208 1.00 84.69 754 TYR A C 1
ATOM 6058 O O . TYR A 1 754 ? 68.065 -1.140 -70.139 1.00 84.69 754 TYR A O 1
ATOM 6066 N N . ALA A 1 755 ? 66.145 -0.663 -69.077 1.00 83.19 755 ALA A N 1
ATOM 6067 C CA . ALA A 1 755 ? 65.645 0.348 -70.010 1.00 83.19 755 ALA A CA 1
ATOM 6068 C C . ALA A 1 755 ? 66.594 1.552 -70.150 1.00 83.19 755 ALA A C 1
ATOM 6070 O O . ALA A 1 755 ? 66.770 2.081 -71.251 1.00 83.19 755 ALA A O 1
ATOM 6071 N N . PHE A 1 756 ? 67.256 1.955 -69.058 1.00 82.81 756 PHE A N 1
ATOM 6072 C CA . PHE A 1 756 ? 68.317 2.962 -69.090 1.00 82.81 756 PHE A CA 1
ATOM 6073 C C . PHE A 1 756 ? 69.575 2.449 -69.804 1.00 82.81 756 PHE A C 1
ATOM 6075 O O . PHE A 1 756 ? 70.174 3.186 -70.587 1.00 82.81 756 PHE A O 1
ATOM 6082 N N . LYS A 1 757 ? 69.966 1.181 -69.598 1.00 80.38 757 LYS A N 1
ATOM 6083 C CA . LYS A 1 757 ? 71.095 0.562 -70.320 1.00 80.38 757 LYS A CA 1
ATOM 6084 C C . LYS A 1 757 ? 70.814 0.401 -71.822 1.00 80.38 757 LYS A C 1
ATOM 6086 O O . LYS A 1 757 ? 71.725 0.597 -72.620 1.00 80.38 757 LYS A O 1
ATOM 6091 N N . THR A 1 758 ? 69.571 0.129 -72.227 1.00 74.62 758 THR A N 1
ATOM 6092 C CA . THR A 1 758 ? 69.170 0.022 -73.644 1.00 74.62 758 THR A CA 1
ATOM 6093 C C . THR A 1 758 ? 68.840 1.363 -74.312 1.00 74.62 758 THR A C 1
ATOM 6095 O O . THR A 1 758 ? 68.539 1.385 -75.502 1.00 74.62 758 THR A O 1
ATOM 6098 N N . ARG A 1 759 ? 68.931 2.507 -73.613 1.00 72.62 759 ARG A N 1
ATOM 6099 C CA . ARG A 1 759 ? 68.618 3.826 -74.210 1.00 72.62 759 ARG A CA 1
ATOM 6100 C C . ARG A 1 759 ? 69.626 4.314 -75.260 1.00 72.62 759 ARG A C 1
ATOM 6102 O O . ARG A 1 759 ? 69.344 5.287 -75.944 1.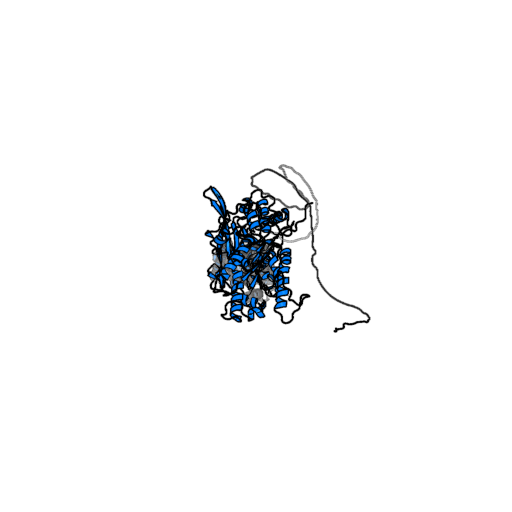00 72.62 759 ARG A O 1
ATOM 6109 N N . LYS A 1 760 ? 70.798 3.670 -75.359 1.00 66.94 760 LYS A N 1
ATOM 6110 C CA . LYS A 1 760 ? 71.862 3.970 -76.340 1.00 66.94 760 LYS A CA 1
ATOM 6111 C C . LYS A 1 760 ? 71.897 2.991 -77.531 1.00 66.94 760 LYS A C 1
ATOM 6113 O O . LYS A 1 760 ? 72.903 2.919 -78.229 1.00 66.94 760 LYS A O 1
ATOM 6118 N N . CYS A 1 761 ? 70.845 2.199 -77.749 1.00 65.19 761 CYS A N 1
ATOM 6119 C CA . CYS A 1 761 ? 70.743 1.357 -78.944 1.00 65.19 761 CYS A CA 1
ATOM 6120 C C . CYS A 1 761 ? 70.590 2.236 -80.207 1.00 65.19 761 CYS A C 1
ATOM 6122 O O . CYS A 1 761 ? 69.783 3.164 -80.170 1.00 65.19 761 CYS A O 1
ATOM 6124 N N . PRO A 1 762 ? 71.313 1.960 -81.311 1.00 58.78 762 PRO A N 1
ATOM 6125 C CA . PRO A 1 762 ? 71.223 2.752 -82.541 1.00 58.78 762 PRO A CA 1
ATOM 6126 C C . PRO A 1 762 ? 69.841 2.642 -83.211 1.00 58.78 762 PRO A C 1
ATOM 6128 O O . PRO A 1 762 ? 69.144 1.631 -83.068 1.00 58.78 762 PRO A O 1
ATOM 6131 N N . ASP A 1 763 ? 69.469 3.669 -83.983 1.00 52.72 763 ASP A N 1
ATOM 6132 C CA . ASP A 1 763 ? 68.088 3.977 -84.409 1.00 52.72 763 ASP A CA 1
ATOM 6133 C C . ASP A 1 763 ? 67.353 2.890 -85.215 1.00 52.72 763 ASP A C 1
ATOM 6135 O O . ASP A 1 763 ? 66.124 2.906 -85.317 1.00 52.72 763 ASP A O 1
ATOM 6139 N N . GLY A 1 764 ? 68.070 1.889 -85.732 1.00 54.97 764 GLY A N 1
ATOM 6140 C CA . GLY A 1 764 ? 67.459 0.722 -86.372 1.00 54.97 764 GLY A CA 1
ATOM 6141 C C . GLY A 1 764 ? 66.598 -0.137 -85.432 1.00 54.97 764 GLY A C 1
ATOM 6142 O O . GLY A 1 764 ? 65.739 -0.878 -85.910 1.00 54.97 764 GLY A O 1
ATOM 6143 N N . PHE A 1 765 ? 66.769 -0.039 -84.105 1.00 60.56 765 PHE A N 1
ATOM 6144 C CA . PHE A 1 765 ? 66.106 -0.918 -83.127 1.00 60.56 765 PHE A CA 1
ATOM 6145 C C . PHE A 1 765 ? 64.965 -0.252 -82.331 1.00 60.56 765 PHE A C 1
ATOM 6147 O O . PHE A 1 765 ? 64.900 -0.330 -81.103 1.00 60.56 765 PHE A O 1
ATOM 6154 N N . ASN A 1 766 ? 64.014 0.357 -83.050 1.00 67.50 766 ASN A N 1
ATOM 6155 C CA . ASN A 1 766 ? 62.851 1.086 -82.507 1.00 67.50 766 ASN A CA 1
ATOM 6156 C C . ASN A 1 766 ? 62.088 0.384 -81.357 1.00 67.50 766 ASN A C 1
ATOM 6158 O O . ASN A 1 766 ? 61.553 1.062 -80.482 1.00 67.50 766 ASN A O 1
ATOM 6162 N N . GLU A 1 767 ? 62.058 -0.955 -81.298 1.00 76.31 767 GLU A N 1
ATOM 6163 C CA . GLU A 1 767 ? 61.428 -1.701 -80.192 1.00 76.31 767 GLU A CA 1
ATOM 6164 C C . GLU A 1 767 ? 62.011 -1.351 -78.805 1.00 76.31 767 GLU A C 1
ATOM 6166 O O . GLU A 1 767 ? 61.261 -1.308 -77.828 1.00 76.31 767 GLU A O 1
ATOM 6171 N N . ALA A 1 768 ? 63.307 -1.031 -78.704 1.00 77.50 768 ALA A N 1
ATOM 6172 C CA . ALA A 1 768 ? 63.923 -0.633 -77.435 1.00 77.50 768 ALA A CA 1
ATOM 6173 C C . ALA A 1 768 ? 63.353 0.698 -76.905 1.00 77.50 768 ALA A C 1
ATOM 6175 O O . ALA A 1 768 ? 63.068 0.816 -75.714 1.00 77.50 768 ALA A O 1
ATOM 6176 N N . ARG A 1 769 ? 63.108 1.673 -77.794 1.00 81.38 769 ARG A N 1
ATOM 6177 C CA . ARG A 1 769 ? 62.531 2.983 -77.444 1.00 81.38 769 ARG A CA 1
ATOM 6178 C 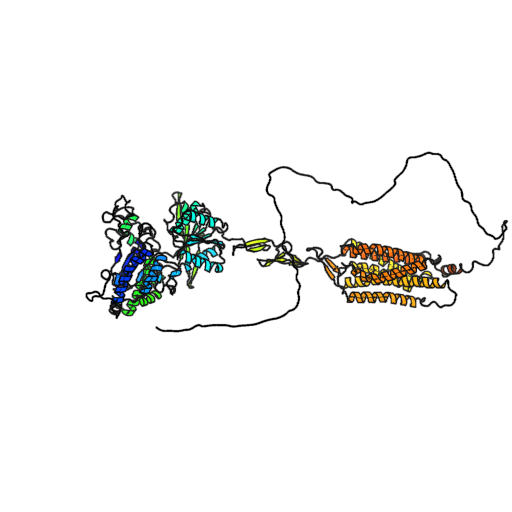C . ARG A 1 769 ? 61.113 2.845 -76.887 1.00 81.38 769 ARG A C 1
ATOM 6180 O O . ARG A 1 769 ? 60.800 3.467 -75.874 1.00 81.38 769 ARG A O 1
ATOM 6187 N N . TYR A 1 770 ? 60.285 1.996 -77.500 1.00 85.69 770 TYR A N 1
ATOM 6188 C CA . TYR A 1 770 ? 58.931 1.717 -77.013 1.00 85.69 770 TYR A CA 1
ATOM 6189 C C . TYR A 1 770 ? 58.931 1.019 -75.645 1.00 85.69 770 TYR A C 1
ATOM 6191 O O . TYR A 1 770 ? 58.144 1.396 -74.779 1.00 85.69 770 TYR A O 1
ATOM 6199 N N . LEU A 1 771 ? 59.838 0.062 -75.407 1.00 86.75 771 LEU A N 1
ATOM 6200 C CA . LEU A 1 771 ? 59.994 -0.591 -74.097 1.00 86.75 771 LEU A CA 1
ATOM 6201 C C . LEU A 1 771 ? 60.391 0.411 -72.999 1.00 86.75 771 LEU A C 1
ATOM 6203 O O . LEU A 1 771 ? 59.755 0.443 -71.946 1.00 86.75 771 LEU A O 1
ATOM 6207 N N . THR A 1 772 ? 61.379 1.272 -73.263 1.00 84.94 772 THR A N 1
ATOM 6208 C CA . THR A 1 772 ? 61.810 2.313 -72.315 1.00 84.94 772 THR A CA 1
ATOM 6209 C C . THR A 1 772 ? 60.701 3.335 -72.032 1.00 84.94 772 THR A C 1
ATOM 6211 O O . THR A 1 772 ? 60.476 3.666 -70.869 1.00 84.94 772 THR A O 1
ATOM 6214 N N . PHE A 1 773 ? 59.965 3.787 -73.055 1.00 87.62 773 PHE A N 1
ATOM 6215 C CA . PHE A 1 773 ? 58.836 4.712 -72.884 1.00 87.62 773 PHE A CA 1
ATOM 6216 C C . PHE A 1 773 ? 57.708 4.096 -72.040 1.00 87.62 773 PHE A C 1
ATOM 6218 O O . PHE A 1 773 ? 57.319 4.679 -71.032 1.00 87.62 773 PHE A O 1
ATOM 6225 N N . THR A 1 774 ? 57.265 2.878 -72.383 1.00 89.75 774 THR A N 1
ATOM 6226 C CA . THR A 1 774 ? 56.218 2.144 -71.638 1.00 89.75 774 THR A CA 1
ATOM 6227 C C . THR A 1 774 ? 56.561 2.021 -70.156 1.00 89.75 774 THR A C 1
ATOM 6229 O O . THR A 1 774 ? 55.706 2.233 -69.295 1.00 89.75 774 THR A O 1
ATOM 6232 N N . ASN A 1 775 ? 57.822 1.696 -69.852 1.00 88.25 775 ASN A N 1
ATOM 6233 C CA . ASN A 1 775 ? 58.286 1.569 -68.480 1.00 88.25 775 ASN A CA 1
ATOM 6234 C C . ASN A 1 775 ? 58.196 2.906 -67.727 1.00 88.25 775 ASN A C 1
ATOM 6236 O O . ASN A 1 775 ? 57.608 2.944 -66.652 1.00 88.25 775 ASN A O 1
ATOM 6240 N N . TYR A 1 776 ? 58.721 4.001 -68.290 1.00 89.38 776 TYR A N 1
ATOM 6241 C CA . TYR A 1 776 ? 58.688 5.309 -67.624 1.00 89.38 776 TYR A CA 1
ATOM 6242 C C . TYR A 1 776 ? 57.258 5.829 -67.410 1.00 89.38 776 TYR A C 1
ATOM 6244 O O . TYR A 1 776 ? 56.946 6.279 -66.309 1.00 89.38 776 TYR A O 1
ATOM 6252 N N . THR A 1 777 ? 56.372 5.721 -68.407 1.00 91.00 777 THR A N 1
ATOM 6253 C CA . THR A 1 777 ? 54.963 6.127 -68.266 1.00 91.00 777 THR A CA 1
ATOM 6254 C C . THR A 1 777 ? 54.257 5.328 -67.169 1.00 91.00 777 THR A C 1
ATOM 6256 O O . THR A 1 777 ? 53.557 5.907 -66.340 1.00 91.00 777 THR A O 1
ATOM 6259 N N . THR A 1 778 ? 54.482 4.012 -67.106 1.00 89.88 778 THR A N 1
ATOM 6260 C CA . THR A 1 778 ? 53.867 3.164 -66.074 1.00 89.88 778 THR A CA 1
ATOM 6261 C C . THR A 1 778 ? 54.432 3.450 -64.673 1.00 89.88 778 THR A C 1
ATOM 6263 O O . THR A 1 778 ? 53.662 3.481 -63.714 1.00 89.88 778 THR A O 1
ATOM 6266 N N . CYS A 1 779 ? 55.730 3.759 -64.534 1.00 90.12 779 CYS A N 1
ATOM 6267 C CA . CYS A 1 779 ? 56.303 4.214 -63.258 1.00 90.12 779 CYS A CA 1
ATOM 6268 C C . CYS A 1 779 ? 55.619 5.491 -62.734 1.00 90.12 779 CYS A C 1
ATOM 6270 O O . CYS A 1 779 ? 55.304 5.566 -61.550 1.00 90.12 779 CYS A O 1
ATOM 6272 N N . VAL A 1 780 ? 55.355 6.478 -63.602 1.00 91.62 780 VAL A N 1
ATOM 6273 C CA . VAL A 1 780 ? 54.666 7.727 -63.218 1.00 91.62 780 VAL A CA 1
ATOM 6274 C C . VAL A 1 780 ? 53.236 7.452 -62.738 1.00 91.62 780 VAL A C 1
ATOM 6276 O O . VAL A 1 780 ? 52.824 8.000 -61.718 1.00 91.62 780 VAL A O 1
ATOM 6279 N N . ILE A 1 781 ? 52.505 6.560 -63.415 1.00 91.44 781 ILE A N 1
ATOM 6280 C CA . ILE A 1 781 ? 51.135 6.171 -63.033 1.00 91.44 781 ILE A CA 1
ATOM 6281 C C . ILE A 1 781 ? 51.095 5.559 -61.621 1.00 91.44 781 ILE A C 1
ATOM 6283 O O . ILE A 1 781 ? 50.253 5.943 -60.811 1.00 91.44 781 ILE A O 1
ATOM 6287 N N . TRP A 1 782 ? 52.027 4.660 -61.287 1.00 89.38 782 TRP A N 1
ATOM 6288 C CA . TRP A 1 782 ? 52.090 4.070 -59.942 1.00 89.38 782 TRP A CA 1
ATOM 6289 C C . TRP A 1 782 ? 52.536 5.055 -58.858 1.00 89.38 782 TRP A C 1
ATOM 6291 O O . TRP A 1 782 ? 51.982 5.032 -57.759 1.00 89.38 782 TRP A O 1
ATOM 6301 N N . LEU A 1 783 ? 53.486 5.948 -59.159 1.00 89.00 783 LEU A N 1
ATOM 6302 C CA . LEU A 1 783 ? 53.912 6.993 -58.220 1.00 89.00 783 LEU A CA 1
ATOM 6303 C C . LEU A 1 783 ? 52.773 7.969 -57.883 1.00 89.00 783 LEU A C 1
ATOM 6305 O O . LEU A 1 783 ? 52.678 8.407 -56.740 1.00 89.00 783 LEU A O 1
ATOM 6309 N N . ALA A 1 784 ? 51.881 8.262 -58.835 1.00 88.56 784 ALA A N 1
ATOM 6310 C CA . ALA A 1 784 ? 50.685 9.069 -58.589 1.00 88.56 784 ALA A CA 1
ATOM 6311 C C . ALA A 1 784 ? 49.610 8.332 -57.760 1.00 88.56 784 ALA A C 1
ATOM 6313 O O . ALA A 1 784 ? 48.867 8.962 -57.010 1.00 88.56 784 ALA A O 1
ATOM 6314 N N . PHE A 1 785 ? 49.525 7.002 -57.867 1.00 87.75 785 PHE A N 1
ATOM 6315 C CA . PHE A 1 785 ? 48.518 6.193 -57.171 1.00 87.75 785 PHE A CA 1
ATOM 6316 C C . PHE A 1 785 ? 48.816 5.945 -55.692 1.00 87.75 785 PHE A C 1
ATOM 6318 O O . PHE A 1 785 ? 47.885 5.957 -54.888 1.00 87.75 785 PHE A O 1
ATOM 6325 N N . LEU A 1 786 ? 50.078 5.705 -55.320 1.00 83.88 786 LEU A N 1
ATOM 6326 C CA . LEU A 1 786 ? 50.419 5.330 -53.941 1.00 83.88 786 LEU A CA 1
ATOM 6327 C C . LEU A 1 786 ? 49.926 6.362 -52.898 1.00 83.88 786 LEU A C 1
ATOM 6329 O O . LEU A 1 786 ? 49.319 5.933 -51.915 1.00 83.88 786 LEU A O 1
ATOM 6333 N N . PRO A 1 787 ? 50.050 7.692 -53.110 1.00 85.94 787 PRO A N 1
ATOM 6334 C CA . PRO A 1 787 ? 49.415 8.685 -52.243 1.00 85.94 787 PRO A CA 1
ATOM 6335 C C . PRO A 1 787 ? 47.882 8.591 -52.234 1.00 85.94 787 PRO A C 1
ATOM 6337 O O . PRO A 1 787 ? 47.279 8.601 -51.165 1.00 85.94 787 PRO A O 1
ATOM 6340 N N . LEU A 1 788 ? 47.240 8.451 -53.401 1.00 84.62 788 LEU A N 1
ATOM 6341 C CA . LEU A 1 788 ? 45.774 8.416 -53.523 1.00 84.62 788 LEU A CA 1
ATOM 6342 C C . LEU A 1 788 ? 45.149 7.214 -52.795 1.00 84.62 788 LEU A C 1
ATOM 6344 O O . LEU A 1 788 ? 44.116 7.362 -52.144 1.00 84.62 788 LEU A O 1
ATOM 6348 N N . PHE A 1 789 ? 45.778 6.037 -52.853 1.00 83.75 789 PHE A N 1
ATOM 6349 C CA . PHE A 1 789 ? 45.295 4.843 -52.149 1.00 83.75 789 PHE A CA 1
ATOM 6350 C C . PHE A 1 789 ? 45.470 4.928 -50.623 1.00 83.75 789 PHE A C 1
ATOM 6352 O O . PHE A 1 789 ? 44.701 4.314 -49.880 1.00 83.75 789 PHE A O 1
ATOM 6359 N N . ILE A 1 790 ? 46.476 5.664 -50.144 1.00 83.25 790 ILE A N 1
ATOM 6360 C CA . ILE A 1 790 ? 46.763 5.820 -48.710 1.00 83.25 790 ILE A CA 1
ATOM 6361 C C . ILE A 1 790 ? 45.909 6.936 -48.090 1.00 83.25 790 ILE A C 1
ATOM 6363 O O . ILE A 1 790 ? 45.410 6.763 -46.984 1.00 83.25 790 ILE A O 1
ATOM 6367 N N . LEU A 1 791 ? 45.705 8.049 -48.802 1.00 82.94 791 LEU A N 1
ATOM 6368 C CA . LEU A 1 791 ? 44.954 9.215 -48.315 1.00 82.94 791 LEU A CA 1
ATOM 6369 C C . LEU A 1 791 ? 43.426 9.059 -48.414 1.00 82.94 791 LEU A C 1
ATOM 6371 O O . LEU A 1 791 ? 42.691 9.818 -47.785 1.00 82.94 791 LEU A O 1
ATOM 6375 N N . SER A 1 792 ? 42.925 8.109 -49.209 1.00 82.62 792 SER A N 1
ATOM 6376 C CA . SER A 1 792 ? 41.484 7.898 -49.369 1.00 82.62 792 SER A CA 1
ATOM 6377 C C . SER A 1 792 ? 40.875 7.175 -48.164 1.00 82.62 792 SER A C 1
ATOM 6379 O O . SER A 1 792 ? 41.158 6.004 -47.914 1.00 82.62 792 SER A O 1
ATOM 6381 N N . THR A 1 793 ? 39.984 7.862 -47.447 1.00 72.94 793 THR A N 1
ATOM 6382 C CA . THR A 1 793 ? 39.242 7.329 -46.291 1.00 72.94 793 THR A CA 1
ATOM 6383 C C . THR A 1 793 ? 38.105 6.376 -46.678 1.00 72.94 793 THR A C 1
ATOM 6385 O O . THR A 1 793 ? 37.683 5.560 -45.862 1.00 72.94 793 THR A O 1
ATOM 6388 N N . SER A 1 794 ? 37.607 6.441 -47.918 1.00 80.50 794 SER A N 1
ATOM 6389 C CA . SER A 1 794 ? 36.486 5.616 -48.383 1.00 80.50 794 SER A CA 1
ATOM 6390 C C . SER A 1 794 ? 36.962 4.356 -49.102 1.00 80.50 794 SER A C 1
ATOM 6392 O O . SER A 1 794 ? 37.563 4.418 -50.176 1.00 80.50 794 SER A O 1
ATOM 6394 N N . ASN A 1 795 ? 36.612 3.186 -48.562 1.00 79.56 795 ASN A N 1
ATOM 6395 C CA . ASN A 1 795 ? 36.940 1.892 -49.170 1.00 79.56 795 ASN A CA 1
ATOM 6396 C C . ASN A 1 795 ? 36.354 1.726 -50.587 1.00 79.56 795 ASN A C 1
ATOM 6398 O O . ASN A 1 795 ? 36.991 1.110 -51.442 1.00 79.56 795 ASN A O 1
ATOM 6402 N N . ALA A 1 796 ? 35.195 2.333 -50.872 1.00 79.06 796 ALA A N 1
ATOM 6403 C CA . ALA A 1 796 ? 34.613 2.346 -52.215 1.00 79.06 796 ALA A CA 1
ATOM 6404 C C . ALA A 1 796 ? 35.488 3.128 -53.212 1.00 79.06 796 ALA A C 1
ATOM 6406 O O . ALA A 1 796 ? 35.748 2.645 -54.314 1.00 79.06 796 ALA A O 1
ATOM 6407 N N . ILE A 1 797 ? 36.005 4.296 -52.807 1.00 82.44 797 ILE A N 1
ATOM 6408 C CA . ILE A 1 797 ? 36.931 5.086 -53.632 1.00 82.44 797 ILE A CA 1
ATOM 6409 C C . ILE A 1 797 ? 38.228 4.299 -53.855 1.00 82.44 797 ILE A C 1
ATOM 6411 O O . ILE A 1 797 ? 38.680 4.200 -54.990 1.00 82.44 797 ILE A O 1
ATOM 6415 N N . ARG A 1 798 ? 38.787 3.652 -52.825 1.00 84.75 798 ARG A N 1
ATOM 6416 C CA . ARG A 1 798 ? 40.018 2.844 -52.949 1.00 84.75 798 ARG A CA 1
ATOM 6417 C C . ARG A 1 798 ? 39.884 1.700 -53.961 1.00 84.75 798 ARG A C 1
ATOM 6419 O O . ARG A 1 798 ? 40.775 1.528 -54.793 1.00 84.75 798 ARG A O 1
ATOM 6426 N N . ALA A 1 799 ? 38.770 0.964 -53.938 1.00 85.56 799 ALA A N 1
ATOM 6427 C CA . ALA A 1 799 ? 38.481 -0.107 -54.898 1.00 85.56 799 ALA A CA 1
ATOM 6428 C C . ALA A 1 799 ? 38.332 0.419 -56.342 1.00 85.56 799 ALA A C 1
ATOM 6430 O O . ALA A 1 799 ? 38.887 -0.153 -57.287 1.00 85.56 799 ALA A O 1
ATOM 6431 N N . VAL A 1 800 ? 37.644 1.553 -56.515 1.00 86.38 800 VAL A N 1
ATOM 6432 C CA . VAL A 1 800 ? 37.501 2.250 -57.804 1.00 86.38 800 VAL A CA 1
ATOM 6433 C C . VAL A 1 800 ? 38.859 2.739 -58.326 1.00 86.38 800 VAL A C 1
ATOM 6435 O O . VAL A 1 800 ? 39.223 2.435 -59.461 1.00 86.38 800 VAL A O 1
ATOM 6438 N N . THR A 1 801 ? 39.636 3.455 -57.510 1.00 87.19 801 THR A N 1
ATOM 6439 C CA . THR A 1 801 ? 40.950 4.007 -57.879 1.00 87.19 801 THR A CA 1
ATOM 6440 C C . THR A 1 801 ? 41.941 2.907 -58.263 1.00 87.19 801 THR A C 1
ATOM 6442 O O . THR A 1 801 ? 42.662 3.057 -59.250 1.00 87.19 801 THR A O 1
ATOM 6445 N N . LEU A 1 802 ? 41.940 1.779 -57.542 1.00 88.12 802 LEU A N 1
ATOM 6446 C CA . LEU A 1 802 ? 42.746 0.604 -57.882 1.00 88.12 802 LEU A CA 1
ATOM 6447 C C . LEU A 1 802 ? 42.361 0.024 -59.253 1.00 88.12 802 LEU A C 1
ATOM 6449 O O . LEU A 1 802 ? 43.231 -0.191 -60.097 1.00 88.12 802 LEU A O 1
ATOM 6453 N N . SER A 1 803 ? 41.062 -0.164 -59.498 1.00 90.00 803 SER A N 1
ATOM 6454 C CA . SER A 1 803 ? 40.540 -0.683 -60.771 1.00 90.00 803 SER A CA 1
ATOM 6455 C C . SER A 1 803 ? 40.908 0.222 -61.955 1.00 90.00 803 SER A C 1
ATOM 6457 O O . SER A 1 803 ? 41.418 -0.242 -62.977 1.00 90.00 803 SER A O 1
ATOM 6459 N N . PHE A 1 804 ? 40.737 1.541 -61.806 1.00 89.81 804 PHE A N 1
ATOM 6460 C CA . PHE A 1 804 ? 41.094 2.506 -62.850 1.00 89.81 804 PHE A CA 1
ATOM 6461 C C . PHE A 1 804 ? 42.598 2.537 -63.157 1.00 89.81 804 PHE A C 1
ATOM 6463 O O . PHE A 1 804 ? 42.957 2.621 -64.336 1.00 89.81 804 PHE A O 1
ATOM 6470 N N . LEU A 1 805 ? 43.480 2.415 -62.154 1.00 90.50 805 LEU A N 1
ATOM 6471 C CA . LEU A 1 805 ? 44.920 2.308 -62.410 1.00 90.50 805 LEU A CA 1
ATOM 6472 C C . LEU A 1 805 ? 45.264 1.041 -63.202 1.00 90.50 805 LEU A C 1
ATOM 6474 O O . LEU A 1 805 ? 46.044 1.125 -64.152 1.00 90.50 805 LEU A O 1
ATOM 6478 N N . LEU A 1 806 ? 44.706 -0.117 -62.833 1.00 89.88 806 LEU A N 1
ATOM 6479 C CA . LEU A 1 806 ? 45.014 -1.385 -63.505 1.00 89.88 806 LEU A CA 1
ATOM 6480 C C . LEU A 1 806 ? 44.656 -1.300 -64.995 1.00 89.88 806 LEU A C 1
ATOM 6482 O O . LEU A 1 806 ? 45.491 -1.586 -65.858 1.00 89.88 806 LEU A O 1
ATOM 6486 N N . ASN A 1 807 ? 43.466 -0.772 -65.292 1.00 93.56 807 ASN A N 1
ATOM 6487 C CA . ASN A 1 807 ? 42.997 -0.550 -66.657 1.00 93.56 807 ASN A CA 1
ATOM 6488 C C . ASN A 1 807 ? 43.882 0.457 -67.429 1.00 93.56 807 ASN A C 1
ATOM 6490 O O . ASN A 1 807 ? 44.218 0.231 -68.596 1.00 93.56 807 ASN A O 1
ATOM 6494 N N . LEU A 1 808 ? 44.317 1.552 -66.790 1.00 92.94 808 LEU A N 1
ATOM 6495 C CA . LEU A 1 808 ? 45.212 2.545 -67.403 1.00 92.94 808 LEU A CA 1
ATOM 6496 C C . LEU A 1 808 ? 46.608 1.960 -67.693 1.00 92.94 808 LEU A C 1
ATOM 6498 O O . LEU A 1 808 ? 47.151 2.154 -68.781 1.00 92.94 808 LEU A O 1
ATOM 6502 N N . SER A 1 809 ? 47.165 1.193 -66.753 1.00 92.00 809 SER A N 1
ATOM 6503 C CA . SER A 1 809 ? 48.461 0.519 -66.885 1.00 92.00 809 SER A CA 1
ATOM 6504 C C . SER A 1 809 ? 48.466 -0.513 -68.021 1.00 92.00 809 SER A C 1
ATOM 6506 O O . SER A 1 809 ? 49.391 -0.532 -68.840 1.00 92.00 809 SER A O 1
ATOM 6508 N N . GLY A 1 810 ? 47.412 -1.331 -68.129 1.00 92.25 810 GLY A N 1
ATOM 6509 C CA . GLY A 1 810 ? 47.223 -2.257 -69.250 1.00 92.25 810 GLY A CA 1
ATOM 6510 C C . GLY A 1 810 ? 47.093 -1.529 -70.594 1.00 92.25 810 GLY A C 1
ATOM 6511 O O . GLY A 1 810 ? 47.705 -1.929 -71.587 1.00 92.25 810 GLY A O 1
ATOM 6512 N N . THR A 1 811 ? 46.376 -0.401 -70.615 1.00 93.94 811 THR A N 1
ATOM 6513 C CA . THR A 1 811 ? 46.189 0.438 -71.813 1.00 93.94 811 THR A CA 1
ATOM 6514 C C . THR A 1 811 ? 47.508 1.034 -72.319 1.00 93.94 811 THR A C 1
ATOM 6516 O O . THR A 1 811 ? 47.788 0.966 -73.518 1.00 93.94 811 THR A O 1
ATOM 6519 N N . VAL A 1 812 ? 48.367 1.547 -71.429 1.00 94.06 812 VAL A N 1
ATOM 6520 C CA . VAL A 1 812 ? 49.710 2.045 -71.791 1.00 94.06 812 VAL A CA 1
ATOM 6521 C C . VAL A 1 812 ? 50.565 0.932 -72.406 1.00 94.06 812 VAL A C 1
ATOM 6523 O O . VAL A 1 812 ? 51.193 1.136 -73.446 1.00 94.06 812 VAL A O 1
ATOM 6526 N N . GLN A 1 813 ? 50.543 -0.273 -71.830 1.00 92.31 813 GLN A N 1
ATOM 6527 C CA . GLN A 1 813 ? 51.290 -1.415 -72.366 1.00 92.31 813 GLN A CA 1
ATOM 6528 C C . GLN A 1 813 ? 50.794 -1.834 -73.762 1.00 92.31 813 GLN A C 1
ATOM 6530 O O . GLN A 1 813 ? 51.614 -2.080 -74.649 1.00 92.31 813 GLN A O 1
ATOM 6535 N N . ILE A 1 814 ? 49.477 -1.841 -74.003 1.00 93.38 814 ILE A N 1
ATOM 6536 C CA . ILE A 1 814 ? 48.890 -2.063 -75.337 1.00 93.38 814 ILE A CA 1
ATOM 6537 C C . ILE A 1 814 ? 49.377 -1.009 -76.335 1.00 93.38 814 ILE A C 1
ATOM 6539 O O . ILE A 1 814 ? 49.946 -1.349 -77.382 1.00 93.38 814 ILE A O 1
ATOM 6543 N N . PHE A 1 815 ? 49.149 0.267 -76.016 1.00 90.88 815 PHE A N 1
ATOM 6544 C CA . PHE A 1 815 ? 49.354 1.370 -76.947 1.00 90.88 815 PHE A CA 1
ATOM 6545 C C . PHE A 1 815 ? 50.830 1.536 -77.316 1.00 90.88 815 PHE A C 1
ATOM 6547 O O . PHE A 1 815 ? 51.164 1.759 -78.477 1.00 90.88 815 PHE A O 1
ATOM 6554 N N . CYS A 1 816 ? 51.735 1.356 -76.354 1.00 90.00 816 CYS A N 1
ATOM 6555 C CA . CYS A 1 816 ? 53.160 1.543 -76.584 1.00 90.00 816 CYS A CA 1
ATOM 6556 C C . CYS A 1 816 ? 53.856 0.299 -77.167 1.00 90.00 816 CYS A C 1
ATOM 6558 O O . CYS A 1 816 ? 54.738 0.451 -78.011 1.00 90.00 816 CYS A O 1
ATOM 6560 N N . LEU A 1 817 ? 53.487 -0.928 -76.765 1.00 88.25 817 LEU A N 1
ATOM 6561 C CA . LEU A 1 817 ? 54.234 -2.142 -77.147 1.00 88.25 817 LEU A CA 1
ATOM 6562 C C . LEU A 1 817 ? 53.629 -2.939 -78.306 1.00 88.25 817 LEU A C 1
ATOM 6564 O O . LEU A 1 817 ? 54.375 -3.674 -78.969 1.00 88.25 817 LEU A O 1
ATOM 6568 N N . PHE A 1 818 ? 52.317 -2.828 -78.543 1.00 90.19 818 PHE A N 1
ATOM 6569 C CA . PHE A 1 818 ? 51.587 -3.673 -79.495 1.00 90.19 818 PHE A CA 1
ATOM 6570 C C . PHE A 1 818 ? 51.000 -2.899 -80.675 1.00 90.19 818 PHE A C 1
ATOM 6572 O O . PHE A 1 818 ? 51.181 -3.343 -81.811 1.00 90.19 818 PHE A O 1
ATOM 6579 N N . VAL A 1 819 ? 50.377 -1.735 -80.454 1.00 88.38 819 VAL A N 1
ATOM 6580 C CA . VAL A 1 819 ? 49.768 -0.936 -81.540 1.00 88.38 819 VAL A CA 1
ATOM 6581 C C . VAL A 1 819 ? 50.754 -0.621 -82.684 1.00 88.38 819 VAL A C 1
ATOM 6583 O O . VAL A 1 819 ? 50.383 -0.871 -83.833 1.00 88.38 819 VAL A O 1
ATOM 6586 N N . PRO A 1 820 ? 52.027 -0.223 -82.452 1.00 85.12 820 PRO A N 1
ATOM 6587 C CA . PRO A 1 820 ? 52.989 -0.010 -83.540 1.00 85.12 820 PRO A CA 1
ATOM 6588 C C . PRO A 1 820 ? 53.249 -1.262 -84.395 1.00 85.12 820 PRO A C 1
ATOM 6590 O O . PRO A 1 820 ? 53.484 -1.159 -85.598 1.00 85.12 820 PRO A O 1
ATOM 6593 N N . LYS A 1 821 ? 53.182 -2.459 -83.797 1.00 85.19 821 LYS A N 1
ATOM 6594 C CA . LYS A 1 821 ? 53.421 -3.741 -84.485 1.00 85.19 821 LYS A CA 1
ATOM 6595 C C . LYS A 1 821 ? 52.192 -4.203 -85.257 1.00 85.19 821 LYS A C 1
ATOM 6597 O O . LYS A 1 821 ? 52.336 -4.648 -86.391 1.00 85.19 821 LYS A O 1
ATOM 6602 N N . VAL A 1 822 ? 51.001 -4.052 -84.674 1.00 86.50 822 VAL A N 1
ATOM 6603 C CA . VAL A 1 822 ? 49.717 -4.307 -85.349 1.00 86.50 822 VAL A CA 1
ATOM 6604 C C . VAL A 1 822 ? 49.557 -3.381 -86.553 1.00 86.50 822 VAL A C 1
ATOM 6606 O O . VAL A 1 822 ? 49.240 -3.851 -87.643 1.00 86.50 822 VAL A O 1
ATOM 6609 N N . TYR A 1 823 ? 49.869 -2.091 -86.394 1.00 85.44 823 TYR A N 1
ATOM 6610 C CA . TYR A 1 823 ? 49.812 -1.116 -87.481 1.00 85.44 823 TYR A CA 1
ATOM 6611 C C . TYR A 1 823 ? 50.742 -1.483 -88.649 1.00 85.44 823 TYR A C 1
ATOM 6613 O O . TYR A 1 823 ? 50.310 -1.477 -89.799 1.00 85.44 823 TYR A O 1
ATOM 6621 N N . ILE A 1 824 ? 51.996 -1.871 -88.377 1.00 80.38 824 ILE A N 1
ATOM 6622 C CA . ILE A 1 824 ? 52.923 -2.313 -89.434 1.00 80.38 824 ILE A CA 1
ATOM 6623 C C . ILE A 1 824 ? 52.458 -3.632 -90.075 1.00 80.38 824 ILE A C 1
ATOM 6625 O O . ILE A 1 824 ? 52.509 -3.755 -91.297 1.00 80.38 824 ILE A O 1
ATOM 6629 N N . ALA A 1 825 ? 51.979 -4.596 -89.280 1.00 80.75 825 ALA A N 1
ATOM 6630 C CA . ALA A 1 825 ? 51.540 -5.901 -89.776 1.00 80.75 825 ALA A CA 1
ATOM 6631 C C . ALA A 1 825 ? 50.296 -5.827 -90.681 1.00 80.75 825 ALA A C 1
ATOM 6633 O O . ALA A 1 825 ? 50.228 -6.574 -91.654 1.00 80.75 825 ALA A O 1
ATOM 6634 N N . LEU A 1 826 ? 49.346 -4.933 -90.378 1.00 82.25 826 LEU A N 1
ATOM 6635 C CA . LEU A 1 826 ? 48.112 -4.753 -91.152 1.00 82.25 826 LEU A CA 1
ATOM 6636 C C . LEU A 1 826 ? 48.268 -3.739 -92.296 1.00 82.25 826 LEU A C 1
ATOM 6638 O O . LEU A 1 826 ? 47.910 -4.039 -93.430 1.00 82.25 826 LEU A O 1
ATOM 6642 N N . PHE A 1 827 ? 48.809 -2.546 -92.019 1.00 81.44 827 PHE A N 1
ATOM 6643 C CA . PHE A 1 827 ? 48.739 -1.404 -92.942 1.00 81.44 827 PHE A CA 1
ATOM 6644 C C . PHE A 1 827 ? 50.037 -1.111 -93.704 1.00 81.44 827 PHE A C 1
ATOM 6646 O O . PHE A 1 827 ? 50.002 -0.337 -94.659 1.00 81.44 827 PHE A O 1
ATOM 6653 N N . LYS A 1 828 ? 51.190 -1.696 -93.328 1.00 75.62 828 LYS A N 1
ATOM 6654 C CA . LYS A 1 828 ? 52.453 -1.543 -94.088 1.00 75.62 828 LYS A CA 1
ATOM 6655 C C . LYS A 1 828 ? 53.198 -2.874 -94.333 1.00 75.62 828 LYS A C 1
ATOM 6657 O O . LYS A 1 828 ? 54.365 -2.988 -93.941 1.00 75.62 828 LYS A O 1
ATOM 6662 N N . PRO A 1 829 ? 52.592 -3.850 -95.054 1.00 67.75 829 PRO A N 1
ATOM 6663 C CA . PRO A 1 829 ? 53.227 -5.137 -95.371 1.00 67.75 829 PRO A CA 1
ATOM 6664 C C . PRO A 1 829 ? 54.595 -5.020 -96.059 1.00 67.75 829 PRO A C 1
ATOM 6666 O O . PRO A 1 829 ? 55.479 -5.833 -95.804 1.00 67.75 829 PRO A O 1
ATOM 6669 N N . SER A 1 830 ? 54.813 -3.976 -96.865 1.00 58.84 830 SER A N 1
ATOM 6670 C CA . SER A 1 830 ? 56.081 -3.713 -97.566 1.00 58.84 830 SER A CA 1
ATOM 6671 C C . SER A 1 830 ? 57.286 -3.469 -96.646 1.00 58.84 830 SER A C 1
ATOM 6673 O O . SER A 1 830 ? 58.423 -3.563 -97.098 1.00 58.84 830 SER A O 1
ATOM 6675 N N . LYS A 1 831 ? 57.077 -3.198 -95.347 1.00 60.03 831 LYS A N 1
ATOM 6676 C CA . LYS A 1 831 ? 58.164 -3.119 -94.353 1.00 60.03 831 LYS A CA 1
ATOM 6677 C C . LYS A 1 831 ? 58.457 -4.451 -93.646 1.00 60.03 831 LYS A C 1
ATOM 6679 O O . LYS A 1 831 ? 59.365 -4.495 -92.819 1.00 60.03 831 LYS A O 1
ATOM 6684 N N . ASN A 1 832 ? 57.730 -5.523 -93.963 1.00 58.94 832 ASN A N 1
ATOM 6685 C CA . ASN A 1 832 ? 57.702 -6.784 -93.215 1.00 58.94 832 ASN A CA 1
ATOM 6686 C C . ASN A 1 832 ? 58.479 -7.934 -93.901 1.00 58.94 832 ASN A C 1
ATOM 6688 O O . ASN A 1 832 ? 58.098 -9.098 -93.778 1.00 58.94 832 ASN A O 1
ATOM 6692 N N . THR A 1 833 ? 59.547 -7.627 -94.646 1.00 61.44 833 THR A N 1
ATOM 6693 C CA . THR A 1 833 ? 60.428 -8.633 -95.269 1.00 61.44 833 THR A CA 1
ATOM 6694 C C . THR A 1 833 ? 61.643 -8.950 -94.384 1.00 61.44 833 THR A C 1
ATOM 6696 O O . THR A 1 833 ? 61.816 -8.371 -93.309 1.00 61.44 833 THR A O 1
ATOM 6699 N N . LYS A 1 834 ? 62.489 -9.911 -94.786 1.00 54.28 834 LYS A N 1
ATOM 6700 C CA . LYS A 1 834 ? 63.754 -10.169 -94.071 1.00 54.28 834 LYS A CA 1
ATOM 6701 C C . LYS A 1 834 ? 64.794 -9.103 -94.409 1.00 54.28 834 LYS A C 1
ATOM 6703 O O . LYS A 1 834 ? 65.528 -8.665 -93.527 1.00 54.28 834 LYS A O 1
ATOM 6708 N N . GLU A 1 835 ? 64.822 -8.657 -95.661 1.00 50.16 835 GLU A N 1
ATOM 6709 C CA . GLU A 1 835 ? 65.769 -7.672 -96.179 1.00 50.16 835 GLU A CA 1
ATOM 6710 C C . GLU A 1 835 ? 65.568 -6.319 -95.490 1.00 50.16 835 GLU A C 1
ATOM 6712 O O . GLU A 1 835 ? 66.544 -5.722 -95.049 1.00 50.16 835 GLU A O 1
ATOM 6717 N N . SER A 1 836 ? 64.325 -5.857 -95.287 1.00 52.75 836 SER A N 1
ATOM 6718 C CA . SER A 1 836 ? 64.064 -4.575 -94.606 1.00 52.75 836 SER A CA 1
ATOM 6719 C C . SER A 1 836 ? 64.613 -4.537 -93.172 1.00 52.75 836 SER A C 1
ATOM 6721 O O . SER A 1 836 ? 65.085 -3.495 -92.717 1.00 52.75 836 SER A O 1
ATOM 6723 N N . ILE A 1 837 ? 64.586 -5.675 -92.470 1.00 53.03 837 ILE A N 1
ATOM 6724 C CA . ILE A 1 837 ? 65.065 -5.814 -91.088 1.00 53.03 837 ILE A CA 1
ATOM 6725 C C . ILE A 1 837 ? 66.588 -6.040 -91.043 1.00 53.03 837 ILE A C 1
ATOM 6727 O O . ILE A 1 837 ? 67.251 -5.547 -90.132 1.00 53.03 837 ILE A O 1
ATOM 6731 N N . MET A 1 838 ? 67.167 -6.752 -92.017 1.00 47.88 838 MET A N 1
ATOM 6732 C CA . MET A 1 838 ? 68.596 -7.104 -92.020 1.00 47.88 838 MET A CA 1
ATOM 6733 C C . MET A 1 838 ? 69.496 -6.088 -92.744 1.00 47.88 838 MET A C 1
ATOM 6735 O O . MET A 1 838 ? 70.625 -5.874 -92.307 1.00 47.88 838 MET A O 1
ATOM 6739 N N . CYS A 1 839 ? 69.018 -5.379 -93.773 1.00 44.28 839 CYS A N 1
ATOM 6740 C CA . CYS A 1 839 ? 69.795 -4.337 -94.464 1.00 44.28 839 CYS A CA 1
ATOM 6741 C C . CYS A 1 839 ? 70.169 -3.166 -93.542 1.00 44.28 839 CYS A C 1
ATOM 6743 O O . CYS A 1 839 ? 71.220 -2.550 -93.719 1.00 44.28 839 CYS A O 1
ATOM 6745 N N . HIS A 1 840 ? 69.366 -2.897 -92.507 1.00 45.19 840 HIS A N 1
ATOM 6746 C CA . HIS A 1 840 ? 69.703 -1.895 -91.493 1.00 45.19 840 HIS A CA 1
ATOM 6747 C C . HIS A 1 840 ? 70.906 -2.308 -90.621 1.00 45.19 840 HIS A C 1
ATOM 6749 O O . HIS A 1 840 ? 71.544 -1.450 -90.011 1.00 45.19 840 HIS A O 1
ATOM 6755 N N . HIS A 1 841 ? 71.226 -3.607 -90.578 1.00 44.91 841 HIS A N 1
ATOM 6756 C CA . HIS A 1 841 ? 72.237 -4.200 -89.703 1.00 44.91 841 HIS A CA 1
ATOM 6757 C C . HIS A 1 841 ? 73.646 -4.240 -90.325 1.00 44.91 841 HIS A C 1
ATOM 6759 O O . HIS A 1 841 ? 74.628 -4.265 -89.582 1.00 44.91 841 HIS A O 1
ATOM 6765 N N . ASN A 1 842 ? 73.755 -4.212 -91.662 1.00 39.19 842 ASN A N 1
ATOM 6766 C CA . ASN A 1 842 ? 75.038 -4.278 -92.381 1.00 39.19 842 ASN A CA 1
ATOM 6767 C C . ASN A 1 842 ? 75.647 -2.902 -92.716 1.00 39.19 842 ASN A C 1
ATOM 6769 O O . ASN A 1 842 ? 76.857 -2.812 -92.909 1.00 39.19 842 ASN A O 1
ATOM 6773 N N . ARG A 1 843 ? 74.858 -1.815 -92.742 1.00 39.16 843 ARG A N 1
ATOM 6774 C CA . ARG A 1 843 ? 75.343 -0.475 -93.148 1.00 39.16 843 ARG A CA 1
ATOM 6775 C C . ARG A 1 843 ? 76.429 0.137 -92.248 1.00 39.16 843 ARG A C 1
ATOM 6777 O O . ARG A 1 843 ? 77.068 1.093 -92.659 1.00 39.16 843 ARG A O 1
ATOM 6784 N N . ILE A 1 844 ? 76.655 -0.414 -91.054 1.00 46.47 844 ILE A N 1
ATOM 6785 C CA . ILE A 1 844 ? 77.651 0.079 -90.084 1.00 46.47 844 ILE A CA 1
ATOM 6786 C C . ILE A 1 844 ? 79.037 -0.572 -90.296 1.00 46.47 844 ILE A C 1
ATOM 6788 O O . ILE A 1 844 ? 80.036 -0.057 -89.808 1.00 46.47 844 ILE A O 1
ATOM 6792 N N . GLY A 1 845 ? 79.129 -1.680 -91.044 1.00 35.88 845 GLY A N 1
ATOM 6793 C CA . GLY A 1 845 ? 80.384 -2.424 -91.233 1.00 35.88 845 GLY A CA 1
ATOM 6794 C C . GLY A 1 845 ? 81.145 -2.145 -92.533 1.00 35.88 845 GLY A C 1
ATOM 6795 O O . GLY A 1 845 ? 82.221 -2.705 -92.714 1.00 35.88 845 GLY A O 1
ATOM 6796 N N . GLN A 1 846 ? 80.588 -1.357 -93.463 1.00 32.69 846 GLN A N 1
ATOM 6797 C CA . GLN A 1 846 ? 81.105 -1.294 -94.840 1.00 32.69 846 GLN A CA 1
ATOM 6798 C C . GLN A 1 846 ? 80.861 0.063 -95.534 1.00 32.69 846 GLN A C 1
ATOM 6800 O O . GLN A 1 846 ? 80.410 0.124 -96.673 1.00 32.69 846 GLN A O 1
ATOM 6805 N N . GLN A 1 847 ? 81.165 1.165 -94.835 1.00 30.78 847 GLN A N 1
ATOM 6806 C CA . GLN A 1 847 ? 81.248 2.523 -95.412 1.00 30.78 847 GLN A CA 1
ATOM 6807 C C . GLN A 1 847 ? 82.638 3.180 -95.253 1.00 30.78 847 GLN A C 1
ATOM 6809 O O . GLN A 1 847 ? 82.791 4.387 -95.413 1.00 30.78 847 GLN A O 1
ATOM 6814 N N . GLN A 1 848 ? 83.671 2.368 -95.013 1.00 34.06 848 GLN A N 1
ATOM 6815 C CA . GLN A 1 848 ? 85.077 2.719 -95.232 1.00 34.06 848 GLN A CA 1
ATOM 6816 C C . GLN A 1 848 ? 85.719 1.667 -96.145 1.00 34.06 848 GLN A C 1
ATOM 6818 O O . GLN A 1 848 ? 86.370 0.754 -95.655 1.00 34.06 848 GLN A O 1
ATOM 6823 N N . PHE A 1 849 ? 85.448 1.762 -97.451 1.00 28.25 849 PHE A N 1
ATOM 6824 C CA . PHE A 1 849 ? 86.333 1.483 -98.600 1.00 28.25 849 PHE A CA 1
ATOM 6825 C C . PHE A 1 849 ? 85.505 1.574 -99.904 1.00 28.25 849 PHE A C 1
ATOM 6827 O O . PHE A 1 849 ? 84.278 1.530 -99.861 1.00 28.25 849 PHE A O 1
ATOM 6834 N N . CYS A 1 850 ? 86.193 1.679 -101.045 1.00 25.12 850 CYS A N 1
ATOM 6835 C CA . CYS A 1 850 ? 85.657 1.709 -102.417 1.00 25.12 850 CYS A CA 1
ATOM 6836 C C . CYS A 1 850 ? 84.844 2.952 -102.857 1.00 25.12 850 CYS A C 1
ATOM 6838 O O . CYS A 1 850 ? 83.622 3.003 -102.780 1.00 25.12 850 CYS A O 1
ATOM 6840 N N . GLN A 1 851 ? 85.588 3.864 -103.496 1.00 26.56 851 GLN A N 1
ATOM 6841 C CA . GLN A 1 851 ? 85.280 4.451 -104.814 1.00 26.56 851 GLN A CA 1
ATOM 6842 C C . GLN A 1 851 ? 84.080 5.402 -104.972 1.00 26.56 851 GLN A C 1
ATOM 6844 O O . GLN A 1 851 ? 82.978 5.022 -105.360 1.00 26.56 851 GLN A O 1
ATOM 6849 N N . SER A 1 852 ? 84.407 6.695 -104.949 1.00 25.03 852 SER A N 1
ATOM 6850 C CA . SER A 1 852 ? 83.917 7.612 -105.984 1.00 25.03 852 SER A CA 1
ATOM 6851 C C . SER A 1 852 ? 84.615 7.307 -107.315 1.00 25.03 852 SER A C 1
ATOM 6853 O O . SER A 1 852 ? 85.832 7.465 -107.368 1.00 25.03 852 SER A O 1
ATOM 6855 N N . SER A 1 853 ? 83.880 6.962 -108.383 1.00 28.86 853 SER A N 1
ATOM 6856 C CA . SER A 1 853 ? 84.262 7.301 -109.775 1.00 28.86 853 SER A CA 1
ATOM 6857 C C . SER A 1 853 ? 83.220 6.882 -110.832 1.00 28.86 853 SER A C 1
ATOM 6859 O O . SER A 1 853 ? 83.401 5.882 -111.523 1.00 28.86 853 SER A O 1
ATOM 6861 N N . THR A 1 854 ? 82.189 7.704 -111.053 1.00 26.97 854 THR A N 1
ATOM 6862 C CA . THR A 1 854 ? 81.505 7.799 -112.363 1.00 26.97 854 THR A CA 1
ATOM 6863 C C . THR A 1 854 ? 81.219 9.263 -112.711 1.00 26.97 854 THR A C 1
ATOM 6865 O O . THR A 1 854 ? 80.278 9.845 -112.188 1.00 26.97 854 THR A O 1
ATOM 6868 N N . LEU A 1 855 ? 82.065 9.812 -113.592 1.00 29.31 855 LEU A N 1
ATOM 6869 C CA . LEU A 1 855 ? 81.894 10.972 -114.491 1.00 29.31 855 LEU A CA 1
ATOM 6870 C C . LEU A 1 855 ? 81.244 12.294 -114.004 1.00 29.31 855 LEU A C 1
ATOM 6872 O O . LEU A 1 855 ? 80.035 12.375 -113.830 1.00 29.31 855 LEU A O 1
ATOM 6876 N N . SER A 1 856 ? 82.035 13.383 -114.100 1.00 27.06 856 SER A N 1
ATOM 6877 C CA . SER A 1 856 ? 81.634 14.816 -114.207 1.00 27.06 856 SER A CA 1
ATOM 6878 C C . SER A 1 856 ? 80.877 15.439 -113.015 1.00 27.06 856 SER A C 1
ATOM 6880 O O . SER A 1 856 ? 80.120 14.765 -112.339 1.00 27.06 856 SER A O 1
ATOM 6882 N N . ARG A 1 857 ? 80.994 16.732 -112.674 1.00 27.00 857 ARG A N 1
ATOM 6883 C CA . ARG A 1 857 ? 81.845 17.894 -113.056 1.00 27.00 857 ARG A CA 1
ATOM 6884 C C . ARG A 1 857 ? 81.786 18.845 -111.826 1.00 27.00 857 ARG A C 1
ATOM 6886 O O . ARG A 1 857 ? 80.746 18.875 -111.182 1.00 27.00 857 ARG A O 1
ATOM 6893 N N . SER A 1 858 ? 82.776 19.650 -111.435 1.00 27.08 858 SER A N 1
ATOM 6894 C CA . SER A 1 858 ? 84.167 19.887 -111.874 1.00 27.08 858 SER A CA 1
ATOM 6895 C C . SER A 1 858 ? 84.943 20.609 -110.743 1.00 27.08 858 SER A C 1
ATOM 6897 O O . SER A 1 858 ? 84.385 20.797 -109.672 1.00 27.08 858 SER A O 1
ATOM 6899 N N . THR A 1 859 ? 86.180 21.070 -111.008 1.00 29.45 859 THR A N 1
ATOM 6900 C CA . THR A 1 859 ? 86.860 22.228 -110.355 1.00 29.45 859 THR A CA 1
ATOM 6901 C C . THR A 1 859 ? 86.866 22.326 -108.817 1.00 29.45 859 THR A C 1
ATOM 6903 O O . THR A 1 859 ? 85.860 22.703 -108.227 1.00 29.45 859 THR A O 1
ATOM 6906 N N . GLY A 1 860 ? 88.041 22.178 -108.180 1.00 27.88 860 GLY A N 1
ATOM 6907 C CA . GLY A 1 860 ? 88.240 22.659 -106.796 1.00 27.88 860 GLY A CA 1
ATOM 6908 C C . GLY A 1 860 ? 89.168 21.843 -105.887 1.00 27.88 860 GLY A C 1
ATOM 6909 O O . GLY A 1 860 ? 88.844 21.642 -104.723 1.00 27.88 860 GLY A O 1
ATOM 6910 N N . THR A 1 861 ? 90.300 21.341 -106.385 1.00 26.66 861 THR A N 1
ATOM 6911 C CA . THR A 1 861 ? 91.286 20.623 -105.552 1.00 26.66 861 THR A CA 1
ATOM 6912 C C . THR A 1 861 ? 92.004 21.565 -104.581 1.00 26.66 861 THR A C 1
ATOM 6914 O O . THR A 1 861 ? 92.530 22.578 -105.031 1.00 26.66 861 THR A O 1
ATOM 6917 N N . ILE A 1 862 ? 92.118 21.184 -103.302 1.00 30.25 862 ILE A N 1
ATOM 6918 C CA . ILE A 1 862 ? 93.371 21.099 -102.510 1.00 30.25 862 ILE A CA 1
ATOM 6919 C C . ILE A 1 862 ? 93.062 20.475 -101.134 1.00 30.25 862 ILE A C 1
ATOM 6921 O O . ILE A 1 862 ? 91.929 20.521 -100.657 1.00 30.25 862 ILE A O 1
ATOM 6925 N N . CYS A 1 863 ? 94.053 19.807 -100.538 1.00 24.55 863 CYS A N 1
ATOM 6926 C CA . CYS A 1 863 ? 93.893 18.928 -99.377 1.00 24.55 863 CYS A CA 1
ATOM 6927 C C . CYS A 1 863 ? 94.646 19.420 -98.125 1.00 24.55 863 CYS A C 1
ATOM 6929 O O . CYS A 1 863 ? 95.579 20.206 -98.224 1.00 24.55 863 CYS A O 1
ATOM 6931 N N . CYS A 1 864 ? 94.337 18.750 -97.007 1.00 24.48 864 CYS A N 1
ATOM 6932 C CA . CYS A 1 864 ? 95.242 18.395 -95.901 1.00 24.48 864 CYS A CA 1
ATOM 6933 C C . CYS A 1 864 ? 95.643 19.422 -94.819 1.00 24.48 864 CYS A C 1
ATOM 6935 O O . CYS A 1 864 ? 96.345 20.389 -95.072 1.00 24.48 864 CYS A O 1
ATOM 6937 N N . ASN A 1 865 ? 95.396 18.960 -93.582 1.00 23.70 865 ASN A N 1
ATOM 6938 C CA . ASN A 1 865 ? 96.302 18.925 -92.422 1.00 23.70 865 ASN A CA 1
ATOM 6939 C C . ASN A 1 865 ? 96.716 20.208 -91.679 1.00 23.70 865 ASN A C 1
ATOM 6941 O O . ASN A 1 865 ? 97.045 21.223 -92.271 1.00 23.70 865 ASN A O 1
ATOM 6945 N N . ALA A 1 866 ? 96.912 19.993 -90.365 1.00 25.27 866 ALA A N 1
ATOM 6946 C CA . ALA A 1 866 ? 97.816 20.725 -89.466 1.00 25.27 866 ALA A CA 1
ATOM 6947 C C . ALA A 1 866 ? 97.415 22.186 -89.114 1.00 25.27 866 ALA A C 1
ATOM 6949 O O . ALA A 1 866 ? 96.758 22.863 -89.889 1.00 25.27 866 ALA A O 1
ATOM 6950 N N . GLN A 1 867 ? 97.742 22.738 -87.936 1.00 22.50 867 GLN A N 1
ATOM 6951 C CA . GLN A 1 867 ? 98.266 22.151 -86.689 1.00 22.50 867 GLN A CA 1
ATOM 6952 C C . GLN A 1 867 ? 97.864 23.044 -85.480 1.00 22.50 867 GLN A C 1
ATOM 6954 O O . GLN A 1 867 ? 96.959 23.865 -85.579 1.00 22.50 867 GLN A O 1
ATOM 6959 N N . LEU A 1 868 ? 98.525 22.827 -84.337 1.00 23.78 868 LEU A N 1
ATOM 6960 C CA . LEU A 1 868 ? 98.839 23.772 -83.245 1.00 23.78 868 LEU A CA 1
ATOM 6961 C C . LEU A 1 868 ? 98.789 25.290 -83.610 1.00 23.78 868 LEU A C 1
ATOM 6963 O O . LEU A 1 868 ? 99.123 25.637 -84.735 1.00 23.78 868 LEU A O 1
ATOM 6967 N N . SER A 1 869 ? 98.530 26.256 -82.704 1.00 23.22 869 SER A N 1
ATOM 6968 C CA . SER A 1 869 ? 98.262 26.227 -81.241 1.00 23.22 869 SER A CA 1
ATOM 6969 C C . SER A 1 869 ? 98.099 27.645 -80.633 1.00 23.22 869 SER A C 1
ATOM 6971 O O . SER A 1 869 ? 98.696 28.566 -81.171 1.00 23.22 869 SER A O 1
ATOM 6973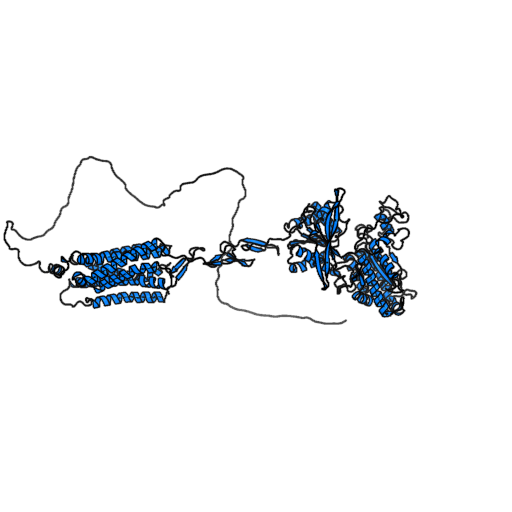 N N . VAL A 1 870 ? 97.521 27.737 -79.415 1.00 24.19 870 VAL A N 1
ATOM 6974 C CA . VAL A 1 870 ? 97.895 28.669 -78.300 1.00 24.19 870 VAL A CA 1
ATOM 6975 C C . VAL A 1 870 ? 97.618 30.193 -78.421 1.00 24.19 870 VAL A C 1
ATOM 6977 O O . VAL A 1 870 ? 97.876 30.789 -79.454 1.00 24.19 870 VAL A O 1
ATOM 6980 N N . SER A 1 871 ? 97.232 30.805 -77.275 1.00 25.14 871 SER A N 1
ATOM 6981 C CA . SER A 1 871 ? 97.282 32.258 -76.928 1.00 25.14 871 SER A CA 1
ATOM 6982 C C . SER A 1 871 ? 96.322 33.201 -77.699 1.00 25.14 871 SER A C 1
ATOM 6984 O O . SER A 1 871 ? 95.993 32.925 -78.845 1.00 25.14 871 SER A O 1
ATOM 6986 N N . GLU A 1 872 ? 95.784 34.330 -77.199 1.00 26.59 872 GLU A N 1
ATOM 6987 C CA . GLU A 1 872 ? 95.392 34.871 -75.866 1.00 26.59 872 GLU A CA 1
ATOM 6988 C C . GLU A 1 872 ? 94.430 36.072 -76.132 1.00 26.59 872 GLU A C 1
ATOM 6990 O O . GLU A 1 872 ? 94.032 36.292 -77.272 1.00 26.59 872 GLU A O 1
ATOM 6995 N N . GLY A 1 873 ? 94.080 36.898 -75.129 1.00 24.84 873 GLY A N 1
ATOM 6996 C CA . GLY A 1 873 ? 93.814 38.328 -75.409 1.00 24.84 873 GLY A CA 1
ATOM 6997 C C . GLY A 1 873 ? 92.357 38.807 -75.545 1.00 24.84 873 GLY A C 1
ATOM 6998 O O . GLY A 1 873 ? 91.930 39.244 -76.603 1.00 24.84 873 GLY A O 1
ATOM 6999 N N . HIS A 1 874 ? 91.616 38.766 -74.436 1.00 25.30 874 HIS A N 1
ATOM 7000 C CA . HIS A 1 874 ? 90.932 39.905 -73.779 1.00 25.30 874 HIS A CA 1
ATOM 7001 C C . HIS A 1 874 ? 90.617 41.252 -74.517 1.00 25.30 874 HIS A C 1
ATOM 7003 O O . HIS A 1 874 ? 91.370 41.721 -75.356 1.00 25.30 874 HIS A O 1
ATOM 7009 N N . ILE A 1 875 ? 89.617 41.982 -73.963 1.00 27.98 875 ILE A N 1
ATOM 7010 C CA . ILE A 1 875 ? 89.420 43.470 -73.960 1.00 27.98 875 ILE A CA 1
ATOM 7011 C C . ILE A 1 875 ? 88.473 44.121 -75.024 1.00 27.98 875 ILE A C 1
ATOM 7013 O O . ILE A 1 875 ? 88.883 44.663 -76.036 1.00 27.98 875 ILE A O 1
ATOM 7017 N N . ASN A 1 876 ? 87.190 44.225 -74.619 1.00 25.83 876 ASN A N 1
ATOM 7018 C CA . ASN A 1 876 ? 86.427 45.476 -74.342 1.00 25.83 876 ASN A CA 1
ATOM 7019 C C . ASN A 1 876 ? 85.754 46.397 -75.411 1.00 25.83 876 ASN A C 1
ATOM 7021 O O . ASN A 1 876 ? 86.403 46.972 -76.271 1.00 25.83 876 ASN A O 1
ATOM 7025 N N . ARG A 1 877 ? 84.509 46.784 -75.030 1.00 26.94 877 ARG A N 1
ATOM 7026 C CA . ARG A 1 877 ? 83.899 48.151 -74.949 1.00 26.94 877 ARG A CA 1
ATOM 7027 C C . ARG A 1 877 ? 83.150 48.816 -76.141 1.00 26.94 877 ARG A C 1
ATOM 7029 O O . ARG A 1 877 ? 83.769 49.241 -77.099 1.00 26.94 877 ARG A O 1
ATOM 7036 N N . PHE A 1 878 ? 81.881 49.176 -75.837 1.00 24.61 878 PHE A N 1
ATOM 7037 C CA . PHE A 1 878 ? 81.204 50.493 -76.047 1.00 24.61 878 PHE A CA 1
ATOM 7038 C C . PHE A 1 878 ? 80.792 50.920 -77.487 1.00 24.61 878 PHE A C 1
ATOM 7040 O O . PHE A 1 878 ? 81.475 50.583 -78.439 1.00 24.61 878 PHE A O 1
ATOM 7047 N N . CYS A 1 879 ? 79.726 51.717 -77.727 1.00 25.64 879 CYS A N 1
ATOM 7048 C CA . CYS A 1 879 ? 78.525 52.077 -76.927 1.00 25.64 879 CYS A CA 1
ATOM 7049 C C . CYS A 1 879 ? 77.438 52.796 -77.791 1.00 25.64 879 CYS A C 1
ATOM 7051 O O . CYS A 1 879 ? 77.637 52.964 -78.987 1.00 25.64 879 CYS A O 1
ATOM 7053 N N . HIS A 1 880 ? 76.371 53.304 -77.137 1.00 26.47 880 HIS A N 1
ATOM 7054 C CA . HIS A 1 880 ? 75.225 54.109 -77.650 1.00 26.47 880 HIS A CA 1
ATOM 7055 C C . HIS A 1 880 ? 74.165 53.334 -78.484 1.00 26.47 880 HIS A C 1
ATOM 7057 O O . HIS A 1 880 ? 74.529 52.450 -79.247 1.00 26.47 880 HIS A O 1
ATOM 7063 N N . ARG A 1 881 ? 72.834 53.431 -78.249 1.00 27.30 881 ARG A N 1
ATOM 7064 C CA . ARG A 1 881 ? 71.849 54.549 -78.054 1.00 27.30 881 ARG A CA 1
ATOM 7065 C C . ARG A 1 881 ? 71.317 55.110 -79.389 1.00 27.30 881 ARG A C 1
ATOM 7067 O O . ARG A 1 881 ? 72.084 55.175 -80.337 1.00 27.30 881 ARG A O 1
ATOM 7074 N N . ASP A 1 882 ? 70.044 55.501 -79.549 1.00 28.44 882 ASP A N 1
ATOM 7075 C CA . ASP A 1 882 ? 68.939 55.828 -78.605 1.00 28.44 882 ASP A CA 1
ATOM 7076 C C . ASP A 1 882 ? 67.567 55.295 -79.151 1.00 28.44 882 ASP A C 1
ATOM 7078 O O . ASP A 1 882 ? 67.464 55.044 -80.346 1.00 28.44 882 ASP A O 1
ATOM 7082 N N . VAL A 1 883 ? 66.604 54.828 -78.323 1.00 30.39 883 VAL A N 1
ATOM 7083 C CA . VAL A 1 883 ? 65.349 55.507 -77.845 1.00 30.39 883 VAL A CA 1
ATOM 7084 C C . VAL A 1 883 ? 64.360 55.881 -78.977 1.00 30.39 883 VAL A C 1
ATOM 7086 O O . VAL A 1 883 ? 64.779 56.400 -79.998 1.00 30.39 883 VAL A O 1
ATOM 7089 N N . HIS A 1 884 ? 63.033 55.685 -78.917 1.00 28.72 884 HIS A N 1
ATOM 7090 C CA . HIS A 1 884 ? 62.037 55.288 -77.883 1.00 28.72 884 HIS A CA 1
ATOM 7091 C C . HIS A 1 884 ? 61.276 53.999 -78.341 1.00 28.72 884 HIS A C 1
ATOM 7093 O O . HIS A 1 884 ? 61.673 53.426 -79.349 1.00 28.72 884 HIS A O 1
ATOM 7099 N N . THR A 1 885 ? 60.228 53.410 -77.730 1.00 29.41 885 THR A N 1
ATOM 7100 C CA . THR A 1 885 ? 59.360 53.597 -76.524 1.00 29.41 885 THR A CA 1
ATOM 7101 C C . THR A 1 885 ? 58.856 52.185 -76.095 1.00 29.41 885 THR A C 1
ATOM 7103 O O . THR A 1 885 ? 59.029 51.233 -76.847 1.00 29.41 885 THR A O 1
ATOM 7106 N N . GLY A 1 886 ? 58.198 51.937 -74.952 1.00 25.73 886 GLY A N 1
ATOM 7107 C CA . GLY A 1 886 ? 57.915 52.793 -73.795 1.00 25.73 886 GLY A CA 1
ATOM 7108 C C . GLY A 1 886 ? 57.188 52.059 -72.646 1.00 25.73 886 GLY A C 1
ATOM 7109 O O . GLY A 1 886 ? 56.372 51.184 -72.902 1.00 25.73 886 GLY A O 1
ATOM 7110 N N . VAL A 1 887 ? 57.451 52.521 -71.411 1.00 28.44 887 VAL A N 1
ATOM 7111 C CA . VAL A 1 887 ? 56.733 52.274 -70.128 1.00 28.44 887 VAL A CA 1
ATOM 7112 C C . VAL A 1 887 ? 56.830 50.840 -69.526 1.00 28.44 887 VAL A C 1
ATOM 7114 O O . VAL A 1 887 ? 56.741 49.870 -70.275 1.00 28.44 887 VAL A O 1
ATOM 7117 N N . PRO A 1 888 ? 57.086 50.659 -68.200 1.00 29.25 888 PRO A N 1
ATOM 7118 C CA . PRO A 1 888 ? 57.909 49.519 -67.768 1.00 29.25 888 PRO A CA 1
ATOM 7119 C C . PRO A 1 888 ? 57.440 48.678 -66.551 1.00 29.25 888 PRO A C 1
ATOM 7121 O O . PRO A 1 888 ? 56.532 49.015 -65.796 1.00 29.25 888 PRO A O 1
ATOM 7124 N N . LEU A 1 889 ? 58.198 47.591 -66.359 1.00 32.31 889 LEU A N 1
ATOM 7125 C CA . LEU A 1 889 ? 58.567 46.891 -65.108 1.00 32.31 889 LEU A CA 1
ATOM 7126 C C . LEU A 1 889 ? 58.995 47.862 -63.961 1.00 32.31 889 LEU A C 1
ATOM 7128 O O . LEU A 1 889 ? 59.303 49.011 -64.287 1.00 32.31 889 LEU A O 1
ATOM 7132 N N . PRO A 1 890 ? 59.119 47.454 -62.662 1.00 34.28 890 PRO A N 1
ATOM 7133 C CA . PRO A 1 890 ? 59.701 46.170 -62.222 1.00 34.28 890 PRO A CA 1
ATOM 7134 C C . PRO A 1 890 ? 59.190 45.559 -60.889 1.00 34.28 890 PRO A C 1
ATOM 7136 O O . PRO A 1 890 ? 58.240 46.027 -60.272 1.00 34.28 890 PRO A O 1
ATOM 7139 N N . GLY A 1 891 ? 59.893 44.519 -60.418 1.00 30.17 891 GLY A N 1
ATOM 7140 C CA . GLY A 1 891 ? 59.888 44.056 -59.025 1.00 30.17 891 GLY A CA 1
ATOM 7141 C C . GLY A 1 891 ? 61.288 43.595 -58.580 1.00 30.17 891 GLY A C 1
ATOM 7142 O O . GLY A 1 891 ? 62.137 43.344 -59.432 1.00 30.17 891 GLY A O 1
ATOM 7143 N N . ILE A 1 892 ? 61.516 43.507 -57.262 1.00 27.12 892 ILE A N 1
ATOM 7144 C CA . ILE A 1 892 ? 62.699 42.970 -56.538 1.00 27.12 892 ILE A CA 1
ATOM 7145 C C . ILE A 1 892 ? 62.248 42.831 -55.058 1.00 27.12 892 ILE A C 1
ATOM 7147 O O . ILE A 1 892 ? 61.660 43.770 -54.534 1.00 27.12 892 ILE A O 1
ATOM 7151 N N . SER A 1 893 ? 62.115 41.610 -54.511 1.00 28.48 893 SER A N 1
ATOM 7152 C CA . SER A 1 893 ? 63.023 40.934 -53.542 1.00 28.48 893 SER A CA 1
ATOM 7153 C C . SER A 1 893 ? 63.238 41.718 -52.216 1.00 28.48 893 SER A C 1
ATOM 7155 O O . SER A 1 893 ? 63.499 42.911 -52.255 1.00 28.48 893 SER A O 1
ATOM 7157 N N . LEU A 1 894 ? 63.082 41.165 -50.996 1.00 29.22 894 LEU A N 1
ATOM 7158 C CA . LEU A 1 894 ? 63.572 39.886 -50.433 1.00 29.22 894 LEU A CA 1
ATOM 7159 C C . LEU A 1 894 ? 62.832 39.460 -49.122 1.00 29.22 894 LEU A C 1
ATOM 7161 O O . LEU A 1 894 ? 62.249 40.294 -48.445 1.00 29.22 894 LEU A O 1
ATOM 7165 N N . ASN A 1 895 ? 63.016 38.189 -48.722 1.00 27.00 895 ASN A N 1
ATOM 7166 C CA . ASN A 1 895 ? 62.945 37.602 -47.357 1.00 27.00 895 ASN A CA 1
ATOM 7167 C C . ASN A 1 895 ? 61.624 37.487 -46.532 1.00 27.00 895 ASN A C 1
ATOM 7169 O O . ASN A 1 895 ? 61.191 38.425 -45.879 1.00 27.00 895 ASN A O 1
ATOM 7173 N N . ASN A 1 896 ? 61.214 36.215 -46.362 1.00 30.95 896 ASN A N 1
ATOM 7174 C CA . ASN A 1 896 ? 60.721 35.522 -45.146 1.00 30.95 896 ASN A CA 1
ATOM 7175 C C . ASN A 1 896 ? 59.354 35.798 -44.457 1.00 30.95 896 ASN A C 1
ATOM 7177 O O . ASN A 1 896 ? 58.899 36.917 -44.277 1.00 30.95 896 ASN A O 1
ATOM 7181 N N . SER A 1 897 ? 58.829 34.680 -43.917 1.00 28.52 897 SER A N 1
ATOM 7182 C CA . SER A 1 897 ? 57.865 34.520 -42.804 1.00 28.52 897 SER A CA 1
ATOM 7183 C C . SER A 1 897 ? 56.348 34.681 -43.044 1.00 28.52 897 SER A C 1
ATOM 7185 O O . SER A 1 897 ? 55.748 35.710 -42.767 1.00 28.52 897 SER A O 1
ATOM 7187 N N . THR A 1 898 ? 55.722 33.549 -43.403 1.00 29.56 898 THR A N 1
ATOM 7188 C CA . THR A 1 898 ? 54.490 32.975 -42.796 1.00 29.56 898 THR A CA 1
ATOM 7189 C C . THR A 1 898 ? 53.288 33.869 -42.429 1.00 29.56 898 THR A C 1
ATOM 7191 O O . THR A 1 898 ? 53.314 34.541 -41.398 1.00 29.56 898 THR A O 1
ATOM 7194 N N . SER A 1 899 ? 52.144 33.657 -43.104 1.00 28.33 899 SER A N 1
ATOM 7195 C CA . SER A 1 899 ? 50.816 33.465 -42.466 1.00 28.33 899 SER A CA 1
ATOM 7196 C C . SER A 1 899 ? 49.743 32.969 -43.456 1.00 28.33 899 SER A C 1
ATOM 7198 O O . SER A 1 899 ? 49.982 32.917 -44.661 1.00 28.33 899 SER A O 1
ATOM 7200 N N . ASN A 1 900 ? 48.588 32.540 -42.929 1.00 28.44 900 ASN A N 1
ATOM 7201 C CA . ASN A 1 900 ? 47.512 31.850 -43.660 1.00 28.44 900 ASN A CA 1
ATOM 7202 C C . ASN A 1 900 ? 46.504 32.795 -44.350 1.00 28.44 900 ASN A C 1
ATOM 7204 O O . ASN A 1 900 ? 46.445 33.987 -44.058 1.00 28.44 900 ASN A O 1
ATOM 7208 N N . ILE A 1 901 ? 45.674 32.231 -45.236 1.00 26.86 901 ILE A N 1
ATOM 7209 C CA . ILE A 1 901 ? 44.656 32.933 -46.038 1.00 26.86 901 ILE A CA 1
ATOM 7210 C C . ILE A 1 901 ? 43.234 32.662 -45.508 1.00 26.86 901 ILE A C 1
ATOM 7212 O O . ILE A 1 901 ? 42.893 31.528 -45.178 1.00 26.86 901 ILE A O 1
ATOM 7216 N N . PHE A 1 902 ? 42.406 33.711 -45.472 1.00 25.91 902 PHE A N 1
ATOM 7217 C CA . PHE A 1 902 ? 40.953 33.675 -45.235 1.00 25.91 902 PHE A CA 1
ATOM 7218 C C . PHE A 1 902 ? 40.165 33.336 -46.512 1.00 25.91 902 PHE A C 1
ATOM 7220 O O . PHE A 1 902 ? 40.601 33.668 -47.611 1.00 25.91 902 PHE A O 1
ATOM 7227 N N . LEU A 1 903 ? 38.927 32.851 -46.359 1.00 23.52 903 LEU A N 1
ATOM 7228 C CA . LEU A 1 903 ? 37.824 33.191 -47.271 1.00 23.52 903 LEU A CA 1
ATOM 7229 C C . LEU A 1 903 ? 36.490 33.271 -46.501 1.00 23.52 903 LEU A C 1
ATOM 7231 O O . LEU A 1 903 ? 36.415 32.838 -45.352 1.00 23.52 903 LEU A O 1
ATOM 7235 N N . VAL A 1 904 ? 35.484 33.928 -47.090 1.00 26.02 904 VAL A N 1
ATOM 7236 C CA . VAL A 1 904 ? 34.393 34.614 -46.362 1.00 26.02 904 VAL A CA 1
ATOM 7237 C C . VAL A 1 904 ? 32.992 34.157 -46.807 1.00 26.02 904 VAL A C 1
ATOM 7239 O O . VAL A 1 904 ? 32.804 33.693 -47.929 1.00 26.02 904 VAL A O 1
ATOM 7242 N N . VAL A 1 905 ? 32.016 34.297 -45.902 1.00 28.33 905 VAL A N 1
ATOM 7243 C CA . VAL A 1 905 ? 30.598 33.906 -46.031 1.00 28.33 905 VAL A CA 1
ATOM 7244 C C . VAL A 1 905 ? 29.713 35.062 -46.525 1.00 28.33 905 VAL A C 1
ATOM 7246 O O . VAL A 1 905 ? 29.898 36.199 -46.093 1.00 28.33 905 VAL A O 1
ATOM 7249 N N . PRO A 1 906 ? 28.692 34.756 -47.342 1.00 30.88 906 PRO A N 1
ATOM 7250 C CA . PRO A 1 906 ? 27.374 35.405 -47.254 1.00 30.88 906 PRO A CA 1
ATOM 7251 C C . PRO A 1 906 ? 26.216 34.371 -47.246 1.00 30.88 906 PRO A C 1
ATOM 7253 O O . PRO A 1 906 ? 26.397 33.253 -47.718 1.00 30.88 906 PRO A O 1
ATOM 7256 N N . GLN A 1 907 ? 24.976 34.653 -46.825 1.00 25.53 907 GLN A N 1
ATOM 7257 C CA . GLN A 1 907 ? 24.389 35.678 -45.937 1.00 25.53 907 GLN A CA 1
ATOM 7258 C C . GLN A 1 907 ? 22.899 35.299 -45.725 1.00 25.53 907 GLN A C 1
ATOM 7260 O O . GLN A 1 907 ? 22.273 34.811 -46.664 1.00 25.53 907 GLN A O 1
ATOM 7265 N N . SER A 1 908 ? 22.298 35.565 -44.556 1.00 25.12 908 SER A N 1
ATOM 7266 C CA . SER A 1 908 ? 20.829 35.555 -44.393 1.00 25.12 908 SER A CA 1
ATOM 7267 C C . SER A 1 908 ? 20.361 36.377 -43.184 1.00 25.12 908 SER A C 1
ATOM 7269 O O . SER A 1 908 ? 20.773 36.096 -42.059 1.00 25.12 908 SER A O 1
ATOM 7271 N N . ASN A 1 909 ? 19.471 37.342 -43.421 1.00 26.95 909 ASN A N 1
ATOM 7272 C CA . ASN A 1 909 ? 18.653 38.016 -42.399 1.00 26.95 909 ASN A CA 1
ATOM 7273 C C . ASN A 1 909 ? 17.397 37.134 -42.108 1.00 26.95 909 ASN A C 1
ATOM 7275 O O . ASN A 1 909 ? 17.270 36.080 -42.729 1.00 26.95 909 ASN A O 1
ATOM 7279 N N . GLU A 1 910 ? 16.405 37.412 -41.247 1.00 29.33 910 GLU A N 1
ATOM 7280 C CA . GLU A 1 910 ? 15.976 38.520 -40.352 1.00 29.33 910 GLU A CA 1
ATOM 7281 C C . GLU A 1 910 ? 14.924 37.886 -39.385 1.00 29.33 910 GLU A C 1
ATOM 7283 O O . GLU A 1 910 ? 14.323 36.881 -39.764 1.00 29.33 910 GLU A O 1
ATOM 7288 N N . ALA A 1 911 ? 14.585 38.311 -38.160 1.00 26.28 911 ALA A N 1
ATOM 7289 C CA . ALA A 1 911 ? 14.971 39.403 -37.247 1.00 26.28 911 ALA A CA 1
ATOM 7290 C C . ALA A 1 911 ? 14.979 38.819 -35.788 1.00 26.28 911 ALA A C 1
ATOM 7292 O O . ALA A 1 911 ? 15.153 37.611 -35.649 1.00 26.28 911 ALA A O 1
ATOM 7293 N N . GLY A 1 912 ? 14.794 39.513 -34.651 1.00 24.62 912 GLY A N 1
ATOM 7294 C CA . GLY A 1 912 ? 14.553 40.931 -34.339 1.00 24.62 912 GLY A CA 1
ATOM 7295 C C . GLY A 1 912 ? 14.438 41.173 -32.813 1.00 24.62 912 GLY A C 1
ATOM 7296 O O . GLY A 1 912 ? 14.151 40.249 -32.057 1.00 24.62 912 GLY A O 1
ATOM 7297 N N . ASP A 1 913 ? 14.698 42.413 -32.392 1.00 25.00 913 ASP A N 1
ATOM 7298 C CA . ASP A 1 913 ? 14.757 42.971 -31.018 1.00 25.00 913 ASP A CA 1
ATOM 7299 C C . ASP A 1 913 ? 13.425 42.897 -30.187 1.00 25.00 913 ASP A C 1
ATOM 7301 O O . ASP A 1 913 ? 12.379 42.607 -30.760 1.00 25.00 913 ASP A O 1
ATOM 7305 N N . ILE A 1 914 ? 13.313 43.162 -28.858 1.00 27.47 914 ILE A N 1
ATOM 7306 C CA . ILE A 1 914 ? 14.189 43.858 -27.874 1.00 27.47 914 ILE A CA 1
ATOM 7307 C C . ILE A 1 914 ? 13.845 43.519 -26.380 1.00 27.47 914 ILE A C 1
ATOM 7309 O O . ILE A 1 914 ? 12.679 43.296 -26.078 1.00 27.47 914 ILE A O 1
ATOM 7313 N N . GLN A 1 915 ? 14.828 43.612 -25.451 1.00 26.20 915 GLN A N 1
ATOM 7314 C CA . GLN A 1 915 ? 14.722 43.864 -23.970 1.00 26.20 915 GLN A CA 1
ATOM 7315 C C . GLN A 1 915 ? 13.928 42.898 -23.031 1.00 26.20 915 GLN A C 1
ATOM 7317 O O . GLN A 1 915 ? 12.992 42.236 -23.445 1.00 26.20 915 GLN A O 1
ATOM 7322 N N . SER A 1 916 ? 14.197 42.787 -21.711 1.00 24.23 916 SER A N 1
ATOM 7323 C CA . SER A 1 916 ? 15.287 43.274 -20.820 1.00 24.23 916 SER A CA 1
ATOM 7324 C C . SER A 1 916 ? 15.329 42.469 -19.490 1.00 24.23 916 SER A C 1
ATOM 7326 O O . SER A 1 916 ? 14.521 41.564 -19.310 1.00 24.23 916 SER A O 1
ATOM 7328 N N . LEU A 1 917 ? 16.216 42.873 -18.556 1.00 24.41 917 LEU A N 1
ATOM 7329 C CA . LEU A 1 917 ? 16.453 42.358 -17.187 1.00 24.41 917 LEU A CA 1
ATOM 7330 C C . LEU A 1 917 ? 17.181 40.997 -17.102 1.00 24.41 917 LEU A C 1
ATOM 7332 O O . LEU A 1 917 ? 16.771 40.044 -17.747 1.00 24.41 917 LEU A O 1
ATOM 7336 N N . ALA A 1 918 ? 18.157 40.749 -16.223 1.00 25.56 918 ALA A N 1
ATOM 7337 C CA . ALA A 1 918 ? 19.273 41.486 -15.595 1.00 25.56 918 ALA A CA 1
ATOM 7338 C C . ALA A 1 918 ? 19.867 40.547 -14.506 1.00 25.56 918 ALA A C 1
ATOM 7340 O O . ALA A 1 918 ? 19.155 39.684 -14.010 1.00 25.56 918 ALA A O 1
ATOM 7341 N N . SER A 1 919 ? 21.151 40.727 -14.162 1.00 24.31 919 SER A N 1
ATOM 7342 C CA . SER A 1 919 ? 21.900 40.228 -12.972 1.00 24.31 919 SER A CA 1
ATOM 7343 C C . SER A 1 919 ? 21.105 39.568 -11.819 1.00 24.31 919 SER A C 1
ATOM 7345 O O . SER A 1 919 ? 20.087 40.117 -11.405 1.00 24.31 919 SER A O 1
ATOM 7347 N N . SER A 1 920 ? 21.577 38.510 -11.146 1.00 25.53 920 SER A N 1
ATOM 7348 C CA . SER A 1 920 ? 22.965 38.063 -10.853 1.00 25.53 920 SER A CA 1
ATOM 7349 C C . SER A 1 920 ? 23.046 36.502 -10.779 1.00 25.53 920 SER A C 1
ATOM 7351 O O . SER A 1 920 ? 22.071 35.848 -11.135 1.00 25.53 920 SER A O 1
ATOM 7353 N N . ASP A 1 921 ? 24.128 35.772 -10.455 1.00 26.14 921 ASP A N 1
ATOM 7354 C CA . ASP A 1 921 ? 25.362 36.031 -9.682 1.00 26.14 921 ASP A CA 1
ATOM 7355 C C . ASP A 1 921 ? 26.608 35.277 -10.219 1.00 26.14 921 ASP A C 1
ATOM 7357 O O . ASP A 1 921 ? 26.548 34.586 -11.237 1.00 26.14 921 ASP A O 1
ATOM 7361 N N . LEU A 1 922 ? 27.764 35.460 -9.563 1.00 24.33 922 LEU A N 1
ATOM 7362 C CA . LEU A 1 922 ? 29.110 35.132 -10.068 1.00 24.33 922 LEU A CA 1
ATOM 7363 C C . LEU A 1 922 ? 29.943 34.341 -9.022 1.00 24.33 922 LEU A C 1
ATOM 7365 O O . LEU A 1 922 ? 29.642 34.396 -7.836 1.00 24.33 922 LEU A O 1
ATOM 7369 N N . ILE A 1 923 ? 31.057 33.723 -9.460 1.00 25.81 923 ILE A N 1
ATOM 7370 C CA . ILE A 1 923 ? 32.161 33.117 -8.656 1.00 25.81 923 ILE A CA 1
ATOM 7371 C C . ILE A 1 923 ? 31.892 31.684 -8.116 1.00 25.81 923 ILE A C 1
ATOM 7373 O O . ILE A 1 923 ? 30.808 31.411 -7.624 1.00 25.81 923 ILE A O 1
ATOM 7377 N N . SER A 1 924 ? 32.845 30.732 -8.072 1.00 23.86 924 SER A N 1
ATOM 7378 C CA . SER A 1 924 ? 33.919 30.320 -9.011 1.00 23.86 924 SER A CA 1
ATOM 7379 C C . SER A 1 924 ? 34.467 28.917 -8.620 1.00 23.86 924 SER A C 1
ATOM 7381 O O . SER A 1 924 ? 34.190 28.426 -7.532 1.00 23.86 924 SER A O 1
ATOM 7383 N N . LEU A 1 925 ? 35.215 28.283 -9.542 1.00 24.47 925 LEU A N 1
ATOM 7384 C CA . LEU A 1 925 ? 36.365 27.351 -9.374 1.00 24.47 925 LEU A CA 1
ATOM 7385 C C . LEU A 1 925 ? 36.492 26.556 -8.032 1.00 24.47 925 LEU A C 1
ATOM 7387 O O . LEU A 1 925 ? 36.679 27.157 -6.984 1.00 24.47 925 LEU A O 1
ATOM 7391 N N . ALA A 1 926 ? 36.415 25.214 -7.950 1.00 26.02 926 ALA A N 1
ATOM 7392 C CA . ALA A 1 926 ? 37.199 24.144 -8.622 1.00 26.02 926 ALA A CA 1
ATOM 7393 C C . ALA A 1 926 ? 38.696 24.063 -8.185 1.00 26.02 926 ALA A C 1
ATOM 7395 O O . ALA A 1 926 ? 39.236 25.106 -7.823 1.00 26.02 926 ALA A O 1
ATOM 7396 N N . PRO A 1 927 ? 39.426 22.913 -8.285 1.00 41.31 927 PRO A N 1
ATOM 7397 C CA . PRO A 1 927 ? 39.032 21.549 -8.698 1.00 41.31 927 PRO A CA 1
ATOM 7398 C C . PRO A 1 927 ? 39.698 20.379 -7.886 1.00 41.31 927 PRO A C 1
ATOM 7400 O O . PRO A 1 927 ? 40.312 20.562 -6.840 1.00 41.31 927 PRO A O 1
ATOM 7403 N N . THR A 1 928 ? 39.680 19.180 -8.495 1.00 27.23 928 THR A N 1
ATOM 7404 C CA . THR A 1 928 ? 40.642 18.045 -8.407 1.00 27.23 928 THR A CA 1
ATOM 7405 C C . THR A 1 928 ? 40.575 16.996 -7.283 1.00 27.23 928 THR A C 1
ATOM 7407 O O . THR A 1 928 ? 40.548 17.276 -6.092 1.00 27.23 928 THR A O 1
ATOM 7410 N N . ARG A 1 929 ? 40.646 15.734 -7.739 1.00 25.69 929 ARG A N 1
ATOM 7411 C CA . ARG A 1 929 ? 40.868 14.478 -7.002 1.00 25.69 929 ARG A CA 1
ATOM 7412 C C . ARG A 1 929 ? 42.090 13.785 -7.631 1.00 25.69 929 ARG A C 1
ATOM 7414 O O . ARG A 1 929 ? 42.392 14.042 -8.796 1.00 25.69 929 ARG A O 1
ATOM 7421 N N . GLU A 1 930 ? 42.778 12.926 -6.887 1.00 25.39 930 GLU A N 1
ATOM 7422 C CA . GLU A 1 930 ? 44.058 12.317 -7.296 1.00 25.39 930 GLU A CA 1
ATOM 7423 C C . GLU A 1 930 ? 43.954 11.269 -8.424 1.00 25.39 930 GLU A C 1
ATOM 7425 O O . GLU A 1 930 ? 42.889 10.709 -8.698 1.00 25.39 930 GLU A O 1
ATOM 7430 N N . VAL A 1 931 ? 45.104 10.947 -9.034 1.00 24.92 931 VAL A N 1
ATOM 7431 C CA . VAL A 1 931 ? 45.280 9.853 -10.005 1.00 24.92 931 VAL A CA 1
ATOM 7432 C C . VAL A 1 931 ? 46.234 8.788 -9.446 1.00 24.92 931 VAL A C 1
ATOM 7434 O O . VAL A 1 931 ? 47.221 9.094 -8.785 1.00 24.92 931 VAL A O 1
ATOM 7437 N N . LYS A 1 932 ? 45.919 7.521 -9.735 1.00 25.88 932 LYS A N 1
ATOM 7438 C CA . LYS A 1 932 ? 46.616 6.303 -9.282 1.00 25.88 932 LYS A CA 1
ATOM 7439 C C . LYS A 1 932 ? 48.103 6.240 -9.672 1.00 25.88 932 LYS A C 1
ATOM 7441 O O . LYS A 1 932 ? 48.449 6.537 -10.812 1.00 25.88 932 LYS A O 1
ATOM 7446 N N . ALA A 1 933 ? 48.897 5.581 -8.826 1.00 24.92 933 ALA A N 1
ATOM 7447 C CA . ALA A 1 933 ? 50.005 4.713 -9.244 1.00 24.92 933 ALA A CA 1
ATOM 7448 C C . ALA A 1 933 ? 50.124 3.496 -8.294 1.00 24.92 933 ALA A C 1
ATOM 7450 O O . ALA A 1 933 ? 49.556 3.501 -7.204 1.00 24.92 933 ALA A O 1
ATOM 7451 N N . LEU A 1 934 ? 50.813 2.434 -8.725 1.00 23.75 934 LEU A N 1
ATOM 7452 C CA . LEU A 1 934 ? 50.963 1.149 -8.016 1.00 23.75 934 LEU A CA 1
ATOM 7453 C C . LEU A 1 934 ? 52.438 0.670 -8.099 1.00 23.75 934 LEU A C 1
ATOM 7455 O O . LEU A 1 934 ? 53.243 1.338 -8.737 1.00 23.75 934 LEU A O 1
ATOM 7459 N N . VAL A 1 935 ? 52.728 -0.540 -7.582 1.00 25.17 935 VAL A N 1
ATOM 7460 C CA . VAL A 1 935 ? 53.918 -1.411 -7.828 1.00 25.17 935 VAL A CA 1
ATOM 7461 C C . VAL A 1 935 ? 54.997 -1.492 -6.713 1.00 25.17 935 VAL A C 1
ATOM 7463 O O . VAL A 1 935 ? 56.018 -0.825 -6.739 1.00 25.17 935 VAL A O 1
ATOM 7466 N N . HIS A 1 936 ? 54.768 -2.433 -5.782 1.00 24.11 936 HIS A N 1
ATOM 7467 C CA . HIS A 1 936 ? 55.579 -3.649 -5.512 1.00 24.11 936 HIS A CA 1
ATOM 7468 C C . HIS A 1 936 ? 57.098 -3.651 -5.135 1.00 24.11 936 HIS A C 1
ATOM 7470 O O . HIS A 1 936 ? 57.945 -3.281 -5.937 1.00 24.11 936 HIS A O 1
ATOM 7476 N N . LEU A 1 937 ? 57.381 -4.396 -4.034 1.00 24.73 937 LEU A N 1
ATOM 7477 C CA . LEU A 1 937 ? 58.449 -5.422 -3.780 1.00 24.73 937 LEU A CA 1
ATOM 7478 C C . LEU A 1 937 ? 59.642 -5.125 -2.824 1.00 24.73 937 LEU A C 1
ATOM 7480 O O . LEU A 1 937 ? 60.487 -4.309 -3.146 1.00 24.73 937 LEU A O 1
ATOM 7484 N N . ARG A 1 938 ? 59.754 -5.980 -1.770 1.00 24.30 938 ARG A N 1
ATOM 7485 C CA . ARG A 1 938 ? 60.953 -6.657 -1.154 1.00 24.30 938 ARG A CA 1
ATOM 7486 C C . ARG A 1 938 ? 62.190 -5.810 -0.715 1.00 24.30 938 ARG A C 1
ATOM 7488 O O . ARG A 1 938 ? 62.553 -4.868 -1.388 1.00 24.30 938 ARG A O 1
ATOM 7495 N N . THR A 1 939 ? 62.972 -6.106 0.344 1.00 25.64 939 THR A N 1
ATOM 7496 C CA . THR A 1 939 ? 63.016 -7.165 1.401 1.00 25.64 939 THR A CA 1
ATOM 7497 C C . THR A 1 939 ? 63.969 -6.760 2.554 1.00 25.64 939 THR A C 1
ATOM 7499 O O . THR A 1 939 ? 64.894 -5.997 2.306 1.00 25.64 939 THR A O 1
ATOM 7502 N N . SER A 1 940 ? 63.861 -7.417 3.729 1.00 24.97 940 SER A N 1
ATOM 7503 C CA . SER A 1 940 ? 64.828 -7.455 4.872 1.00 24.97 940 SER A CA 1
ATOM 7504 C C . SER A 1 940 ? 65.040 -6.154 5.688 1.00 24.97 940 SER A C 1
ATOM 7506 O O . SER A 1 940 ? 64.882 -5.072 5.146 1.00 24.97 940 SER A O 1
ATOM 7508 N N . GLY A 1 941 ? 65.369 -6.187 6.996 1.00 24.45 941 GLY A N 1
ATOM 7509 C CA . GLY A 1 941 ? 65.568 -7.330 7.915 1.00 24.45 941 GLY A CA 1
ATOM 7510 C C . GLY A 1 941 ? 65.876 -6.931 9.386 1.00 24.45 941 GLY A C 1
ATOM 7511 O O . GLY A 1 941 ? 65.598 -5.810 9.784 1.00 24.45 941 GLY A O 1
ATOM 7512 N N . SER A 1 942 ? 66.462 -7.875 10.149 1.00 24.83 942 SER A N 1
ATOM 7513 C CA . SER A 1 942 ? 67.113 -7.780 11.491 1.00 24.83 942 SER A CA 1
ATOM 7514 C C . SER A 1 942 ? 66.311 -7.533 12.805 1.00 24.83 942 SER A C 1
ATOM 7516 O O . SER A 1 942 ? 66.003 -6.406 13.169 1.00 24.83 942 SER A O 1
ATOM 7518 N N . SER A 1 943 ? 66.181 -8.629 13.581 1.00 26.62 943 SER A N 1
ATOM 7519 C CA . SER A 1 943 ? 66.624 -8.836 14.994 1.00 26.62 943 SER A CA 1
ATOM 7520 C C . SER A 1 943 ? 65.948 -8.224 16.251 1.00 26.62 943 SER A C 1
ATOM 7522 O O . SER A 1 943 ? 66.003 -7.022 16.479 1.00 26.62 943 SER A O 1
ATOM 7524 N N . SER A 1 944 ? 65.640 -9.148 17.193 1.00 26.34 944 SER A N 1
ATOM 7525 C CA . SER A 1 944 ? 65.788 -9.088 18.683 1.00 26.34 944 SER A CA 1
ATOM 7526 C C . SER A 1 944 ? 64.874 -8.178 19.536 1.00 26.34 944 SER A C 1
ATOM 7528 O O . SER A 1 944 ? 64.532 -7.089 19.106 1.00 26.34 944 SER A O 1
ATOM 7530 N N . ALA A 1 945 ? 64.502 -8.519 20.788 1.00 26.14 945 ALA A N 1
ATOM 7531 C CA . ALA A 1 945 ? 64.536 -9.789 21.558 1.00 26.14 945 ALA A CA 1
ATOM 7532 C C . ALA A 1 945 ? 63.663 -9.686 22.848 1.00 26.14 945 ALA A C 1
ATOM 7534 O O . ALA A 1 945 ? 63.300 -8.582 23.231 1.00 26.14 945 ALA A O 1
ATOM 7535 N N . THR A 1 946 ? 63.430 -10.820 23.547 1.00 26.20 946 THR A N 1
ATOM 7536 C CA . THR A 1 946 ? 62.936 -10.973 24.957 1.00 26.20 946 THR A CA 1
ATOM 7537 C C . THR A 1 946 ? 61.555 -10.364 25.321 1.00 26.20 946 THR A C 1
ATOM 7539 O O . THR A 1 946 ? 61.312 -9.191 25.097 1.00 26.20 946 THR A O 1
ATOM 7542 N N . ALA A 1 947 ? 60.539 -11.120 25.778 1.00 23.67 947 ALA A N 1
ATOM 7543 C CA . ALA A 1 947 ? 60.386 -11.864 27.056 1.00 23.67 947 ALA A CA 1
ATOM 7544 C C . ALA A 1 947 ? 60.157 -10.942 28.290 1.00 23.67 947 ALA A C 1
ATOM 7546 O O . ALA A 1 947 ? 60.866 -9.956 28.421 1.00 23.67 947 ALA A O 1
ATOM 7547 N N . SER A 1 948 ? 59.263 -11.209 29.265 1.00 24.05 948 SER A N 1
ATOM 7548 C CA . SER A 1 948 ? 58.268 -12.294 29.462 1.00 24.05 948 SER A CA 1
ATOM 7549 C C . SER A 1 948 ? 57.345 -12.026 30.688 1.00 24.05 948 SER A C 1
ATOM 7551 O O . SER A 1 948 ? 57.682 -11.173 31.500 1.00 24.05 948 SER A O 1
ATOM 7553 N N . LYS A 1 949 ? 56.304 -12.873 30.888 1.00 25.45 949 LYS A N 1
ATOM 7554 C CA . LYS A 1 949 ? 55.439 -13.067 32.103 1.00 25.45 949 LYS A CA 1
ATOM 7555 C C . LYS A 1 949 ? 54.310 -12.019 32.345 1.00 25.45 949 LYS A C 1
ATOM 7557 O O . LYS A 1 949 ? 54.576 -10.837 32.208 1.00 25.45 949 LYS A O 1
ATOM 7562 N N . VAL A 1 950 ? 53.006 -12.365 32.508 1.00 24.53 950 VAL A N 1
ATOM 7563 C CA . VAL A 1 950 ? 52.236 -13.274 33.442 1.00 24.53 950 VAL A CA 1
ATOM 7564 C C . VAL A 1 950 ? 51.742 -12.486 34.684 1.00 24.53 950 VAL A C 1
ATOM 7566 O O . VAL A 1 950 ? 52.480 -11.612 35.118 1.00 24.53 950 VAL A O 1
ATOM 7569 N N . THR A 1 951 ? 50.540 -12.625 35.286 1.00 24.69 951 THR A N 1
ATOM 7570 C CA . THR A 1 951 ? 49.468 -13.674 35.445 1.00 24.69 951 THR A CA 1
ATOM 7571 C C . THR A 1 951 ? 48.052 -13.046 35.220 1.00 24.69 951 THR A C 1
ATOM 7573 O O . THR A 1 951 ? 47.968 -11.825 35.191 1.00 24.69 951 THR A O 1
ATOM 7576 N N . CYS A 1 952 ? 46.921 -13.719 34.910 1.00 22.36 952 CYS A N 1
ATOM 7577 C CA . CYS A 1 952 ? 46.085 -14.721 35.644 1.00 22.36 952 CYS A CA 1
ATOM 7578 C C . CYS A 1 952 ? 45.584 -14.229 37.038 1.00 22.36 952 CYS A C 1
ATOM 7580 O O . CYS A 1 952 ? 46.288 -13.443 37.657 1.00 22.36 952 CYS A O 1
ATOM 7582 N N . THR A 1 953 ? 44.445 -14.605 37.657 1.00 25.78 953 THR A N 1
ATOM 7583 C CA . THR A 1 953 ? 43.320 -15.579 37.446 1.00 25.78 953 THR A CA 1
ATOM 7584 C C . THR A 1 953 ? 42.167 -15.187 38.433 1.00 25.78 953 THR A C 1
ATOM 7586 O O . THR A 1 953 ? 42.422 -14.318 39.261 1.00 25.78 953 THR A O 1
ATOM 7589 N N . ALA A 1 954 ? 40.928 -15.717 38.519 1.00 26.75 954 ALA A N 1
ATOM 7590 C CA . ALA A 1 954 ? 40.133 -16.783 37.864 1.00 26.75 954 ALA A CA 1
ATOM 7591 C C . ALA A 1 954 ? 38.602 -16.522 38.065 1.00 26.75 954 ALA A C 1
ATOM 7593 O O . ALA A 1 954 ? 38.229 -15.560 38.733 1.00 26.75 954 ALA A O 1
ATOM 7594 N N . GLU A 1 955 ? 37.730 -17.413 37.571 1.00 29.17 955 GLU A N 1
ATOM 7595 C CA . GLU A 1 955 ? 36.303 -17.551 37.960 1.00 29.17 955 GLU A CA 1
ATOM 7596 C C . GLU A 1 955 ? 36.126 -18.357 39.271 1.00 29.17 955 GLU A C 1
ATOM 7598 O O . GLU A 1 955 ? 37.017 -19.139 39.620 1.00 29.17 955 GLU A O 1
ATOM 7603 N N . ARG A 1 956 ? 34.943 -18.300 39.926 1.00 27.28 956 ARG A N 1
ATOM 7604 C CA . ARG A 1 956 ? 34.353 -19.489 40.594 1.00 27.28 956 ARG A CA 1
ATOM 7605 C C . ARG A 1 956 ? 32.848 -19.416 40.910 1.00 27.28 956 ARG A C 1
ATOM 7607 O O . ARG A 1 956 ? 32.260 -18.343 40.974 1.00 27.28 956 ARG A O 1
ATOM 7614 N N . ASN A 1 957 ? 32.272 -20.608 41.088 1.00 30.20 957 ASN A N 1
ATOM 7615 C CA . ASN A 1 957 ? 30.842 -20.942 41.081 1.00 30.20 957 ASN A CA 1
ATOM 7616 C C . ASN A 1 957 ? 30.133 -20.881 42.458 1.00 30.20 957 ASN A C 1
ATOM 7618 O O . ASN A 1 957 ? 30.782 -20.837 43.501 1.00 30.20 957 ASN A O 1
ATOM 7622 N N . SER A 1 958 ? 28.810 -21.098 42.381 1.00 30.16 958 SER A N 1
ATOM 7623 C CA . SER A 1 958 ? 27.982 -22.028 43.191 1.00 30.16 958 SER A CA 1
ATOM 7624 C C . SER A 1 958 ? 27.557 -21.693 44.634 1.00 30.16 958 SER A C 1
ATOM 7626 O O . SER A 1 958 ? 28.341 -21.822 45.568 1.00 30.16 958 SER A O 1
ATOM 7628 N N . ASP A 1 959 ? 26.235 -21.501 44.745 1.00 36.56 959 ASP A N 1
ATOM 7629 C CA . ASP A 1 959 ? 25.277 -22.253 45.584 1.00 36.56 959 ASP A CA 1
ATOM 7630 C C . ASP A 1 959 ? 25.105 -21.995 47.095 1.00 36.56 959 ASP A C 1
ATOM 7632 O O . ASP A 1 959 ? 26.033 -21.729 47.852 1.00 36.56 959 ASP A O 1
ATOM 7636 N N . THR A 1 960 ? 23.847 -22.217 47.516 1.00 41.12 960 THR A N 1
ATOM 7637 C CA . THR A 1 960 ? 23.242 -22.070 48.859 1.00 41.12 960 THR A CA 1
ATOM 7638 C C . THR A 1 960 ? 23.180 -20.625 49.387 1.00 41.12 960 THR A C 1
ATOM 7640 O O . THR A 1 960 ? 24.136 -19.867 49.281 1.00 41.12 960 THR A O 1
ATOM 7643 N N . MET A 1 961 ? 22.049 -20.158 49.926 1.00 35.25 961 MET A N 1
ATOM 7644 C CA . MET A 1 961 ? 20.987 -20.882 50.650 1.00 35.25 961 MET A CA 1
ATOM 7645 C C . MET A 1 961 ? 19.569 -20.461 50.234 1.00 35.25 961 MET A C 1
ATOM 7647 O O . MET A 1 961 ? 19.407 -19.292 49.823 1.00 35.25 961 MET A O 1
#

Solvent-accessible surface area (backbone atoms only — not comparable to full-atom values): 55389 Å² total; per-residue (Å²): 132,80,82,87,72,75,49,67,73,94,65,63,27,65,46,89,44,84,42,24,33,34,32,37,36,36,37,23,35,62,42,90,92,38,77,32,47,56,71,31,75,88,79,37,19,60,55,45,50,49,36,38,55,52,40,45,52,52,50,60,68,40,72,88,48,45,38,76,44,38,64,16,38,40,37,37,58,20,17,74,30,54,66,55,31,51,61,56,45,49,57,50,50,52,3,48,52,29,35,52,38,70,52,37,94,71,63,82,65,66,40,99,84,72,44,75,58,68,35,82,88,46,59,39,31,43,46,54,34,36,39,29,28,50,52,43,67,38,32,53,57,47,42,68,52,34,48,79,74,38,32,28,30,30,15,44,53,45,29,33,54,72,58,42,40,50,93,79,26,68,40,38,35,27,52,38,36,42,42,67,51,51,45,51,51,51,52,52,51,34,52,77,72,63,42,35,19,31,28,39,37,26,23,80,42,75,49,14,50,47,52,49,52,53,47,62,70,46,21,74,84,66,65,35,40,78,46,81,72,42,81,43,56,78,87,59,54,70,68,56,43,40,46,51,47,49,64,52,57,72,42,73,42,38,26,36,35,39,40,34,34,54,40,72,45,45,47,49,44,38,48,26,28,37,77,71,68,38,30,87,59,50,41,42,36,34,40,42,68,58,42,83,62,78,71,76,55,82,47,71,60,38,42,51,30,47,35,25,19,40,22,50,28,68,60,62,46,70,51,88,68,46,61,66,52,60,36,69,60,38,63,90,76,48,68,61,45,81,53,50,48,59,48,50,24,68,73,69,57,19,37,62,91,93,58,81,90,48,101,73,57,78,79,38,87,41,75,60,69,77,89,61,60,64,84,70,70,90,60,76,40,50,39,23,42,35,49,40,52,48,44,53,47,51,18,49,28,56,50,45,39,72,72,41,54,89,57,71,31,85,39,69,63,52,70,61,56,50,81,54,27,67,59,48,41,64,28,43,73,66,35,76,52,68,44,95,84,68,45,84,41,48,54,44,100,50,27,26,24,68,60,38,30,34,29,29,34,29,41,69,42,82,44,100,84,78,46,76,45,79,43,72,42,82,37,32,35,32,36,60,47,97,87,68,52,70,48,82,48,72,44,67,91,75,50,48,34,40,91,92,38,54,76,71,79,77,13,43,67,49,79,86,57,54,74,47,27,27,45,43,72,46,88,93,44,98,79,33,50,48,67,42,71,46,58,92,50,21,18,44,78,44,68,71,37,62,44,74,42,58,95,57,26,37,35,43,95,58,14,64,44,69,42,75,47,70,77,43,62,62,50,71,85,39,71,65,47,44,52,44,50,53,53,20,53,53,50,41,54,52,45,52,53,52,51,51,50,50,58,76,49,44,87,36,49,65,49,51,71,73,38,54,68,53,52,53,46,29,48,50,17,38,39,47,36,25,56,44,36,60,38,57,48,40,71,60,32,43,62,37,35,38,52,39,57,47,47,64,18,47,22,51,26,38,30,35,29,33,48,32,50,54,41,49,48,50,42,55,56,58,65,44,74,83,50,82,87,90,74,88,73,77,75,69,51,70,69,47,41,51,50,53,28,49,54,57,38,48,54,52,54,52,53,42,52,54,46,47,68,74,56,63,46,39,50,41,75,46,63,94,47,86,79,46,25,40,49,34,41,64,57,66,92,40,79,73,60,52,58,48,44,52,64,37,48,53,39,48,51,52,33,50,56,36,34,60,67,39,68,78,63,63,84,84,53,58,68,50,58,32,53,34,49,39,50,55,56,46,51,53,55,51,65,62,41,58,58,54,58,69,72,49,88,47,68,62,56,39,45,44,54,52,35,45,48,38,38,49,49,39,47,45,48,42,58,45,69,41,46,67,55,51,47,39,67,71,78,38,60,90,65,50,46,67,60,66,64,48,58,68,69,52,67,83,79,68,79,87,73,85,79,92,85,83,80,89,86,78,91,85,92,85,82,84,82,87,77,88,80,84,89,84,82,87,86,88,83,89,81,85,88,81,89,86,87,81,89,81,85,88,88,80,90,85,85,89,82,90,84,89,85,87,87,88,88,88,86,84,88,87,86,82,90,81,91,81,91,77,89,88,89,83,89,79,83,87,86,89,80,92,81,90,86,86,85,91,84,89,80,88,84,87,83,87,79,84,87,83,88,90,80,92,86,85,88,89,84,84,84,86,133

Foldseek 3Di:
DPDDDQPPDWDKQKDDWPAEAEEEFAQFACDDVHNGHAGDPQVCRLLLVVLLVVLQVVQQVDCVFQHQGHYMYIYGYPSVPQVSLVVVCVLLVVLLLLLCLQQDPDRPDADPVRHRDARPVNRSVRHQAYEDDAELSNVLSSLQPVVVSLGAYEYLHHQQPVCLPCVRRVRYFYLAYHLLLVLVLVLVVCLVLVFAEAEEEFEPDSQRVRNVVSNVVCNVVSNHDYPDYHYWYLPDDLVVLLVVLVSVVVLQQHQEYEYRYALSRVLSNLVSCLVNVVLLRHAYEYEANRPQRAPSQPDVSSLSSQAQHKYKHFDWDFDPCSQVVQQPDFPVPPVSSVCVQSVQCVQVVADEPVDDDDPPSVPRPHHDDRPGGDNDDRDIRSLRSSVSSVLQRQLVRVVCCVQVPPDRYQDPVCVNNPDDSVSSSVSSQVGWDAGPVRDIWHADPSSYTFSKIFMWGWHWDQDPVRDIGTGTHTFWIFGQDPVRHTDTDGNLVPGANYPVGSDDDHRAQDDQEALQWAWADDPPRPRHTDTDGADFQWAPDDNHDTDGDDQQWTADPSSHDTDGFDADEQACPDPLLVVLLVLLVVLLVLLVVLVVLCVVCVPFPLCVVQQVVLVVLLSVLLNLLSVLSVLLRDAAALVSQLSNLLSLLLSLQSNLLSLLLSLVLLLQVVVCVPDDDDDDDPQNDSVSSVVSSVVSSVVLVVQSVVVCVVVPWGWDWDPPDSNHTYIDTPCLQDPCSCSSNPSSVVSLVSLQVSLVSLPPPPPLCCLSVLSSVLSVVLVVLVVVLVCVLNVDNDSSVNSSSSSVSSSVNSVSCCVRNRVVVSCCSPPPCVCGDPCNSCVVVCPVPPPPDDDDDDDDDDDDDDDDDDDDDDDDDDDYDDDDDDDDDDDDDDDDDDDDDDDDDDDDDDDDDDDDDDDDDDDDDDDDDDDDDDDDDDDDDDDDDDDDDDDDDDDDDDDDDDDDD

Nearest PDB structures (foldseek):
  7mts-assembly1_A  TM=7.435E-01  e=2.513E-67  Homo sapiens
  8szh-assembly1_A  TM=7.983E-01  e=7.810E-59  Homo sapiens
  8szi-assembly1_A  TM=8.047E-01  e=5.017E-58  Homo sapiens
  8szf-assembly1_A  TM=8.102E-01  e=3.499E-56  Homo sapiens
  8szg-assembly1_A  TM=7.923E-01  e=1.631E-56  Homo sapiens

Secondary structure (DSSP, 8-state):
------SSPP--EEE--SEEEEEEE--B---SSSSS-SB-SSS-HHHHHHHHHHHHHHHHH-TTSSTT--EEEEEEE-TT-HHHHHHHHHHHHHHHHHHHHHHSSS-----TTSPPP-STTTTGGGEEEEE--SSHHHHHHHHHHHGGGT--EEESS---GGGG-TTT-TTEEESSPPHHHHHHHHHHHHHHTT--EEEEEEESSTTHHHHHHHHHHHHHHHT-EEEEEEEE-TT--HHHHHHHHHHHHTSTT--EEEEE--HHHHHHHHHHHHHTT-TTT-EEEE-GGGSS-SSS--SHHHHHHHTT-EEEEE---PPTTHHHHHTT--TTT--SSTTHHHHHHHHHT-B-TTS---TTTTT--SB--TT--------SSTHHHHHHHHHHHHHHHHHHHHHHTT-SS--HHHHHH---HHHHHHHHTT--EE-TTS-EE---TTSPPP--EEEEEEEEEEPTTS-EEEEEEEEEEEEE-TTS-EEEEE-GGG--SBTTB-SPPP--SSPPPPTTEEEEEPSS-TT-EEEEE--TTEEEEETTEEEEPPTTEEE-TTSSSEEEPPEE---TTSHHHHHHHHHHHHHHHHHHHHHHHHHHTTTSHHHHHH-HHHHHHHHHHHHHHHHHHHHHHSPP-HHHHHHHHHHHHHHHHHHHHHHHHHHHHHHHHHHHTTS-S----TT-SHHHHHHHHHHHHHHHHHHHHHHHHHS---EEEE-SSSS-EEEEETTTTSGGGGGGGHHHHHHHHHHHHHHHHGGG--TT-HHHHHHHHHHHHHHHHHHHHHHHHHH---HHHHHHHHHHHHHHHHHHHHHHHTHHHHHHHHH-GGG-SHHHHHHHHHTTSSSSS----S-----------------------------------------------------------------------------------------------------------